Protein AF-A0AAV7D2N8-F1 (afdb_monomer_lite)

Structure (mmCIF, N/CA/C/O backbone):
data_AF-A0AAV7D2N8-F1
#
_entry.id   AF-A0AAV7D2N8-F1
#
loop_
_atom_site.group_PDB
_atom_site.id
_atom_site.type_symbol
_atom_site.label_atom_id
_atom_site.label_alt_id
_atom_site.label_comp_id
_atom_site.label_asym_id
_atom_site.label_entity_id
_atom_site.label_seq_id
_atom_site.pdbx_PDB_ins_code
_atom_site.Cartn_x
_atom_site.Cartn_y
_atom_site.Cartn_z
_atom_site.occupancy
_atom_site.B_iso_or_equiv
_atom_site.auth_seq_id
_atom_site.auth_comp_id
_atom_site.auth_asym_id
_atom_site.auth_atom_id
_atom_site.pdbx_PDB_model_num
ATOM 1 N N . MET A 1 1 ? -43.187 -43.805 -6.104 1.00 35.81 1 MET A N 1
ATOM 2 C CA . MET A 1 1 ? -43.813 -44.356 -7.320 1.00 35.81 1 MET A CA 1
ATOM 3 C C . MET A 1 1 ? -42.795 -44.185 -8.433 1.00 35.81 1 MET A C 1
ATOM 5 O O . MET A 1 1 ? -42.631 -43.079 -8.916 1.00 35.81 1 MET A O 1
ATOM 9 N N . GLU A 1 2 ? -41.798 -45.062 -8.495 1.00 27.28 2 GLU A N 1
ATOM 10 C CA . GLU A 1 2 ? -41.835 -46.409 -9.102 1.00 27.28 2 GLU A CA 1
ATOM 11 C C . GLU A 1 2 ? -41.705 -46.379 -10.632 1.00 27.28 2 GLU A C 1
ATOM 13 O O . GLU A 1 2 ? -42.634 -45.967 -11.312 1.00 27.28 2 GLU A O 1
ATOM 18 N N . LEU A 1 3 ? -40.542 -46.887 -11.085 1.00 26.17 3 LEU A N 1
ATOM 19 C CA . LEU A 1 3 ? -40.331 -47.821 -12.210 1.00 26.17 3 LEU A CA 1
ATOM 20 C C . LEU A 1 3 ? -40.687 -47.270 -13.612 1.00 26.17 3 LEU A C 1
ATOM 22 O O . LEU A 1 3 ? -41.836 -46.997 -13.911 1.00 26.17 3 LEU A O 1
ATOM 26 N N . GLY A 1 4 ? -39.767 -47.046 -14.555 1.00 23.97 4 GLY A N 1
ATOM 27 C CA . GLY A 1 4 ? -38.675 -47.920 -14.979 1.00 23.97 4 GLY A CA 1
ATOM 28 C C . GLY A 1 4 ? -39.228 -49.056 -15.841 1.00 23.97 4 GLY A C 1
ATOM 29 O O . GLY A 1 4 ? -39.768 -49.985 -15.267 1.00 23.97 4 GLY A O 1
ATOM 30 N N . HIS A 1 5 ? -39.088 -48.992 -17.174 1.00 27.80 5 HIS A N 1
ATOM 31 C CA . HIS A 1 5 ? -38.875 -50.174 -18.025 1.00 27.80 5 HIS A CA 1
ATOM 32 C C . HIS A 1 5 ? -38.385 -49.803 -19.435 1.00 27.80 5 HIS A C 1
ATOM 34 O O . HIS A 1 5 ? -39.112 -49.274 -20.270 1.00 27.80 5 HIS A O 1
ATOM 40 N N . TYR A 1 6 ? -37.111 -50.129 -19.648 1.00 25.23 6 TYR A N 1
ATOM 41 C CA . TYR A 1 6 ? -36.483 -50.496 -20.915 1.00 25.23 6 TYR A CA 1
ATOM 42 C C . TYR A 1 6 ? -36.918 -51.920 -21.323 1.00 25.23 6 TYR A C 1
ATOM 44 O O . TYR A 1 6 ? -37.095 -52.773 -20.451 1.00 25.23 6 TYR A O 1
ATOM 52 N N . SER A 1 7 ? -37.043 -52.172 -22.628 1.00 25.66 7 SER A N 1
ATOM 53 C CA . SER A 1 7 ? -36.706 -53.410 -23.381 1.00 25.66 7 SER A CA 1
ATOM 54 C C . SER A 1 7 ? -37.302 -53.238 -24.792 1.00 25.66 7 SER A C 1
ATOM 56 O O . SER A 1 7 ? -38.492 -52.982 -24.920 1.00 25.66 7 SER A O 1
ATOM 58 N N . ASP A 1 8 ? -36.561 -53.108 -25.890 1.00 25.66 8 ASP A N 1
ATOM 59 C CA . ASP A 1 8 ? -35.429 -53.870 -26.436 1.00 25.66 8 ASP A CA 1
ATOM 60 C C . ASP A 1 8 ? -35.849 -55.245 -26.988 1.00 25.66 8 ASP A C 1
ATOM 62 O O . ASP A 1 8 ? -36.303 -56.121 -26.254 1.00 25.66 8 ASP A O 1
ATOM 66 N N . SER A 1 9 ? -35.757 -55.396 -28.313 1.00 25.97 9 SER A N 1
ATOM 67 C CA . SER A 1 9 ? -35.563 -56.674 -29.019 1.00 25.97 9 SER A CA 1
ATOM 68 C C . SER A 1 9 ? -35.244 -56.418 -30.496 1.00 25.97 9 SER A C 1
ATOM 70 O O . SER A 1 9 ? -36.099 -56.265 -31.366 1.00 25.97 9 SER A O 1
ATOM 72 N N . THR A 1 10 ? -33.940 -56.351 -30.724 1.00 26.27 10 THR A N 1
ATOM 73 C CA . THR A 1 10 ? -33.194 -56.752 -31.918 1.00 26.27 10 THR A CA 1
ATOM 74 C C . THR A 1 10 ? -33.626 -58.111 -32.484 1.00 26.27 10 THR A C 1
ATOM 76 O O . THR A 1 10 ? -33.901 -59.011 -31.701 1.00 26.27 10 THR A O 1
ATOM 79 N N . GLU A 1 11 ? -33.583 -58.284 -33.814 1.00 27.64 11 GLU A N 1
ATOM 80 C CA . GLU A 1 11 ? -32.805 -59.339 -34.511 1.00 27.64 11 GLU A CA 1
ATOM 81 C C . GLU A 1 11 ? -33.218 -59.522 -35.985 1.00 27.64 11 GLU A C 1
ATOM 83 O O . GLU A 1 11 ? -34.362 -59.855 -36.286 1.00 27.64 11 GLU A O 1
ATOM 88 N N . ASN A 1 12 ? -32.236 -59.343 -36.878 1.00 27.83 12 ASN A N 1
ATOM 89 C CA . ASN A 1 12 ? -31.840 -60.191 -38.024 1.00 27.83 12 ASN A CA 1
ATOM 90 C C . ASN A 1 12 ? -31.276 -59.297 -39.137 1.00 27.83 12 ASN A C 1
ATOM 92 O O . ASN A 1 12 ? -32.007 -58.527 -39.748 1.00 27.83 12 ASN A O 1
ATOM 96 N N . SER A 1 13 ? -29.957 -59.156 -39.254 1.00 27.33 13 SER A N 1
ATOM 97 C CA . SER A 1 13 ? -28.924 -60.122 -39.674 1.00 27.33 13 SER A CA 1
ATOM 98 C C . SER A 1 13 ? -28.551 -59.920 -41.143 1.00 27.33 13 SER A C 1
ATOM 100 O O . SER A 1 13 ? -29.390 -59.818 -42.034 1.00 27.33 13 SER A O 1
ATOM 102 N N . ASP A 1 14 ? -27.240 -59.776 -41.322 1.00 29.28 14 ASP A N 1
ATOM 103 C CA . ASP A 1 14 ? -26.499 -59.577 -42.556 1.00 29.28 14 ASP A CA 1
ATOM 104 C C . ASP A 1 14 ? -27.023 -60.391 -43.743 1.00 29.28 14 ASP A C 1
ATOM 106 O O . ASP A 1 14 ? -27.167 -61.611 -43.680 1.00 29.28 14 ASP A O 1
ATOM 110 N N . SER A 1 15 ? -27.113 -59.757 -44.907 1.00 27.69 15 SER A N 1
ATOM 111 C CA . SER A 1 15 ? -26.041 -59.908 -45.894 1.00 27.69 15 SER A CA 1
ATOM 112 C C . SER A 1 15 ? -26.391 -59.216 -47.208 1.00 27.69 15 SER A C 1
ATOM 114 O O . SER A 1 15 ? -27.550 -59.063 -47.576 1.00 27.69 15 SER A O 1
ATOM 116 N N . MET A 1 16 ? -25.322 -58.916 -47.941 1.00 29.27 16 MET A N 1
ATOM 117 C CA . MET A 1 16 ? -25.281 -58.769 -49.390 1.00 29.27 16 MET A CA 1
ATOM 118 C C . MET A 1 16 ? -25.580 -57.384 -49.988 1.00 29.27 16 MET A C 1
ATOM 120 O O . MET A 1 16 ? -26.711 -56.938 -50.111 1.00 29.27 16 MET A O 1
ATOM 124 N N . ILE A 1 17 ? -24.485 -56.845 -50.542 1.00 35.50 17 ILE A N 1
ATOM 125 C CA . ILE A 1 17 ? -24.404 -56.126 -51.822 1.00 35.50 17 ILE A CA 1
ATOM 126 C C . ILE A 1 17 ? -24.448 -54.595 -51.701 1.00 35.50 17 ILE A C 1
ATOM 128 O O . ILE A 1 17 ? -25.486 -53.949 -51.627 1.00 35.50 17 ILE A O 1
ATOM 132 N N . SER A 1 18 ? -23.230 -54.040 -51.678 1.00 38.94 18 SER A N 1
ATOM 133 C CA . SER A 1 18 ? -22.792 -52.904 -52.499 1.00 38.94 18 SER A CA 1
ATOM 134 C C . SER A 1 18 ? -23.873 -52.278 -53.387 1.00 38.94 18 SER A C 1
ATOM 136 O O . SER A 1 18 ? -24.283 -52.933 -54.335 1.00 38.94 18 SER A O 1
ATOM 138 N N . ASP A 1 19 ? -24.285 -51.039 -53.081 1.00 39.16 19 ASP A N 1
ATOM 139 C CA . ASP A 1 19 ? -24.642 -49.975 -54.054 1.00 39.16 19 ASP A CA 1
ATOM 140 C C . ASP A 1 19 ? -25.388 -48.788 -53.398 1.00 39.16 19 ASP A C 1
ATOM 142 O O . ASP A 1 19 ? -26.381 -48.297 -53.917 1.00 39.16 19 ASP A O 1
ATOM 146 N N . PHE A 1 20 ? -24.939 -48.270 -52.245 1.00 34.97 20 PHE A N 1
ATOM 147 C CA . PHE A 1 20 ? -25.556 -47.067 -51.645 1.00 34.97 20 PHE A CA 1
ATOM 148 C C . PHE A 1 20 ? -24.534 -46.121 -51.000 1.00 34.97 20 PHE A C 1
ATOM 150 O O . PHE A 1 20 ? -24.658 -45.708 -49.849 1.00 34.97 20 PHE A O 1
ATOM 157 N N . ARG A 1 21 ? -23.503 -45.749 -51.773 1.00 42.34 21 ARG A N 1
ATOM 158 C CA . ARG A 1 21 ? -22.574 -44.655 -51.431 1.00 42.34 21 ARG A CA 1
ATOM 159 C C . ARG A 1 21 ? -22.732 -43.389 -52.288 1.00 42.34 21 ARG A C 1
ATOM 161 O O . ARG A 1 21 ? -21.952 -42.469 -52.091 1.00 42.34 21 ARG A O 1
ATOM 168 N N . ASP A 1 22 ? -23.773 -43.288 -53.123 1.00 44.12 22 ASP A N 1
ATOM 169 C CA . ASP A 1 22 ? -23.976 -42.127 -54.018 1.00 44.12 22 ASP A CA 1
ATOM 170 C C . ASP A 1 22 ? -25.338 -41.400 -53.915 1.00 44.12 22 ASP A C 1
ATOM 172 O O . ASP A 1 22 ? -25.529 -40.380 -54.563 1.00 44.12 22 ASP A O 1
ATOM 176 N N . ALA A 1 23 ? -26.279 -41.807 -53.051 1.00 43.25 23 ALA A N 1
ATOM 177 C CA . ALA A 1 23 ? -27.667 -41.301 -53.123 1.00 43.25 23 ALA A CA 1
ATOM 178 C C . ALA A 1 23 ? -28.097 -40.247 -52.070 1.00 43.25 23 ALA A C 1
ATOM 180 O O . ALA A 1 23 ? -29.269 -39.882 -52.023 1.00 43.25 23 ALA A O 1
ATOM 181 N N . SER A 1 24 ? -27.190 -39.719 -51.233 1.00 40.75 24 SER A N 1
ATOM 182 C CA . SER A 1 24 ? -27.513 -38.647 -50.255 1.00 40.75 24 SER A CA 1
ATOM 183 C C . SER A 1 24 ? -26.848 -37.294 -50.562 1.00 40.75 24 SER A C 1
ATOM 185 O O . SER A 1 24 ? -26.981 -36.347 -49.783 1.00 40.75 24 SER A O 1
ATOM 187 N N . LYS A 1 25 ? -26.167 -37.177 -51.712 1.00 45.28 25 LYS A N 1
ATOM 188 C CA . LYS A 1 25 ? -25.771 -35.890 -52.313 1.00 45.28 25 LYS A CA 1
ATOM 189 C C . LYS A 1 25 ? -26.816 -35.337 -53.296 1.00 45.28 25 LYS A C 1
ATOM 191 O O . LYS A 1 25 ? -26.739 -34.161 -53.637 1.00 45.28 25 LYS A O 1
ATOM 196 N N . ASP A 1 26 ? -27.838 -36.116 -53.659 1.00 47.47 26 ASP A N 1
ATOM 197 C CA . ASP A 1 26 ? -28.828 -35.707 -54.667 1.00 47.47 26 ASP A CA 1
ATOM 198 C C . ASP A 1 26 ? -30.123 -35.098 -54.107 1.00 47.47 26 ASP A C 1
ATOM 200 O O . ASP A 1 26 ? -30.785 -34.333 -54.804 1.00 47.47 26 ASP A O 1
ATOM 204 N N . THR A 1 27 ? -30.474 -35.298 -52.832 1.00 46.41 27 THR A N 1
ATOM 205 C CA . THR A 1 27 ? -31.765 -34.798 -52.303 1.00 46.41 27 THR A CA 1
ATOM 206 C C . THR A 1 27 ? -31.743 -33.349 -51.789 1.00 46.41 27 THR A C 1
ATOM 208 O O . THR A 1 27 ? -32.803 -32.749 -51.647 1.00 46.41 27 THR A O 1
ATOM 211 N N . LYS A 1 28 ? -30.568 -32.739 -51.557 1.00 44.41 28 LYS A N 1
ATOM 212 C CA . LYS A 1 28 ? -30.442 -31.275 -51.323 1.00 44.41 28 LYS A CA 1
ATOM 213 C C . LYS A 1 28 ? -30.125 -30.485 -52.597 1.00 44.41 28 LYS A C 1
ATOM 215 O O . LYS A 1 28 ? -30.403 -29.290 -52.660 1.00 44.41 28 LYS A O 1
ATOM 220 N N . SER A 1 29 ? -29.603 -31.160 -53.618 1.00 47.97 29 SER A N 1
ATOM 221 C CA . SER A 1 29 ? -29.350 -30.598 -54.949 1.00 47.97 29 SER A CA 1
ATOM 222 C C . SER A 1 29 ? -30.654 -30.499 -55.755 1.00 47.97 29 SER A C 1
ATOM 224 O O . SER A 1 29 ? -30.912 -29.481 -56.396 1.00 47.97 29 SER A O 1
ATOM 226 N N . GLN A 1 30 ? -31.553 -31.481 -55.615 1.00 47.28 30 GLN A N 1
ATOM 227 C CA . GLN A 1 30 ? -32.842 -31.489 -56.314 1.00 47.28 30 GLN A CA 1
ATOM 228 C C . GLN A 1 30 ? -33.854 -30.441 -55.821 1.00 47.28 30 GLN A C 1
ATOM 230 O O . GLN A 1 30 ? -34.657 -29.992 -56.630 1.00 47.28 30 GLN A O 1
ATOM 235 N N . SER A 1 31 ? -33.813 -29.971 -54.566 1.00 49.34 31 SER A N 1
ATOM 236 C CA . SER A 1 31 ? -34.712 -28.883 -54.128 1.00 49.34 31 SER A CA 1
ATOM 237 C C . SER A 1 31 ? -34.298 -27.508 -54.674 1.00 49.34 31 SER A C 1
ATOM 239 O O . SER A 1 31 ? -35.162 -26.677 -54.945 1.00 49.34 31 SER A O 1
ATOM 241 N N . ILE A 1 32 ? -32.998 -27.281 -54.902 1.00 52.50 32 ILE A N 1
ATOM 242 C CA . ILE A 1 32 ? -32.455 -26.006 -55.408 1.00 52.50 32 ILE A CA 1
ATOM 243 C C . ILE A 1 32 ? -32.528 -25.936 -56.947 1.00 52.50 32 ILE A C 1
ATOM 245 O O . ILE A 1 32 ? -32.757 -24.863 -57.512 1.00 52.50 32 ILE A O 1
ATOM 249 N N . GLU A 1 33 ? -32.419 -27.068 -57.651 1.00 51.06 33 GLU A N 1
ATOM 250 C CA . GLU A 1 33 ? -32.552 -27.097 -59.115 1.00 51.06 33 GLU A CA 1
ATOM 251 C C . GLU A 1 33 ? -33.993 -26.886 -59.602 1.00 51.06 33 GLU A C 1
ATOM 253 O O . GLU A 1 33 ? -34.198 -26.163 -60.583 1.00 51.06 33 GLU A O 1
ATOM 258 N N . THR A 1 34 ? -35.014 -27.408 -58.906 1.00 51.56 34 THR A N 1
ATOM 259 C CA . THR A 1 34 ? -36.412 -27.111 -59.272 1.00 51.56 34 THR A CA 1
ATOM 260 C C . THR A 1 34 ? -36.774 -25.639 -59.076 1.00 51.56 34 THR A C 1
ATOM 262 O O . THR A 1 34 ? -37.455 -25.068 -59.927 1.00 51.56 34 THR A O 1
ATOM 265 N N . GLU A 1 35 ? -36.286 -24.980 -58.021 1.00 48.31 35 GLU A N 1
ATOM 266 C CA . GLU A 1 35 ? -36.607 -23.571 -57.745 1.00 48.31 35 GLU A CA 1
ATOM 267 C C . GLU A 1 35 ? -35.925 -22.613 -58.747 1.00 48.31 35 GLU A C 1
ATOM 269 O O . GLU A 1 35 ? -36.540 -21.654 -59.228 1.00 48.31 35 GLU A O 1
ATOM 274 N N . ASN A 1 36 ? -34.700 -22.936 -59.180 1.00 53.66 36 ASN A N 1
ATOM 275 C CA . ASN A 1 36 ? -33.997 -22.199 -60.235 1.00 53.66 36 ASN A CA 1
ATOM 276 C C . ASN A 1 36 ? -34.565 -22.453 -61.645 1.00 53.66 36 ASN A C 1
ATOM 278 O O . ASN A 1 36 ? -34.574 -21.539 -62.476 1.00 53.66 36 ASN A O 1
ATOM 282 N N . GLY A 1 37 ? -35.098 -23.648 -61.918 1.00 51.53 37 GLY A N 1
ATOM 283 C CA . GLY A 1 37 ? -35.750 -23.977 -63.189 1.00 51.53 37 GLY A CA 1
ATOM 284 C C . GLY A 1 37 ? -37.030 -23.170 -63.439 1.00 51.53 37 GLY A C 1
ATOM 285 O O . GLY A 1 37 ? -37.196 -22.586 -64.513 1.00 51.53 37 GLY A O 1
ATOM 286 N N . TYR A 1 38 ? -37.909 -23.052 -62.435 1.00 51.06 38 TYR A N 1
ATOM 287 C CA . TYR A 1 38 ? -39.129 -22.240 -62.554 1.00 51.06 38 TYR A CA 1
ATOM 288 C C . TYR A 1 38 ? -38.822 -20.754 -62.714 1.00 51.06 38 TYR A C 1
ATOM 290 O O . TYR A 1 38 ? -39.469 -20.079 -63.517 1.00 51.06 38 TYR A O 1
ATOM 298 N N . ARG A 1 39 ? -37.805 -20.249 -62.007 1.00 50.66 39 ARG A N 1
ATOM 299 C CA . ARG A 1 39 ? -37.397 -18.844 -62.093 1.00 50.66 39 ARG A CA 1
ATOM 300 C C . ARG A 1 39 ? -36.870 -18.499 -63.483 1.00 50.66 39 ARG A C 1
ATOM 302 O O . ARG A 1 39 ? -37.280 -17.480 -64.028 1.00 50.66 39 ARG A O 1
ATOM 309 N N . LYS A 1 40 ? -36.066 -19.387 -64.083 1.00 55.88 40 LYS A N 1
ATOM 310 C CA . LYS A 1 40 ? -35.497 -19.210 -65.428 1.00 55.88 40 LYS A CA 1
ATOM 311 C C . LYS A 1 40 ? -36.549 -19.332 -66.540 1.00 55.88 40 LYS A C 1
ATOM 313 O O . LYS A 1 40 ? -36.617 -18.478 -67.418 1.00 55.88 40 LYS A O 1
ATOM 318 N N . ILE A 1 41 ? -37.454 -20.315 -66.457 1.00 62.16 41 ILE A N 1
ATOM 319 C CA . ILE A 1 41 ? -38.568 -20.465 -67.417 1.00 62.16 41 ILE A CA 1
ATOM 320 C C . ILE A 1 41 ? -39.550 -19.286 -67.319 1.00 62.16 41 ILE A C 1
ATOM 322 O O . ILE A 1 41 ? -40.086 -18.834 -68.335 1.00 62.16 41 ILE A O 1
ATOM 326 N N . PHE A 1 42 ? -39.793 -18.772 -66.109 1.00 55.31 42 PHE A N 1
ATOM 327 C CA . PHE A 1 42 ? -40.629 -17.593 -65.893 1.00 55.31 42 PHE A CA 1
ATOM 328 C C . PHE A 1 42 ? -39.982 -16.328 -66.467 1.00 55.31 42 PHE A C 1
ATOM 330 O O . PHE A 1 42 ? -40.665 -15.577 -67.168 1.00 55.31 42 PHE A O 1
ATOM 337 N N . THR A 1 43 ? -38.679 -16.109 -66.245 1.00 54.38 43 THR A N 1
ATOM 338 C CA . THR A 1 43 ? -37.956 -14.964 -66.820 1.00 54.38 43 THR A CA 1
ATOM 339 C C . THR A 1 43 ? -37.863 -15.032 -68.337 1.00 54.38 43 THR A C 1
ATOM 341 O O . THR A 1 43 ? -38.100 -14.014 -68.983 1.00 54.38 43 THR A O 1
ATOM 344 N N . ASP A 1 44 ? -37.638 -16.210 -68.920 1.00 63.62 44 ASP A N 1
ATOM 345 C CA . ASP A 1 44 ? -37.515 -16.358 -70.374 1.00 63.62 44 ASP A CA 1
ATOM 346 C C . ASP A 1 44 ? -38.874 -16.162 -71.068 1.00 63.62 44 ASP A C 1
ATOM 348 O O . ASP A 1 44 ? -38.974 -15.432 -72.056 1.00 63.62 44 ASP A O 1
ATOM 352 N N . LYS A 1 45 ? -39.972 -16.693 -70.502 1.00 61.22 45 LYS A N 1
ATOM 353 C CA . LYS A 1 45 ? -41.335 -16.422 -71.006 1.00 61.22 45 LYS A CA 1
ATOM 354 C C . LYS A 1 45 ? -41.757 -14.963 -70.817 1.00 61.22 45 LYS A C 1
ATOM 356 O O . LYS A 1 45 ? -42.505 -14.440 -71.648 1.00 61.22 45 LYS A O 1
ATOM 361 N N . MET A 1 46 ? -41.314 -14.305 -69.744 1.00 53.22 46 MET A N 1
ATOM 362 C CA . MET A 1 46 ? -41.546 -12.873 -69.518 1.00 53.22 46 MET A CA 1
ATOM 363 C C . MET A 1 46 ? -40.747 -12.005 -70.491 1.00 53.22 46 MET A C 1
ATOM 365 O O . MET A 1 46 ? -41.308 -11.058 -71.039 1.00 53.22 46 MET A O 1
ATOM 369 N N . GLN A 1 47 ? -39.491 -12.352 -70.783 1.00 57.09 47 GLN A N 1
ATOM 370 C CA . GLN A 1 47 ? -38.684 -11.674 -71.798 1.00 57.09 47 GLN A CA 1
ATOM 371 C C . GLN A 1 47 ? -39.246 -11.885 -73.206 1.00 57.09 47 GLN A C 1
ATOM 373 O O . GLN A 1 47 ? -39.347 -10.921 -73.960 1.00 57.09 47 GLN A O 1
ATOM 378 N N . GLU A 1 48 ? -39.700 -13.090 -73.556 1.00 62.56 48 GLU A N 1
ATOM 379 C CA . GLU A 1 48 ? -40.286 -13.357 -74.874 1.00 62.56 48 GLU A CA 1
ATOM 380 C C . GLU A 1 48 ? -41.643 -12.649 -75.055 1.00 62.56 48 GLU A C 1
ATOM 382 O O . GLU A 1 48 ? -41.920 -12.076 -76.114 1.00 62.56 48 GLU A O 1
ATOM 387 N N . ARG A 1 49 ? -42.488 -12.611 -74.009 1.00 56.94 49 ARG A N 1
ATOM 388 C CA . ARG A 1 49 ? -43.714 -11.788 -73.998 1.00 56.94 49 ARG A CA 1
ATOM 389 C C . ARG A 1 49 ? -43.390 -10.299 -74.060 1.00 56.94 49 ARG A C 1
ATOM 391 O O . ARG A 1 49 ? -44.071 -9.579 -74.788 1.00 56.94 49 ARG A O 1
ATOM 398 N N . GLY A 1 50 ? -42.348 -9.860 -73.355 1.00 58.84 50 GLY A N 1
ATOM 399 C CA . GLY A 1 50 ? -41.832 -8.494 -73.379 1.00 58.84 50 GLY A CA 1
ATOM 400 C C . GLY A 1 50 ? -41.377 -8.073 -74.774 1.00 58.84 50 GLY A C 1
ATOM 401 O O . GLY A 1 50 ? -41.817 -7.035 -75.259 1.00 58.84 50 GLY A O 1
ATOM 402 N N . LEU A 1 51 ? -40.605 -8.915 -75.470 1.00 64.50 51 LEU A N 1
ATOM 403 C CA . LEU A 1 51 ? -40.155 -8.667 -76.843 1.00 64.50 51 LEU A CA 1
ATOM 404 C C . LEU A 1 51 ? -41.316 -8.673 -77.844 1.00 64.50 51 LEU A C 1
ATOM 406 O O . LEU A 1 51 ? -41.373 -7.808 -78.718 1.00 64.50 51 LEU A O 1
ATOM 410 N N . LYS A 1 52 ? -42.279 -9.595 -77.708 1.00 65.56 52 LYS A N 1
ATOM 411 C CA . LYS A 1 52 ? -43.479 -9.622 -78.565 1.00 65.56 52 LYS A CA 1
ATOM 412 C C . LYS A 1 52 ? -44.364 -8.393 -78.348 1.00 65.56 52 LYS A C 1
ATOM 414 O O . LYS A 1 52 ? -44.882 -7.846 -79.321 1.00 65.56 52 LYS A O 1
ATOM 419 N N . LEU A 1 53 ? -44.505 -7.922 -77.106 1.00 60.50 53 LEU A N 1
ATOM 420 C CA . LEU A 1 53 ? -45.185 -6.663 -76.788 1.00 60.50 53 LEU A CA 1
ATOM 421 C C . LEU A 1 53 ? -44.417 -5.465 -77.353 1.00 60.50 53 LEU A C 1
ATOM 423 O O . LEU A 1 53 ? -45.026 -4.658 -78.044 1.00 60.50 53 LEU A O 1
ATOM 427 N N . GLN A 1 54 ? -43.094 -5.387 -77.179 1.00 57.97 54 GLN A N 1
ATOM 428 C CA . GLN A 1 54 ? -42.264 -4.315 -77.746 1.00 57.97 54 GLN A CA 1
ATOM 429 C C . GLN A 1 54 ? -42.354 -4.255 -79.275 1.00 57.97 54 GLN A C 1
ATOM 431 O O . GLN A 1 54 ? -42.532 -3.178 -79.839 1.00 57.97 54 GLN A O 1
ATOM 436 N N . GLN A 1 55 ? -42.299 -5.401 -79.959 1.00 64.19 55 GLN A N 1
ATOM 437 C CA . GLN A 1 55 ? -42.431 -5.470 -81.416 1.00 64.19 55 GLN A CA 1
ATOM 438 C C . GLN A 1 55 ? -43.843 -5.098 -81.890 1.00 64.19 55 GLN A C 1
ATOM 440 O O . GLN A 1 55 ? -43.985 -4.454 -82.932 1.00 64.19 55 GLN A O 1
ATOM 445 N N . LYS A 1 56 ? -44.889 -5.449 -81.127 1.00 64.19 56 LYS A N 1
ATOM 446 C CA . LYS A 1 56 ? -46.274 -5.044 -81.415 1.00 64.19 56 LYS A CA 1
ATOM 447 C C . LYS A 1 56 ? -46.470 -3.538 -81.213 1.00 64.19 56 LYS A C 1
ATOM 449 O O . LYS A 1 56 ? -47.079 -2.892 -82.062 1.00 64.19 56 LYS A O 1
ATOM 454 N N . THR A 1 57 ? -45.895 -2.964 -80.157 1.00 58.69 57 THR A N 1
ATOM 455 C CA . THR A 1 57 ? -45.940 -1.522 -79.879 1.00 58.69 57 THR A CA 1
ATOM 456 C C . THR A 1 57 ? -45.146 -0.728 -80.917 1.00 58.69 57 THR A C 1
ATOM 458 O O . THR A 1 57 ? -45.652 0.263 -81.431 1.00 58.69 57 THR A O 1
ATOM 461 N N . LEU A 1 58 ? -43.960 -1.196 -81.326 1.00 61.19 58 LEU A N 1
ATOM 462 C CA . LEU A 1 58 ? -43.165 -0.559 -82.384 1.00 61.19 58 LEU A CA 1
ATOM 463 C C . LEU A 1 58 ? -43.848 -0.626 -83.756 1.00 61.19 58 LEU A C 1
ATOM 465 O O . LEU A 1 58 ? -43.807 0.353 -84.500 1.00 61.19 58 LEU A O 1
ATOM 469 N N . LYS A 1 59 ? -44.520 -1.739 -84.087 1.00 63.19 59 LYS A N 1
ATOM 470 C CA . LYS A 1 59 ? -45.342 -1.828 -85.306 1.00 63.19 59 LYS A CA 1
ATOM 471 C C . LYS A 1 59 ? -46.530 -0.865 -85.260 1.00 63.19 59 LYS A C 1
ATOM 473 O O . LYS A 1 59 ? -46.760 -0.170 -86.243 1.00 63.19 59 LYS A O 1
ATOM 478 N N . ASN A 1 60 ? -47.225 -0.756 -84.126 1.00 59.16 60 ASN A N 1
ATOM 479 C CA . ASN A 1 60 ? -48.329 0.196 -83.964 1.00 59.16 60 ASN A CA 1
ATOM 480 C C . ASN A 1 60 ? -47.862 1.660 -84.031 1.00 59.16 60 ASN A C 1
ATOM 482 O O . ASN A 1 60 ? -48.537 2.472 -84.655 1.00 59.16 60 ASN A O 1
ATOM 486 N N . ILE A 1 61 ? -46.694 1.992 -83.469 1.00 64.62 61 ILE A N 1
ATOM 487 C CA . ILE A 1 61 ? -46.104 3.337 -83.563 1.00 64.62 61 ILE A CA 1
ATOM 488 C C . ILE A 1 61 ? -45.714 3.661 -85.009 1.00 64.62 61 ILE A C 1
ATOM 490 O O . ILE A 1 61 ? -45.976 4.770 -85.464 1.00 64.62 61 ILE A O 1
ATOM 494 N N . LYS A 1 62 ? -45.147 2.709 -85.764 1.00 61.56 62 LYS A N 1
ATOM 495 C CA . LYS A 1 62 ? -44.844 2.914 -87.193 1.00 61.56 62 LYS A CA 1
ATOM 496 C C . LYS A 1 62 ? -46.107 3.161 -88.018 1.00 61.56 62 LYS A C 1
ATOM 498 O O . LYS A 1 62 ? -46.139 4.111 -88.790 1.00 61.56 62 LYS A O 1
ATOM 503 N N . ILE A 1 63 ? -47.159 2.374 -87.782 1.00 64.88 63 ILE A N 1
ATOM 504 C CA . ILE A 1 63 ? -48.457 2.534 -88.456 1.00 64.88 63 ILE A CA 1
ATOM 505 C C . ILE A 1 63 ? -49.099 3.886 -88.099 1.00 64.88 63 ILE A C 1
ATOM 507 O O . ILE A 1 63 ? -49.603 4.573 -88.982 1.00 64.88 63 ILE A O 1
ATOM 511 N N . GLN A 1 64 ? -49.028 4.323 -86.836 1.00 56.41 64 GLN A N 1
ATOM 512 C CA . GLN A 1 64 ? -49.533 5.638 -86.418 1.00 56.41 64 GLN A CA 1
ATOM 513 C C . GLN A 1 64 ? -48.704 6.803 -86.969 1.00 56.41 64 GLN A C 1
ATOM 515 O O . GLN A 1 64 ? -49.268 7.849 -87.278 1.00 56.41 64 GLN A O 1
ATOM 520 N N . LYS A 1 65 ? -47.384 6.638 -87.116 1.00 59.41 65 LYS A N 1
ATOM 521 C CA . LYS A 1 65 ? -46.501 7.667 -87.680 1.00 59.41 65 LYS A CA 1
ATOM 522 C C . LYS A 1 65 ? -46.727 7.833 -89.187 1.00 59.41 65 LYS A C 1
ATOM 524 O O . LYS A 1 65 ? -46.836 8.960 -89.650 1.00 59.41 65 LYS A O 1
ATOM 529 N N . GLU A 1 66 ? -46.927 6.734 -89.917 1.00 58.22 66 GLU A N 1
ATOM 530 C CA . GLU A 1 66 ? -47.297 6.751 -91.343 1.00 58.22 66 GLU A CA 1
ATOM 531 C C . GLU A 1 66 ? -48.725 7.284 -91.581 1.00 58.22 66 GLU A C 1
ATOM 533 O O . GLU A 1 66 ? -48.984 7.930 -92.597 1.00 58.22 66 GLU A O 1
ATOM 538 N N . GLN A 1 67 ? -49.656 7.073 -90.639 1.00 54.66 67 GLN A N 1
ATOM 539 C CA . GLN A 1 67 ? -50.988 7.697 -90.668 1.00 54.66 67 GLN A CA 1
ATOM 540 C C . GLN A 1 67 ? -50.941 9.198 -90.329 1.00 54.66 67 GLN A C 1
ATOM 542 O O . GLN A 1 67 ? -51.642 9.978 -90.969 1.00 54.66 67 GLN A O 1
ATOM 547 N N . LYS A 1 68 ? -50.089 9.626 -89.385 1.00 57.97 68 LYS A N 1
ATOM 548 C CA . LYS A 1 68 ? -49.884 11.046 -89.044 1.00 57.97 68 LYS A CA 1
ATOM 549 C C . LYS A 1 68 ? -49.198 11.828 -90.161 1.00 57.97 68 LYS A C 1
ATOM 551 O O . LYS A 1 68 ? -49.686 12.898 -90.495 1.00 57.97 68 LYS A O 1
ATOM 556 N N . GLU A 1 69 ? -48.156 11.287 -90.796 1.00 57.41 69 GLU A N 1
ATOM 557 C CA . GLU A 1 69 ? -47.484 11.948 -91.931 1.00 57.41 69 GLU A CA 1
ATOM 558 C C . GLU A 1 69 ? -48.403 12.111 -93.156 1.00 57.41 69 GLU A C 1
ATOM 560 O O . GLU A 1 69 ? -48.212 13.032 -93.952 1.00 57.41 69 GLU A O 1
ATOM 565 N N . LYS A 1 70 ? -49.424 11.252 -93.304 1.00 55.81 70 LYS A N 1
ATOM 566 C CA . LYS A 1 70 ? -50.487 11.431 -94.307 1.00 55.81 70 LYS A CA 1
ATOM 567 C C . LYS A 1 70 ? -51.458 12.564 -93.956 1.00 55.81 70 LYS A C 1
ATOM 569 O O . LYS A 1 70 ? -51.879 13.265 -94.864 1.00 55.81 70 LYS A O 1
ATOM 574 N N . ILE A 1 71 ? -51.766 12.775 -92.674 1.00 53.56 71 ILE A N 1
ATOM 575 C CA . ILE A 1 71 ? -52.690 13.827 -92.203 1.00 53.56 71 ILE A CA 1
ATOM 576 C C . ILE A 1 71 ? -51.992 15.203 -92.126 1.00 53.56 71 ILE A C 1
ATOM 578 O O . ILE A 1 71 ? -52.596 16.221 -92.448 1.00 53.56 71 ILE A O 1
ATOM 582 N N . GLU A 1 72 ? -50.703 15.252 -91.778 1.00 53.03 72 GLU A N 1
ATOM 583 C CA . GLU A 1 72 ? -49.915 16.495 -91.647 1.00 53.03 72 GLU A CA 1
ATOM 584 C C . GLU A 1 72 ? -49.572 17.146 -93.004 1.00 53.03 72 GLU A C 1
ATOM 586 O O . GLU A 1 72 ? -49.288 18.341 -93.070 1.00 53.03 72 GLU A O 1
ATOM 591 N N . LYS A 1 73 ? -49.644 16.383 -94.107 1.00 53.84 73 LYS A N 1
ATOM 592 C CA . LYS A 1 73 ? -49.487 16.899 -95.479 1.00 53.84 73 LYS A CA 1
ATOM 593 C C . LYS A 1 73 ? -50.746 17.559 -96.046 1.00 53.84 73 LYS A C 1
ATOM 595 O O . LYS A 1 73 ? -50.631 18.265 -97.044 1.00 53.84 73 LYS A O 1
ATOM 600 N N . GLU A 1 74 ? -51.916 17.354 -95.437 1.00 49.03 74 GLU A N 1
ATOM 601 C CA . GLU A 1 74 ? -53.192 17.844 -95.976 1.00 49.03 74 GLU A CA 1
ATOM 602 C C . GLU A 1 74 ? -53.690 19.151 -95.322 1.00 49.03 74 GLU A C 1
ATOM 604 O O . GLU A 1 74 ? -54.484 19.835 -95.953 1.00 49.03 74 GLU A O 1
ATOM 609 N N . THR A 1 75 ? -53.205 19.579 -94.140 1.00 48.00 75 THR A N 1
ATOM 610 C CA . THR A 1 75 ? -53.414 20.955 -93.593 1.00 48.00 75 THR A CA 1
ATOM 611 C C . THR A 1 75 ? -52.468 21.286 -92.407 1.00 48.00 75 THR A C 1
ATOM 613 O O . THR A 1 75 ? -52.513 20.578 -91.402 1.00 48.00 75 THR A O 1
ATOM 616 N N . PRO A 1 76 ? -51.640 22.358 -92.442 1.00 55.59 76 PRO A N 1
ATOM 617 C CA . PRO A 1 76 ? -50.730 22.711 -91.336 1.00 55.59 76 PRO A CA 1
ATOM 618 C C . PRO A 1 76 ? -51.433 23.354 -90.123 1.00 55.59 76 PRO A C 1
ATOM 620 O O . PRO A 1 76 ? -52.427 24.060 -90.278 1.00 55.59 76 PRO A O 1
ATOM 623 N N . ALA A 1 77 ? -50.879 23.157 -88.919 1.00 54.00 77 ALA A N 1
ATOM 624 C CA . ALA A 1 77 ? -51.334 23.800 -87.680 1.00 54.00 77 ALA A CA 1
ATOM 625 C C . ALA A 1 77 ? -50.907 25.282 -87.587 1.00 54.00 77 ALA A C 1
ATOM 627 O O . ALA A 1 77 ? -49.868 25.674 -88.121 1.00 54.00 77 ALA A O 1
ATOM 628 N N . ASP A 1 78 ? -51.712 26.090 -86.890 1.00 57.16 78 ASP A N 1
ATOM 629 C CA . ASP A 1 78 ? -51.553 27.546 -86.782 1.00 57.16 78 ASP A CA 1
ATOM 630 C C . ASP A 1 78 ? -50.271 27.952 -86.021 1.00 57.16 78 ASP A C 1
ATOM 632 O O . ASP A 1 78 ? -49.929 27.387 -84.978 1.00 57.16 78 ASP A O 1
ATOM 636 N N . VAL A 1 79 ? -49.558 28.953 -86.544 1.00 59.28 79 VAL A N 1
ATOM 637 C CA . VAL A 1 79 ? -48.249 29.417 -86.052 1.00 59.28 79 VAL A CA 1
ATOM 638 C C . VAL A 1 79 ? -48.373 30.101 -84.686 1.00 59.28 79 VAL A C 1
ATOM 640 O O . VAL A 1 79 ? -47.465 29.976 -83.863 1.00 59.28 79 VAL A O 1
ATOM 643 N N . LEU A 1 80 ? -49.508 30.751 -84.406 1.00 59.91 80 LEU A N 1
ATOM 644 C CA . LEU A 1 80 ? -49.749 31.495 -83.161 1.00 59.91 80 LEU A CA 1
ATOM 645 C C . LEU A 1 80 ? -49.729 30.615 -81.901 1.00 59.91 80 LEU A C 1
ATOM 647 O O . LEU A 1 80 ? -49.378 31.086 -80.821 1.00 59.91 80 LEU A O 1
ATOM 651 N N . ALA A 1 81 ? -50.049 29.322 -82.005 1.00 60.69 81 ALA A N 1
ATOM 652 C CA . ALA A 1 81 ? -50.012 28.423 -80.848 1.00 60.69 81 ALA A CA 1
ATOM 653 C C . ALA A 1 81 ? -48.581 28.206 -80.308 1.00 60.69 81 ALA A C 1
ATOM 655 O O . ALA A 1 81 ? -48.407 27.906 -79.126 1.00 60.69 81 ALA A O 1
ATOM 656 N N . ARG A 1 82 ? -47.546 28.406 -81.142 1.00 63.41 82 ARG A N 1
ATOM 657 C CA . ARG A 1 82 ? -46.135 28.232 -80.754 1.00 63.41 82 ARG A CA 1
ATOM 658 C C . ARG A 1 82 ? -45.604 29.328 -79.833 1.00 63.41 82 ARG A C 1
ATOM 660 O O . ARG A 1 82 ? -44.608 29.081 -79.161 1.00 63.41 82 ARG A O 1
ATOM 667 N N . GLU A 1 83 ? -46.252 30.489 -79.746 1.00 63.31 83 GLU A N 1
ATOM 668 C CA . GLU A 1 83 ? -45.819 31.568 -78.840 1.00 63.31 83 GLU A CA 1
ATOM 669 C C . GLU A 1 83 ? -45.934 31.182 -77.355 1.00 63.31 83 GLU A C 1
ATOM 671 O O . GLU A 1 83 ? -45.205 31.704 -76.513 1.00 63.31 83 GLU A O 1
ATOM 676 N N . TRP A 1 84 ? -46.790 30.210 -77.022 1.00 62.97 84 TRP A N 1
ATOM 677 C CA . TRP A 1 84 ? -46.912 29.683 -75.660 1.00 62.97 84 TRP A CA 1
ATOM 678 C C . TRP A 1 84 ? -45.779 28.722 -75.265 1.00 62.97 84 TRP A C 1
ATOM 680 O O . TRP A 1 84 ? -45.594 28.450 -74.072 1.00 62.97 84 TRP A O 1
ATOM 690 N N . PHE A 1 85 ? -44.996 28.224 -76.229 1.00 62.03 85 PHE A N 1
ATOM 691 C CA . PHE A 1 85 ? -43.866 27.334 -75.970 1.00 62.03 85 PHE A CA 1
ATOM 692 C C . PHE A 1 85 ? -42.663 28.137 -75.445 1.00 62.03 85 PHE A C 1
ATOM 694 O O . PHE A 1 85 ? -42.106 28.985 -76.138 1.00 62.03 85 PHE A O 1
ATOM 701 N N . SER A 1 86 ? -42.236 27.865 -74.209 1.00 59.19 86 SER A N 1
ATOM 702 C CA . SER A 1 86 ? -41.077 28.506 -73.572 1.00 59.19 86 SER A CA 1
ATOM 703 C C . SER A 1 86 ? -40.176 27.457 -72.924 1.00 59.19 86 SER A C 1
ATOM 705 O O . SER A 1 86 ? -40.662 26.467 -72.384 1.00 59.19 86 SER A O 1
ATOM 707 N N . GLN A 1 87 ? -38.859 27.677 -72.966 1.00 56.16 87 GLN A N 1
ATOM 708 C CA . GLN A 1 87 ? -37.852 26.769 -72.398 1.00 56.16 87 GLN A CA 1
ATOM 709 C C . GLN A 1 87 ? -37.596 26.987 -70.893 1.00 56.16 87 GLN A C 1
ATOM 711 O O . GLN A 1 87 ? -36.740 26.313 -70.315 1.00 56.16 87 GLN A O 1
ATOM 716 N N . ASP A 1 88 ? -38.303 27.921 -70.247 1.00 56.72 88 ASP A N 1
ATOM 717 C CA . ASP A 1 88 ? -38.087 28.235 -68.834 1.00 56.72 88 ASP A CA 1
ATOM 718 C C . ASP A 1 88 ? -38.644 27.136 -67.907 1.00 56.72 88 ASP A C 1
ATOM 720 O O . ASP A 1 88 ? -39.854 26.912 -67.806 1.00 56.72 88 ASP A O 1
ATOM 724 N N . LYS A 1 89 ? -37.731 26.434 -67.224 1.00 57.00 89 LYS A N 1
ATOM 725 C CA . LYS A 1 89 ? -37.969 25.161 -66.519 1.00 57.00 89 LYS A CA 1
ATOM 726 C C . LYS A 1 89 ? -38.853 25.286 -65.277 1.00 57.00 89 LYS A C 1
ATOM 728 O O . LYS A 1 89 ? -39.441 24.294 -64.860 1.00 57.00 89 LYS A O 1
ATOM 733 N N . SER A 1 90 ? -38.948 26.475 -64.685 1.00 54.38 90 SER A N 1
ATOM 734 C CA . SER A 1 90 ? -39.649 26.694 -63.409 1.00 54.38 90 SER A CA 1
ATOM 735 C C . SER A 1 90 ? -41.175 26.809 -63.539 1.00 54.38 90 SER A C 1
ATOM 737 O O . SER A 1 90 ? -41.882 26.665 -62.547 1.00 54.38 90 SER A O 1
ATOM 739 N N . SER A 1 91 ? -41.698 27.036 -64.751 1.00 58.66 91 SER A N 1
ATOM 740 C CA . SER A 1 91 ? -43.128 27.311 -64.991 1.00 58.66 91 SER A CA 1
ATOM 741 C C . SER A 1 91 ? -43.859 26.240 -65.817 1.00 58.66 91 SER A C 1
ATOM 743 O O . SER A 1 91 ? -45.047 26.391 -66.115 1.00 58.66 91 SER A O 1
ATOM 745 N N . VAL A 1 92 ? -43.165 25.151 -66.179 1.00 64.12 92 VAL A N 1
ATOM 746 C CA . VAL A 1 92 ? -43.650 24.119 -67.118 1.00 64.12 92 VAL A CA 1
ATOM 747 C C . VAL A 1 92 ? -44.906 23.411 -66.604 1.00 64.12 92 VAL A C 1
ATOM 749 O O . VAL A 1 92 ? -45.850 23.212 -67.368 1.00 64.12 92 VAL A O 1
ATOM 752 N N . GLU A 1 93 ? -44.968 23.077 -65.315 1.00 59.69 93 GLU A N 1
ATOM 753 C CA . GLU A 1 93 ? -46.108 22.357 -64.724 1.00 59.69 93 GLU A CA 1
ATOM 754 C C . GLU A 1 93 ? -47.379 23.224 -64.695 1.00 59.69 93 GLU A C 1
ATOM 756 O O . GLU A 1 93 ? -48.429 22.800 -65.181 1.00 59.69 93 GLU A O 1
ATOM 761 N N . THR A 1 94 ? -47.276 24.478 -64.239 1.00 62.22 94 THR A N 1
ATOM 762 C CA . THR A 1 94 ? -48.402 25.429 -64.183 1.00 62.22 94 THR A CA 1
ATOM 763 C C . THR A 1 94 ? -48.934 25.783 -65.575 1.00 62.22 94 THR A C 1
ATOM 765 O O . THR A 1 94 ? -50.145 25.856 -65.777 1.00 62.22 94 THR A O 1
ATOM 768 N N . ARG A 1 95 ? -48.049 25.968 -66.566 1.00 66.31 95 ARG A N 1
ATOM 769 C CA . ARG A 1 95 ? -48.455 26.255 -67.954 1.00 66.31 95 ARG A CA 1
ATOM 770 C C . ARG A 1 95 ? -49.104 25.054 -68.628 1.00 66.31 95 ARG A C 1
ATOM 772 O O . ARG A 1 95 ? -50.089 25.231 -69.336 1.00 66.31 95 ARG A O 1
ATOM 779 N N . THR A 1 96 ? -48.598 23.848 -68.367 1.00 66.06 96 THR A N 1
ATOM 780 C CA . THR A 1 96 ? -49.227 22.617 -68.861 1.00 66.06 96 THR A CA 1
ATOM 781 C C . THR A 1 96 ? -50.664 22.528 -68.355 1.00 66.06 96 THR A C 1
ATOM 783 O O . THR A 1 96 ? -51.560 22.291 -69.152 1.00 66.06 96 THR A O 1
ATOM 786 N N . TYR A 1 97 ? -50.915 22.813 -67.073 1.00 65.44 97 TYR A N 1
ATOM 787 C CA . TYR A 1 97 ? -52.272 22.805 -66.517 1.00 65.44 97 TYR A CA 1
ATOM 788 C C . TYR A 1 97 ? -53.210 23.833 -67.178 1.00 65.44 97 TYR A C 1
ATOM 790 O O . TYR A 1 97 ? -54.320 23.486 -67.579 1.00 65.44 97 TYR A O 1
ATOM 798 N N . LEU A 1 98 ? -52.766 25.086 -67.338 1.00 65.00 98 LEU A N 1
ATOM 799 C CA . LEU A 1 98 ? -53.585 26.148 -67.944 1.00 65.00 98 LEU A CA 1
ATOM 800 C C . LEU A 1 98 ? -53.953 25.851 -69.408 1.00 65.00 98 LEU A C 1
ATOM 802 O O . LEU A 1 98 ? -55.087 26.108 -69.823 1.00 65.00 98 LEU A O 1
ATOM 806 N N . LEU A 1 99 ? -53.008 25.297 -70.173 1.00 66.94 99 LEU A N 1
ATOM 807 C CA . LEU A 1 99 ? -53.204 24.942 -71.580 1.00 66.94 99 LEU A CA 1
ATOM 808 C C . LEU A 1 99 ? -54.045 23.671 -71.768 1.00 66.94 99 LEU A C 1
ATOM 810 O O . LEU A 1 99 ? -54.812 23.606 -72.723 1.00 66.94 99 LEU A O 1
ATOM 814 N N . ASP A 1 100 ? -53.918 22.688 -70.872 1.00 65.31 100 ASP A N 1
ATOM 815 C CA . ASP A 1 100 ? -54.619 21.396 -70.963 1.00 65.31 100 ASP A CA 1
ATOM 816 C C . ASP A 1 100 ? -56.083 21.503 -70.486 1.00 65.31 100 ASP A C 1
ATOM 818 O O . ASP A 1 100 ? -56.939 20.791 -70.997 1.00 65.31 100 ASP A O 1
ATOM 822 N N . GLN A 1 101 ? -56.395 22.397 -69.531 1.00 64.38 101 GLN A N 1
ATOM 823 C CA . GLN A 1 101 ? -57.704 22.401 -68.848 1.00 64.38 101 GLN A CA 1
ATOM 824 C C . GLN A 1 101 ? -58.574 23.653 -69.059 1.00 64.38 101 GLN A C 1
ATOM 826 O O . GLN A 1 101 ? -59.797 23.545 -69.038 1.00 64.38 101 GLN A O 1
ATOM 831 N N . LEU A 1 102 ? -57.995 24.848 -69.238 1.00 65.94 102 LEU A N 1
ATOM 832 C CA . LEU A 1 102 ? -58.759 26.111 -69.200 1.00 65.94 102 LEU A CA 1
ATOM 833 C C . LEU A 1 102 ? -58.856 26.811 -70.559 1.00 65.94 102 LEU A C 1
ATOM 835 O O . LEU A 1 102 ? -59.939 27.226 -70.975 1.00 65.94 102 LEU A O 1
ATOM 839 N N . MET A 1 103 ? -57.730 26.951 -71.259 1.00 70.38 103 MET A N 1
ATOM 840 C CA . MET A 1 103 ? -57.650 27.770 -72.476 1.00 70.38 103 MET A CA 1
ATOM 841 C C . MET A 1 103 ? -58.524 27.287 -73.648 1.00 70.38 103 MET A C 1
ATOM 843 O O . MET A 1 103 ? -59.161 28.140 -74.271 1.00 70.38 103 MET A O 1
ATOM 847 N N . PRO A 1 104 ? -58.626 25.977 -73.957 1.00 69.06 104 PRO A N 1
ATOM 848 C CA . PRO A 1 104 ? -59.436 25.504 -75.082 1.00 69.06 104 PRO A CA 1
ATOM 849 C C . PRO A 1 104 ? -60.912 25.921 -74.992 1.00 69.06 104 PRO A C 1
ATOM 851 O O . PRO A 1 104 ? -61.486 26.375 -75.981 1.00 69.06 104 PRO A O 1
ATOM 854 N N . SER A 1 105 ? -61.508 25.836 -73.799 1.00 67.75 105 SER A N 1
ATOM 855 C CA . SER A 1 105 ? -62.925 26.150 -73.574 1.00 67.75 105 SER A CA 1
ATOM 856 C C . SER A 1 105 ? -63.200 27.655 -73.615 1.00 67.75 105 SER A C 1
ATOM 858 O O . SER A 1 105 ? -64.172 28.095 -74.227 1.00 67.75 105 SER A O 1
ATOM 860 N N . VAL A 1 106 ? -62.326 28.462 -73.001 1.00 69.88 106 VAL A N 1
ATOM 861 C CA . VAL A 1 106 ? -62.497 29.923 -72.936 1.00 69.88 106 VAL A CA 1
ATOM 862 C C . VAL A 1 106 ? -62.322 30.564 -74.311 1.00 69.88 106 VAL A C 1
ATOM 864 O O . VAL A 1 106 ? -63.144 31.389 -74.704 1.00 69.88 106 VAL A O 1
ATOM 867 N N . VAL A 1 107 ? -61.293 30.164 -75.064 1.00 72.56 107 VAL A N 1
ATOM 868 C CA . VAL A 1 107 ? -61.027 30.723 -76.400 1.00 72.56 107 VAL A CA 1
ATOM 869 C C . VAL A 1 107 ? -62.174 30.403 -77.357 1.00 72.56 107 VAL A C 1
ATOM 871 O O . VAL A 1 107 ? -62.649 31.298 -78.052 1.00 72.56 107 VAL A O 1
ATOM 874 N N . HIS A 1 108 ? -62.686 29.170 -77.331 1.00 70.50 108 HIS A N 1
ATOM 875 C CA . HIS A 1 108 ? -63.835 28.787 -78.151 1.00 70.50 108 HIS A CA 1
ATOM 876 C C . HIS A 1 108 ? -65.114 29.559 -77.782 1.00 70.50 108 HIS A C 1
ATOM 878 O O . HIS A 1 108 ? -65.886 29.953 -78.661 1.00 70.50 108 HIS A O 1
ATOM 884 N N . GLY A 1 109 ? -65.325 29.823 -76.488 1.00 71.75 109 GLY A N 1
ATOM 885 C CA . GLY A 1 109 ? -66.442 30.645 -76.029 1.00 71.75 109 GLY A CA 1
ATOM 886 C C . GLY A 1 109 ? -66.370 32.084 -76.522 1.00 71.75 109 GLY A C 1
ATOM 887 O O . GLY A 1 109 ? -67.379 32.628 -76.969 1.00 71.75 109 GLY A O 1
ATOM 888 N N . VAL A 1 110 ? -65.182 32.688 -76.496 1.00 75.50 110 VAL A N 1
ATOM 889 C CA . VAL A 1 110 ? -64.978 34.051 -77.004 1.00 75.50 110 VAL A CA 1
ATOM 890 C C . VAL A 1 110 ? -65.144 34.100 -78.523 1.00 75.50 110 VAL A C 1
ATOM 892 O O . VAL A 1 110 ? -65.787 35.014 -79.029 1.00 75.50 110 VAL A O 1
ATOM 895 N N . GLU A 1 111 ? -64.640 33.109 -79.258 1.00 74.31 111 GLU A N 1
ATOM 896 C CA . GLU A 1 111 ? -64.830 33.025 -80.710 1.00 74.31 111 GLU A CA 1
ATOM 897 C C . GLU A 1 111 ? -66.322 32.925 -81.077 1.00 74.31 111 GLU A C 1
ATOM 899 O O . GLU A 1 111 ? -66.816 33.685 -81.909 1.00 74.31 111 GLU A O 1
ATOM 904 N N . SER A 1 112 ? -67.075 32.066 -80.384 1.00 72.19 112 SER A N 1
ATOM 905 C CA . SER A 1 112 ? -68.522 31.920 -80.594 1.00 72.19 112 SER A CA 1
ATOM 906 C C . SER A 1 112 ? -69.310 33.172 -80.199 1.00 72.19 112 SER A C 1
ATOM 908 O O . SER A 1 112 ? -70.304 33.505 -80.842 1.00 72.19 112 SER A O 1
ATOM 910 N N . LEU A 1 113 ? -68.872 33.885 -79.156 1.00 77.44 113 LEU A N 1
ATOM 911 C CA . LEU A 1 113 ? -69.421 35.189 -78.781 1.00 77.44 113 LEU A CA 1
ATOM 912 C C . LEU A 1 113 ? -69.228 36.210 -79.910 1.00 77.44 113 LEU A C 1
ATOM 914 O O . LEU A 1 113 ? -70.174 36.916 -80.256 1.00 77.44 113 LEU A O 1
ATOM 918 N N . LEU A 1 114 ? -68.025 36.280 -80.485 1.00 76.12 114 LEU A N 1
ATOM 919 C CA . LEU A 1 114 ? -67.707 37.200 -81.578 1.00 76.12 114 LEU A CA 1
ATOM 920 C C . LEU A 1 114 ? -68.527 36.885 -82.836 1.00 76.12 114 LEU A C 1
ATOM 922 O O . LEU A 1 114 ? -69.096 37.802 -83.426 1.00 76.12 114 LEU A O 1
ATOM 926 N N . MET A 1 115 ? -68.675 35.606 -83.197 1.00 76.81 115 MET A N 1
ATOM 927 C CA . MET A 1 115 ? -69.522 35.209 -84.330 1.00 76.81 115 MET A CA 1
ATOM 928 C C . MET A 1 115 ? -71.003 35.548 -84.103 1.00 76.81 115 MET A C 1
ATOM 930 O O . MET A 1 115 ? -71.685 35.990 -85.027 1.00 76.81 115 MET A O 1
ATOM 934 N N . GLU A 1 116 ? -71.525 35.366 -82.887 1.00 72.12 116 GLU A N 1
ATOM 935 C CA . GLU A 1 116 ? -72.928 35.679 -82.586 1.00 72.12 116 GLU A CA 1
ATOM 936 C C . GLU A 1 116 ? -73.180 37.199 -82.547 1.00 72.12 116 GLU A C 1
ATOM 938 O O . GLU A 1 116 ? -74.234 37.655 -83.002 1.00 72.12 116 GLU A O 1
ATOM 943 N N . LEU A 1 117 ? -72.201 37.990 -82.081 1.00 74.38 117 LEU A N 1
ATOM 944 C CA . LEU A 1 117 ? -72.207 39.458 -82.168 1.00 74.38 117 LEU A CA 1
ATOM 945 C C . LEU A 1 117 ? -72.282 39.934 -83.626 1.00 74.38 117 LEU A C 1
ATOM 947 O O . LEU A 1 117 ? -73.082 40.819 -83.942 1.00 74.38 117 LEU A O 1
ATOM 951 N N . GLU A 1 118 ? -71.490 39.321 -84.508 1.00 73.38 118 GLU A N 1
ATOM 952 C CA . GLU A 1 118 ? -71.459 39.628 -85.941 1.00 73.38 118 GLU A CA 1
ATOM 953 C C . GLU A 1 118 ? -72.768 39.211 -86.634 1.00 73.38 118 GLU A C 1
ATOM 955 O O . GLU A 1 118 ? -73.375 39.992 -87.369 1.00 73.38 118 GLU A O 1
ATOM 960 N N . LYS A 1 119 ? -73.291 38.019 -86.320 1.00 74.31 119 LYS A N 1
ATOM 961 C CA . LYS A 1 119 ? -74.537 37.491 -86.896 1.00 74.31 119 LYS A CA 1
ATOM 962 C C . LYS A 1 119 ? -75.778 38.291 -86.499 1.00 74.31 119 LYS A C 1
ATOM 964 O O . LYS A 1 119 ? -76.662 38.502 -87.328 1.00 74.31 119 LYS A O 1
ATOM 969 N N . LYS A 1 120 ? -75.864 38.732 -85.240 1.00 68.00 120 LYS A N 1
ATOM 970 C CA . LYS A 1 120 ? -76.960 39.586 -84.751 1.00 68.00 120 LYS A CA 1
ATOM 971 C C . LYS A 1 120 ? -76.778 41.062 -85.111 1.00 68.00 120 LYS A C 1
ATOM 973 O O . LYS A 1 120 ? -77.660 41.852 -84.787 1.00 68.00 120 LYS A O 1
ATOM 978 N N . LYS A 1 121 ? -75.667 41.418 -85.773 1.00 70.81 121 LYS A N 1
ATOM 979 C CA . LYS A 1 121 ? -75.301 42.792 -86.148 1.00 70.81 121 LYS A CA 1
ATOM 980 C C . LYS A 1 121 ? -75.356 43.768 -84.971 1.00 70.81 121 LYS A C 1
ATOM 982 O O . LYS A 1 121 ? -75.684 44.937 -85.140 1.00 70.81 121 LYS A O 1
ATOM 987 N N . VAL A 1 122 ? -75.019 43.289 -83.772 1.00 68.31 122 VAL A N 1
ATOM 988 C CA . VAL A 1 122 ? -75.118 44.072 -82.526 1.00 68.31 122 VAL A CA 1
ATOM 989 C C . VAL A 1 122 ? -74.229 45.319 -82.582 1.00 68.31 122 VAL A C 1
ATOM 991 O O . VAL A 1 122 ? -74.552 46.330 -81.979 1.00 68.31 122 VAL A O 1
ATOM 994 N N . LEU A 1 123 ? -73.133 45.270 -83.347 1.00 65.81 123 LEU A N 1
ATOM 995 C CA . LEU A 1 123 ? -72.220 46.400 -83.555 1.00 65.81 123 LEU A CA 1
ATOM 996 C C . LEU A 1 123 ? -72.733 47.441 -84.579 1.00 65.81 123 LEU A C 1
ATOM 998 O O . LEU A 1 123 ? -72.120 48.497 -84.704 1.00 65.81 123 LEU A O 1
ATOM 1002 N N . GLU A 1 124 ? -73.817 47.157 -85.319 1.00 62.72 124 GLU A N 1
ATOM 1003 C CA . GLU A 1 124 ? -74.411 48.055 -86.331 1.00 62.72 124 GLU A CA 1
ATOM 1004 C C . GLU A 1 124 ? -75.753 48.688 -85.881 1.00 62.72 124 GLU A C 1
ATOM 1006 O O . GLU A 1 124 ? -76.148 49.706 -86.449 1.00 62.72 124 GLU A O 1
ATOM 1011 N N . ASP A 1 125 ? -76.450 48.128 -84.876 1.00 60.50 125 ASP A N 1
ATOM 1012 C CA . ASP A 1 125 ? -77.739 48.623 -84.347 1.00 60.50 125 ASP A CA 1
ATOM 1013 C C . ASP A 1 125 ? -77.794 48.555 -82.803 1.00 60.50 125 ASP A C 1
ATOM 1015 O O . ASP A 1 125 ? -78.054 47.504 -82.210 1.00 60.50 125 ASP A O 1
ATOM 1019 N N . ASP A 1 126 ? -77.602 49.707 -82.148 1.00 58.91 126 ASP A N 1
ATOM 1020 C CA . ASP A 1 126 ? -77.589 49.865 -80.680 1.00 58.91 126 ASP A CA 1
ATOM 1021 C C . ASP A 1 126 ? -78.940 49.560 -79.994 1.00 58.91 126 ASP A C 1
ATOM 1023 O O . ASP A 1 126 ? -79.033 49.551 -78.762 1.00 58.91 126 ASP A O 1
ATOM 1027 N N . SER A 1 127 ? -80.017 49.308 -80.748 1.00 60.28 127 SER A N 1
ATOM 1028 C CA . SER A 1 127 ? -81.319 48.947 -80.169 1.00 60.28 127 SER A CA 1
ATOM 1029 C C . SER A 1 127 ? -81.431 47.463 -79.771 1.00 60.28 127 SER A C 1
ATOM 1031 O O . SER A 1 127 ? -82.355 47.084 -79.039 1.00 60.28 127 SER A O 1
ATOM 1033 N N . VAL A 1 128 ? -80.473 46.617 -80.179 1.00 64.69 128 VAL A N 1
ATOM 1034 C CA . VAL A 1 128 ? -80.438 45.177 -79.874 1.00 64.69 128 VAL A CA 1
ATOM 1035 C C . VAL A 1 128 ? -79.795 44.922 -78.502 1.00 64.69 128 VAL A C 1
ATOM 1037 O O . VAL A 1 128 ? -78.580 44.972 -78.338 1.00 64.69 128 VAL A O 1
ATOM 1040 N N . LYS A 1 129 ? -80.603 44.575 -77.488 1.00 64.75 129 LYS A N 1
ATOM 1041 C CA . LYS A 1 129 ? -80.101 44.175 -76.157 1.00 64.75 129 LYS A CA 1
ATOM 1042 C C . LYS A 1 129 ? -79.362 42.829 -76.218 1.00 64.75 129 LYS A C 1
ATOM 1044 O O . LYS A 1 129 ? -80.000 41.777 -76.180 1.00 64.75 129 LYS A O 1
ATOM 1049 N N . PHE A 1 130 ? -78.032 42.855 -76.257 1.00 75.88 130 PHE A N 1
ATOM 1050 C CA . PHE A 1 130 ? -77.177 41.672 -76.131 1.00 75.88 130 PHE A CA 1
ATOM 1051 C C . PHE A 1 130 ? -76.076 41.922 -75.095 1.00 75.88 130 PHE A C 1
ATOM 1053 O O . PHE A 1 130 ? -75.289 42.853 -75.236 1.00 75.88 130 PHE A O 1
ATOM 1060 N N . ASP A 1 131 ? -76.034 41.097 -74.048 1.00 77.06 131 ASP A N 1
ATOM 1061 C CA . ASP A 1 131 ? -75.008 41.163 -73.007 1.00 77.06 131 ASP A CA 1
ATOM 1062 C C . ASP A 1 131 ? -73.931 40.094 -73.279 1.00 77.06 131 ASP A C 1
ATOM 1064 O O . ASP A 1 131 ? -74.195 38.896 -73.108 1.00 77.06 131 ASP A O 1
ATOM 1068 N N . PRO A 1 132 ? -72.726 40.499 -73.715 1.00 73.56 132 PRO A N 1
ATOM 1069 C CA . PRO A 1 132 ? -71.683 39.568 -74.122 1.00 73.56 132 PRO A CA 1
ATOM 1070 C C . PRO A 1 132 ? -71.117 38.744 -72.960 1.00 73.56 132 PRO A C 1
ATOM 1072 O O . PRO A 1 132 ? -70.667 37.619 -73.174 1.00 73.56 132 PRO A O 1
ATOM 1075 N N . VAL A 1 133 ? -71.165 39.258 -71.726 1.00 78.94 133 VAL A N 1
ATOM 1076 C CA . VAL A 1 133 ? -70.652 38.540 -70.551 1.00 78.94 133 VAL A CA 1
ATOM 1077 C C . VAL A 1 133 ? -71.625 37.440 -70.147 1.00 78.94 133 VAL A C 1
ATOM 1079 O O . VAL A 1 133 ? -71.201 36.310 -69.905 1.00 78.94 133 VAL A O 1
ATOM 1082 N N . ASN A 1 134 ? -72.928 37.737 -70.149 1.00 79.19 134 ASN A N 1
ATOM 1083 C CA . ASN A 1 134 ? -73.950 36.723 -69.896 1.00 79.19 134 ASN A CA 1
ATOM 1084 C C . ASN A 1 134 ? -73.954 35.645 -70.986 1.00 79.19 134 ASN A C 1
ATOM 1086 O O . ASN A 1 134 ? -74.011 34.462 -70.660 1.00 79.19 134 ASN A O 1
ATOM 1090 N N . TYR A 1 135 ? -73.809 36.020 -72.262 1.00 80.19 135 TYR A N 1
ATOM 1091 C CA . TYR A 1 135 ? -73.709 35.033 -73.339 1.00 80.19 135 TYR A CA 1
ATOM 1092 C C . TYR A 1 135 ? -72.488 34.127 -73.176 1.00 80.19 135 TYR A C 1
ATOM 1094 O O . TYR A 1 135 ? -72.618 32.910 -73.274 1.00 80.19 135 TYR A O 1
ATOM 1102 N N . LEU A 1 136 ? -71.311 34.696 -72.893 1.00 76.75 136 LEU A N 1
ATOM 1103 C CA . LEU A 1 136 ? -70.098 33.908 -72.691 1.00 76.75 136 LEU A CA 1
ATOM 1104 C C . LEU A 1 136 ? -70.223 32.988 -71.468 1.00 76.75 136 LEU A C 1
ATOM 1106 O O . LEU A 1 136 ? -69.845 31.822 -71.541 1.00 76.75 136 LEU A O 1
ATOM 1110 N N . GLY A 1 137 ? -70.798 33.483 -70.370 1.00 73.94 137 GLY A N 1
ATOM 1111 C CA . GLY A 1 137 ? -71.070 32.686 -69.174 1.00 73.94 137 GLY A CA 1
ATOM 1112 C C . GLY A 1 137 ? -72.022 31.521 -69.452 1.00 73.94 137 GLY A C 1
ATOM 1113 O O . GLY A 1 137 ? -71.705 30.377 -69.127 1.00 73.94 137 GLY A O 1
ATOM 1114 N N . GLU A 1 138 ? -73.152 31.777 -70.117 1.00 75.75 138 GLU A N 1
ATOM 1115 C CA . GLU A 1 138 ? -74.089 30.727 -70.533 1.00 75.75 138 GLU A CA 1
ATOM 1116 C C . GLU A 1 138 ? -73.449 29.733 -71.507 1.00 75.75 138 GLU A C 1
ATOM 1118 O O . GLU A 1 138 ? -73.672 28.527 -71.388 1.00 75.75 138 GLU A O 1
ATOM 1123 N N . PHE A 1 139 ? -72.647 30.220 -72.457 1.00 75.31 139 PHE A N 1
ATOM 1124 C CA . PHE A 1 139 ? -71.947 29.382 -73.425 1.00 75.31 139 PHE A CA 1
ATOM 1125 C C . PHE A 1 139 ? -70.984 28.432 -72.718 1.00 75.31 139 PHE A C 1
ATOM 1127 O O . PHE A 1 139 ? -71.054 27.225 -72.934 1.00 75.31 139 PHE A O 1
ATOM 1134 N N . LEU A 1 140 ? -70.142 28.951 -71.822 1.00 71.94 140 LEU A N 1
ATOM 1135 C CA . LEU A 1 140 ? -69.175 28.149 -71.073 1.00 71.94 140 LEU A CA 1
ATOM 1136 C C . LEU A 1 140 ? -69.856 27.150 -70.130 1.00 71.94 140 LEU A C 1
ATOM 1138 O O . LEU A 1 140 ? -69.365 26.034 -69.978 1.00 71.94 140 LEU A O 1
ATOM 1142 N N . MET A 1 141 ? -71.010 27.493 -69.544 1.00 69.75 141 MET A N 1
ATOM 1143 C CA . MET A 1 141 ? -71.780 26.533 -68.745 1.00 69.75 141 MET A CA 1
ATOM 1144 C C . MET A 1 141 ? -72.406 25.421 -69.597 1.00 69.75 141 MET A C 1
ATOM 1146 O O . MET A 1 141 ? -72.433 24.270 -69.164 1.00 69.75 141 MET A O 1
ATOM 1150 N N . ARG A 1 142 ? -72.900 25.735 -70.802 1.00 66.19 142 ARG A N 1
ATOM 1151 C CA . ARG A 1 142 ? -73.472 24.735 -71.724 1.00 66.19 142 ARG A CA 1
ATOM 1152 C C . ARG A 1 142 ? -72.400 23.860 -72.383 1.00 66.19 142 ARG A C 1
ATOM 1154 O O . ARG A 1 142 ? -72.671 22.700 -72.668 1.00 66.19 142 ARG A O 1
ATOM 1161 N N . GLN A 1 143 ? -71.201 24.400 -72.590 1.00 63.06 143 GLN A N 1
ATOM 1162 C CA . GLN A 1 143 ? -70.038 23.735 -73.193 1.00 63.06 143 GLN A CA 1
ATOM 1163 C C . GLN A 1 143 ? -69.051 23.216 -72.133 1.00 63.06 143 GLN A C 1
ATOM 1165 O O . GLN A 1 143 ? -67.844 23.172 -72.360 1.00 63.06 143 GLN A O 1
ATOM 1170 N N . ASN A 1 144 ? -69.552 22.829 -70.955 1.00 59.66 144 ASN A N 1
ATOM 1171 C CA . ASN A 1 144 ? -68.719 22.253 -69.905 1.00 59.66 144 ASN A CA 1
ATOM 1172 C C . ASN A 1 144 ? -68.085 20.924 -70.393 1.00 59.66 144 ASN A C 1
ATOM 1174 O O . ASN A 1 144 ? -68.829 19.981 -70.697 1.00 59.66 144 ASN A O 1
ATOM 1178 N N . PRO A 1 145 ? -66.739 20.822 -70.455 1.00 58.16 145 PRO A N 1
ATOM 1179 C CA . PRO A 1 145 ? -66.034 19.690 -71.062 1.00 58.16 145 PRO A CA 1
ATOM 1180 C C . PRO A 1 145 ? -66.242 18.337 -70.360 1.00 58.16 145 PRO A C 1
ATOM 1182 O O . PRO A 1 145 ? -65.946 17.308 -70.962 1.00 58.16 145 PRO A O 1
ATOM 1185 N N . GLU A 1 146 ? -66.790 18.293 -69.138 1.00 54.91 146 GLU A N 1
ATOM 1186 C CA . GLU A 1 146 ? -67.162 17.020 -68.494 1.00 54.91 146 GLU A CA 1
ATOM 1187 C C . GLU A 1 146 ? -68.486 16.418 -69.011 1.00 54.91 146 GLU A C 1
ATOM 1189 O O . GLU A 1 146 ? -68.712 15.221 -68.830 1.00 54.91 146 GLU A O 1
ATOM 1194 N N . PHE A 1 147 ? -69.361 17.194 -69.674 1.00 54.66 147 PHE A N 1
ATOM 1195 C CA . PHE A 1 147 ? -70.733 16.754 -69.997 1.00 54.66 147 PHE A CA 1
ATOM 1196 C C . PHE A 1 147 ? -71.197 16.966 -71.451 1.00 54.66 147 PHE A C 1
ATOM 1198 O O . PHE A 1 147 ? -72.301 16.536 -71.791 1.00 54.66 147 PHE A O 1
ATOM 1205 N N . PHE A 1 148 ? -70.385 17.546 -72.344 1.00 46.56 148 PHE A N 1
ATOM 1206 C CA . PHE A 1 148 ? -70.717 17.668 -73.774 1.00 46.56 148 PHE A CA 1
ATOM 1207 C C . PHE A 1 148 ? -69.567 17.171 -74.672 1.00 46.56 148 PHE A C 1
ATOM 1209 O O . PHE A 1 148 ? -68.409 17.503 -74.445 1.00 46.56 148 PHE A O 1
ATOM 1216 N N . SER A 1 149 ? -69.875 16.342 -75.681 1.00 50.84 149 SER A N 1
ATOM 1217 C CA . SER A 1 149 ? -68.897 15.597 -76.506 1.00 50.84 149 SER A CA 1
ATOM 1218 C C . SER A 1 149 ? -69.148 15.721 -78.022 1.00 50.84 149 SER A C 1
ATOM 1220 O O . SER A 1 149 ? -69.262 14.736 -78.747 1.00 50.84 149 SER A O 1
ATOM 1222 N N . GLY A 1 150 ? -69.210 16.954 -78.524 1.00 45.84 150 GLY A N 1
ATOM 1223 C CA . GLY A 1 150 ? -69.194 17.296 -79.958 1.00 45.84 150 GLY A CA 1
ATOM 1224 C C . GLY A 1 150 ? -68.999 18.809 -80.099 1.00 45.84 150 GLY A C 1
ATOM 1225 O O . GLY A 1 150 ? -69.541 19.547 -79.290 1.00 45.84 150 GLY A O 1
ATOM 1226 N N . THR A 1 151 ? -68.230 19.382 -81.027 1.00 48.75 151 THR A N 1
ATOM 1227 C CA . THR A 1 151 ? -67.832 18.979 -82.388 1.00 48.75 151 THR A CA 1
ATOM 1228 C C . THR A 1 151 ? -66.578 19.797 -82.779 1.00 48.75 151 THR A C 1
ATOM 1230 O O . THR A 1 151 ? -66.343 20.839 -82.183 1.00 48.75 151 THR A O 1
ATOM 1233 N N . GLU A 1 152 ? -65.790 19.308 -83.748 1.00 52.25 152 GLU A N 1
ATOM 1234 C CA . GLU A 1 152 ? -64.650 19.950 -84.455 1.00 52.25 152 GLU A CA 1
ATOM 1235 C C . GLU A 1 152 ? -63.724 20.914 -83.675 1.00 52.25 152 GLU A C 1
ATOM 1237 O O . GLU A 1 152 ? -63.980 22.104 -83.520 1.00 52.25 152 GLU A O 1
ATOM 1242 N N . LYS A 1 153 ? -62.547 20.406 -83.276 1.00 55.38 153 LYS A N 1
ATOM 1243 C CA . LYS A 1 153 ? -61.465 21.210 -82.681 1.00 55.38 153 LYS A CA 1
ATOM 1244 C C . LYS A 1 153 ? -60.902 22.212 -83.697 1.00 55.38 153 LYS A C 1
ATOM 1246 O O . LYS A 1 153 ? -60.415 21.811 -84.760 1.00 55.38 153 LYS A O 1
ATOM 1251 N N . THR A 1 154 ? -60.884 23.497 -83.345 1.00 58.88 154 THR A N 1
ATOM 1252 C CA . THR A 1 154 ? -60.311 24.561 -84.182 1.00 58.88 154 THR A CA 1
ATOM 1253 C C . THR A 1 154 ? -58.803 24.356 -84.390 1.00 58.88 154 THR A C 1
ATOM 1255 O O . THR A 1 154 ? -58.118 23.691 -83.600 1.00 58.88 154 THR A O 1
ATOM 1258 N N . ALA A 1 155 ? -58.256 24.902 -85.481 1.00 58.44 155 ALA A N 1
ATOM 1259 C CA . ALA A 1 155 ? -56.838 24.754 -85.832 1.00 58.44 155 ALA A CA 1
ATOM 1260 C C . ALA A 1 155 ? -55.888 25.231 -84.711 1.00 58.44 155 ALA A C 1
ATOM 1262 O O . ALA A 1 155 ? -54.855 24.602 -84.481 1.00 58.44 155 ALA A O 1
ATOM 1263 N N . TYR A 1 156 ? -56.282 26.262 -83.956 1.00 61.75 156 TYR A N 1
ATOM 1264 C CA . TYR A 1 156 ? -55.530 26.775 -82.811 1.00 61.75 156 TYR A CA 1
ATOM 1265 C C . TYR A 1 156 ? -55.516 25.800 -81.620 1.00 61.75 156 TYR A C 1
ATOM 1267 O O . TYR A 1 156 ? -54.449 25.510 -81.077 1.00 61.75 156 TYR A O 1
ATOM 1275 N N . THR A 1 157 ? -56.663 25.203 -81.258 1.00 62.19 157 THR A N 1
ATOM 1276 C CA . THR A 1 157 ? -56.709 24.178 -80.193 1.00 62.19 157 THR A CA 1
ATOM 1277 C C . THR A 1 157 ? -55.851 22.951 -80.505 1.00 62.19 157 THR A C 1
ATOM 1279 O O . THR A 1 157 ? -55.199 22.421 -79.609 1.00 62.19 157 THR A O 1
ATOM 1282 N N . ARG A 1 158 ? -55.756 22.539 -81.778 1.00 65.25 158 ARG A N 1
ATOM 1283 C CA . ARG A 1 158 ? -54.846 21.454 -82.190 1.00 65.25 158 ARG A CA 1
ATOM 1284 C C . ARG A 1 158 ? -53.368 21.844 -82.062 1.00 65.25 158 ARG A C 1
ATOM 1286 O O . ARG A 1 158 ? -52.560 21.013 -81.655 1.00 65.25 158 ARG A O 1
ATOM 1293 N N . GLY A 1 159 ? -53.022 23.101 -82.353 1.00 67.44 159 GLY A N 1
ATOM 1294 C CA . GLY A 1 159 ? -51.672 23.631 -82.134 1.00 67.44 159 GLY A CA 1
ATOM 1295 C C . GLY A 1 159 ? -51.269 23.647 -80.653 1.00 67.44 159 GLY A C 1
ATOM 1296 O O . GLY A 1 159 ? -50.145 23.279 -80.315 1.00 67.44 159 GLY A O 1
ATOM 1297 N N . LEU A 1 160 ? -52.198 23.993 -79.755 1.00 65.94 160 LEU A N 1
ATOM 1298 C CA . LEU A 1 160 ? -51.968 23.964 -78.305 1.00 65.94 160 LEU A CA 1
ATOM 1299 C C . LEU A 1 160 ? -51.771 22.542 -77.755 1.00 65.94 160 LEU A C 1
ATOM 1301 O O . LEU A 1 160 ? -50.882 22.325 -76.932 1.00 65.94 160 LEU A O 1
ATOM 1305 N N . GLU A 1 161 ? -52.528 21.556 -78.242 1.00 66.19 161 GLU A N 1
ATOM 1306 C CA . GLU A 1 161 ? -52.341 20.146 -77.857 1.00 66.19 161 GLU A CA 1
ATOM 1307 C C . GLU A 1 161 ? -50.948 19.619 -78.238 1.00 66.19 161 GLU A C 1
ATOM 1309 O O . GLU A 1 161 ? -50.341 18.847 -77.492 1.00 66.19 161 GLU A O 1
ATOM 1314 N N . GLN A 1 162 ? -50.410 20.070 -79.374 1.00 68.81 162 GLN A N 1
ATOM 1315 C CA . GLN A 1 162 ? -49.061 19.716 -79.813 1.00 68.81 162 GLN A CA 1
ATOM 1316 C C . GLN A 1 162 ? -47.988 20.325 -78.892 1.00 68.81 162 GLN A C 1
ATOM 1318 O O . GLN A 1 162 ? -47.085 19.614 -78.454 1.00 68.81 162 GLN A O 1
ATOM 1323 N N . VAL A 1 163 ? -48.146 21.594 -78.500 1.00 68.75 163 VAL A N 1
ATOM 1324 C CA . VAL A 1 163 ? -47.278 22.275 -77.518 1.00 68.75 163 VAL A CA 1
ATOM 1325 C C . VAL A 1 163 ? -47.295 21.569 -76.154 1.00 68.75 163 VAL A C 1
ATOM 1327 O O . VAL A 1 163 ? -46.244 21.384 -75.538 1.00 68.75 163 VAL A O 1
ATOM 1330 N N . VAL A 1 164 ? -48.465 21.112 -75.693 1.00 67.94 164 VAL A N 1
ATOM 1331 C CA . VAL A 1 164 ? -48.605 20.333 -74.449 1.00 67.94 164 VAL A CA 1
ATOM 1332 C C . VAL A 1 164 ? -47.898 18.975 -74.547 1.00 67.94 164 VAL A C 1
ATOM 1334 O O . VAL A 1 164 ? -47.240 18.556 -73.591 1.00 67.94 164 VAL A O 1
ATOM 1337 N N . ALA A 1 165 ? -47.997 18.284 -75.685 1.00 67.38 165 ALA A N 1
ATOM 1338 C CA . ALA A 1 165 ? -47.307 17.012 -75.902 1.00 67.38 165 ALA A CA 1
ATOM 1339 C C . ALA A 1 165 ? -45.775 17.174 -75.887 1.00 67.38 165 ALA A C 1
ATOM 1341 O O . ALA A 1 165 ? -45.075 16.368 -75.267 1.00 67.38 165 ALA A O 1
ATOM 1342 N N . ASP A 1 166 ? -45.262 18.244 -76.496 1.00 69.00 166 ASP A N 1
ATOM 1343 C CA . ASP A 1 166 ? -43.828 18.539 -76.532 1.00 69.00 166 ASP A CA 1
ATOM 1344 C C . ASP A 1 166 ? -43.280 18.914 -75.143 1.00 69.00 166 ASP A C 1
ATOM 1346 O O . ASP A 1 166 ? -42.205 18.451 -74.750 1.00 69.00 166 ASP A O 1
ATOM 1350 N N . LEU A 1 167 ? -44.039 19.671 -74.339 1.00 67.19 167 LEU A N 1
ATOM 1351 C CA . LEU A 1 167 ? -43.682 19.954 -72.942 1.00 67.19 167 LEU A CA 1
ATOM 1352 C C . LEU A 1 167 ? -43.702 18.688 -72.066 1.00 67.19 167 LEU A C 1
ATOM 1354 O O . LEU A 1 167 ? -42.793 18.494 -71.256 1.00 67.19 167 LEU A O 1
ATOM 1358 N N . LYS A 1 168 ? -44.680 17.786 -72.255 1.00 62.81 168 LYS A N 1
ATOM 1359 C CA . LYS A 1 168 ? -44.754 16.503 -71.526 1.00 62.81 168 LYS A CA 1
ATOM 1360 C C . LYS A 1 168 ? -43.562 15.587 -71.854 1.00 62.81 168 LYS A C 1
ATOM 1362 O O . LYS A 1 168 ? -43.026 14.966 -70.937 1.00 62.81 168 LYS A O 1
ATOM 1367 N N . ASN A 1 169 ? -43.079 15.550 -73.100 1.00 64.12 169 ASN A N 1
ATOM 1368 C CA . ASN A 1 169 ? -41.901 14.752 -73.484 1.00 64.12 169 ASN A CA 1
ATOM 1369 C C . ASN A 1 169 ? -40.599 15.212 -72.790 1.00 64.12 169 ASN A C 1
ATOM 1371 O O . ASN A 1 169 ? -39.831 14.369 -72.326 1.00 64.12 169 ASN A O 1
ATOM 1375 N N . ASN A 1 170 ? -40.385 16.521 -72.609 1.00 61.69 170 ASN A N 1
ATOM 1376 C CA . ASN A 1 170 ? -39.212 17.048 -71.887 1.00 61.69 170 ASN A CA 1
ATOM 1377 C C . ASN A 1 170 ? -39.174 16.651 -70.393 1.00 61.69 170 ASN A C 1
ATOM 1379 O O . ASN A 1 170 ? -38.098 16.492 -69.813 1.00 61.69 170 ASN A O 1
ATOM 1383 N N . VAL A 1 171 ? -40.334 16.458 -69.754 1.00 55.88 171 VAL A N 1
ATOM 1384 C CA . VAL A 1 171 ? -40.420 16.000 -68.351 1.00 55.88 171 VAL A CA 1
ATOM 1385 C C . VAL A 1 171 ? -40.045 14.514 -68.216 1.00 55.88 171 VAL A C 1
ATOM 1387 O O . VAL A 1 171 ? -39.475 14.109 -67.198 1.00 55.88 171 VAL A O 1
ATOM 1390 N N . PHE A 1 172 ? -40.312 13.696 -69.241 1.00 51.47 172 PHE A N 1
ATOM 1391 C CA . PHE A 1 172 ? -39.935 12.278 -69.256 1.00 51.47 172 PHE A CA 1
ATOM 1392 C C . PHE A 1 172 ? -38.416 12.069 -69.374 1.00 51.47 172 PHE A C 1
ATOM 1394 O O . PHE A 1 172 ? -37.874 11.236 -68.641 1.00 51.47 172 PHE A O 1
ATOM 1401 N N . ASP A 1 173 ? -37.715 12.865 -70.188 1.00 56.69 173 ASP A N 1
ATOM 1402 C CA . ASP A 1 173 ? -36.248 12.789 -70.316 1.00 56.69 173 ASP A CA 1
ATOM 1403 C C . ASP A 1 173 ? -35.517 13.155 -69.008 1.00 56.69 173 ASP A C 1
ATOM 1405 O O . ASP A 1 173 ? -34.532 12.510 -68.634 1.00 56.69 173 ASP A O 1
ATOM 1409 N N . LEU A 1 174 ? -36.032 14.121 -68.236 1.00 54.06 174 LEU A N 1
ATOM 1410 C CA . LEU A 1 174 ? -35.457 14.503 -66.936 1.00 54.06 174 LEU A CA 1
ATOM 1411 C C . LEU A 1 174 ? -35.584 13.399 -65.868 1.00 54.06 174 LEU A C 1
ATOM 1413 O O . LEU A 1 174 ? -34.661 13.200 -65.073 1.00 54.06 174 LEU A O 1
ATOM 1417 N N . LYS A 1 175 ? -36.695 12.647 -65.848 1.00 48.25 175 LYS A N 1
ATOM 1418 C CA . LYS A 1 175 ? -36.898 11.540 -64.892 1.00 48.25 175 LYS A CA 1
ATOM 1419 C C . LYS A 1 175 ? -36.063 10.303 -65.230 1.00 48.25 175 LYS A C 1
ATOM 1421 O O . LYS A 1 175 ? -35.550 9.659 -64.315 1.00 48.25 175 LYS A O 1
ATOM 1426 N N . TYR A 1 176 ? -35.888 9.984 -66.512 1.00 50.50 176 TYR A N 1
ATOM 1427 C CA . TYR A 1 176 ? -35.084 8.832 -66.934 1.00 50.50 176 TYR A CA 1
ATOM 1428 C C . TYR A 1 176 ? -33.582 9.030 -66.684 1.00 50.50 176 TYR A C 1
ATOM 1430 O O . TYR A 1 176 ? -32.907 8.083 -66.278 1.00 50.50 176 TYR A O 1
ATOM 1438 N N . ASN A 1 177 ? -33.070 10.258 -66.825 1.00 56.75 177 ASN A N 1
ATOM 1439 C CA . ASN A 1 177 ? -31.654 10.556 -66.589 1.00 56.75 177 ASN A CA 1
ATOM 1440 C C . ASN A 1 177 ? -31.280 10.486 -65.089 1.00 56.75 177 ASN A C 1
ATOM 1442 O O . ASN A 1 177 ? -30.247 9.930 -64.722 1.00 56.75 177 ASN A O 1
ATOM 1446 N N . ARG A 1 178 ? -32.177 10.931 -64.193 1.00 54.19 178 ARG A N 1
ATOM 1447 C CA . ARG A 1 178 ? -32.003 10.813 -62.729 1.00 54.19 178 ARG A CA 1
ATOM 1448 C C . ARG A 1 178 ? -32.063 9.357 -62.244 1.00 54.19 178 ARG A C 1
ATOM 1450 O O . ARG A 1 178 ? -31.299 8.970 -61.366 1.00 54.19 178 ARG A O 1
ATOM 1457 N N . LEU A 1 179 ? -32.958 8.542 -62.812 1.00 53.41 179 LEU A N 1
ATOM 1458 C CA . LEU A 1 179 ? -33.099 7.125 -62.451 1.00 53.41 179 LEU A CA 1
ATOM 1459 C C . LEU A 1 179 ? -31.903 6.281 -62.929 1.00 53.41 179 LEU A C 1
ATOM 1461 O O . LEU A 1 179 ? -31.545 5.305 -62.275 1.00 53.41 179 LEU A O 1
ATOM 1465 N N . GLY A 1 180 ? -31.291 6.652 -64.060 1.00 62.47 180 GLY A N 1
ATOM 1466 C CA . GLY A 1 180 ? -30.049 6.052 -64.553 1.00 62.47 180 GLY A CA 1
ATOM 1467 C C . GLY A 1 180 ? -28.864 6.328 -63.626 1.00 62.47 180 GLY A C 1
ATOM 1468 O O . GLY A 1 180 ? -28.182 5.389 -63.232 1.00 62.47 180 GLY A O 1
ATOM 1469 N N . GLN A 1 181 ? -28.689 7.584 -63.198 1.00 58.31 181 GLN A N 1
ATOM 1470 C CA . GLN A 1 181 ? -27.641 7.979 -62.244 1.00 58.31 181 GLN A CA 1
ATOM 1471 C C . GLN A 1 181 ? -27.791 7.271 -60.888 1.00 58.31 181 GLN A C 1
ATOM 1473 O O . GLN A 1 181 ? -26.834 6.691 -60.393 1.00 58.31 181 GLN A O 1
ATOM 1478 N N . LEU A 1 182 ? -29.010 7.211 -60.338 1.00 59.72 182 LEU A N 1
ATOM 1479 C CA . LEU A 1 182 ? -29.290 6.507 -59.076 1.00 59.72 182 LEU A CA 1
ATOM 1480 C C . LEU A 1 182 ? -29.053 4.992 -59.154 1.00 59.72 182 LEU A C 1
ATOM 1482 O O . LEU A 1 182 ? -28.644 4.382 -58.170 1.00 59.72 182 LEU A O 1
ATOM 1486 N N . LYS A 1 183 ? -29.322 4.363 -60.305 1.00 62.19 183 LYS A N 1
ATOM 1487 C CA . LYS A 1 183 ? -29.024 2.938 -60.514 1.00 62.19 183 LYS A CA 1
ATOM 1488 C C . LYS A 1 183 ? -27.527 2.675 -60.620 1.00 62.19 183 LYS A C 1
ATOM 1490 O O . LYS A 1 183 ? -27.080 1.647 -60.120 1.00 62.19 183 LYS A O 1
ATOM 1495 N N . GLU A 1 184 ? -26.779 3.579 -61.245 1.00 67.38 184 GLU A N 1
ATOM 1496 C CA . GLU A 1 184 ? -25.325 3.469 -61.347 1.00 67.38 184 GLU A CA 1
ATOM 1497 C C . GLU A 1 184 ? -24.662 3.680 -59.978 1.00 67.38 184 GLU A C 1
ATOM 1499 O O . GLU A 1 184 ? -23.886 2.830 -59.559 1.00 67.38 184 GLU A O 1
ATOM 1504 N N . GLU A 1 185 ? -25.076 4.696 -59.210 1.00 69.00 185 GLU A N 1
ATOM 1505 C CA . GLU A 1 185 ? -24.615 4.912 -57.827 1.00 69.00 185 GLU A CA 1
ATOM 1506 C C . GLU A 1 185 ? -24.967 3.735 -56.903 1.00 69.00 185 GLU A C 1
ATOM 1508 O O . GLU A 1 185 ? -24.161 3.329 -56.069 1.00 69.00 185 GLU A O 1
ATOM 1513 N N . LEU A 1 186 ? -26.162 3.145 -57.034 1.00 69.44 186 LEU A N 1
ATOM 1514 C CA . LEU A 1 186 ? -26.525 1.938 -56.280 1.00 69.44 186 LEU A CA 1
ATOM 1515 C C . LEU A 1 186 ? -25.660 0.737 -56.670 1.00 69.44 186 LEU A C 1
ATOM 1517 O O . LEU A 1 186 ? -25.295 -0.042 -55.792 1.00 69.44 186 LEU A O 1
ATOM 1521 N N . ARG A 1 187 ? -25.315 0.593 -57.954 1.00 72.25 187 ARG A N 1
ATOM 1522 C CA . ARG A 1 187 ? -24.441 -0.476 -58.448 1.00 72.25 187 ARG A CA 1
ATOM 1523 C C . ARG A 1 187 ? -23.001 -0.286 -57.975 1.00 72.25 187 ARG A C 1
ATOM 1525 O O . ARG A 1 187 ? -22.382 -1.249 -57.540 1.00 72.25 187 ARG A O 1
ATOM 1532 N N . GLU A 1 188 ? -22.484 0.938 -57.994 1.00 73.00 188 GLU A N 1
ATOM 1533 C CA . GLU A 1 188 ? -21.170 1.275 -57.437 1.00 73.00 188 GLU A CA 1
ATOM 1534 C C . GLU A 1 188 ? -21.133 1.068 -55.916 1.00 73.00 188 GLU A C 1
ATOM 1536 O O . GLU A 1 188 ? -20.183 0.486 -55.397 1.00 73.00 188 GLU A O 1
ATOM 1541 N N . ASN A 1 189 ? -22.197 1.434 -55.197 1.00 75.31 189 ASN A N 1
ATOM 1542 C CA . ASN A 1 189 ? -22.327 1.175 -53.760 1.00 75.31 189 ASN A CA 1
ATOM 1543 C C . ASN A 1 189 ? -22.459 -0.322 -53.429 1.00 75.31 189 ASN A C 1
ATOM 1545 O O . ASN A 1 189 ? -21.964 -0.770 -52.399 1.00 75.31 189 ASN A O 1
ATOM 1549 N N . GLN A 1 190 ? -23.114 -1.113 -54.281 1.00 74.31 190 GLN A N 1
ATOM 1550 C CA . GLN A 1 190 ? -23.167 -2.571 -54.131 1.00 74.31 190 GLN A CA 1
ATOM 1551 C C . GLN A 1 190 ? -21.803 -3.204 -54.409 1.00 74.31 190 GLN A C 1
ATOM 1553 O O . GLN A 1 190 ? -21.316 -3.957 -53.576 1.00 74.31 190 GLN A O 1
ATOM 1558 N N . ASN A 1 191 ? -21.136 -2.822 -55.499 1.00 78.69 191 ASN A N 1
ATOM 1559 C CA . ASN A 1 191 ? -19.800 -3.318 -55.830 1.00 78.69 191 ASN A CA 1
ATOM 1560 C C . ASN A 1 191 ? -18.762 -2.942 -54.764 1.00 78.69 191 ASN A C 1
ATOM 1562 O O . ASN A 1 191 ? -17.909 -3.754 -54.424 1.00 78.69 191 ASN A O 1
ATOM 1566 N N . THR A 1 192 ? -18.823 -1.726 -54.214 1.00 70.50 192 THR A N 1
ATOM 1567 C CA . THR A 1 192 ? -17.932 -1.318 -53.115 1.00 70.50 192 THR A CA 1
ATOM 1568 C C . THR A 1 192 ? -18.237 -2.087 -51.834 1.00 70.50 192 THR A C 1
ATOM 1570 O O . THR A 1 192 ? -17.298 -2.495 -51.159 1.00 70.50 192 THR A O 1
ATOM 1573 N N . ARG A 1 193 ? -19.509 -2.371 -51.517 1.00 73.88 193 ARG A N 1
ATOM 1574 C CA . ARG A 1 193 ? -19.872 -3.253 -50.393 1.00 73.88 193 ARG A CA 1
ATOM 1575 C C . ARG A 1 193 ? -19.362 -4.674 -50.586 1.00 73.88 193 ARG A C 1
ATOM 1577 O O . ARG A 1 193 ? -18.725 -5.187 -49.680 1.00 73.88 193 ARG A O 1
ATOM 1584 N N . GLU A 1 194 ? -19.553 -5.269 -51.759 1.00 78.88 194 GLU A N 1
ATOM 1585 C CA . GLU A 1 194 ? -19.049 -6.612 -52.075 1.00 78.88 194 GLU A CA 1
ATOM 1586 C C . GLU A 1 194 ? -17.513 -6.672 -52.028 1.00 78.88 194 GLU A C 1
ATOM 1588 O O . GLU A 1 194 ? -16.940 -7.635 -51.523 1.00 78.88 194 GLU A O 1
ATOM 1593 N N . GLN A 1 195 ? -16.824 -5.624 -52.492 1.00 77.50 195 GLN A N 1
ATOM 1594 C CA . GLN A 1 195 ? -15.369 -5.512 -52.362 1.00 77.50 195 GLN A CA 1
ATOM 1595 C C . GLN A 1 195 ? -14.931 -5.384 -50.901 1.00 77.50 195 GLN A C 1
ATOM 1597 O O . GLN A 1 195 ? -13.976 -6.042 -50.495 1.00 77.50 195 GLN A O 1
ATOM 1602 N N . VAL A 1 196 ? -15.623 -4.571 -50.099 1.00 78.12 196 VAL A N 1
ATOM 1603 C CA . VAL A 1 196 ? -15.337 -4.414 -48.667 1.00 78.12 196 VAL A CA 1
ATOM 1604 C C . VAL A 1 196 ? -15.605 -5.716 -47.912 1.00 78.12 196 VAL A C 1
ATOM 1606 O O . VAL A 1 196 ? -14.755 -6.129 -47.132 1.00 78.12 196 VAL A O 1
ATOM 1609 N N . GLU A 1 197 ? -16.719 -6.399 -48.172 1.00 79.00 197 GLU A N 1
ATOM 1610 C CA . GLU A 1 197 ? -17.045 -7.709 -47.591 1.00 79.00 197 GLU A CA 1
ATOM 1611 C C . GLU A 1 197 ? -16.020 -8.775 -48.008 1.00 79.00 197 GLU A C 1
ATOM 1613 O O . GLU A 1 197 ? -15.543 -9.540 -47.170 1.00 79.00 197 GLU A O 1
ATOM 1618 N N . GLY A 1 198 ? -15.592 -8.772 -49.275 1.00 84.50 198 GLY A N 1
ATOM 1619 C CA . GLY A 1 198 ? -14.523 -9.640 -49.769 1.00 84.50 198 GLY A CA 1
ATOM 1620 C C . GLY A 1 198 ? -13.180 -9.385 -49.076 1.00 84.50 198 GLY A C 1
ATOM 1621 O O . GLY A 1 198 ? -12.507 -10.333 -48.667 1.00 84.50 198 GLY A O 1
ATOM 1622 N N . ILE A 1 199 ? -12.800 -8.117 -48.880 1.00 81.75 199 ILE A N 1
ATOM 1623 C CA . ILE A 1 199 ? -11.587 -7.737 -48.138 1.00 81.75 199 ILE A CA 1
ATOM 1624 C C . ILE A 1 199 ? -11.714 -8.132 -46.661 1.00 81.75 199 ILE A C 1
ATOM 1626 O O . ILE A 1 199 ? -10.769 -8.684 -46.102 1.00 81.75 199 ILE A O 1
ATOM 1630 N N . GLN A 1 200 ? -12.867 -7.907 -46.027 1.00 80.75 200 GLN A N 1
ATOM 1631 C CA . GLN A 1 200 ? -13.116 -8.289 -44.634 1.00 80.75 200 GLN A CA 1
ATOM 1632 C C . GLN A 1 200 ? -13.029 -9.806 -44.432 1.00 80.75 200 GLN A C 1
ATOM 1634 O O . GLN A 1 200 ? -12.404 -10.244 -43.467 1.00 80.75 200 GLN A O 1
ATOM 1639 N N . SER A 1 201 ? -13.569 -10.603 -45.359 1.00 82.44 201 SER A N 1
ATOM 1640 C CA . SER A 1 201 ? -13.433 -12.065 -45.334 1.00 82.44 201 SER A CA 1
ATOM 1641 C C . SER A 1 201 ? -11.971 -12.493 -45.475 1.00 82.44 201 SER A C 1
ATOM 1643 O O . SER A 1 201 ? -11.489 -13.300 -44.689 1.00 82.44 201 SER A O 1
ATOM 1645 N N . GLN A 1 202 ? -11.218 -11.901 -46.408 1.00 85.44 202 GLN A N 1
ATOM 1646 C CA . GLN A 1 202 ? -9.793 -12.215 -46.566 1.00 85.44 202 GLN A CA 1
ATOM 1647 C C . GLN A 1 202 ? -8.954 -11.810 -45.345 1.00 85.44 202 GLN A C 1
ATOM 1649 O O . GLN A 1 202 ? -8.006 -12.509 -44.988 1.00 85.44 202 GLN A O 1
ATOM 1654 N N . VAL A 1 203 ? -9.268 -10.678 -44.707 1.00 85.31 203 VAL A N 1
ATOM 1655 C CA . VAL A 1 203 ? -8.605 -10.240 -43.469 1.00 85.31 203 VAL A CA 1
ATOM 1656 C C . VAL A 1 203 ? -8.950 -11.186 -42.321 1.00 85.31 203 VAL A C 1
ATOM 1658 O O . VAL A 1 203 ? -8.047 -11.567 -41.582 1.00 85.31 203 VAL A O 1
ATOM 1661 N N . MET A 1 204 ? -10.211 -11.612 -42.199 1.00 87.19 204 MET A N 1
ATOM 1662 C CA . MET A 1 204 ? -10.638 -12.628 -41.233 1.00 87.19 204 MET A CA 1
ATOM 1663 C C . MET A 1 204 ? -9.833 -13.919 -41.398 1.00 87.19 204 MET A C 1
ATOM 1665 O O . MET A 1 204 ? -9.233 -14.378 -40.428 1.00 87.19 204 MET A O 1
ATOM 1669 N N . ASP A 1 205 ? -9.754 -14.458 -42.616 1.00 87.44 205 ASP A N 1
ATOM 1670 C CA . ASP A 1 205 ? -9.040 -15.708 -42.894 1.00 87.44 205 ASP A CA 1
ATOM 1671 C C . ASP A 1 205 ? -7.541 -15.584 -42.594 1.00 87.44 205 ASP A C 1
ATOM 1673 O O . ASP A 1 205 ? -6.960 -16.445 -41.933 1.00 87.44 205 ASP A O 1
ATOM 1677 N N . LYS A 1 206 ? -6.912 -14.473 -43.002 1.00 88.62 206 LYS A N 1
ATOM 1678 C CA . LYS A 1 206 ? -5.500 -14.196 -42.691 1.00 88.62 206 LYS A CA 1
ATOM 1679 C C . LYS A 1 206 ? -5.249 -14.060 -41.190 1.00 88.62 206 LYS A C 1
ATOM 1681 O O . LYS A 1 206 ? -4.237 -14.559 -40.708 1.00 88.62 206 LYS A O 1
ATOM 1686 N N . ARG A 1 207 ? -6.149 -13.407 -40.446 1.00 90.62 207 ARG A N 1
ATOM 1687 C CA . ARG A 1 207 ? -6.041 -13.271 -38.984 1.00 90.62 207 ARG A CA 1
ATOM 1688 C C . ARG A 1 207 ? -6.210 -14.616 -38.289 1.00 90.62 207 ARG A C 1
ATOM 1690 O O . ARG A 1 207 ? -5.403 -14.933 -37.425 1.00 90.62 207 ARG A O 1
ATOM 1697 N N . LYS A 1 208 ? -7.192 -15.428 -38.693 1.00 90.56 208 LYS A N 1
ATOM 1698 C CA . LYS A 1 208 ? -7.362 -16.794 -38.174 1.00 90.56 208 LYS A CA 1
ATOM 1699 C C . LYS A 1 208 ? -6.130 -17.662 -38.457 1.00 90.56 208 LYS A C 1
ATOM 1701 O O . LYS A 1 208 ? -5.635 -18.306 -37.542 1.00 90.56 208 LYS A O 1
ATOM 1706 N N . ALA A 1 209 ? -5.571 -17.597 -39.667 1.00 89.25 209 ALA A N 1
ATOM 1707 C CA . ALA A 1 209 ? -4.335 -18.305 -40.009 1.00 89.25 209 ALA A CA 1
ATOM 1708 C C . ALA A 1 209 ? -3.125 -17.832 -39.177 1.00 89.25 209 ALA A C 1
ATOM 1710 O O . ALA A 1 209 ? -2.316 -18.649 -38.744 1.00 89.25 209 ALA A O 1
ATOM 1711 N N . ALA A 1 210 ? -3.009 -16.527 -38.912 1.00 89.31 210 ALA A N 1
ATOM 1712 C CA . ALA A 1 210 ? -1.958 -15.994 -38.047 1.00 89.31 210 ALA A CA 1
ATOM 1713 C C . ALA A 1 210 ? -2.116 -16.454 -36.586 1.00 89.31 210 ALA A C 1
ATOM 1715 O O . ALA A 1 210 ? -1.124 -16.791 -35.949 1.00 89.31 210 ALA A O 1
ATOM 1716 N N . LEU A 1 211 ? -3.349 -16.541 -36.071 1.00 91.50 211 LEU A N 1
ATOM 1717 C CA . LEU A 1 211 ? -3.627 -17.108 -34.745 1.00 91.50 211 LEU A CA 1
ATOM 1718 C C . LEU A 1 211 ? -3.283 -18.606 -34.674 1.00 91.50 211 LEU A C 1
ATOM 1720 O O . LEU A 1 211 ? -2.732 -19.050 -33.672 1.00 91.50 211 LEU A O 1
ATOM 1724 N N . SER A 1 212 ? -3.546 -19.371 -35.737 1.00 89.12 212 SER A N 1
ATOM 1725 C CA . SER A 1 212 ? -3.101 -20.769 -35.850 1.00 89.12 212 SER A CA 1
ATOM 1726 C C . SER A 1 212 ? -1.578 -20.901 -35.764 1.00 89.12 212 SER A C 1
ATOM 1728 O O . SER A 1 212 ? -1.072 -21.752 -35.040 1.00 89.12 212 SER A O 1
ATOM 1730 N N . LEU A 1 213 ? -0.827 -20.030 -36.448 1.00 88.88 213 LEU A N 1
ATOM 1731 C CA . LEU A 1 213 ? 0.636 -20.003 -36.322 1.00 88.88 213 LEU A CA 1
ATOM 1732 C C . LEU A 1 213 ? 1.071 -19.614 -34.904 1.00 88.88 213 LEU A C 1
ATOM 1734 O O . LEU A 1 213 ? 1.959 -20.253 -34.347 1.00 88.88 213 LEU A O 1
ATOM 1738 N N . GLN A 1 214 ? 0.396 -18.638 -34.291 1.00 89.31 214 GLN A N 1
ATOM 1739 C CA . GLN A 1 214 ? 0.669 -18.214 -32.918 1.00 89.31 214 GLN A CA 1
ATOM 1740 C C . GLN A 1 214 ? 0.514 -19.361 -31.909 1.00 89.31 214 GLN A C 1
ATOM 1742 O O . GLN A 1 214 ? 1.289 -19.438 -30.960 1.00 89.31 214 GLN A O 1
ATOM 1747 N N . PHE A 1 215 ? -0.455 -20.264 -32.104 1.00 88.38 215 PHE A N 1
ATOM 1748 C CA . PHE A 1 215 ? -0.660 -21.441 -31.249 1.00 88.38 215 PHE A CA 1
ATOM 1749 C C . PHE A 1 215 ? 0.581 -22.347 -31.196 1.00 88.38 215 PHE A C 1
ATOM 1751 O O . PHE A 1 215 ? 0.888 -22.905 -30.145 1.00 88.38 215 PHE A O 1
ATOM 1758 N N . GLN A 1 216 ? 1.329 -22.454 -32.298 1.00 85.88 216 GLN A N 1
ATOM 1759 C CA . GLN A 1 216 ? 2.507 -23.324 -32.397 1.00 85.88 216 GLN A CA 1
ATOM 1760 C C . GLN A 1 216 ? 3.709 -22.815 -31.588 1.00 85.88 216 GLN A C 1
ATOM 1762 O O . GLN A 1 216 ? 4.608 -23.595 -31.277 1.00 85.88 216 GLN A O 1
ATOM 1767 N N . GLU A 1 217 ? 3.737 -21.529 -31.227 1.00 85.12 217 GLU A N 1
ATOM 1768 C CA . GLU A 1 217 ? 4.806 -20.955 -30.400 1.00 85.12 217 GLU A CA 1
ATOM 1769 C C . GLU A 1 217 ? 4.659 -21.317 -28.913 1.00 85.12 217 GLU A C 1
ATOM 1771 O O . GLU A 1 217 ? 5.640 -21.317 -28.160 1.00 85.12 217 GLU A O 1
ATOM 1776 N N . TRP A 1 218 ? 3.444 -21.665 -28.478 1.00 87.00 218 TRP A N 1
ATOM 1777 C CA . TRP A 1 218 ? 3.167 -22.031 -27.094 1.00 87.00 218 TRP A CA 1
ATOM 1778 C C . TRP A 1 218 ? 3.720 -23.408 -26.739 1.00 87.00 218 TRP A C 1
ATOM 1780 O O . TRP A 1 218 ? 3.745 -24.343 -27.537 1.00 87.00 218 TRP A O 1
ATOM 1790 N N . THR A 1 219 ? 4.123 -23.554 -25.477 1.00 80.81 219 THR A N 1
ATOM 1791 C CA . THR A 1 219 ? 4.525 -24.859 -24.946 1.00 80.81 219 THR A CA 1
ATOM 1792 C C . THR A 1 219 ? 3.278 -25.716 -24.730 1.00 80.81 219 THR A C 1
ATOM 1794 O O . THR A 1 219 ? 2.490 -25.453 -23.821 1.00 80.81 219 THR A O 1
ATOM 1797 N N . LEU A 1 220 ? 3.098 -26.725 -25.585 1.00 83.75 220 LEU A N 1
ATOM 1798 C CA . LEU A 1 220 ? 1.969 -27.651 -25.535 1.00 83.75 220 LEU A CA 1
ATOM 1799 C C . LEU A 1 220 ? 2.190 -28.739 -24.479 1.00 83.75 220 LEU A C 1
ATOM 1801 O O . LEU A 1 220 ? 3.318 -29.169 -24.230 1.00 83.75 220 LEU A O 1
ATOM 1805 N N . ASP A 1 221 ? 1.105 -29.215 -23.874 1.00 77.44 221 ASP A N 1
ATOM 1806 C CA . ASP A 1 221 ? 1.171 -30.371 -22.983 1.00 77.44 221 ASP A CA 1
ATOM 1807 C C . ASP A 1 221 ? 1.368 -31.699 -23.746 1.00 77.44 221 ASP A C 1
ATOM 1809 O O . ASP A 1 221 ? 1.374 -31.749 -24.976 1.00 77.44 221 ASP A O 1
ATOM 1813 N N . VAL A 1 222 ? 1.481 -32.817 -23.016 1.00 73.69 222 VAL A N 1
ATOM 1814 C CA . VAL A 1 222 ? 1.622 -34.168 -23.604 1.00 73.69 222 VAL A CA 1
ATOM 1815 C C . VAL A 1 222 ? 0.470 -34.570 -24.536 1.00 73.69 222 VAL A C 1
ATOM 1817 O O . VAL A 1 222 ? 0.611 -35.513 -25.310 1.00 73.69 222 VAL A O 1
ATOM 1820 N N . SER A 1 223 ? -0.670 -33.878 -24.459 1.00 77.19 223 SER A N 1
ATOM 1821 C CA . SER A 1 223 ? -1.841 -34.083 -25.314 1.00 77.19 223 SER A CA 1
ATOM 1822 C C . SER A 1 223 ? -1.945 -33.074 -26.463 1.00 77.19 223 SER A C 1
ATOM 1824 O O . SER A 1 223 ? -2.923 -33.115 -27.212 1.00 77.19 223 SER A O 1
ATOM 1826 N N . GLY A 1 224 ? -0.953 -32.191 -26.621 1.00 80.44 224 GLY A N 1
ATOM 1827 C CA . GLY A 1 224 ? -0.915 -31.162 -27.656 1.00 80.44 224 GLY A CA 1
ATOM 1828 C C . GLY A 1 224 ? -1.838 -29.967 -27.391 1.00 80.44 224 GLY A C 1
ATOM 1829 O O . GLY A 1 224 ? -2.264 -29.324 -28.345 1.00 80.44 224 GLY A O 1
ATOM 1830 N N . ARG A 1 225 ? -2.202 -29.688 -26.132 1.00 84.62 225 ARG A N 1
ATOM 1831 C CA . ARG A 1 225 ? -3.192 -28.657 -25.767 1.00 84.62 225 ARG A CA 1
ATOM 1832 C C . ARG A 1 225 ? -2.600 -27.542 -24.903 1.00 84.62 225 ARG A C 1
ATOM 1834 O O . ARG A 1 225 ? -1.621 -27.759 -24.186 1.00 84.62 225 ARG A O 1
ATOM 1841 N N . ILE A 1 226 ? -3.258 -26.378 -24.913 1.00 85.38 226 ILE A N 1
ATOM 1842 C CA . ILE A 1 226 ? -2.910 -25.208 -24.084 1.00 85.38 226 ILE A CA 1
ATOM 1843 C C . ILE A 1 226 ? -3.994 -24.974 -23.020 1.00 85.38 226 ILE A C 1
ATOM 1845 O O . ILE A 1 226 ? -5.175 -24.925 -23.368 1.00 85.38 226 ILE A O 1
ATOM 1849 N N . PRO A 1 227 ? -3.644 -24.791 -21.734 1.00 85.69 227 PRO A N 1
ATOM 1850 C CA . PRO A 1 227 ? -4.596 -24.362 -20.707 1.00 85.69 227 PRO A CA 1
ATOM 1851 C C . PRO A 1 227 ? -5.307 -23.040 -21.051 1.00 85.69 227 PRO A C 1
ATOM 1853 O O . PRO A 1 227 ? -4.658 -22.031 -21.328 1.00 85.69 227 PRO A O 1
ATOM 1856 N N . LEU A 1 228 ? -6.641 -23.011 -20.962 1.00 83.69 228 LEU A N 1
ATOM 1857 C CA . LEU A 1 228 ? -7.460 -21.825 -21.259 1.00 83.69 228 LEU A CA 1
ATOM 1858 C C . LEU A 1 228 ? -7.077 -20.621 -20.383 1.00 83.69 228 LEU A C 1
ATOM 1860 O O . LEU A 1 228 ? -7.000 -19.501 -20.883 1.00 83.69 228 LEU A O 1
ATOM 1864 N N . ALA A 1 229 ? -6.775 -20.848 -19.102 1.00 80.38 229 ALA A N 1
ATOM 1865 C CA . ALA A 1 229 ? -6.396 -19.794 -18.158 1.00 80.38 229 ALA A CA 1
ATOM 1866 C C . ALA A 1 229 ? -5.153 -18.989 -18.601 1.00 80.38 229 ALA A C 1
ATOM 1868 O O . ALA A 1 229 ? -5.062 -17.790 -18.327 1.00 80.38 229 ALA A O 1
ATOM 1869 N N . LEU A 1 230 ? -4.218 -19.615 -19.330 1.00 82.69 230 LEU A N 1
ATOM 1870 C CA . LEU A 1 230 ? -3.039 -18.937 -19.887 1.00 82.69 230 LEU A CA 1
ATOM 1871 C C . LEU A 1 230 ? -3.425 -18.001 -21.031 1.00 82.69 230 LEU A C 1
ATOM 1873 O O . LEU A 1 230 ? -2.996 -16.849 -21.058 1.00 82.69 230 LEU A O 1
ATOM 1877 N N . VAL A 1 231 ? -4.285 -18.476 -21.934 1.00 86.38 231 VAL A N 1
ATOM 1878 C CA . VAL A 1 231 ? -4.802 -17.686 -23.060 1.00 86.38 231 VAL A CA 1
ATOM 1879 C C . VAL A 1 231 ? -5.607 -16.494 -22.543 1.00 86.38 231 VAL A C 1
ATOM 1881 O O . VAL A 1 231 ? -5.419 -15.371 -23.002 1.00 86.38 231 VAL A O 1
ATOM 1884 N N . GLN A 1 232 ? -6.453 -16.713 -21.534 1.00 84.88 232 GLN A N 1
ATOM 1885 C CA . GLN A 1 232 ? -7.208 -15.650 -20.871 1.00 84.88 232 GLN A CA 1
ATOM 1886 C C . GLN A 1 232 ? -6.297 -14.624 -20.188 1.00 84.88 232 GLN A C 1
ATOM 1888 O O . GLN A 1 232 ? -6.537 -13.425 -20.319 1.00 84.88 232 GLN A O 1
ATOM 1893 N N . SER A 1 233 ? -5.241 -15.075 -19.500 1.00 82.25 233 SER A N 1
ATOM 1894 C CA . SER A 1 233 ? -4.257 -14.185 -18.868 1.00 82.25 233 SER A CA 1
ATOM 1895 C C . SER A 1 233 ? -3.523 -13.326 -19.901 1.00 82.25 233 SER A C 1
ATOM 1897 O O . SER A 1 233 ? -3.351 -12.129 -19.682 1.00 82.25 233 SER A O 1
ATOM 1899 N N . ALA A 1 234 ? -3.137 -13.908 -21.043 1.00 85.69 234 ALA A N 1
ATOM 1900 C CA . ALA A 1 234 ? -2.453 -13.192 -22.119 1.00 85.69 234 ALA A CA 1
ATOM 1901 C C . ALA A 1 234 ? -3.375 -12.159 -22.791 1.00 85.69 234 ALA A C 1
ATOM 1903 O O . ALA A 1 234 ? -2.983 -11.011 -22.990 1.00 85.69 234 ALA A O 1
ATOM 1904 N N . LEU A 1 235 ? -4.636 -12.529 -23.052 1.00 85.44 235 LEU A N 1
ATOM 1905 C CA . LEU A 1 235 ? -5.655 -11.605 -23.561 1.00 85.44 235 LEU A CA 1
ATOM 1906 C C . LEU A 1 235 ? -5.878 -10.433 -22.603 1.00 85.44 235 LEU A C 1
ATOM 1908 O O . LEU A 1 235 ? -5.835 -9.277 -23.017 1.00 85.44 235 LEU A O 1
ATOM 1912 N N . LYS A 1 236 ? -6.101 -10.725 -21.318 1.00 79.50 236 LYS A N 1
ATOM 1913 C CA . LYS A 1 236 ? -6.338 -9.703 -20.295 1.00 79.50 236 LYS A CA 1
ATOM 1914 C C . LYS A 1 236 ? -5.150 -8.749 -20.178 1.00 79.50 236 LYS A C 1
ATOM 1916 O O . LYS A 1 236 ? -5.347 -7.540 -20.187 1.00 79.50 236 LYS A O 1
ATOM 1921 N N . SER A 1 237 ? -3.935 -9.294 -20.143 1.00 80.75 237 SER A N 1
ATOM 1922 C CA . SER A 1 237 ? -2.703 -8.509 -20.108 1.00 80.75 237 SER A CA 1
ATOM 1923 C C . SER A 1 237 ? -2.589 -7.545 -21.294 1.00 80.75 237 SER A C 1
ATOM 1925 O O . SER A 1 237 ? -2.339 -6.358 -21.091 1.00 80.75 237 SER A O 1
ATOM 1927 N N . TYR A 1 238 ? -2.848 -8.007 -22.521 1.00 83.75 238 TYR A N 1
ATOM 1928 C CA . TYR A 1 238 ? -2.790 -7.146 -23.705 1.00 83.75 238 TYR A CA 1
ATOM 1929 C C . TYR A 1 238 ? -3.740 -5.941 -23.606 1.00 83.75 238 TYR A C 1
ATOM 1931 O O . TYR A 1 238 ? -3.347 -4.801 -23.873 1.00 83.75 238 TYR A O 1
ATOM 1939 N N . PHE A 1 239 ? -4.984 -6.178 -23.178 1.00 78.50 239 PHE A N 1
ATOM 1940 C CA . PHE A 1 239 ? -5.979 -5.113 -23.032 1.00 78.50 239 PHE A CA 1
ATOM 1941 C C . PHE A 1 239 ? -5.699 -4.176 -21.846 1.00 78.50 239 PHE A C 1
ATOM 1943 O O . PHE A 1 239 ? -6.133 -3.028 -21.884 1.00 78.50 239 PHE A O 1
ATOM 1950 N N . GLU A 1 240 ? -4.958 -4.621 -20.827 1.00 70.12 240 GLU A N 1
ATOM 1951 C CA . GLU A 1 240 ? -4.490 -3.769 -19.723 1.00 70.12 240 GLU A CA 1
ATOM 1952 C C . GLU A 1 240 ? -3.304 -2.876 -20.124 1.00 70.12 240 GLU A C 1
ATOM 1954 O O . GLU A 1 240 ? -3.200 -1.747 -19.652 1.00 70.12 240 GLU A O 1
ATOM 1959 N N . VAL A 1 241 ? -2.402 -3.370 -20.979 1.00 64.06 241 VAL A N 1
ATOM 1960 C CA . VAL A 1 241 ? -1.173 -2.660 -21.386 1.00 64.06 241 VAL A CA 1
ATOM 1961 C C . VAL A 1 241 ? -1.434 -1.644 -22.509 1.00 64.06 241 VAL A C 1
ATOM 1963 O O . VAL A 1 241 ? -0.673 -0.690 -22.669 1.00 64.06 241 VAL A O 1
ATOM 1966 N N . THR A 1 242 ? -2.519 -1.799 -23.273 1.00 64.12 242 THR A N 1
ATOM 1967 C CA . THR A 1 242 ? -2.796 -0.963 -24.452 1.00 64.12 242 THR A CA 1
ATOM 1968 C C . THR A 1 242 ? -3.559 0.332 -24.086 1.00 64.12 242 THR A C 1
ATOM 1970 O O . THR A 1 242 ? -4.733 0.265 -23.708 1.00 64.12 242 THR A O 1
ATOM 1973 N N . PRO A 1 243 ? -2.974 1.540 -24.271 1.00 53.09 243 PRO A N 1
ATOM 1974 C CA . PRO A 1 243 ? -3.525 2.813 -23.773 1.00 53.09 243 PRO A CA 1
ATOM 1975 C C . PRO A 1 243 ? -4.931 3.180 -24.276 1.00 53.09 243 PRO A C 1
ATOM 1977 O O . PRO A 1 243 ? -5.677 3.864 -23.579 1.00 53.09 243 PRO A O 1
ATOM 1980 N N . GLN A 1 244 ? -5.320 2.726 -25.473 1.00 53.41 244 GLN A N 1
ATOM 1981 C CA . GLN A 1 244 ? -6.643 3.010 -26.056 1.00 53.41 244 GLN A CA 1
ATOM 1982 C C . GLN A 1 244 ? -7.803 2.325 -25.316 1.00 53.41 244 GLN A C 1
ATOM 1984 O O . GLN A 1 244 ? -8.941 2.769 -25.445 1.00 53.41 244 GLN A O 1
ATOM 1989 N N . TYR A 1 245 ? -7.521 1.288 -24.523 1.00 49.34 245 TYR A N 1
ATOM 1990 C CA . TYR A 1 245 ? -8.512 0.554 -23.730 1.00 49.34 245 TYR A CA 1
ATOM 1991 C C . TYR A 1 245 ? -8.400 0.830 -22.219 1.00 49.34 245 TYR A C 1
ATOM 1993 O O . TYR A 1 245 ? -9.268 0.404 -21.460 1.00 49.34 245 TYR A O 1
ATOM 2001 N N . ALA A 1 246 ? -7.368 1.569 -21.789 1.00 41.69 246 ALA A N 1
ATOM 2002 C CA . ALA A 1 246 ? -7.143 1.970 -20.397 1.00 41.69 246 ALA A CA 1
ATOM 2003 C C . ALA A 1 246 ? -7.980 3.196 -19.962 1.00 41.69 246 ALA A C 1
ATOM 2005 O O . ALA A 1 246 ? -8.102 3.480 -18.774 1.00 41.69 246 ALA A O 1
ATOM 2006 N N . SER A 1 247 ? -8.574 3.920 -20.917 1.00 39.59 247 SER A N 1
ATOM 2007 C CA . SER A 1 247 ? -9.577 4.963 -20.671 1.00 39.59 247 SER A CA 1
ATOM 2008 C C . SER A 1 247 ? -10.925 4.324 -20.303 1.00 39.59 247 SER A C 1
ATOM 2010 O O . SER A 1 247 ? -11.341 3.373 -20.958 1.00 39.59 247 SER A O 1
ATOM 2012 N N . ASP A 1 248 ? -11.628 4.869 -19.299 1.00 38.41 248 ASP A N 1
ATOM 2013 C CA . ASP A 1 248 ? -12.922 4.413 -18.733 1.00 38.41 248 ASP A CA 1
ATOM 2014 C C . ASP A 1 248 ? -14.066 4.114 -19.740 1.00 38.41 248 ASP A C 1
ATOM 2016 O O . ASP A 1 248 ? -15.145 3.658 -19.352 1.00 38.41 248 ASP A O 1
ATOM 2020 N N . SER A 1 249 ? -13.875 4.320 -21.043 1.00 38.72 249 SER A N 1
ATOM 2021 C CA . SER A 1 249 ? -14.786 3.837 -22.077 1.00 38.72 249 SER A CA 1
ATOM 2022 C C . SER A 1 249 ? -14.485 2.379 -22.443 1.00 38.72 249 SER A C 1
ATOM 2024 O O . SER A 1 249 ? -13.870 2.098 -23.475 1.00 38.72 249 SER A O 1
ATOM 2026 N N . LYS A 1 250 ? -14.973 1.427 -21.633 1.00 40.12 250 LYS A N 1
ATOM 2027 C CA . LYS A 1 250 ? -15.093 0.026 -22.077 1.00 40.12 250 LYS A CA 1
ATOM 2028 C C . LYS A 1 250 ? -15.810 0.007 -23.441 1.00 40.12 250 LYS A C 1
ATOM 2030 O O . LYS A 1 250 ? -16.897 0.587 -23.547 1.00 40.12 250 LYS A O 1
ATOM 2035 N N . PRO A 1 251 ? -15.269 -0.654 -24.481 1.00 38.72 251 PRO A N 1
ATOM 2036 C CA . PRO A 1 251 ? -16.011 -0.862 -25.714 1.00 38.72 251 PRO A CA 1
ATOM 2037 C C . PRO A 1 251 ? -17.311 -1.589 -25.377 1.00 38.72 251 PRO A C 1
ATOM 2039 O O . PRO A 1 251 ? -17.297 -2.610 -24.696 1.00 38.72 251 PRO A O 1
ATOM 2042 N N . VAL A 1 252 ? -18.436 -1.102 -25.897 1.00 41.12 252 VAL A N 1
ATOM 2043 C CA . VAL A 1 252 ? -19.793 -1.637 -25.665 1.00 41.12 252 VAL A CA 1
ATOM 2044 C C . VAL A 1 252 ? -19.941 -3.114 -26.109 1.00 41.12 252 VAL A C 1
ATOM 2046 O O . VAL A 1 252 ? -21.011 -3.698 -25.962 1.00 41.12 252 VAL A O 1
ATOM 2049 N N . HIS A 1 253 ? -18.902 -3.739 -26.681 1.00 42.03 253 HIS A N 1
ATOM 2050 C CA . HIS A 1 253 ? -18.933 -5.067 -27.308 1.00 42.03 253 HIS A CA 1
ATOM 2051 C C . HIS A 1 253 ? -17.858 -6.062 -26.819 1.00 42.03 253 HIS A C 1
ATOM 2053 O O . HIS A 1 253 ? -17.760 -7.148 -27.390 1.00 42.03 253 HIS A O 1
ATOM 2059 N N . SER A 1 254 ? -17.073 -5.780 -25.771 1.00 44.00 254 SER A N 1
ATOM 2060 C CA . SER A 1 254 ? -16.211 -6.819 -25.185 1.00 44.00 254 SER A CA 1
ATOM 2061 C C . SER A 1 254 ? -17.020 -7.702 -24.227 1.00 44.00 254 SER A C 1
ATOM 2063 O O . SER A 1 254 ? -17.479 -7.265 -23.174 1.00 44.00 254 SER A O 1
ATOM 2065 N N . LYS A 1 255 ? -17.217 -8.971 -24.607 1.00 51.44 255 LYS A N 1
ATOM 2066 C CA . LYS A 1 255 ? -17.686 -10.026 -23.697 1.00 51.44 255 LYS A CA 1
ATOM 2067 C C . LYS A 1 255 ? -16.758 -10.015 -22.476 1.00 51.44 255 LYS A C 1
ATOM 2069 O O . LYS A 1 255 ? -15.542 -10.022 -22.655 1.00 51.44 255 LYS A O 1
ATOM 2074 N N . GLU A 1 256 ? -17.306 -9.924 -21.268 1.00 54.75 256 GLU A N 1
ATOM 2075 C CA . GLU A 1 256 ? -16.499 -9.833 -20.049 1.00 54.75 256 GLU A CA 1
ATOM 2076 C C . GLU A 1 256 ? -15.581 -11.069 -19.960 1.00 54.75 256 GLU A C 1
ATOM 2078 O O . GLU A 1 256 ? -16.049 -12.207 -20.023 1.00 54.75 256 GLU A O 1
ATOM 2083 N N . LEU A 1 257 ? -14.260 -10.849 -19.936 1.00 63.09 257 LEU A N 1
ATOM 2084 C CA . LEU A 1 257 ? -13.257 -11.910 -19.807 1.00 63.09 257 LEU A CA 1
ATOM 2085 C C . LEU A 1 257 ? -13.299 -12.436 -18.365 1.00 63.09 257 LEU A C 1
ATOM 2087 O O . LEU A 1 257 ? -12.587 -11.946 -17.490 1.00 63.09 257 LEU A O 1
ATOM 2091 N N . GLU A 1 258 ? -14.163 -13.416 -18.108 1.00 59.47 258 GLU A N 1
ATOM 2092 C CA . GLU A 1 258 ? -14.185 -14.154 -16.844 1.00 59.47 258 GLU A CA 1
ATOM 2093 C C . GLU A 1 258 ? -13.021 -15.156 -16.814 1.00 59.47 258 GLU A C 1
ATOM 2095 O O . GLU A 1 258 ? -12.944 -16.080 -17.628 1.00 59.47 258 GLU A O 1
ATOM 2100 N N . THR A 1 259 ? -12.088 -14.962 -15.882 1.00 56.94 259 THR A N 1
ATOM 2101 C CA . THR A 1 259 ? -10.941 -15.854 -15.674 1.00 56.94 259 THR A CA 1
ATOM 2102 C C . THR A 1 259 ? -11.397 -17.152 -15.014 1.00 56.94 259 THR A C 1
ATOM 2104 O O . THR A 1 259 ? -11.977 -17.114 -13.927 1.00 56.94 259 THR A O 1
ATOM 2107 N N . THR A 1 260 ? -11.118 -18.298 -15.635 1.00 57.12 260 THR A N 1
ATOM 2108 C CA . THR A 1 260 ? -11.365 -19.614 -15.028 1.00 57.12 260 THR A CA 1
ATOM 2109 C C . THR A 1 260 ? -10.283 -19.968 -14.007 1.00 57.12 260 THR A C 1
ATOM 2111 O O . THR A 1 260 ? -9.096 -19.844 -14.298 1.00 57.12 260 THR A O 1
ATOM 2114 N N . ASP A 1 261 ? -10.692 -20.473 -12.839 1.00 54.59 261 ASP A N 1
ATOM 2115 C CA . ASP A 1 261 ? -9.801 -20.816 -11.716 1.00 54.59 261 ASP A CA 1
ATOM 2116 C C . ASP A 1 261 ? -8.982 -22.109 -11.929 1.00 54.59 261 ASP A C 1
ATOM 2118 O O . ASP A 1 261 ? -8.076 -22.411 -11.152 1.00 54.59 261 ASP A O 1
ATOM 2122 N N . THR A 1 262 ? -9.289 -22.891 -12.969 1.00 58.69 262 THR A N 1
ATOM 2123 C CA . THR A 1 262 ? -8.740 -24.239 -13.174 1.00 58.69 262 THR A CA 1
ATOM 2124 C C . THR A 1 262 ? -7.912 -24.346 -14.452 1.00 58.69 262 THR A C 1
ATOM 2126 O O . THR A 1 262 ? -8.404 -24.070 -15.544 1.00 58.69 262 THR A O 1
ATOM 2129 N N . MET A 1 263 ? -6.700 -24.895 -14.335 1.00 64.25 263 MET A N 1
ATOM 2130 C CA . MET A 1 263 ? -5.842 -25.288 -15.471 1.00 64.25 263 MET A CA 1
ATOM 2131 C C . MET A 1 263 ? -6.348 -26.539 -16.220 1.00 64.25 263 MET A C 1
ATOM 2133 O O . MET A 1 263 ? -5.687 -27.045 -17.126 1.00 64.25 263 MET A O 1
ATOM 2137 N N . GLU A 1 264 ? -7.498 -27.078 -15.809 1.00 69.00 264 GLU A N 1
ATOM 2138 C CA . GLU A 1 264 ? -8.087 -28.310 -16.336 1.00 69.00 264 GLU A CA 1
ATOM 2139 C C . GLU A 1 264 ? -8.709 -28.118 -17.718 1.00 69.00 264 GLU A C 1
ATOM 2141 O O . GLU A 1 264 ? -8.646 -29.021 -18.555 1.00 69.00 264 GLU A O 1
ATOM 2146 N N . GLN A 1 265 ? -9.281 -26.939 -17.974 1.00 76.69 265 GLN A N 1
ATOM 2147 C CA . GLN A 1 265 ? -9.827 -26.618 -19.282 1.00 76.69 265 GLN A CA 1
ATOM 2148 C C . GLN A 1 265 ? -8.682 -26.290 -20.236 1.00 76.69 265 GLN A C 1
ATOM 2150 O O . GLN A 1 265 ? -7.889 -25.378 -19.998 1.00 76.69 265 GLN A O 1
ATOM 2155 N N . LYS A 1 266 ? -8.596 -27.052 -21.324 1.00 84.38 266 LYS A N 1
ATOM 2156 C CA . LYS A 1 266 ? -7.518 -26.967 -22.308 1.00 84.38 266 LYS A CA 1
ATOM 2157 C C . LYS A 1 266 ? -8.103 -26.846 -23.704 1.00 84.38 266 LYS A C 1
ATOM 2159 O O . LYS A 1 266 ? -9.127 -27.463 -23.975 1.00 84.38 266 LYS A O 1
ATOM 2164 N N . LEU A 1 267 ? -7.429 -26.084 -24.553 1.00 84.94 267 LEU A N 1
ATOM 2165 C CA . LEU A 1 267 ? -7.845 -25.778 -25.914 1.00 84.94 267 LEU A CA 1
ATOM 2166 C C . LEU A 1 267 ? -6.950 -26.496 -26.922 1.00 84.94 267 LEU A C 1
ATOM 2168 O O . LEU A 1 267 ? -5.721 -26.506 -26.782 1.00 84.94 267 LEU A O 1
ATOM 2172 N N . TYR A 1 268 ? -7.582 -27.056 -27.946 1.00 88.12 268 TYR A N 1
ATOM 2173 C CA . TYR A 1 268 ? -6.942 -27.404 -29.211 1.00 88.12 268 TYR A CA 1
ATOM 2174 C C . TYR A 1 268 ? -6.747 -26.170 -30.102 1.00 88.12 268 TYR A C 1
ATOM 2176 O O . TYR A 1 268 ? -7.311 -25.111 -29.833 1.00 88.12 268 TYR A O 1
ATOM 2184 N N . GLU A 1 269 ? -5.977 -26.308 -31.185 1.00 87.31 269 GLU A N 1
ATOM 2185 C CA . GLU A 1 269 ? -5.694 -25.211 -32.124 1.00 87.31 269 GLU A CA 1
ATOM 2186 C C . GLU A 1 269 ? -6.978 -24.546 -32.655 1.00 87.31 269 GLU A C 1
ATOM 2188 O O . GLU A 1 269 ? -7.127 -23.328 -32.581 1.00 87.31 269 GLU A O 1
ATOM 2193 N N . GLU A 1 270 ? -7.946 -25.342 -33.119 1.00 86.75 270 GLU A N 1
ATOM 2194 C CA . GLU A 1 270 ? -9.220 -24.838 -33.656 1.00 86.75 270 GLU A CA 1
ATOM 2195 C C . GLU A 1 270 ? -10.035 -24.086 -32.589 1.00 86.75 270 GLU A C 1
ATOM 2197 O O . GLU A 1 270 ? -10.571 -23.005 -32.841 1.00 86.75 270 GLU A O 1
ATOM 2202 N N . GLU A 1 271 ? -10.078 -24.624 -31.367 1.00 87.62 271 GLU A N 1
ATOM 2203 C CA . GLU A 1 271 ? -10.782 -24.020 -30.233 1.00 87.62 271 GLU A CA 1
ATOM 2204 C C . GLU A 1 271 ? -10.105 -22.722 -29.771 1.00 87.62 271 GLU A C 1
ATOM 2206 O O . GLU A 1 271 ? -10.788 -21.770 -29.398 1.00 87.62 271 GLU A O 1
ATOM 2211 N N . PHE A 1 272 ? -8.771 -22.657 -29.825 1.00 89.88 272 PHE A N 1
ATOM 2212 C CA . PHE A 1 272 ? -7.996 -21.457 -29.516 1.00 89.88 272 PHE A CA 1
ATOM 2213 C C . PHE A 1 272 ? -8.327 -20.318 -30.484 1.00 89.88 272 PHE A C 1
ATOM 2215 O O . PHE A 1 272 ? -8.612 -19.203 -30.044 1.00 89.88 272 PHE A O 1
ATOM 2222 N N . VAL A 1 273 ? -8.338 -20.594 -31.792 1.00 89.38 273 VAL A N 1
ATOM 2223 C CA . VAL A 1 273 ? -8.644 -19.579 -32.810 1.00 89.38 273 VAL A CA 1
ATOM 2224 C C . VAL A 1 273 ? -10.078 -19.070 -32.655 1.00 89.38 273 VAL A C 1
ATOM 2226 O O . VAL A 1 273 ? -10.294 -17.857 -32.644 1.00 89.38 273 VAL A O 1
ATOM 2229 N N . GLU A 1 274 ? -11.051 -19.968 -32.478 1.00 88.19 274 GLU A N 1
ATOM 2230 C CA . GLU A 1 274 ? -12.457 -19.593 -32.274 1.00 88.19 274 GLU A CA 1
ATOM 2231 C C . GLU A 1 274 ? -12.682 -18.836 -30.955 1.00 88.19 274 GLU A C 1
ATOM 2233 O O . GLU A 1 274 ? -13.543 -17.956 -30.886 1.00 88.19 274 GLU A O 1
ATOM 2238 N N . TYR A 1 275 ? -11.884 -19.115 -29.919 1.00 87.50 275 TYR A N 1
ATOM 2239 C CA . TYR A 1 275 ? -11.951 -18.395 -28.650 1.00 87.50 275 TYR A CA 1
ATOM 2240 C C . TYR A 1 275 ? -11.338 -16.991 -28.725 1.00 87.50 275 TYR A C 1
ATOM 2242 O O . TYR A 1 275 ? -11.936 -16.034 -28.236 1.00 87.50 275 TYR A O 1
ATOM 2250 N N . VAL A 1 276 ? -10.152 -16.849 -29.324 1.00 88.38 276 VAL A N 1
ATOM 2251 C CA . VAL A 1 276 ? -9.386 -15.590 -29.353 1.00 88.38 276 VAL A CA 1
ATOM 2252 C C . VAL A 1 276 ? -9.942 -14.606 -30.383 1.00 88.38 276 VAL A C 1
ATOM 2254 O O . VAL A 1 276 ? -10.025 -13.407 -30.112 1.00 88.38 276 VAL A O 1
ATOM 2257 N N . TYR A 1 277 ? -10.358 -15.091 -31.557 1.00 88.50 277 TYR A N 1
ATOM 2258 C CA . TYR A 1 277 ? -10.749 -14.244 -32.687 1.00 88.50 277 TYR A CA 1
ATOM 2259 C C . TYR A 1 277 ? -11.825 -13.183 -32.359 1.00 88.50 277 TYR A C 1
ATOM 2261 O O . TYR A 1 277 ? -11.643 -12.030 -32.759 1.00 88.50 277 TYR A O 1
ATOM 2269 N N . PRO A 1 278 ? -12.905 -13.479 -31.603 1.00 86.94 278 PRO A N 1
ATOM 2270 C CA . PRO A 1 278 ? -13.908 -12.480 -31.228 1.00 86.94 278 PRO A CA 1
ATOM 2271 C C . PRO A 1 278 ? -13.345 -11.270 -30.468 1.00 86.94 278 PRO A C 1
ATOM 2273 O O . PRO A 1 278 ? -13.871 -10.168 -30.612 1.00 86.94 278 PRO A O 1
ATOM 2276 N N . PHE A 1 279 ? -12.269 -11.450 -29.695 1.00 83.38 279 PHE A N 1
ATOM 2277 C CA . PHE A 1 279 ? -11.637 -10.370 -28.933 1.00 83.38 279 PHE A CA 1
ATOM 2278 C C . PHE A 1 279 ? -10.757 -9.469 -29.802 1.00 83.38 279 PHE A C 1
ATOM 2280 O O . PHE A 1 279 ? -10.552 -8.311 -29.460 1.00 83.38 279 PHE A O 1
ATOM 2287 N N . VAL A 1 280 ? -10.273 -9.968 -30.939 1.00 86.00 280 VAL A N 1
ATOM 2288 C CA . VAL A 1 280 ? -9.312 -9.261 -31.803 1.00 86.00 280 VAL A CA 1
ATOM 2289 C C . VAL A 1 280 ? -9.881 -8.888 -33.173 1.00 86.00 280 VAL A C 1
ATOM 2291 O O . VAL A 1 280 ? -9.232 -8.197 -33.958 1.00 86.00 280 VAL A O 1
ATOM 2294 N N . SER A 1 281 ? -11.113 -9.306 -33.476 1.00 83.62 281 SER A N 1
ATOM 2295 C CA . SER A 1 281 ? -11.766 -9.067 -34.770 1.00 83.62 281 SER A CA 1
ATOM 2296 C C . SER A 1 281 ? -11.907 -7.577 -35.099 1.00 83.62 281 SER A C 1
ATOM 2298 O O . SER A 1 281 ? -11.796 -7.195 -36.261 1.00 83.62 281 SER A O 1
ATOM 2300 N N . HIS A 1 282 ? -12.081 -6.735 -34.079 1.00 81.81 282 HIS A N 1
ATOM 2301 C CA . HIS A 1 282 ? -12.279 -5.292 -34.202 1.00 81.81 282 HIS A CA 1
ATOM 2302 C C . HIS A 1 282 ? -10.978 -4.471 -34.185 1.00 81.81 282 HIS A C 1
ATOM 2304 O O . HIS A 1 282 ? -11.025 -3.268 -34.434 1.00 81.81 282 HIS A O 1
ATOM 2310 N N . LEU A 1 283 ? -9.825 -5.094 -33.909 1.00 84.56 283 LEU A N 1
ATOM 2311 C CA . LEU A 1 283 ? -8.536 -4.397 -33.880 1.00 84.56 283 LEU A CA 1
ATOM 2312 C C . LEU A 1 283 ? -8.127 -3.937 -35.286 1.00 84.56 283 LEU A C 1
ATOM 2314 O O . LEU A 1 283 ? -8.426 -4.605 -36.285 1.00 84.56 283 LEU A O 1
ATOM 2318 N N . SER A 1 284 ? -7.408 -2.814 -35.374 1.00 85.69 284 SER A N 1
ATOM 2319 C CA . SER A 1 284 ? -6.729 -2.407 -36.611 1.00 85.69 284 SER A CA 1
ATOM 2320 C C . SER A 1 284 ? -5.624 -3.412 -36.967 1.00 85.69 284 SER A C 1
ATOM 2322 O O . SER A 1 284 ? -5.243 -4.247 -36.149 1.00 85.69 284 SER A O 1
ATOM 2324 N N . THR A 1 285 ? -5.115 -3.383 -38.202 1.00 85.44 285 THR A N 1
ATOM 2325 C CA . THR A 1 285 ? -4.021 -4.287 -38.601 1.00 85.44 285 THR A CA 1
ATOM 2326 C C . THR A 1 285 ? -2.765 -4.069 -37.756 1.00 85.44 285 THR A C 1
ATOM 2328 O O . THR A 1 285 ? -2.157 -5.052 -37.350 1.00 85.44 285 THR A O 1
ATOM 2331 N N . ASP A 1 286 ? -2.426 -2.818 -37.435 1.00 85.38 286 ASP A N 1
ATOM 2332 C CA . ASP A 1 286 ? -1.250 -2.496 -36.616 1.00 85.38 286 ASP A CA 1
ATOM 2333 C C . ASP A 1 286 ? -1.411 -3.022 -35.183 1.00 85.38 286 ASP A C 1
ATOM 2335 O O . ASP A 1 286 ? -0.551 -3.751 -34.694 1.00 85.38 286 ASP A O 1
ATOM 2339 N N . LEU A 1 287 ? -2.572 -2.780 -34.558 1.00 86.44 287 LEU A N 1
ATOM 2340 C CA . LEU A 1 287 ? -2.884 -3.311 -33.227 1.00 86.44 287 LEU A CA 1
ATOM 2341 C C . LEU A 1 287 ? -2.923 -4.844 -33.217 1.00 86.44 287 LEU A C 1
ATOM 2343 O O . LEU A 1 287 ? -2.496 -5.471 -32.256 1.00 86.44 287 LEU A O 1
ATOM 2347 N N . PHE A 1 288 ? -3.399 -5.478 -34.292 1.00 88.25 288 PHE A N 1
ATOM 2348 C CA . PHE A 1 288 ? -3.388 -6.937 -34.402 1.00 88.25 288 PHE A CA 1
ATOM 2349 C C . PHE A 1 288 ? -1.961 -7.507 -34.483 1.00 88.25 288 PHE A C 1
ATOM 2351 O O . PHE A 1 288 ? -1.700 -8.568 -33.923 1.00 88.25 288 PHE A O 1
ATOM 2358 N N . LEU A 1 289 ? -1.027 -6.817 -35.146 1.00 87.81 289 LEU A N 1
ATOM 2359 C CA . LEU A 1 289 ? 0.382 -7.225 -35.166 1.00 87.81 289 LEU A CA 1
ATOM 2360 C C . LEU A 1 289 ? 1.039 -7.049 -33.791 1.00 87.81 289 LEU A C 1
ATOM 2362 O O . LEU A 1 289 ? 1.737 -7.955 -33.340 1.00 87.81 289 LEU A O 1
ATOM 2366 N N . GLU A 1 290 ? 0.761 -5.941 -33.097 1.00 86.94 290 GLU A N 1
ATOM 2367 C CA . GLU A 1 290 ? 1.191 -5.739 -31.705 1.00 86.94 290 GLU A CA 1
ATOM 2368 C C . GLU A 1 290 ? 0.608 -6.812 -30.770 1.00 86.94 290 GLU A C 1
ATOM 2370 O O . GLU A 1 290 ? 1.307 -7.327 -29.899 1.00 86.94 290 GLU A O 1
ATOM 2375 N N . PHE A 1 291 ? -0.652 -7.206 -30.982 1.00 89.94 291 PHE A N 1
ATOM 2376 C CA . PHE A 1 291 ? -1.289 -8.304 -30.257 1.00 89.94 291 PHE A CA 1
ATOM 2377 C C . PHE A 1 291 ? -0.561 -9.636 -30.469 1.00 89.94 291 PHE A C 1
ATOM 2379 O O . PHE A 1 291 ? -0.274 -10.333 -29.497 1.00 89.94 291 PHE A O 1
ATOM 2386 N N . LEU A 1 292 ? -0.235 -9.994 -31.715 1.00 89.69 292 LEU A N 1
ATOM 2387 C CA . LEU A 1 292 ? 0.517 -11.221 -31.998 1.00 89.69 292 LEU A CA 1
ATOM 2388 C C . LEU A 1 292 ? 1.899 -11.192 -31.341 1.00 89.69 292 LEU A C 1
ATOM 2390 O O . LEU A 1 292 ? 2.292 -12.162 -30.701 1.00 89.69 292 LEU A O 1
ATOM 2394 N N . GLN A 1 293 ? 2.597 -10.056 -31.412 1.00 88.44 293 GLN A N 1
ATOM 2395 C CA . GLN A 1 293 ? 3.876 -9.879 -30.727 1.00 88.44 293 GLN A CA 1
ATOM 2396 C C . GLN A 1 293 ? 3.742 -10.071 -29.207 1.00 88.44 293 GLN A C 1
ATOM 2398 O O . GLN A 1 293 ? 4.569 -10.753 -28.601 1.00 88.44 293 GLN A O 1
ATOM 2403 N N . HIS A 1 294 ? 2.691 -9.527 -28.589 1.00 88.00 294 HIS A N 1
ATOM 2404 C CA . HIS A 1 294 ? 2.419 -9.724 -27.164 1.00 88.00 294 HIS A CA 1
ATOM 2405 C C . HIS A 1 294 ? 2.139 -11.195 -26.822 1.00 88.00 294 HIS A C 1
ATOM 2407 O O . HIS A 1 294 ? 2.637 -11.712 -25.821 1.00 88.00 294 HIS A O 1
ATOM 2413 N N . MET A 1 295 ? 1.367 -11.892 -27.660 1.00 89.38 295 MET A N 1
ATOM 2414 C CA . MET A 1 295 ? 1.083 -13.319 -27.483 1.00 89.38 295 MET A CA 1
ATOM 2415 C C . MET A 1 295 ? 2.350 -14.174 -27.592 1.00 89.38 295 MET A C 1
ATOM 2417 O O . MET A 1 295 ? 2.510 -15.101 -26.798 1.00 89.38 295 MET A O 1
ATOM 2421 N N . ALA A 1 296 ? 3.261 -13.839 -28.508 1.00 87.44 296 ALA A N 1
ATOM 2422 C CA . ALA A 1 296 ? 4.553 -14.508 -28.650 1.00 87.44 296 ALA A CA 1
ATOM 2423 C C . ALA A 1 296 ? 5.419 -14.325 -27.396 1.00 87.44 296 ALA A C 1
ATOM 2425 O O . ALA A 1 296 ? 5.940 -15.292 -26.840 1.00 87.44 296 ALA A O 1
ATOM 2426 N N . GLN A 1 297 ? 5.483 -13.099 -26.867 1.00 87.12 297 GLN A N 1
ATOM 2427 C CA . GLN A 1 297 ? 6.184 -12.810 -25.612 1.00 87.12 297 GLN A CA 1
ATOM 2428 C C . GLN A 1 297 ? 5.588 -13.583 -24.427 1.00 87.12 297 GLN A C 1
ATOM 2430 O O . GLN A 1 297 ? 6.332 -14.118 -23.608 1.00 87.12 297 GLN A O 1
ATOM 2435 N N . CYS A 1 298 ? 4.259 -13.689 -24.344 1.00 87.50 298 CYS A N 1
ATOM 2436 C CA . CYS A 1 298 ? 3.591 -14.496 -23.320 1.00 87.50 298 CYS A CA 1
ATOM 2437 C C . CYS A 1 298 ? 3.931 -15.991 -23.458 1.00 87.50 298 CYS A C 1
ATOM 2439 O O . CYS A 1 298 ? 4.175 -16.664 -22.455 1.00 87.50 298 CYS A O 1
ATOM 2441 N N . ALA A 1 299 ? 3.980 -16.513 -24.686 1.00 86.38 299 ALA A N 1
ATOM 2442 C CA . ALA A 1 299 ? 4.353 -17.900 -24.950 1.00 86.38 299 ALA A CA 1
ATOM 2443 C C . ALA A 1 299 ? 5.796 -18.202 -24.507 1.00 86.38 299 ALA A C 1
ATOM 2445 O O . ALA A 1 299 ? 6.039 -19.217 -23.844 1.00 86.38 299 ALA A O 1
ATOM 2446 N N . ASP A 1 300 ? 6.737 -17.302 -24.808 1.00 84.81 300 ASP A N 1
ATOM 2447 C CA . ASP A 1 300 ? 8.130 -17.414 -24.372 1.00 84.81 300 ASP A CA 1
ATOM 2448 C C . ASP A 1 300 ? 8.252 -17.322 -22.845 1.00 84.81 300 ASP A C 1
ATOM 2450 O O . ASP A 1 300 ? 8.847 -18.206 -22.229 1.00 84.81 300 ASP A O 1
ATOM 2454 N N . MET A 1 301 ? 7.608 -16.341 -22.202 1.00 83.50 301 MET A N 1
ATOM 2455 C CA . MET A 1 301 ? 7.568 -16.241 -20.736 1.00 83.50 301 MET A CA 1
ATOM 2456 C C . MET A 1 301 ? 7.029 -17.505 -20.072 1.00 83.50 301 MET A C 1
ATOM 2458 O O . MET A 1 301 ? 7.533 -17.933 -19.034 1.00 83.50 301 MET A O 1
ATOM 2462 N N . PHE A 1 302 ? 5.982 -18.104 -20.640 1.00 83.88 302 PHE A N 1
ATOM 2463 C CA . PHE A 1 302 ? 5.420 -19.334 -20.104 1.00 83.88 302 PHE A CA 1
ATOM 2464 C C . PHE A 1 302 ? 6.425 -20.489 -20.194 1.00 83.88 302 PHE A C 1
ATOM 2466 O O . PHE A 1 302 ? 6.580 -21.249 -19.236 1.00 83.88 302 PHE A O 1
ATOM 2473 N N . ARG A 1 303 ? 7.164 -20.587 -21.307 1.00 82.81 303 ARG A N 1
ATOM 2474 C CA . ARG A 1 303 ? 8.240 -21.573 -21.482 1.00 82.81 303 ARG A CA 1
ATOM 2475 C C . ARG A 1 303 ? 9.347 -21.393 -20.439 1.00 82.81 303 ARG A C 1
ATOM 2477 O O . ARG A 1 303 ? 9.780 -22.378 -19.840 1.00 82.81 303 ARG A O 1
ATOM 2484 N N . GLU A 1 304 ? 9.774 -20.153 -20.202 1.00 79.75 304 GLU A N 1
ATOM 2485 C CA . GLU A 1 304 ? 10.735 -19.810 -19.147 1.00 79.75 304 GLU A CA 1
ATOM 2486 C C . GLU A 1 304 ? 10.186 -20.196 -17.766 1.00 79.75 304 GLU A C 1
ATOM 2488 O O . GLU A 1 304 ? 10.842 -20.908 -17.008 1.00 79.75 304 GLU A O 1
ATOM 2493 N N . THR A 1 305 ? 8.938 -19.825 -17.470 1.00 81.50 305 THR A N 1
ATOM 2494 C CA . THR A 1 305 ? 8.275 -20.107 -16.188 1.00 81.50 305 THR A CA 1
ATOM 2495 C C . THR A 1 305 ? 8.236 -21.602 -15.885 1.00 81.50 305 THR A C 1
ATOM 2497 O O . THR A 1 305 ? 8.582 -21.995 -14.776 1.00 81.50 305 THR A O 1
ATOM 2500 N N . ILE A 1 306 ? 7.899 -22.455 -16.863 1.00 80.69 306 ILE A N 1
ATOM 2501 C CA . ILE A 1 306 ? 7.932 -23.918 -16.684 1.00 80.69 306 ILE A CA 1
ATOM 2502 C C . ILE A 1 306 ? 9.341 -24.388 -16.309 1.00 80.69 306 ILE A C 1
ATOM 2504 O O . ILE A 1 306 ? 9.501 -25.212 -15.407 1.00 80.69 306 ILE A O 1
ATOM 2508 N N . ARG A 1 307 ? 10.375 -23.879 -16.991 1.00 81.50 307 ARG A N 1
ATOM 2509 C CA . ARG A 1 307 ? 11.763 -24.266 -16.712 1.00 81.50 307 ARG A CA 1
ATOM 2510 C C . ARG A 1 307 ? 12.172 -23.881 -15.292 1.00 81.50 307 ARG A C 1
ATOM 2512 O O . ARG A 1 307 ? 12.711 -24.716 -14.568 1.00 81.50 307 ARG A O 1
ATOM 2519 N N . HIS A 1 308 ? 11.883 -22.645 -14.902 1.00 81.50 308 HIS A N 1
ATOM 2520 C CA . HIS A 1 308 ? 12.171 -22.124 -13.571 1.00 81.50 308 HIS A CA 1
ATOM 2521 C C . HIS A 1 308 ? 11.374 -22.853 -12.483 1.00 81.50 308 HIS A C 1
ATOM 2523 O O . HIS A 1 308 ? 11.924 -23.174 -11.432 1.00 81.50 308 HIS A O 1
ATOM 2529 N N . ASP A 1 309 ? 10.114 -23.210 -12.732 1.00 82.81 309 ASP A N 1
ATOM 2530 C CA . ASP A 1 309 ? 9.303 -23.973 -11.781 1.00 82.81 309 ASP A CA 1
ATOM 2531 C C . ASP A 1 309 ? 9.872 -25.382 -11.534 1.00 82.81 309 ASP A C 1
ATOM 2533 O O . ASP A 1 309 ? 9.864 -25.843 -10.391 1.00 82.81 309 ASP A O 1
ATOM 2537 N N . ILE A 1 310 ? 10.457 -26.039 -12.547 1.00 84.00 310 ILE A N 1
ATOM 2538 C CA . ILE A 1 310 ? 11.185 -27.308 -12.356 1.00 84.00 310 ILE A CA 1
ATOM 2539 C C . ILE A 1 310 ? 12.380 -27.106 -11.411 1.00 84.00 310 ILE A C 1
ATOM 2541 O O . ILE A 1 310 ? 12.589 -27.914 -10.503 1.00 84.00 310 ILE A O 1
ATOM 2545 N N . TRP A 1 311 ? 13.156 -26.029 -11.577 1.00 84.88 311 TRP A N 1
ATOM 2546 C CA . TRP A 1 311 ? 14.271 -25.724 -10.667 1.00 84.88 311 TRP A CA 1
ATOM 2547 C C . TRP A 1 311 ? 13.775 -25.445 -9.254 1.00 84.88 311 TRP A C 1
ATOM 2549 O O . TRP A 1 311 ? 14.299 -26.003 -8.293 1.00 84.88 311 TRP A O 1
ATOM 2559 N N . ARG A 1 312 ? 12.722 -24.634 -9.122 1.00 82.44 312 ARG A N 1
ATOM 2560 C CA . ARG A 1 312 ? 12.111 -24.292 -7.836 1.00 82.44 312 ARG A CA 1
ATOM 2561 C C . ARG A 1 312 ? 11.611 -25.530 -7.099 1.00 82.44 312 ARG A C 1
ATOM 2563 O O . ARG A 1 312 ? 11.812 -25.623 -5.889 1.00 82.44 312 ARG A O 1
ATOM 2570 N N . GLN A 1 313 ? 11.023 -26.499 -7.804 1.00 82.56 313 GLN A N 1
ATOM 2571 C CA . GLN A 1 313 ? 10.650 -27.795 -7.227 1.00 82.56 313 GLN A CA 1
ATOM 2572 C C . GLN A 1 313 ? 11.878 -28.562 -6.728 1.00 82.56 313 GLN A C 1
ATOM 2574 O O . GLN A 1 313 ? 11.902 -28.966 -5.570 1.00 82.56 313 GLN A O 1
ATOM 2579 N N . LYS A 1 314 ? 12.938 -28.674 -7.539 1.00 84.38 314 LYS A N 1
ATOM 2580 C CA . LYS A 1 314 ? 14.189 -29.341 -7.136 1.00 84.38 314 LYS A CA 1
ATOM 2581 C C . LYS A 1 314 ? 14.846 -28.677 -5.923 1.00 84.38 314 LYS A C 1
ATOM 2583 O O . LYS A 1 314 ? 15.282 -29.376 -5.014 1.00 84.38 314 LYS A O 1
ATOM 2588 N N . PHE A 1 315 ? 14.885 -27.346 -5.869 1.00 87.06 315 PHE A N 1
ATOM 2589 C CA . PHE A 1 315 ? 15.400 -26.610 -4.712 1.00 87.06 315 PHE A CA 1
ATOM 2590 C C . PHE A 1 315 ? 14.497 -26.743 -3.486 1.00 87.06 315 PHE A C 1
ATOM 2592 O O . PHE A 1 315 ? 14.997 -26.810 -2.366 1.00 87.06 315 PHE A O 1
ATOM 2599 N N . SER A 1 316 ? 13.181 -26.836 -3.674 1.00 83.69 316 SER A N 1
ATOM 2600 C CA . SER A 1 316 ? 12.256 -27.111 -2.572 1.00 83.69 316 SER A CA 1
ATOM 2601 C C . SER A 1 316 ? 12.483 -28.508 -2.001 1.00 83.69 316 SER A C 1
ATOM 2603 O O . SER A 1 316 ? 12.582 -28.672 -0.788 1.00 83.69 316 SER A O 1
ATOM 2605 N N . ASP A 1 317 ? 12.643 -29.504 -2.870 1.00 82.38 317 ASP A N 1
ATOM 2606 C CA . ASP A 1 317 ? 12.969 -30.872 -2.476 1.00 82.38 317 ASP A CA 1
ATOM 2607 C C . ASP A 1 317 ? 14.338 -30.947 -1.791 1.00 82.38 317 ASP A C 1
ATOM 2609 O O . ASP A 1 317 ? 14.482 -31.650 -0.795 1.00 82.38 317 ASP A O 1
ATOM 2613 N N . LEU A 1 318 ? 15.330 -30.189 -2.275 1.00 83.56 318 LEU A N 1
ATOM 2614 C CA . LEU A 1 318 ? 16.639 -30.032 -1.637 1.00 83.56 318 LEU A CA 1
ATOM 2615 C C . LEU A 1 318 ? 16.508 -29.462 -0.225 1.00 83.56 318 LEU A C 1
ATOM 2617 O O . LEU A 1 318 ? 17.014 -30.069 0.716 1.00 83.56 318 LEU A O 1
ATOM 2621 N N . PHE A 1 319 ? 15.795 -28.345 -0.070 1.00 80.25 319 PHE A N 1
ATOM 2622 C CA . PHE A 1 319 ? 15.555 -27.726 1.231 1.00 80.25 319 PHE A CA 1
ATOM 2623 C C . PHE A 1 319 ? 14.909 -28.723 2.196 1.00 80.25 319 PHE A C 1
ATOM 2625 O O . PHE A 1 319 ? 15.392 -28.921 3.304 1.00 80.25 319 PHE A O 1
ATOM 2632 N N . LEU A 1 320 ? 13.867 -29.428 1.748 1.00 75.88 320 LEU A N 1
ATOM 2633 C CA . LEU A 1 320 ? 13.169 -30.440 2.545 1.00 75.88 320 LEU A CA 1
ATOM 2634 C C . LEU A 1 320 ? 13.998 -31.710 2.797 1.00 75.88 320 LEU A C 1
ATOM 2636 O O . LEU A 1 320 ? 13.710 -32.456 3.738 1.00 75.88 320 LEU A O 1
ATOM 2640 N N . ALA A 1 321 ? 14.974 -32.016 1.941 1.00 73.31 321 ALA A N 1
ATOM 2641 C CA . ALA A 1 321 ? 15.881 -33.143 2.117 1.00 73.31 321 ALA A CA 1
ATOM 2642 C C . ALA A 1 321 ? 16.944 -32.844 3.179 1.00 73.31 321 ALA A C 1
ATOM 2644 O O . ALA A 1 321 ? 17.245 -33.753 3.961 1.00 73.31 321 ALA A O 1
ATOM 2645 N N . CYS A 1 322 ? 17.451 -31.607 3.196 1.00 72.81 322 CYS A N 1
ATOM 2646 C CA . CYS A 1 322 ? 18.432 -31.081 4.144 1.00 72.81 322 CYS A CA 1
ATOM 2647 C C . CYS A 1 322 ? 17.809 -30.677 5.491 1.00 72.81 322 CYS A C 1
ATOM 2649 O O . CYS A 1 322 ? 18.472 -30.806 6.512 1.00 72.81 322 CYS A O 1
ATOM 2651 N N . ASP A 1 323 ? 16.538 -30.262 5.523 1.00 67.94 323 ASP A N 1
ATOM 2652 C CA . ASP A 1 323 ? 15.797 -30.012 6.763 1.00 67.94 323 ASP A CA 1
ATOM 2653 C C . ASP A 1 323 ? 15.556 -31.341 7.502 1.00 67.94 323 ASP A C 1
ATOM 2655 O O . ASP A 1 323 ? 14.745 -32.194 7.111 1.00 67.94 323 ASP A O 1
ATOM 2659 N N . SER A 1 324 ? 16.323 -31.557 8.570 1.00 53.50 324 SER A N 1
ATOM 2660 C CA . SER A 1 324 ? 16.340 -32.804 9.328 1.00 53.50 324 SER A CA 1
ATOM 2661 C C . SER A 1 324 ? 15.127 -32.964 10.260 1.00 53.50 324 SER A C 1
ATOM 2663 O O . SER A 1 324 ? 14.990 -34.009 10.907 1.00 53.50 324 SER A O 1
ATOM 2665 N N . GLY A 1 325 ? 14.174 -32.020 10.287 1.00 51.97 325 GLY A N 1
ATOM 2666 C CA . GLY A 1 325 ? 12.879 -32.108 10.989 1.00 51.97 325 GLY A CA 1
ATOM 2667 C C . GLY A 1 325 ? 11.912 -33.191 10.468 1.00 51.97 325 GLY A C 1
ATOM 2668 O O . GLY A 1 325 ? 10.688 -33.064 10.576 1.00 51.97 325 GLY A O 1
ATOM 2669 N N . LYS A 1 326 ? 12.431 -34.269 9.871 1.00 52.44 326 LYS A N 1
ATOM 2670 C CA . LYS A 1 326 ? 11.677 -35.391 9.309 1.00 52.44 326 LYS A CA 1
ATOM 2671 C C . LYS A 1 326 ? 10.965 -36.160 10.427 1.00 52.44 326 LYS A C 1
ATOM 2673 O O . LYS A 1 326 ? 11.564 -36.974 11.118 1.00 52.44 326 LYS A O 1
ATOM 2678 N N . VAL A 1 327 ? 9.670 -35.882 10.586 1.00 44.28 327 VAL A N 1
ATOM 2679 C CA . VAL A 1 327 ? 8.532 -36.822 10.429 1.00 44.28 327 VAL A CA 1
ATOM 2680 C C . VAL A 1 327 ? 7.301 -36.352 11.234 1.00 44.28 327 VAL A C 1
ATOM 2682 O O . VAL A 1 327 ? 6.195 -36.520 10.738 1.00 44.28 327 VAL A O 1
ATOM 2685 N N . ASP A 1 328 ? 7.445 -35.649 12.365 1.00 43.16 328 ASP A N 1
ATOM 2686 C CA . ASP A 1 328 ? 6.288 -35.285 13.226 1.00 43.16 328 ASP A CA 1
ATOM 2687 C C . ASP A 1 328 ? 5.811 -33.821 13.113 1.00 43.16 328 ASP A C 1
ATOM 2689 O O . ASP A 1 328 ? 4.656 -33.495 13.392 1.00 43.16 328 ASP A O 1
ATOM 2693 N N . LEU A 1 329 ? 6.675 -32.907 12.658 1.00 43.84 329 LEU A N 1
ATOM 2694 C CA . LEU A 1 329 ? 6.350 -31.478 12.596 1.00 43.84 329 LEU A CA 1
ATOM 2695 C C . LEU A 1 329 ? 5.671 -31.051 11.294 1.00 43.84 329 LEU A C 1
ATOM 2697 O O . LEU A 1 329 ? 5.061 -29.993 11.279 1.00 43.84 329 LEU A O 1
ATOM 2701 N N . ARG A 1 330 ? 5.700 -31.846 10.214 1.00 43.75 330 ARG A N 1
ATOM 2702 C CA . ARG A 1 330 ? 4.994 -31.487 8.964 1.00 43.75 330 ARG A CA 1
ATOM 2703 C C . ARG A 1 330 ? 3.496 -31.339 9.197 1.00 43.75 330 ARG A C 1
ATOM 2705 O O . ARG A 1 330 ? 2.900 -30.383 8.717 1.00 43.75 330 ARG A O 1
ATOM 2712 N N . THR A 1 331 ? 2.913 -32.242 9.979 1.00 40.97 331 THR A N 1
ATOM 2713 C CA . THR A 1 331 ? 1.493 -32.216 10.326 1.00 40.97 331 THR A CA 1
ATOM 2714 C C . THR A 1 331 ? 1.191 -31.046 11.250 1.00 40.97 331 THR A C 1
ATOM 2716 O O . THR A 1 331 ? 0.244 -30.328 10.990 1.00 40.97 331 THR A O 1
ATOM 2719 N N . ILE A 1 332 ? 2.031 -30.784 12.260 1.00 39.47 332 ILE A N 1
ATOM 2720 C CA . ILE A 1 332 ? 1.837 -29.694 13.232 1.00 39.47 332 ILE A CA 1
ATOM 2721 C C . ILE A 1 332 ? 2.069 -28.314 12.599 1.00 39.47 332 ILE A C 1
ATOM 2723 O O . ILE A 1 332 ? 1.285 -27.407 12.833 1.00 39.47 332 ILE A O 1
ATOM 2727 N N . ILE A 1 333 ? 3.097 -28.144 11.768 1.00 41.09 333 ILE A N 1
ATOM 2728 C CA . ILE A 1 333 ? 3.379 -26.911 11.019 1.00 41.09 333 ILE A CA 1
ATOM 2729 C C . ILE A 1 333 ? 2.299 -26.688 9.956 1.00 41.09 333 ILE A C 1
ATOM 2731 O O . ILE A 1 333 ? 1.830 -25.566 9.810 1.00 41.09 333 ILE A O 1
ATOM 2735 N N . SER A 1 334 ? 1.836 -27.738 9.268 1.00 40.16 334 SER A N 1
ATOM 2736 C CA . SER A 1 334 ? 0.665 -27.663 8.383 1.00 40.16 334 SER A CA 1
ATOM 2737 C C . SER A 1 334 ? -0.602 -27.281 9.153 1.00 40.16 334 SER A C 1
ATOM 2739 O O . SER A 1 334 ? -1.359 -26.439 8.682 1.00 40.16 334 SER A O 1
ATOM 2741 N N . ASP A 1 335 ? -0.829 -27.836 10.347 1.00 36.75 335 ASP A N 1
ATOM 2742 C CA . ASP A 1 335 ? -2.004 -27.529 11.172 1.00 36.75 335 ASP A CA 1
ATOM 2743 C C . ASP A 1 335 ? -1.931 -26.102 11.742 1.00 36.75 335 ASP A C 1
ATOM 2745 O O . ASP A 1 335 ? -2.920 -25.376 11.706 1.00 36.75 335 ASP A O 1
ATOM 2749 N N . ILE A 1 336 ? -0.756 -25.647 12.190 1.00 38.56 336 ILE A N 1
ATOM 2750 C CA . ILE A 1 336 ? -0.512 -24.274 12.660 1.00 38.56 336 ILE A CA 1
ATOM 2751 C C . ILE A 1 336 ? -0.650 -23.277 11.504 1.00 38.56 336 ILE A C 1
ATOM 2753 O O . ILE A 1 336 ? -1.336 -22.272 11.665 1.00 38.56 336 ILE A O 1
ATOM 2757 N N . ASN A 1 337 ? -0.095 -23.570 10.326 1.00 38.41 337 ASN A N 1
ATOM 2758 C CA . ASN A 1 337 ? -0.229 -22.727 9.132 1.00 38.41 337 ASN A CA 1
ATOM 2759 C C . ASN A 1 337 ? -1.655 -22.735 8.557 1.00 38.41 337 ASN A C 1
ATOM 2761 O O . ASN A 1 337 ? -2.070 -21.746 7.964 1.00 38.41 337 ASN A O 1
ATOM 2765 N N . SER A 1 338 ? -2.424 -23.813 8.753 1.00 36.00 338 SER A N 1
ATOM 2766 C CA . SER A 1 338 ? -3.846 -23.874 8.379 1.00 36.00 338 SER A CA 1
ATOM 2767 C C . SER A 1 338 ? -4.764 -23.121 9.353 1.00 36.00 338 SER A C 1
ATOM 2769 O O . SER A 1 338 ? -5.851 -22.690 8.969 1.00 36.00 338 SER A O 1
ATOM 2771 N N . ARG A 1 339 ? -4.331 -22.950 10.613 1.00 36.41 339 ARG A N 1
ATOM 2772 C CA . ARG A 1 339 ? -5.045 -22.206 11.666 1.00 36.41 339 ARG A CA 1
ATOM 2773 C C . ARG A 1 339 ? -4.606 -20.744 11.771 1.00 36.41 339 ARG A C 1
ATOM 2775 O O . ARG A 1 339 ? -5.370 -19.925 12.280 1.00 36.41 339 ARG A O 1
ATOM 2782 N N . ALA A 1 340 ? -3.405 -20.409 11.303 1.00 30.39 340 ALA A N 1
ATOM 2783 C CA . ALA A 1 340 ? -2.954 -19.036 11.128 1.00 30.39 340 ALA A CA 1
ATOM 2784 C C . ALA A 1 340 ? -3.751 -18.364 9.992 1.00 30.39 340 ALA A C 1
ATOM 2786 O O . ALA A 1 340 ? -4.136 -19.033 9.029 1.00 30.39 340 ALA A O 1
ATOM 2787 N N . PRO A 1 341 ? -4.040 -17.055 10.080 1.00 33.56 341 PRO A N 1
ATOM 2788 C CA . PRO A 1 341 ? -4.727 -16.358 9.003 1.00 33.56 341 PRO A CA 1
ATOM 2789 C C . PRO A 1 341 ? -3.870 -16.417 7.730 1.00 33.56 341 PRO A C 1
ATOM 2791 O O . PRO A 1 341 ? -2.808 -15.818 7.690 1.00 33.56 341 PRO A O 1
ATOM 2794 N N . SER A 1 342 ? -4.328 -17.193 6.739 1.00 42.72 342 SER A N 1
ATOM 2795 C CA . SER A 1 342 ? -4.084 -17.079 5.290 1.00 42.72 342 SER A CA 1
ATOM 2796 C C . SER A 1 342 ? -2.680 -16.623 4.845 1.00 42.72 342 SER A C 1
ATOM 2798 O O . SER A 1 342 ? -2.386 -15.441 4.951 1.00 42.72 342 SER A O 1
ATOM 2800 N N . ARG A 1 343 ? -1.862 -17.536 4.275 1.00 51.44 343 ARG A N 1
ATOM 2801 C CA . ARG A 1 343 ? -0.581 -17.291 3.551 1.00 51.44 343 ARG A CA 1
ATOM 2802 C C . ARG A 1 343 ? 0.040 -15.909 3.823 1.00 51.44 343 ARG A C 1
ATOM 2804 O O . ARG A 1 343 ? 0.055 -15.045 2.949 1.00 51.44 343 ARG A O 1
ATOM 2811 N N . ILE A 1 344 ? 0.498 -15.696 5.054 1.00 56.62 344 ILE A N 1
ATOM 2812 C CA . ILE A 1 344 ? 1.213 -14.473 5.418 1.00 56.62 344 ILE A CA 1
ATOM 2813 C C . ILE A 1 344 ? 2.562 -14.524 4.686 1.00 56.62 344 ILE A C 1
ATOM 2815 O O . ILE A 1 344 ? 3.217 -15.569 4.749 1.00 56.62 344 ILE A O 1
ATOM 2819 N N . PRO A 1 345 ? 2.978 -13.450 3.992 1.00 57.44 345 PRO A N 1
ATOM 2820 C CA . PRO A 1 345 ? 4.276 -13.404 3.332 1.00 57.44 345 PRO A CA 1
ATOM 2821 C C . PRO A 1 345 ? 5.390 -13.665 4.337 1.00 57.44 345 PRO A C 1
ATOM 2823 O O . PRO A 1 345 ? 5.305 -13.243 5.499 1.00 57.44 345 PRO A O 1
ATOM 2826 N N . SER A 1 346 ? 6.431 -14.369 3.904 1.00 62.59 346 SER A N 1
ATOM 2827 C CA . SER A 1 346 ? 7.485 -14.748 4.826 1.00 62.59 346 SER A CA 1
ATOM 2828 C C . SER A 1 346 ? 8.303 -13.529 5.246 1.00 62.59 346 SER A C 1
ATOM 2830 O O . SER A 1 346 ? 8.612 -12.648 4.443 1.00 62.59 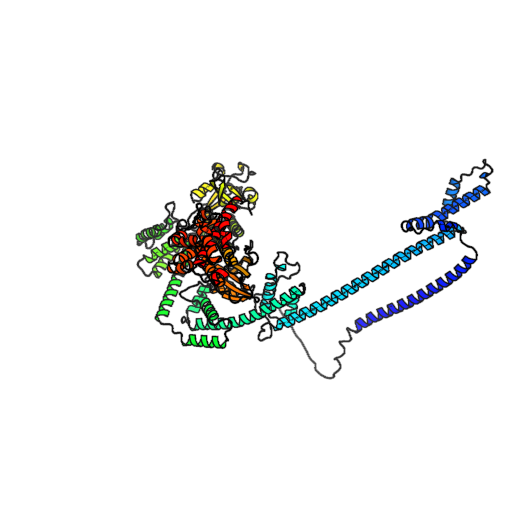346 SER A O 1
ATOM 2832 N N . ALA A 1 347 ? 8.656 -13.467 6.527 1.00 70.62 347 ALA A N 1
ATOM 2833 C CA . ALA A 1 347 ? 9.526 -12.419 7.033 1.00 70.62 347 ALA A CA 1
ATOM 2834 C C . ALA A 1 347 ? 10.943 -12.598 6.473 1.00 70.62 347 ALA A C 1
ATOM 2836 O O . ALA A 1 347 ? 11.512 -13.694 6.508 1.00 70.62 347 ALA A O 1
ATOM 2837 N N . PHE A 1 348 ? 11.525 -11.511 5.977 1.00 71.50 348 PHE A N 1
ATOM 2838 C CA . PHE A 1 348 ? 12.943 -11.445 5.672 1.00 71.50 348 PHE A CA 1
ATOM 2839 C C . PHE A 1 348 ? 13.769 -11.595 6.951 1.00 71.50 348 PHE A C 1
ATOM 2841 O O . PHE A 1 348 ? 13.515 -10.903 7.936 1.00 71.50 348 PHE A O 1
ATOM 2848 N N . ASN A 1 349 ? 14.741 -12.506 6.938 1.00 65.75 349 ASN A N 1
ATOM 2849 C CA . ASN A 1 349 ? 15.615 -12.758 8.075 1.00 65.75 349 ASN A CA 1
ATOM 2850 C C . ASN A 1 349 ? 17.062 -12.915 7.599 1.00 65.75 349 ASN A C 1
ATOM 2852 O O . ASN A 1 349 ? 17.393 -13.870 6.907 1.00 65.75 349 ASN A O 1
ATOM 2856 N N . ASP A 1 350 ? 17.933 -12.011 8.046 1.00 63.12 350 ASP A N 1
ATOM 2857 C CA . ASP A 1 350 ? 19.362 -12.015 7.703 1.00 63.12 350 ASP A CA 1
ATOM 2858 C C . ASP A 1 350 ? 20.133 -13.217 8.275 1.00 63.12 350 ASP A C 1
ATOM 2860 O O . ASP A 1 350 ? 21.235 -13.523 7.830 1.00 63.12 350 ASP A O 1
ATOM 2864 N N . SER A 1 351 ? 19.581 -13.889 9.291 1.00 62.53 351 SER A N 1
ATOM 2865 C CA . SER A 1 351 ? 20.265 -14.957 10.034 1.00 62.53 351 SER A CA 1
ATOM 2866 C C . SER A 1 351 ? 19.838 -16.376 9.657 1.00 62.53 351 SER A C 1
ATOM 2868 O O . SER A 1 351 ? 20.524 -17.326 10.029 1.00 62.53 351 SER A O 1
ATOM 2870 N N . ALA A 1 352 ? 18.712 -16.546 8.957 1.00 67.75 352 ALA A N 1
ATOM 2871 C CA . ALA A 1 352 ? 18.205 -17.858 8.557 1.00 67.75 352 ALA A CA 1
ATOM 2872 C C . ALA A 1 352 ? 17.259 -17.743 7.357 1.00 67.75 352 ALA A C 1
ATOM 2874 O O . ALA A 1 352 ? 16.382 -16.882 7.349 1.00 67.75 352 ALA A O 1
ATOM 2875 N N . LEU A 1 353 ? 17.394 -18.661 6.398 1.00 72.31 353 LEU A N 1
ATOM 2876 C CA . LEU A 1 353 ? 16.557 -18.717 5.201 1.00 72.31 353 LEU A CA 1
ATOM 2877 C C . LEU A 1 353 ? 15.328 -19.596 5.446 1.00 72.31 353 LEU A C 1
ATOM 2879 O O . LEU A 1 353 ? 15.445 -20.737 5.894 1.00 72.31 353 LEU A O 1
ATOM 2883 N N . ASN A 1 354 ? 14.146 -19.087 5.115 1.00 73.81 354 ASN A N 1
ATOM 2884 C CA . ASN A 1 354 ? 12.957 -19.929 4.952 1.00 73.81 354 ASN A CA 1
ATOM 2885 C C . ASN A 1 354 ? 12.916 -20.560 3.548 1.00 73.81 354 ASN A C 1
ATOM 2887 O O . ASN A 1 354 ? 13.697 -20.195 2.673 1.00 73.81 354 ASN A O 1
ATOM 2891 N N . LEU A 1 355 ? 11.994 -21.503 3.320 1.00 76.75 355 LEU A N 1
ATOM 2892 C CA . LEU A 1 355 ? 11.881 -22.216 2.043 1.00 76.75 355 LEU A CA 1
ATOM 2893 C C . LEU A 1 355 ? 11.776 -21.266 0.823 1.00 76.75 355 LEU A C 1
ATOM 2895 O O . LEU A 1 355 ? 12.577 -21.427 -0.097 1.00 76.75 355 LEU A O 1
ATOM 2899 N N . PRO A 1 356 ? 10.866 -20.265 0.790 1.00 79.88 356 PRO A N 1
ATOM 2900 C CA . PRO A 1 356 ? 10.818 -19.298 -0.310 1.00 79.88 356 PRO A CA 1
ATOM 2901 C C . PRO A 1 356 ? 12.139 -18.554 -0.559 1.00 79.88 356 PRO A C 1
ATOM 2903 O O . PRO A 1 356 ? 12.538 -18.418 -1.713 1.00 79.88 356 PRO A O 1
ATOM 2906 N N . GLN A 1 357 ? 12.827 -18.108 0.498 1.00 83.06 357 GLN A N 1
ATOM 2907 C CA . GLN A 1 357 ? 14.122 -17.414 0.399 1.00 83.06 357 GLN A CA 1
ATOM 2908 C C . GLN A 1 357 ? 15.233 -18.331 -0.098 1.00 83.06 357 GLN A C 1
ATOM 2910 O O . GLN A 1 357 ? 16.002 -17.955 -0.972 1.00 83.06 357 GLN A O 1
ATOM 2915 N N . PHE A 1 358 ? 15.298 -19.565 0.402 1.00 84.88 358 PHE A N 1
ATOM 2916 C CA . PHE A 1 358 ? 16.277 -20.539 -0.069 1.00 84.88 358 PHE A CA 1
ATOM 2917 C C . PHE A 1 358 ? 16.105 -20.822 -1.563 1.00 84.88 358 PHE A C 1
ATOM 2919 O O . PHE A 1 358 ? 17.073 -20.791 -2.319 1.00 84.88 358 PHE A O 1
ATOM 2926 N N . VAL A 1 359 ? 14.868 -21.061 -2.003 1.00 84.38 359 VAL A N 1
ATOM 2927 C CA . VAL A 1 359 ? 14.566 -21.318 -3.415 1.00 84.38 359 VAL A CA 1
ATOM 2928 C C . VAL A 1 359 ? 14.956 -20.120 -4.283 1.00 84.38 359 VAL A C 1
ATOM 2930 O O . VAL A 1 359 ? 15.597 -20.307 -5.316 1.00 84.38 359 VAL A O 1
ATOM 2933 N N . GLN A 1 360 ? 14.616 -18.902 -3.853 1.00 85.38 360 GLN A N 1
ATOM 2934 C CA . GLN A 1 360 ? 14.943 -17.676 -4.580 1.00 85.38 360 GLN A CA 1
ATOM 2935 C C . GLN A 1 360 ? 16.458 -17.421 -4.641 1.00 85.38 360 GLN A C 1
ATOM 2937 O O . GLN A 1 360 ? 16.983 -17.073 -5.703 1.00 85.38 360 GLN A O 1
ATOM 2942 N N . LEU A 1 361 ? 17.178 -17.651 -3.541 1.00 87.38 361 LEU A N 1
ATOM 2943 C CA . LEU A 1 361 ? 18.634 -17.555 -3.483 1.00 87.38 361 LEU A CA 1
ATOM 2944 C C . LEU A 1 361 ? 19.293 -18.536 -4.457 1.00 87.38 361 LEU A C 1
ATOM 2946 O O . LEU A 1 361 ? 20.173 -18.143 -5.220 1.00 87.38 361 LEU A O 1
ATOM 2950 N N . MET A 1 362 ? 18.855 -19.797 -4.454 1.00 88.31 362 MET A N 1
ATOM 2951 C CA . MET A 1 362 ? 19.408 -20.833 -5.328 1.00 88.31 362 MET A CA 1
ATOM 2952 C C . MET A 1 362 ? 19.140 -20.542 -6.806 1.00 88.31 362 MET A C 1
ATOM 2954 O O . MET A 1 362 ? 20.036 -20.693 -7.633 1.00 88.31 362 MET A O 1
ATOM 2958 N N . GLU A 1 363 ? 17.939 -20.070 -7.141 1.00 84.62 363 GLU A N 1
ATOM 2959 C CA . GLU A 1 363 ? 17.592 -19.643 -8.499 1.00 84.62 363 GLU A CA 1
ATOM 2960 C C . GLU A 1 363 ? 18.463 -18.470 -8.966 1.00 84.62 363 GLU A C 1
ATOM 2962 O O . GLU A 1 363 ? 18.994 -18.492 -10.077 1.00 84.62 363 GLU A O 1
ATOM 2967 N N . THR A 1 364 ? 18.685 -17.489 -8.089 1.00 85.81 364 THR A N 1
ATOM 2968 C CA . THR A 1 364 ? 19.547 -16.333 -8.371 1.00 85.81 364 THR A CA 1
ATOM 2969 C C . THR A 1 364 ? 21.013 -16.747 -8.528 1.00 85.81 364 THR A C 1
ATOM 2971 O O . THR A 1 364 ? 21.702 -16.252 -9.417 1.00 85.81 364 THR A O 1
ATOM 2974 N N . PHE A 1 365 ? 21.494 -17.671 -7.691 1.00 87.81 365 PHE A N 1
ATOM 2975 C CA . PHE A 1 365 ? 22.870 -18.172 -7.721 1.00 87.81 365 PHE A CA 1
ATOM 2976 C C . PHE A 1 365 ? 23.180 -18.953 -9.002 1.00 87.81 365 PHE A C 1
ATOM 2978 O O . PHE A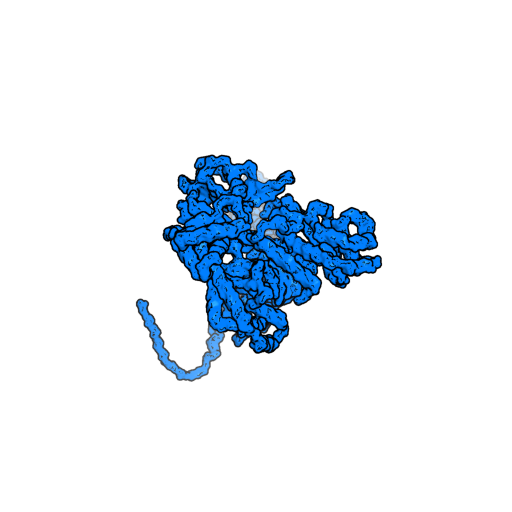 1 365 ? 24.245 -18.787 -9.592 1.00 87.81 365 PHE A O 1
ATOM 2985 N N . VAL A 1 366 ? 22.248 -19.805 -9.429 1.00 87.12 366 VAL A N 1
ATOM 2986 C CA . VAL A 1 366 ? 22.377 -20.610 -10.647 1.00 87.12 366 VAL A CA 1
ATOM 2987 C C . VAL A 1 366 ? 22.265 -19.743 -11.907 1.00 87.12 366 VAL A C 1
ATOM 2989 O O . VAL A 1 366 ? 22.985 -19.977 -12.880 1.00 87.12 366 VAL A O 1
ATOM 2992 N N . GLY A 1 367 ? 21.409 -18.719 -11.873 1.00 80.50 367 GLY A N 1
ATOM 2993 C CA . GLY A 1 367 ? 21.197 -17.781 -12.972 1.00 80.50 367 GLY A CA 1
ATOM 2994 C C . GLY A 1 367 ? 20.244 -18.300 -14.055 1.00 80.50 367 GLY A C 1
ATOM 2995 O O . GLY A 1 367 ? 20.038 -19.499 -14.226 1.00 80.50 367 GLY A O 1
ATOM 2996 N N . GLU A 1 368 ? 19.669 -17.372 -14.825 1.00 74.44 368 GLU A N 1
ATOM 2997 C CA . GLU A 1 368 ? 18.569 -17.626 -15.779 1.00 74.44 368 GLU A CA 1
ATOM 2998 C C . GLU A 1 368 ? 18.926 -18.598 -16.924 1.00 74.44 368 GLU A C 1
ATOM 3000 O O . GLU A 1 368 ? 18.056 -19.265 -17.475 1.00 74.44 368 GLU A O 1
ATOM 3005 N N . ALA A 1 369 ? 20.210 -18.720 -17.278 1.00 79.00 369 ALA A N 1
ATOM 3006 C CA . ALA A 1 369 ? 20.664 -19.493 -18.440 1.00 79.00 369 ALA A CA 1
ATOM 3007 C C . ALA A 1 369 ? 21.224 -20.890 -18.107 1.00 79.00 369 ALA A C 1
ATOM 3009 O O . ALA A 1 369 ? 21.774 -21.557 -18.989 1.00 79.00 369 ALA A O 1
ATOM 3010 N N . ALA A 1 370 ? 21.149 -21.340 -16.853 1.00 85.06 370 ALA A N 1
ATOM 3011 C CA . ALA A 1 370 ? 21.756 -22.608 -16.466 1.00 85.06 370 ALA A CA 1
ATOM 3012 C C . ALA A 1 370 ? 21.037 -23.826 -17.081 1.00 85.06 370 ALA A C 1
ATOM 3014 O O . ALA A 1 370 ? 19.810 -23.865 -17.155 1.00 85.06 370 ALA A O 1
ATOM 3015 N N . PRO A 1 371 ? 21.759 -24.877 -17.503 1.00 88.12 371 PRO A N 1
ATOM 3016 C CA . PRO A 1 371 ? 21.124 -26.115 -17.936 1.00 88.12 371 PRO A CA 1
ATOM 3017 C C . PRO A 1 371 ? 20.592 -26.906 -16.731 1.00 88.12 371 PRO A C 1
ATOM 3019 O O . PRO A 1 371 ? 21.236 -26.965 -15.684 1.00 88.12 371 PRO A O 1
ATOM 3022 N N . LEU A 1 372 ? 19.463 -27.609 -16.904 1.00 86.94 372 LEU A N 1
ATOM 3023 C CA . LEU A 1 372 ? 18.857 -28.439 -15.847 1.00 86.94 372 LEU A CA 1
ATOM 3024 C C . LEU A 1 372 ? 19.848 -29.455 -15.247 1.00 86.94 372 LEU A C 1
ATOM 3026 O O . LEU A 1 372 ? 19.842 -29.669 -14.041 1.00 86.94 372 LEU A O 1
ATOM 3030 N N . ALA A 1 373 ? 20.741 -30.021 -16.064 1.00 89.25 373 ALA A N 1
ATOM 3031 C CA . ALA A 1 373 ? 21.763 -30.961 -15.602 1.00 89.25 373 ALA A CA 1
ATOM 3032 C C . ALA A 1 373 ? 22.700 -30.358 -14.536 1.00 89.25 373 ALA A C 1
ATOM 3034 O O . ALA A 1 373 ? 23.033 -31.033 -13.567 1.00 89.25 373 ALA A O 1
ATOM 3035 N N . ALA A 1 374 ? 23.077 -29.080 -14.672 1.00 88.50 374 ALA A N 1
ATOM 3036 C CA . ALA A 1 374 ? 23.914 -28.397 -13.684 1.00 88.50 374 ALA A CA 1
ATOM 3037 C C . ALA A 1 374 ? 23.156 -28.159 -12.367 1.00 88.50 374 ALA A C 1
ATOM 3039 O O . ALA A 1 374 ? 23.730 -28.284 -11.288 1.00 88.50 374 ALA A O 1
ATOM 3040 N N . VAL A 1 375 ? 21.852 -27.868 -12.447 1.00 88.56 375 VAL A N 1
ATOM 3041 C CA . VAL A 1 375 ? 20.977 -27.739 -11.269 1.00 88.56 375 VAL A CA 1
ATOM 3042 C C . VAL A 1 375 ? 20.867 -29.066 -10.523 1.00 88.56 375 VAL A C 1
ATOM 3044 O O . VAL A 1 375 ? 20.935 -29.094 -9.294 1.00 88.56 375 VAL A O 1
ATOM 3047 N N . GLU A 1 376 ? 20.723 -30.174 -11.250 1.00 89.00 376 GLU A N 1
ATOM 3048 C CA . GLU A 1 376 ? 20.659 -31.514 -10.664 1.00 89.00 376 GLU A CA 1
ATOM 3049 C C . GLU A 1 376 ? 21.985 -31.928 -10.019 1.00 89.00 376 GLU A C 1
ATOM 3051 O O . GLU A 1 376 ? 21.977 -32.453 -8.905 1.00 89.00 376 GLU A O 1
ATOM 3056 N N . GLU A 1 377 ? 23.116 -31.633 -10.662 1.00 89.56 377 GLU A N 1
ATOM 3057 C CA . GLU A 1 377 ? 24.447 -31.882 -10.104 1.00 89.56 377 GLU A CA 1
ATOM 3058 C C . GLU A 1 377 ? 24.685 -31.068 -8.824 1.00 89.56 377 GLU A C 1
ATOM 3060 O O . GLU A 1 377 ? 25.083 -31.634 -7.805 1.00 89.56 377 GLU A O 1
ATOM 3065 N N . LEU A 1 378 ? 24.354 -29.770 -8.830 1.00 90.31 378 LEU A N 1
ATOM 3066 C CA . LEU A 1 378 ? 24.454 -28.904 -7.651 1.00 90.31 378 LEU A CA 1
ATOM 3067 C C . LEU A 1 378 ? 23.561 -29.397 -6.507 1.00 90.31 378 LEU A C 1
ATOM 3069 O O . LEU A 1 378 ? 24.000 -29.481 -5.361 1.00 90.31 378 LEU A O 1
ATOM 3073 N N . THR A 1 379 ? 22.317 -29.761 -6.819 1.00 89.25 379 THR A N 1
ATOM 3074 C CA . THR A 1 379 ? 21.363 -30.289 -5.836 1.00 89.25 379 THR A CA 1
ATOM 3075 C C . THR A 1 379 ? 21.884 -31.589 -5.224 1.00 89.25 379 THR A C 1
ATOM 3077 O O . THR A 1 379 ? 21.890 -31.733 -4.002 1.00 89.25 379 THR A O 1
ATOM 3080 N N . SER A 1 380 ? 22.398 -32.509 -6.047 1.00 87.94 380 SER A N 1
ATOM 3081 C CA . SER A 1 380 ? 22.995 -33.760 -5.571 1.00 87.94 380 SER A CA 1
ATOM 3082 C C . SER A 1 380 ? 24.257 -33.529 -4.738 1.00 87.94 380 SER A C 1
ATOM 3084 O O . SER A 1 380 ? 24.488 -34.266 -3.780 1.00 87.94 380 SER A O 1
ATOM 3086 N N . PHE A 1 381 ? 25.080 -32.543 -5.098 1.00 89.69 381 PHE A N 1
ATOM 3087 C CA . PHE A 1 381 ? 26.283 -32.185 -4.354 1.00 89.69 381 PHE A CA 1
ATOM 3088 C C . PHE A 1 381 ? 25.931 -31.661 -2.958 1.00 89.69 381 PHE A C 1
ATOM 3090 O O . PHE A 1 381 ? 26.436 -32.183 -1.967 1.00 89.69 381 PHE A O 1
ATOM 3097 N N . ILE A 1 382 ? 25.006 -30.699 -2.864 1.00 87.94 382 ILE A N 1
ATOM 3098 C CA . ILE A 1 382 ? 24.584 -30.128 -1.577 1.00 87.94 382 ILE A CA 1
ATOM 3099 C C . ILE A 1 382 ? 23.949 -31.206 -0.693 1.00 87.94 382 ILE A C 1
ATOM 3101 O O . ILE A 1 382 ? 24.307 -31.307 0.474 1.00 87.94 382 ILE A O 1
ATOM 3105 N N . GLN A 1 383 ? 23.075 -32.064 -1.234 1.00 84.38 383 GLN A N 1
ATOM 3106 C CA . GLN A 1 383 ? 22.479 -33.165 -0.458 1.00 84.38 383 GLN A CA 1
ATOM 3107 C C . GLN A 1 383 ? 23.519 -34.121 0.130 1.00 84.38 383 GLN A C 1
ATOM 3109 O O . GLN A 1 383 ? 23.282 -34.701 1.187 1.00 84.38 383 GLN A O 1
ATOM 3114 N N . LYS A 1 384 ? 24.642 -34.323 -0.567 1.00 83.69 384 LYS A N 1
ATOM 3115 C CA . LYS A 1 384 ? 25.693 -35.250 -0.148 1.00 83.69 384 LYS A CA 1
ATOM 3116 C C . LYS A 1 384 ? 26.632 -34.643 0.895 1.00 83.69 384 LYS A C 1
ATOM 3118 O O . LYS A 1 384 ? 27.044 -35.351 1.807 1.00 83.69 384 LYS A O 1
ATOM 3123 N N . GLU A 1 385 ? 26.988 -33.372 0.733 1.00 85.31 385 GLU A N 1
ATOM 3124 C CA . GLU A 1 385 ? 28.001 -32.702 1.560 1.00 85.31 385 GLU A CA 1
ATOM 3125 C C . GLU A 1 385 ? 27.400 -31.917 2.740 1.00 85.31 385 GLU A C 1
ATOM 3127 O O . GLU A 1 385 ? 28.126 -31.534 3.655 1.00 85.31 385 GLU A O 1
ATOM 3132 N N . TYR A 1 386 ? 26.085 -31.670 2.752 1.00 81.31 386 TYR A N 1
ATOM 3133 C CA . TYR A 1 386 ? 25.419 -30.993 3.863 1.00 81.31 386 TYR A CA 1
ATOM 3134 C C . TYR A 1 386 ? 25.386 -31.878 5.118 1.00 81.31 386 TYR A C 1
ATOM 3136 O O . TYR A 1 386 ? 24.789 -32.955 5.121 1.00 81.31 386 TYR A O 1
ATOM 3144 N N . VAL A 1 387 ? 25.994 -31.391 6.204 1.00 75.81 387 VAL A N 1
ATOM 3145 C CA . VAL A 1 387 ? 25.991 -32.031 7.524 1.00 75.81 387 VAL A CA 1
ATOM 3146 C C . VAL A 1 387 ? 25.521 -31.010 8.553 1.00 75.81 387 VAL A C 1
ATOM 3148 O O . VAL A 1 387 ? 26.222 -30.039 8.826 1.00 75.81 387 VAL A O 1
ATOM 3151 N N . GLU A 1 388 ? 24.340 -31.234 9.122 1.00 71.81 388 GLU A N 1
ATOM 3152 C CA . GLU A 1 388 ? 23.852 -30.477 10.277 1.00 71.81 388 GLU A CA 1
ATOM 3153 C C . GLU A 1 388 ? 24.432 -31.081 11.562 1.00 71.81 388 GLU A C 1
ATOM 3155 O O . GLU A 1 388 ? 24.418 -32.305 11.736 1.00 71.81 388 GLU A O 1
ATOM 3160 N N . THR A 1 389 ? 24.955 -30.244 12.460 1.00 77.12 389 THR A N 1
ATOM 3161 C CA . THR A 1 389 ? 25.436 -30.722 13.765 1.00 77.12 389 THR A CA 1
ATOM 3162 C C . THR A 1 389 ? 24.269 -30.974 14.725 1.00 77.12 389 THR A C 1
ATOM 3164 O O . THR A 1 389 ? 23.227 -30.317 14.661 1.00 77.12 389 THR A O 1
ATOM 3167 N N . GLU A 1 390 ? 24.426 -31.924 15.651 1.00 71.44 390 GLU A N 1
ATOM 3168 C CA . GLU A 1 390 ? 23.372 -32.249 16.624 1.00 71.44 390 GLU A CA 1
ATOM 3169 C C . GLU A 1 390 ? 23.082 -31.053 17.553 1.00 71.44 390 GLU A C 1
ATOM 3171 O O . GLU A 1 390 ? 21.938 -30.812 17.942 1.00 71.44 390 GLU A O 1
ATOM 3176 N N . GLU A 1 391 ? 24.101 -30.249 17.864 1.00 74.38 391 GLU A N 1
ATOM 3177 C CA . GLU A 1 391 ? 23.975 -29.033 18.664 1.00 74.38 391 GLU A CA 1
ATOM 3178 C C . GLU A 1 391 ? 23.127 -27.953 17.971 1.00 74.38 391 GLU A C 1
ATOM 3180 O O . GLU A 1 391 ? 22.255 -27.357 18.613 1.00 74.38 391 GLU A O 1
ATOM 3185 N N . GLU A 1 392 ? 23.344 -27.714 16.673 1.00 70.06 392 GLU A N 1
ATOM 3186 C CA . GLU A 1 392 ? 22.551 -26.767 15.871 1.00 70.06 392 GLU A CA 1
ATOM 3187 C C . GLU A 1 392 ? 21.085 -27.204 15.800 1.00 70.06 392 GLU A C 1
ATOM 3189 O O . GLU A 1 392 ? 20.179 -26.401 16.055 1.00 70.06 392 GLU A O 1
ATOM 3194 N N . ARG A 1 393 ? 20.856 -28.501 15.569 1.00 69.00 393 ARG A N 1
ATOM 3195 C CA . ARG A 1 393 ? 19.525 -29.112 15.525 1.00 69.00 393 ARG A CA 1
ATOM 3196 C C . ARG A 1 393 ? 18.774 -28.945 16.850 1.00 69.00 393 ARG A C 1
ATOM 3198 O O . ARG A 1 393 ? 17.622 -28.501 16.867 1.00 69.00 393 ARG A O 1
ATOM 3205 N N . ILE A 1 394 ? 19.408 -29.267 17.982 1.00 70.62 394 ILE A N 1
ATOM 3206 C CA . ILE A 1 394 ? 18.798 -29.129 19.316 1.00 70.62 394 ILE A CA 1
ATOM 3207 C C . ILE A 1 394 ? 18.487 -27.658 19.625 1.00 70.62 394 ILE A C 1
ATOM 3209 O O . ILE A 1 394 ? 17.400 -27.348 20.127 1.00 70.62 394 ILE A O 1
ATOM 3213 N N . ALA A 1 395 ? 19.406 -26.740 19.313 1.00 73.06 395 ALA A N 1
ATOM 3214 C CA . ALA A 1 395 ? 19.216 -25.312 19.550 1.00 73.06 395 ALA A CA 1
ATOM 3215 C C . ALA A 1 395 ? 18.049 -24.739 18.726 1.00 73.06 395 ALA A C 1
ATOM 3217 O O . ALA A 1 395 ? 17.224 -23.988 19.265 1.00 73.06 395 ALA A O 1
ATOM 3218 N N . LEU A 1 396 ? 17.937 -25.130 17.452 1.00 69.62 396 LEU A N 1
ATOM 3219 C CA . LEU A 1 396 ? 16.841 -24.731 16.572 1.00 69.62 396 LEU A CA 1
ATOM 3220 C C . LEU A 1 396 ? 15.494 -25.257 17.086 1.00 69.62 396 LEU A C 1
ATOM 3222 O O . LEU A 1 396 ? 14.551 -24.477 17.242 1.00 69.62 396 LEU A O 1
ATOM 3226 N N . LEU A 1 397 ? 15.410 -26.546 17.432 1.00 64.88 397 LEU A N 1
ATOM 3227 C CA . LEU A 1 397 ? 14.188 -27.163 17.966 1.00 64.88 397 LEU A CA 1
ATOM 3228 C C . LEU A 1 397 ? 13.736 -26.510 19.279 1.00 64.88 397 LEU A C 1
ATOM 3230 O O . LEU A 1 397 ? 12.547 -26.228 19.461 1.00 64.88 397 LEU A O 1
ATOM 3234 N N . ALA A 1 398 ? 14.673 -26.216 20.183 1.00 71.81 398 ALA A N 1
ATOM 3235 C CA . ALA A 1 398 ? 14.376 -25.527 21.435 1.00 71.81 398 ALA A CA 1
ATOM 3236 C C . ALA A 1 398 ? 13.862 -24.097 21.198 1.00 71.81 398 ALA A C 1
ATOM 3238 O O . ALA A 1 398 ? 12.964 -23.640 21.910 1.00 71.81 398 ALA A O 1
ATOM 3239 N N . LYS A 1 399 ? 14.405 -23.389 20.199 1.00 73.81 399 LYS A N 1
ATOM 3240 C CA . LYS A 1 399 ? 13.943 -22.052 19.804 1.00 73.81 399 LYS A CA 1
ATOM 3241 C C . LYS A 1 399 ? 12.527 -22.089 19.231 1.00 73.81 399 LYS A C 1
ATOM 3243 O O . LYS A 1 399 ? 11.656 -21.415 19.771 1.00 73.81 399 LYS A O 1
ATOM 3248 N N . VAL A 1 400 ? 12.276 -22.935 18.230 1.00 66.44 400 VAL A N 1
ATOM 3249 C CA . VAL A 1 400 ? 10.959 -23.064 17.580 1.00 66.44 400 VAL A CA 1
ATOM 3250 C C . VAL A 1 400 ? 9.875 -23.444 18.588 1.00 66.44 400 VAL A C 1
ATOM 3252 O O . VAL A 1 400 ? 8.806 -22.835 18.605 1.00 66.44 400 VAL A O 1
ATOM 3255 N N . ARG A 1 401 ? 10.151 -24.409 19.477 1.00 67.69 401 ARG A N 1
ATOM 3256 C CA . ARG A 1 401 ? 9.196 -24.821 20.516 1.00 67.69 401 ARG A CA 1
ATOM 3257 C C . ARG A 1 401 ? 8.851 -23.672 21.465 1.00 67.69 401 ARG A C 1
ATOM 3259 O O . ARG A 1 401 ? 7.679 -23.485 21.786 1.00 67.69 401 ARG A O 1
ATOM 3266 N N . ARG A 1 402 ? 9.852 -22.899 21.897 1.00 73.56 402 ARG A N 1
ATOM 3267 C CA . ARG A 1 402 ? 9.659 -21.751 22.796 1.00 73.56 402 ARG A CA 1
ATOM 3268 C C . ARG A 1 402 ? 8.843 -20.645 22.128 1.00 73.56 402 ARG A C 1
ATOM 3270 O O . ARG A 1 402 ? 7.911 -20.129 22.740 1.00 73.56 402 ARG A O 1
ATOM 3277 N N . ASP A 1 403 ? 9.152 -20.324 20.876 1.00 70.94 403 ASP A N 1
ATOM 3278 C CA . ASP A 1 403 ? 8.446 -19.287 20.118 1.00 70.94 403 ASP A CA 1
ATOM 3279 C C . ASP A 1 403 ? 6.980 -19.684 19.866 1.00 70.94 403 ASP A C 1
ATOM 3281 O O . ASP A 1 403 ? 6.070 -18.877 20.078 1.00 70.94 403 ASP A O 1
ATOM 3285 N N . ALA A 1 404 ? 6.729 -20.952 19.514 1.00 68.06 404 ALA A N 1
ATOM 3286 C CA . ALA A 1 404 ? 5.380 -21.492 19.339 1.00 68.06 404 ALA A CA 1
ATOM 3287 C C . ALA A 1 404 ? 4.562 -21.475 20.644 1.00 68.06 404 ALA A C 1
ATOM 3289 O O . ALA A 1 404 ? 3.381 -21.113 20.634 1.00 68.06 404 ALA A O 1
ATOM 3290 N N . LEU A 1 405 ? 5.184 -21.823 21.776 1.00 73.94 405 LEU A N 1
ATOM 3291 C CA . LEU A 1 405 ? 4.545 -21.771 23.091 1.00 73.94 405 LEU A CA 1
ATOM 3292 C C . LEU A 1 405 ? 4.153 -20.336 23.466 1.00 73.94 405 LEU A C 1
ATOM 3294 O O . LEU A 1 405 ? 2.998 -20.089 23.812 1.00 73.94 405 LEU A O 1
ATOM 3298 N N . LEU A 1 406 ? 5.080 -19.382 23.340 1.00 76.50 406 LEU A N 1
ATOM 3299 C CA . LEU A 1 406 ? 4.820 -17.970 23.636 1.00 76.50 406 LEU A CA 1
ATOM 3300 C C . LEU A 1 406 ? 3.714 -17.393 22.742 1.00 76.50 406 LEU A C 1
ATOM 3302 O O . LEU A 1 406 ? 2.874 -16.626 23.216 1.00 76.50 406 LEU A O 1
ATOM 3306 N N . ALA A 1 407 ? 3.678 -17.766 21.459 1.00 73.00 407 ALA A N 1
ATOM 3307 C CA . ALA A 1 407 ? 2.608 -17.364 20.549 1.00 73.00 407 ALA A CA 1
ATOM 3308 C C . ALA A 1 407 ? 1.241 -17.905 21.004 1.00 73.00 407 ALA A C 1
ATOM 3310 O O . ALA A 1 407 ? 0.271 -17.147 21.080 1.00 73.00 407 ALA A O 1
ATOM 3311 N N . ARG A 1 408 ? 1.168 -19.187 21.390 1.00 75.38 408 ARG A N 1
ATOM 3312 C CA . ARG A 1 408 ? -0.055 -19.804 21.930 1.00 75.38 408 ARG A CA 1
ATOM 3313 C C . ARG A 1 408 ? -0.516 -19.126 23.222 1.00 75.38 408 ARG A C 1
ATOM 3315 O O . ARG A 1 408 ? -1.700 -18.824 23.354 1.00 75.38 408 ARG A O 1
ATOM 3322 N N . GLN A 1 409 ? 0.404 -18.850 24.144 1.00 80.31 409 GLN A N 1
ATOM 3323 C CA . GLN A 1 409 ? 0.099 -18.172 25.405 1.00 80.31 409 GLN A CA 1
ATOM 3324 C C . GLN A 1 409 ? -0.466 -16.759 25.180 1.00 80.31 409 GLN A C 1
ATOM 3326 O O . GLN A 1 409 ? -1.432 -16.355 25.829 1.00 80.31 409 GLN A O 1
ATOM 3331 N N . LYS A 1 410 ? 0.086 -16.002 24.225 1.00 80.38 410 LYS A N 1
ATOM 3332 C CA . LYS A 1 410 ? -0.451 -14.680 23.862 1.00 80.38 410 LYS A CA 1
ATOM 3333 C C . LYS A 1 410 ? -1.873 -14.769 23.302 1.00 80.38 410 LYS A C 1
ATOM 3335 O O . LYS A 1 410 ? -2.717 -13.976 23.707 1.00 80.38 410 LYS A O 1
ATOM 3340 N N . LEU A 1 411 ? -2.154 -15.743 22.429 1.00 76.44 411 LEU A N 1
ATOM 3341 C CA . LEU A 1 411 ? -3.492 -15.941 21.849 1.00 76.44 411 LEU A CA 1
ATOM 3342 C C . LEU A 1 411 ? -4.549 -16.257 22.913 1.00 76.44 411 LEU A C 1
ATOM 3344 O O . LEU A 1 411 ? -5.649 -15.709 22.880 1.00 76.44 411 LEU A O 1
ATOM 3348 N N . VAL A 1 412 ? -4.218 -17.118 23.876 1.00 81.88 412 VAL A N 1
ATOM 3349 C CA . VAL A 1 412 ? -5.133 -17.472 24.970 1.00 81.88 412 VAL A CA 1
ATOM 3350 C C . VAL A 1 412 ? -5.395 -16.270 25.885 1.00 81.88 412 VAL A C 1
ATOM 3352 O O . VAL A 1 412 ? -6.547 -16.012 26.227 1.00 81.88 412 VAL A O 1
ATOM 3355 N N . LEU A 1 413 ? -4.368 -15.479 26.219 1.00 84.06 413 LEU A N 1
ATOM 3356 C CA . LEU A 1 413 ? -4.550 -14.252 27.006 1.00 84.06 413 LEU A CA 1
ATOM 3357 C C . LEU A 1 413 ? -5.347 -13.178 26.251 1.00 84.06 413 LEU A C 1
ATOM 3359 O O . LEU A 1 413 ? -6.133 -12.459 26.863 1.00 84.06 413 LEU A O 1
ATOM 3363 N N . GLN A 1 414 ? -5.198 -13.088 24.929 1.00 83.69 414 GLN A N 1
ATOM 3364 C CA . GLN A 1 414 ? -6.026 -12.214 24.098 1.00 83.69 414 GLN A CA 1
ATOM 3365 C C . GLN A 1 414 ? -7.499 -12.651 24.116 1.00 83.69 414 GLN A C 1
ATOM 3367 O O . GLN A 1 414 ? -8.382 -11.822 24.321 1.00 83.69 414 GLN A O 1
ATOM 3372 N N . ALA A 1 415 ? -7.778 -13.952 23.988 1.00 83.81 415 ALA A N 1
ATOM 3373 C CA . ALA A 1 415 ? -9.139 -14.479 24.099 1.00 83.81 415 ALA A CA 1
ATOM 3374 C C . ALA A 1 415 ? -9.741 -14.248 25.499 1.00 83.81 415 ALA A C 1
ATOM 3376 O O . ALA A 1 415 ? -10.933 -13.965 25.635 1.00 83.81 415 ALA A O 1
ATOM 3377 N N . LEU A 1 416 ? -8.915 -14.334 26.546 1.00 85.56 416 LEU A N 1
ATOM 3378 C CA . LEU A 1 416 ? -9.315 -14.013 27.913 1.00 85.56 416 LEU A CA 1
ATOM 3379 C C . LEU A 1 416 ? -9.673 -12.527 28.062 1.00 85.56 416 LEU A C 1
ATOM 3381 O O . LEU A 1 416 ? -10.717 -12.217 28.634 1.00 85.56 416 LEU A O 1
ATOM 3385 N N . PHE A 1 417 ? -8.870 -11.621 27.498 1.00 88.50 417 PHE A N 1
ATOM 3386 C CA . PHE A 1 417 ? -9.191 -10.194 27.459 1.00 88.50 417 PHE A CA 1
ATOM 3387 C C . PHE A 1 417 ? -10.545 -9.948 26.781 1.00 88.50 417 PHE A C 1
ATOM 3389 O O . PHE A 1 417 ? -11.402 -9.274 27.344 1.00 88.50 417 PHE A O 1
ATOM 3396 N N . GLU A 1 418 ? -10.784 -10.549 25.611 1.00 83.94 418 GLU A N 1
ATOM 3397 C CA . GLU A 1 418 ? -12.054 -10.413 24.880 1.00 83.94 418 GLU A CA 1
ATOM 3398 C C . GLU A 1 418 ? -13.264 -10.955 25.657 1.00 83.94 418 GLU A C 1
ATOM 3400 O O . GLU A 1 418 ? -14.395 -10.494 25.465 1.00 83.94 418 GLU A O 1
ATOM 3405 N N . LYS A 1 419 ? -13.051 -11.948 26.531 1.00 84.06 419 LYS A N 1
ATOM 3406 C CA . LYS A 1 419 ? -14.085 -12.453 27.442 1.00 84.06 419 LYS A CA 1
ATOM 3407 C C . LYS A 1 419 ? -14.426 -11.426 28.525 1.00 84.06 419 LYS A C 1
ATOM 3409 O O . LYS A 1 419 ? -15.595 -11.304 28.900 1.00 84.06 419 LYS A O 1
ATOM 3414 N N . TRP A 1 420 ? -13.421 -10.723 29.039 1.00 87.56 420 TRP A N 1
ATOM 3415 C CA . TRP A 1 420 ? -13.589 -9.701 30.067 1.00 87.56 420 TRP A CA 1
ATOM 3416 C C . TRP A 1 420 ? -14.211 -8.420 29.491 1.00 87.56 420 TRP A C 1
ATOM 3418 O O . TRP A 1 420 ? -15.205 -7.936 30.041 1.00 87.56 420 TRP A O 1
ATOM 3428 N N . ASP A 1 421 ? -13.724 -7.952 28.338 1.00 88.12 421 ASP A N 1
ATOM 3429 C CA . ASP A 1 421 ? -14.234 -6.791 27.596 1.00 88.12 421 ASP A CA 1
ATOM 3430 C C . ASP A 1 421 ? -15.467 -7.152 26.747 1.00 88.12 421 ASP A C 1
ATOM 3432 O O . ASP A 1 421 ? -15.490 -7.069 25.517 1.00 88.12 421 ASP A O 1
ATOM 3436 N N . ASN A 1 422 ? -16.532 -7.597 27.417 1.00 85.81 422 ASN A N 1
ATOM 3437 C CA . ASN A 1 422 ? -17.727 -8.091 26.736 1.00 85.81 422 ASN A CA 1
ATOM 3438 C C . ASN A 1 422 ? -18.432 -7.014 25.895 1.00 85.81 422 ASN A C 1
ATOM 3440 O O . ASN A 1 422 ? -19.023 -7.331 24.867 1.00 85.81 422 ASN A O 1
ATOM 3444 N N . ASP A 1 423 ? -18.397 -5.754 26.327 1.00 87.00 423 ASP A N 1
ATOM 3445 C CA . ASP A 1 423 ? -19.030 -4.651 25.600 1.00 87.00 423 ASP A CA 1
ATOM 3446 C C . ASP A 1 423 ? -18.111 -4.019 24.540 1.00 87.00 423 ASP A C 1
ATOM 3448 O O . ASP A 1 423 ? -18.576 -3.166 23.784 1.00 87.00 423 ASP A O 1
ATOM 3452 N N . GLY A 1 424 ? -16.868 -4.502 24.415 1.00 85.50 424 GLY A N 1
ATOM 3453 C CA . GLY A 1 424 ? -15.954 -4.190 23.318 1.00 85.50 424 GLY A CA 1
ATOM 3454 C C . GLY A 1 424 ? -15.321 -2.808 23.406 1.00 85.50 424 GLY A C 1
ATOM 3455 O O . GLY A 1 424 ? -15.083 -2.196 22.373 1.00 85.50 424 GLY A O 1
ATOM 3456 N N . SER A 1 425 ? -15.084 -2.293 24.610 1.00 85.19 425 SER A N 1
ATOM 3457 C CA . SER A 1 425 ? -14.480 -0.979 24.837 1.00 85.19 425 SER A CA 1
ATOM 3458 C C . SER A 1 425 ? -13.036 -0.868 24.347 1.00 85.19 425 SER A C 1
ATOM 3460 O O . SER A 1 425 ? -12.574 0.241 24.091 1.00 85.19 425 SER A O 1
ATOM 3462 N N . GLY A 1 426 ? -12.323 -1.989 24.216 1.00 83.56 426 GLY A N 1
ATOM 3463 C CA . GLY A 1 426 ? -10.891 -2.054 23.929 1.00 83.56 426 GLY A CA 1
ATOM 3464 C C . GLY A 1 426 ? -9.995 -1.946 25.168 1.00 83.56 426 GLY A C 1
ATOM 3465 O O . GLY A 1 426 ? -8.773 -1.994 25.023 1.00 83.56 426 GLY A O 1
ATOM 3466 N N . PHE A 1 427 ? -10.571 -1.824 26.369 1.00 86.19 427 PHE A N 1
ATOM 3467 C CA . PHE A 1 427 ? -9.838 -1.633 27.621 1.00 86.19 427 PHE A CA 1
ATOM 3468 C C . PHE A 1 427 ? -10.454 -2.407 28.795 1.00 86.19 427 PHE A C 1
ATOM 3470 O O . PHE A 1 427 ? -11.661 -2.627 28.843 1.00 86.19 427 PHE A O 1
ATOM 3477 N N . LEU A 1 428 ? -9.633 -2.754 29.788 1.00 86.62 428 LEU A N 1
ATOM 3478 C CA . LEU A 1 428 ? -10.080 -3.251 31.095 1.00 86.62 428 LEU A CA 1
ATOM 3479 C C . LEU A 1 428 ? -9.694 -2.267 32.194 1.00 86.62 428 LEU A C 1
ATOM 3481 O O . LEU A 1 428 ? -8.638 -1.646 32.116 1.00 86.62 428 LEU A O 1
ATOM 3485 N N . ASP A 1 429 ? -10.521 -2.123 33.224 1.00 84.62 429 ASP A N 1
ATOM 3486 C CA . ASP A 1 429 ? -10.146 -1.318 34.384 1.00 84.62 429 ASP A CA 1
ATOM 3487 C C . ASP A 1 429 ? -9.085 -2.065 35.209 1.00 84.62 429 ASP A C 1
ATOM 3489 O O . ASP A 1 429 ? -9.291 -3.214 35.612 1.00 84.62 429 ASP A O 1
ATOM 3493 N N . LEU A 1 430 ? -7.929 -1.433 35.434 1.00 84.06 430 LEU A N 1
ATOM 3494 C CA . LEU A 1 430 ? -6.846 -2.022 36.218 1.00 84.06 430 LEU A CA 1
ATOM 3495 C C . LEU A 1 430 ? -7.308 -2.356 37.639 1.00 84.06 430 LEU A C 1
ATOM 3497 O O . LEU A 1 430 ? -6.909 -3.393 38.159 1.00 84.06 430 LEU A O 1
ATOM 3501 N N . GLU A 1 431 ? -8.147 -1.522 38.257 1.00 83.56 431 GLU A N 1
ATOM 3502 C CA . GLU A 1 431 ? -8.616 -1.749 39.627 1.00 83.56 431 GLU A CA 1
ATOM 3503 C C . GLU A 1 431 ? -9.514 -2.990 39.706 1.00 83.56 431 GLU A C 1
ATOM 3505 O O . GLU A 1 431 ? -9.425 -3.768 40.659 1.00 83.56 431 GLU A O 1
ATOM 3510 N N . GLU A 1 432 ? -10.331 -3.234 38.676 1.00 85.88 432 GLU A N 1
ATOM 3511 C CA . GLU A 1 432 ? -11.144 -4.450 38.575 1.00 85.88 432 GLU A CA 1
ATOM 3512 C C . GLU A 1 432 ? -10.268 -5.697 38.386 1.00 85.88 432 GLU A C 1
ATOM 3514 O O . GLU A 1 432 ? -10.475 -6.710 39.060 1.00 85.88 432 GLU A O 1
ATOM 3519 N N . VAL A 1 433 ? -9.259 -5.622 37.510 1.00 87.38 433 VAL A N 1
ATOM 3520 C CA . VAL A 1 433 ? -8.317 -6.727 37.260 1.00 87.38 433 VAL A CA 1
ATOM 3521 C C . VAL A 1 433 ? -7.500 -7.046 38.515 1.00 87.38 433 VAL A C 1
ATOM 3523 O O . VAL A 1 433 ? -7.422 -8.207 38.924 1.00 87.38 433 VAL A O 1
ATOM 3526 N N . GLU A 1 434 ? -6.937 -6.033 39.173 1.00 84.94 434 GLU A N 1
ATOM 3527 C CA . GLU A 1 434 ? -6.188 -6.187 40.423 1.00 84.94 434 GLU A CA 1
ATOM 3528 C C . GLU A 1 434 ? -7.079 -6.717 41.554 1.00 84.94 434 GLU A C 1
ATOM 3530 O O . GLU A 1 434 ? -6.644 -7.578 42.318 1.00 84.94 434 GLU A O 1
ATOM 3535 N N . GLY A 1 435 ? -8.339 -6.278 41.639 1.00 84.94 435 GLY A N 1
ATOM 3536 C CA . GLY A 1 435 ? -9.298 -6.767 42.632 1.00 84.94 435 GLY A CA 1
ATOM 3537 C C . GLY A 1 435 ? -9.620 -8.262 42.499 1.00 84.94 435 GLY A C 1
ATOM 3538 O O . GLY A 1 435 ? -9.892 -8.930 43.502 1.00 84.94 435 GLY A O 1
ATOM 3539 N N . VAL A 1 436 ? -9.566 -8.808 41.280 1.00 86.88 436 VAL A N 1
ATOM 3540 C CA . VAL A 1 436 ? -9.710 -10.250 41.022 1.00 86.88 436 VAL A CA 1
ATOM 3541 C C . VAL A 1 436 ? -8.401 -10.994 41.287 1.00 86.88 436 VAL A C 1
ATOM 3543 O O . VAL A 1 436 ? -8.419 -12.046 41.931 1.00 86.88 436 VAL A O 1
ATOM 3546 N N . LEU A 1 437 ? -7.268 -10.454 40.833 1.00 85.69 437 LEU A N 1
ATOM 3547 C CA . LEU A 1 437 ? -5.948 -11.057 41.041 1.00 85.69 437 LEU A CA 1
ATOM 3548 C C . LEU A 1 437 ? -5.553 -11.107 42.520 1.00 85.69 437 LEU A C 1
ATOM 3550 O O . LEU A 1 437 ? -4.954 -12.086 42.949 1.00 85.69 437 LEU A O 1
ATOM 3554 N N . ALA A 1 438 ? -5.955 -10.125 43.329 1.00 83.81 438 ALA A N 1
ATOM 3555 C CA . ALA A 1 438 ? -5.710 -10.109 44.772 1.00 83.81 438 ALA A CA 1
ATOM 3556 C C . ALA A 1 438 ? -6.359 -11.291 45.520 1.00 83.81 438 ALA A C 1
ATOM 3558 O O . ALA A 1 438 ? -5.981 -11.583 46.650 1.00 83.81 438 ALA A O 1
ATOM 3559 N N . LYS A 1 439 ? -7.333 -11.974 44.905 1.00 84.75 439 LYS A N 1
ATOM 3560 C CA . LYS A 1 439 ? -7.996 -13.166 45.457 1.00 84.75 439 LYS A CA 1
ATOM 3561 C C . LYS A 1 439 ? -7.417 -14.482 44.916 1.00 84.75 439 LYS A C 1
ATOM 3563 O O . LYS A 1 439 ? -7.810 -15.549 45.388 1.00 84.75 439 LYS A O 1
ATOM 3568 N N . TYR A 1 440 ? -6.501 -14.427 43.945 1.00 84.75 440 TYR A N 1
ATOM 3569 C CA . TYR A 1 440 ? -5.839 -15.610 43.389 1.00 84.75 440 TYR A CA 1
ATOM 3570 C C . TYR A 1 440 ? -5.027 -16.329 44.475 1.00 84.75 440 TYR A C 1
ATOM 3572 O O . TYR A 1 440 ? -4.379 -15.673 45.293 1.00 84.75 440 TYR A O 1
ATOM 3580 N N . LYS A 1 441 ? -5.091 -17.670 44.507 1.00 81.50 441 LYS A N 1
ATOM 3581 C CA . LYS A 1 441 ? -4.475 -18.510 45.557 1.00 81.50 441 LYS A CA 1
ATOM 3582 C C . LYS A 1 441 ? -4.775 -17.987 46.978 1.00 81.50 441 LYS A C 1
ATOM 3584 O O . LYS A 1 441 ? -3.881 -17.854 47.807 1.00 81.50 441 LYS A O 1
ATOM 3589 N N . GLU A 1 442 ? -6.035 -17.619 47.230 1.00 75.56 442 GLU A N 1
ATOM 3590 C CA . GLU A 1 442 ? -6.525 -17.111 48.527 1.00 75.56 442 GLU A CA 1
ATOM 3591 C C . GLU A 1 442 ? -5.814 -15.834 49.025 1.00 75.56 442 GLU A C 1
ATOM 3593 O O . GLU A 1 442 ? -5.837 -15.517 50.212 1.00 75.56 442 GLU A O 1
ATOM 3598 N N . GLY A 1 443 ? -5.191 -15.075 48.117 1.00 70.00 443 GLY A N 1
ATOM 3599 C CA . GLY A 1 443 ? -4.484 -13.836 48.440 1.00 70.00 443 GLY A CA 1
ATOM 3600 C C . GLY A 1 443 ? -3.054 -14.024 48.950 1.00 70.00 443 GLY A C 1
ATOM 3601 O O . GLY A 1 443 ? -2.413 -13.031 49.298 1.00 70.00 443 GLY A O 1
ATOM 3602 N N . MET A 1 444 ? -2.515 -15.252 48.935 1.00 63.28 444 MET A N 1
ATOM 3603 C CA . MET A 1 444 ? -1.110 -15.522 49.286 1.00 63.28 444 MET A CA 1
ATOM 3604 C C . MET A 1 444 ? -0.117 -14.776 48.380 1.00 63.28 444 MET A C 1
ATOM 3606 O O . MET A 1 444 ? 0.991 -14.465 48.803 1.00 63.28 444 MET A O 1
ATOM 3610 N N . GLU A 1 445 ? -0.543 -14.418 47.167 1.00 69.88 445 GLU A N 1
ATOM 3611 C CA . GLU A 1 445 ? 0.279 -13.763 46.144 1.00 69.88 445 GLU A CA 1
ATOM 3612 C C . GLU A 1 445 ? -0.037 -12.260 45.977 1.00 69.88 445 GLU A C 1
ATOM 3614 O O . GLU A 1 445 ? 0.328 -11.636 44.978 1.00 69.88 445 GLU A O 1
ATOM 3619 N N . SER A 1 446 ? -0.711 -11.627 46.950 1.00 68.06 446 SER A N 1
ATOM 3620 C CA . SER A 1 446 ? -1.101 -10.206 46.866 1.00 68.06 446 SER A CA 1
ATOM 3621 C C . SER A 1 446 ? 0.094 -9.242 46.749 1.00 68.06 446 SER A C 1
ATOM 3623 O O . SER A 1 446 ? -0.060 -8.140 46.220 1.00 68.06 446 SER A O 1
ATOM 3625 N N . GLU A 1 447 ? 1.282 -9.643 47.213 1.00 68.00 447 GLU A N 1
ATOM 3626 C CA . GLU A 1 447 ? 2.532 -8.874 47.095 1.00 68.00 447 GLU A CA 1
ATOM 3627 C C . GLU A 1 447 ? 3.123 -8.912 45.667 1.00 68.00 447 GLU A C 1
ATOM 3629 O O . GLU A 1 447 ? 3.932 -8.067 45.281 1.00 68.00 447 GLU A O 1
ATOM 3634 N N . LEU A 1 448 ? 2.722 -9.883 44.839 1.00 72.12 448 LEU A N 1
ATOM 3635 C CA . LEU A 1 448 ? 3.080 -9.920 43.417 1.00 72.12 448 LEU A CA 1
ATOM 3636 C C . LEU A 1 448 ? 2.232 -8.949 42.599 1.00 72.12 448 LEU A C 1
ATOM 3638 O O . LEU A 1 448 ? 2.748 -8.314 41.685 1.00 72.12 448 LEU A O 1
ATOM 3642 N N . VAL A 1 449 ? 0.959 -8.766 42.961 1.00 71.31 449 VAL A N 1
ATOM 3643 C CA . VAL A 1 449 ? 0.063 -7.794 42.312 1.00 71.31 449 VAL A CA 1
ATOM 3644 C C . VAL A 1 449 ? 0.588 -6.365 42.504 1.00 71.31 449 VAL A C 1
ATOM 3646 O O . VAL A 1 449 ? 0.628 -5.587 41.549 1.00 71.31 449 VAL A O 1
ATOM 3649 N N . THR A 1 450 ? 1.084 -6.035 43.704 1.00 68.88 450 THR A N 1
ATOM 3650 C CA . THR A 1 450 ? 1.703 -4.730 43.996 1.00 68.88 450 THR A CA 1
ATOM 3651 C C . THR A 1 450 ? 3.050 -4.540 43.293 1.00 68.88 450 THR A C 1
ATOM 3653 O O . THR A 1 450 ? 3.289 -3.463 42.750 1.00 68.88 450 THR A O 1
ATOM 3656 N N . ARG A 1 451 ? 3.903 -5.571 43.206 1.00 68.88 451 ARG A N 1
ATOM 3657 C CA . ARG A 1 451 ? 5.166 -5.514 42.437 1.00 68.88 451 ARG A CA 1
ATOM 3658 C C . ARG A 1 451 ? 4.948 -5.446 40.923 1.00 68.88 451 ARG A C 1
ATOM 3660 O O . ARG A 1 451 ? 5.636 -4.704 40.226 1.00 68.88 451 ARG A O 1
ATOM 3667 N N . GLY A 1 452 ? 3.954 -6.159 40.397 1.00 65.69 452 GLY A N 1
ATOM 3668 C CA . GLY A 1 452 ? 3.541 -6.063 38.996 1.00 65.69 452 GLY A CA 1
ATOM 3669 C C . GLY A 1 452 ? 3.005 -4.673 38.636 1.00 65.69 452 GLY A C 1
ATOM 3670 O O . GLY A 1 452 ? 3.177 -4.209 37.512 1.00 65.69 452 GLY A O 1
ATOM 3671 N N . ARG A 1 453 ? 2.400 -3.958 39.592 1.00 68.38 453 ARG A N 1
ATOM 3672 C CA . ARG A 1 453 ? 1.998 -2.556 39.402 1.00 68.38 453 ARG A CA 1
ATOM 3673 C C . ARG A 1 453 ? 3.209 -1.638 39.207 1.00 68.38 453 ARG A C 1
ATOM 3675 O O . ARG A 1 453 ? 3.154 -0.703 38.410 1.00 68.38 453 ARG A O 1
ATOM 3682 N N . GLU A 1 454 ? 4.305 -1.893 39.916 1.00 65.75 454 GLU A N 1
ATOM 3683 C CA . GLU A 1 454 ? 5.542 -1.115 39.788 1.00 65.75 454 GLU A CA 1
ATOM 3684 C C . GLU A 1 454 ? 6.228 -1.327 38.431 1.00 65.75 454 GLU A C 1
ATOM 3686 O O . GLU A 1 454 ? 6.788 -0.373 37.890 1.00 65.75 454 GLU A O 1
ATOM 3691 N N . SER A 1 455 ? 6.110 -2.516 37.822 1.00 63.19 455 SER A N 1
ATOM 3692 C CA . SER A 1 455 ? 6.662 -2.776 36.482 1.00 63.19 455 SER A CA 1
ATOM 3693 C C . SER A 1 455 ? 5.902 -2.047 35.359 1.00 63.19 455 SER A C 1
ATOM 3695 O O . SER A 1 455 ? 6.524 -1.599 34.391 1.00 63.19 455 SER A O 1
ATOM 3697 N N . LEU A 1 456 ? 4.589 -1.830 35.519 1.00 64.25 456 LEU A N 1
ATOM 3698 C CA . LEU A 1 456 ? 3.758 -1.001 34.627 1.00 64.25 456 LEU A CA 1
ATOM 3699 C C . LEU A 1 456 ? 4.079 0.505 34.724 1.00 64.25 456 LEU A C 1
ATOM 3701 O O . LEU A 1 456 ? 4.001 1.218 33.725 1.00 64.25 456 LEU A O 1
ATOM 3705 N N . ASN A 1 457 ? 4.491 1.000 35.901 1.00 54.97 457 ASN A N 1
ATOM 3706 C CA . ASN A 1 457 ? 4.714 2.433 36.178 1.00 54.97 457 ASN A CA 1
ATOM 3707 C C . ASN A 1 457 ? 5.911 3.070 35.436 1.00 54.97 457 ASN A C 1
ATOM 3709 O O . ASN A 1 457 ? 6.135 4.273 35.570 1.00 54.97 457 ASN A O 1
ATOM 3713 N N . SER A 1 458 ? 6.677 2.303 34.654 1.00 51.47 458 SER A N 1
ATOM 3714 C CA . SER A 1 458 ? 7.728 2.834 33.770 1.00 51.47 458 SER A CA 1
ATOM 3715 C C . SER A 1 458 ? 7.173 3.546 32.525 1.00 51.47 458 SER A C 1
ATOM 3717 O O . SER A 1 458 ? 7.904 4.282 31.863 1.00 51.47 458 SER A O 1
ATOM 3719 N N . SER A 1 459 ? 5.878 3.373 32.228 1.00 47.66 459 SER A N 1
ATOM 3720 C CA . SER A 1 459 ? 5.186 3.981 31.086 1.00 47.66 459 SER A CA 1
ATOM 3721 C C . SER A 1 459 ? 4.229 5.080 31.569 1.00 47.66 459 SER A C 1
ATOM 3723 O O . SER A 1 459 ? 3.402 4.868 32.454 1.00 47.66 459 SER A O 1
ATOM 3725 N N . GLN A 1 460 ? 4.392 6.294 31.046 1.00 45.25 460 GLN A N 1
ATOM 3726 C CA . GLN A 1 460 ? 3.692 7.505 31.483 1.00 45.25 460 GLN A CA 1
ATOM 3727 C C . GLN A 1 460 ? 2.159 7.402 31.393 1.00 45.25 460 GLN A C 1
ATOM 3729 O O . GLN A 1 460 ? 1.613 7.147 30.327 1.00 45.25 460 GLN A O 1
ATOM 3734 N N . SER A 1 461 ? 1.464 7.746 32.482 1.00 42.16 461 SER A N 1
ATOM 3735 C CA . SER A 1 461 ? 0.328 8.690 32.474 1.00 42.16 461 SER A CA 1
ATOM 3736 C C . SER A 1 461 ? -0.195 8.926 33.900 1.00 42.16 461 SER A C 1
ATOM 3738 O O . SER A 1 461 ? -0.810 8.075 34.540 1.00 42.16 461 SER A O 1
ATOM 3740 N N . GLN A 1 462 ? 0.057 10.129 34.422 1.00 41.50 462 GLN A N 1
ATOM 3741 C CA . GLN A 1 462 ? -0.736 10.700 35.506 1.00 41.50 462 GLN A CA 1
ATOM 3742 C C . GLN A 1 462 ? -1.952 11.385 34.882 1.00 41.50 462 GLN A C 1
ATOM 3744 O O . GLN A 1 462 ? -1.800 12.491 34.373 1.00 41.50 462 GLN A O 1
ATOM 3749 N N . ARG A 1 463 ? -3.120 10.728 34.886 1.00 39.78 463 ARG A N 1
ATOM 3750 C CA . ARG A 1 463 ? -4.478 11.316 34.788 1.00 39.78 463 ARG A CA 1
ATOM 3751 C C . ARG A 1 463 ? -5.511 10.175 34.726 1.00 39.78 463 ARG A C 1
ATOM 3753 O O . ARG A 1 463 ? -5.558 9.494 33.722 1.00 39.78 463 ARG A O 1
ATOM 3760 N N . GLY A 1 464 ? -6.302 10.002 35.796 1.00 42.97 464 GLY A N 1
ATOM 3761 C CA . GLY A 1 464 ? -7.626 9.336 35.852 1.00 42.97 464 GLY A CA 1
ATOM 3762 C C . GLY A 1 464 ? -7.788 7.888 35.341 1.00 42.97 464 GLY A C 1
ATOM 3763 O O . GLY A 1 464 ? -7.579 7.635 34.168 1.00 42.97 464 GLY A O 1
ATOM 3764 N N . SER A 1 465 ? -8.254 6.976 36.215 1.00 51.94 465 SER A N 1
ATOM 3765 C CA . SER A 1 465 ? -8.641 5.561 35.963 1.00 51.94 465 SER A CA 1
ATOM 3766 C C . SER A 1 465 ? -7.716 4.792 35.003 1.00 51.94 465 SER A C 1
ATOM 3768 O O . SER A 1 465 ? -7.854 4.884 33.783 1.00 51.94 465 SER A O 1
ATOM 3770 N N . ARG A 1 466 ? -6.768 4.016 35.545 1.00 70.31 466 ARG A N 1
ATOM 3771 C CA . ARG A 1 466 ? -5.815 3.230 34.744 1.00 70.31 466 ARG A CA 1
ATOM 3772 C C . ARG A 1 466 ? -6.549 2.148 33.953 1.00 70.31 466 ARG A C 1
ATOM 3774 O O . ARG A 1 466 ? -6.951 1.134 34.506 1.00 70.31 466 ARG A O 1
ATOM 3781 N N . LYS A 1 467 ? -6.704 2.371 32.654 1.00 78.75 467 LYS A N 1
ATOM 3782 C CA . LYS A 1 467 ? -7.247 1.402 31.703 1.00 78.75 467 LYS A CA 1
ATOM 3783 C C . LYS A 1 467 ? -6.108 0.578 31.103 1.00 78.75 467 LYS A C 1
ATOM 3785 O O . LYS A 1 467 ? -5.104 1.148 30.695 1.00 78.75 467 LYS A O 1
ATOM 3790 N N . LEU A 1 468 ? -6.269 -0.740 31.043 1.00 82.12 468 LEU A N 1
ATOM 3791 C CA . LEU A 1 468 ? -5.344 -1.682 30.416 1.00 82.12 468 LEU A CA 1
ATOM 3792 C C . LEU A 1 468 ? -5.810 -2.012 29.000 1.00 82.12 468 LEU A C 1
ATOM 3794 O O . LEU A 1 468 ? -6.906 -2.544 28.816 1.00 82.12 468 LEU A O 1
ATOM 3798 N N . SER A 1 469 ? -4.971 -1.750 28.004 1.00 83.31 469 SER A N 1
ATOM 3799 C CA . SER A 1 469 ? -5.137 -2.297 26.653 1.00 83.31 469 SER A CA 1
ATOM 3800 C C . SER A 1 469 ? -4.826 -3.801 26.610 1.00 83.31 469 SER A C 1
ATOM 3802 O O . SER A 1 469 ? -4.242 -4.362 27.539 1.00 83.31 469 SER A O 1
ATOM 3804 N N . VAL A 1 470 ? -5.159 -4.472 25.500 1.00 83.38 470 VAL A N 1
ATOM 3805 C CA . VAL A 1 470 ? -4.844 -5.901 25.283 1.00 83.38 470 VAL A CA 1
ATOM 3806 C C . VAL A 1 470 ? -3.349 -6.187 25.466 1.00 83.38 470 VAL A C 1
ATOM 3808 O O . VAL A 1 470 ? -2.966 -7.164 26.110 1.00 83.38 470 VAL A O 1
ATOM 3811 N N . THR A 1 471 ? -2.482 -5.340 24.906 1.00 84.56 471 THR A N 1
ATOM 3812 C CA . THR A 1 471 ? -1.025 -5.524 24.962 1.00 84.56 471 THR A CA 1
ATOM 3813 C C . THR A 1 471 ? -0.481 -5.314 26.369 1.00 84.56 471 THR A C 1
ATOM 3815 O O . THR A 1 471 ? 0.393 -6.071 26.796 1.00 84.56 471 THR A O 1
ATOM 3818 N N . GLU A 1 472 ? -0.998 -4.332 27.105 1.00 84.62 472 GLU A N 1
ATOM 3819 C CA . GLU A 1 472 ? -0.637 -4.092 28.505 1.00 84.62 472 GLU A CA 1
ATOM 3820 C C . GLU A 1 472 ? -1.136 -5.212 29.414 1.00 84.62 472 GLU A C 1
ATOM 3822 O O . GLU A 1 472 ? -0.365 -5.694 30.237 1.00 84.62 472 GLU A O 1
ATOM 3827 N N . PHE A 1 473 ? -2.366 -5.694 29.215 1.00 87.94 473 PHE A N 1
ATOM 3828 C CA . PHE A 1 473 ? -2.912 -6.840 29.939 1.00 87.94 473 PHE A CA 1
ATOM 3829 C C . PHE A 1 473 ? -2.050 -8.093 29.736 1.00 87.94 473 PHE A C 1
ATOM 3831 O O . PHE A 1 473 ? -1.624 -8.710 30.709 1.00 87.94 473 PHE A O 1
ATOM 3838 N N . ILE A 1 4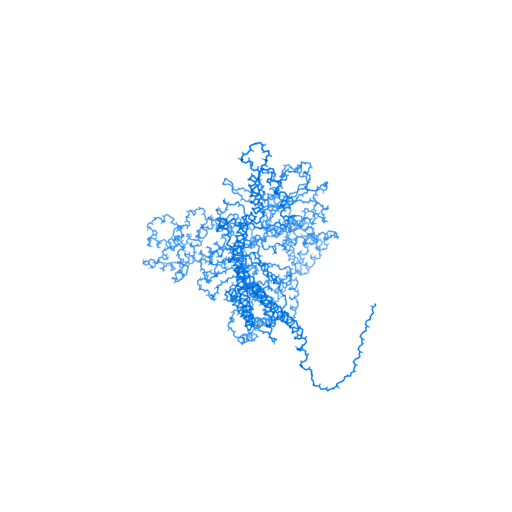74 ? -1.707 -8.437 28.488 1.00 85.62 474 ILE A N 1
ATOM 3839 C CA . ILE A 1 474 ? -0.841 -9.591 28.192 1.00 85.62 474 ILE A CA 1
ATOM 3840 C C . ILE A 1 474 ? 0.533 -9.430 28.854 1.00 85.62 474 ILE A C 1
ATOM 3842 O O . ILE A 1 474 ? 1.028 -10.368 29.480 1.00 85.62 474 ILE A O 1
ATOM 3846 N N . LYS A 1 475 ? 1.161 -8.252 28.730 1.00 86.38 475 LYS A N 1
ATOM 3847 C CA . LYS A 1 475 ? 2.463 -7.972 29.360 1.00 86.38 475 LYS A CA 1
ATOM 3848 C C . LYS A 1 475 ? 2.385 -8.081 30.881 1.00 86.38 475 LYS A C 1
ATOM 3850 O O . LYS A 1 475 ? 3.283 -8.663 31.483 1.00 86.38 475 LYS A O 1
ATOM 3855 N N . TYR A 1 476 ? 1.322 -7.552 31.478 1.00 86.12 476 TYR A N 1
ATOM 3856 C CA . TYR A 1 476 ? 1.093 -7.575 32.915 1.00 86.12 476 TYR A CA 1
ATOM 3857 C C . TYR A 1 476 ? 0.935 -9.007 33.430 1.00 86.12 476 TYR A C 1
ATOM 3859 O O . TYR A 1 476 ? 1.705 -9.425 34.291 1.00 86.12 476 TYR A O 1
ATOM 3867 N N . ILE A 1 477 ? 0.036 -9.798 32.836 1.00 88.19 477 ILE A N 1
ATOM 3868 C CA . ILE A 1 477 ? -0.194 -11.190 33.244 1.00 88.19 477 ILE A CA 1
ATOM 3869 C C . ILE A 1 477 ? 1.063 -12.051 33.046 1.00 88.19 477 ILE A C 1
ATOM 3871 O O . ILE A 1 477 ? 1.467 -12.757 33.965 1.00 88.19 477 ILE A O 1
ATOM 3875 N N . LEU A 1 478 ? 1.753 -11.953 31.903 1.00 87.31 478 LEU A N 1
ATOM 3876 C CA . LEU A 1 478 ? 3.002 -12.699 31.688 1.00 87.31 478 LEU A CA 1
ATOM 3877 C C . LEU A 1 478 ? 4.121 -12.266 32.648 1.00 87.31 478 LEU A C 1
ATOM 3879 O O . LEU A 1 478 ? 4.927 -13.096 33.065 1.00 87.31 478 LEU A O 1
ATOM 3883 N N . SER A 1 479 ? 4.188 -10.980 33.009 1.00 85.00 479 SER A N 1
ATOM 3884 C CA . SER A 1 479 ? 5.135 -10.494 34.017 1.00 85.00 479 SER A CA 1
ATOM 3885 C C . SER A 1 479 ? 4.836 -11.068 35.399 1.00 85.00 479 SER A C 1
ATOM 3887 O O . SER A 1 479 ? 5.780 -11.347 36.131 1.00 85.00 479 SER A O 1
ATOM 3889 N N . LEU A 1 480 ? 3.561 -11.229 35.760 1.00 84.62 480 LEU A N 1
ATOM 3890 C CA . LEU A 1 480 ? 3.161 -11.846 37.025 1.00 84.62 480 LEU A CA 1
ATOM 3891 C C . LEU A 1 480 ? 3.511 -13.336 37.047 1.00 84.62 480 LEU A C 1
ATOM 3893 O O . LEU A 1 480 ? 4.106 -13.801 38.014 1.00 84.62 480 LEU A O 1
ATOM 3897 N N . ILE A 1 481 ? 3.227 -14.063 35.960 1.00 85.75 481 ILE A N 1
ATOM 3898 C CA . ILE A 1 481 ? 3.503 -15.505 35.858 1.00 85.75 481 ILE A CA 1
ATOM 3899 C C . ILE A 1 481 ? 4.996 -15.805 36.032 1.00 85.75 481 ILE A C 1
ATOM 3901 O O . ILE A 1 481 ? 5.354 -16.716 36.768 1.00 85.75 481 ILE A O 1
ATOM 3905 N N . ARG A 1 482 ? 5.877 -14.987 35.445 1.00 84.56 482 ARG A N 1
ATOM 3906 C CA . ARG A 1 482 ? 7.340 -15.122 35.602 1.00 84.56 482 ARG A CA 1
ATOM 3907 C C . ARG A 1 482 ? 7.848 -14.920 37.029 1.00 84.56 482 ARG A C 1
ATOM 3909 O O . ARG A 1 482 ? 8.989 -15.261 37.317 1.00 84.56 482 ARG A O 1
ATOM 3916 N N . GLN A 1 483 ? 7.053 -14.296 37.894 1.00 82.75 483 GLN A N 1
ATOM 3917 C CA . GLN A 1 483 ? 7.422 -14.036 39.285 1.00 82.75 483 GLN A CA 1
ATOM 3918 C C . GLN A 1 483 ? 6.843 -15.078 40.252 1.00 82.75 483 GLN A C 1
ATOM 3920 O O . GLN A 1 483 ? 7.196 -15.050 41.431 1.00 82.75 483 GLN A O 1
ATOM 3925 N N . LEU A 1 484 ? 5.975 -15.982 39.780 1.00 83.38 484 LEU A N 1
ATOM 3926 C CA . LEU A 1 484 ? 5.379 -17.024 40.612 1.00 83.38 484 LEU A CA 1
ATOM 3927 C C . LEU A 1 484 ? 6.378 -18.158 40.895 1.00 83.38 484 LEU A C 1
ATOM 3929 O O . LEU A 1 484 ? 7.168 -18.529 40.023 1.00 83.38 484 LEU A O 1
ATOM 3933 N N . PRO A 1 485 ? 6.343 -18.744 42.104 1.00 75.88 485 PRO A N 1
ATOM 3934 C CA . PRO A 1 485 ? 7.166 -19.895 42.437 1.00 75.88 485 PRO A CA 1
ATOM 3935 C C . PRO A 1 485 ? 6.581 -21.165 41.797 1.00 75.88 485 PRO A C 1
ATOM 3937 O O . PRO A 1 485 ? 5.636 -21.745 42.321 1.00 75.88 485 PRO A O 1
ATOM 3940 N N . GLY A 1 486 ? 7.144 -21.615 40.672 1.00 80.94 486 GLY A N 1
ATOM 3941 C CA . GLY A 1 486 ? 6.730 -22.857 40.009 1.00 80.94 486 GLY A CA 1
ATOM 3942 C C . GLY A 1 486 ? 7.196 -22.960 38.552 1.00 80.94 486 GLY A C 1
ATOM 3943 O O . GLY A 1 486 ? 7.826 -22.031 38.041 1.00 80.94 486 GLY A O 1
ATOM 3944 N N . PRO A 1 487 ? 6.922 -24.085 37.865 1.00 84.81 487 PRO A N 1
ATOM 3945 C CA . PRO A 1 487 ? 7.110 -24.190 36.421 1.00 84.81 487 PRO A CA 1
ATOM 3946 C C . PRO A 1 487 ? 6.203 -23.186 35.692 1.00 84.81 487 PRO A C 1
ATOM 3948 O O . PRO A 1 487 ? 4.993 -23.177 35.912 1.00 84.81 487 PRO A O 1
ATOM 3951 N N . GLU A 1 488 ? 6.765 -22.364 34.797 1.00 81.62 488 GLU A N 1
ATOM 3952 C CA . GLU A 1 488 ? 6.012 -21.296 34.108 1.00 81.62 488 GLU A CA 1
ATOM 3953 C C . GLU A 1 488 ? 4.776 -21.813 33.347 1.00 81.62 488 GLU A C 1
ATOM 3955 O O . GLU A 1 488 ? 3.766 -21.117 33.288 1.00 81.62 488 GLU A O 1
ATOM 3960 N N . GLU A 1 489 ? 4.837 -23.018 32.765 1.00 81.81 489 GLU A N 1
ATOM 3961 C CA . GLU A 1 489 ? 3.713 -23.612 32.024 1.00 81.81 489 GLU A CA 1
ATOM 3962 C C . GLU A 1 489 ? 2.522 -23.944 32.938 1.00 81.81 489 GLU A C 1
ATOM 3964 O O . GLU A 1 489 ? 1.389 -23.599 32.606 1.00 81.81 489 GLU A O 1
ATOM 3969 N N . GLU A 1 490 ? 2.769 -24.544 34.105 1.00 85.69 490 GLU A N 1
ATOM 3970 C CA . GLU A 1 490 ? 1.715 -24.901 35.065 1.00 85.69 490 GLU A CA 1
ATOM 3971 C C . GLU A 1 490 ? 1.094 -23.649 35.697 1.00 85.69 490 GLU A C 1
ATOM 3973 O O . GLU A 1 490 ? -0.128 -23.523 35.784 1.00 85.69 490 GLU A O 1
ATOM 3978 N N . GLU A 1 491 ? 1.923 -22.678 36.092 1.00 86.31 491 GLU A N 1
ATOM 3979 C CA . GLU A 1 491 ? 1.439 -21.414 36.657 1.00 86.31 491 GLU A CA 1
ATOM 3980 C C . GLU A 1 491 ? 0.651 -20.584 35.633 1.00 86.31 491 GLU A C 1
ATOM 3982 O O . GLU A 1 491 ? -0.325 -19.920 35.992 1.00 86.31 491 GLU A O 1
ATOM 3987 N N . TYR A 1 492 ? 1.020 -20.664 34.350 1.00 87.25 492 TYR A N 1
ATOM 3988 C CA . TYR A 1 492 ? 0.248 -20.067 33.267 1.00 87.25 492 TYR A CA 1
ATOM 3989 C C . TYR A 1 492 ? -1.151 -20.690 33.150 1.00 87.25 492 TYR A C 1
ATOM 3991 O O . TYR A 1 492 ? -2.140 -19.954 33.117 1.00 87.25 492 TYR A O 1
ATOM 3999 N N . GLU A 1 493 ? -1.256 -22.023 33.101 1.00 86.12 493 GLU A N 1
ATOM 4000 C CA . GLU A 1 493 ? -2.548 -22.713 32.974 1.00 86.12 493 GLU A CA 1
ATOM 4001 C C . GLU A 1 493 ? -3.459 -22.438 34.177 1.00 86.12 493 GLU A C 1
ATOM 4003 O O . GLU A 1 493 ? -4.609 -22.030 33.989 1.00 86.12 493 GLU A O 1
ATOM 4008 N N . ASN A 1 494 ? -2.918 -22.533 35.396 1.00 88.06 494 ASN A N 1
ATOM 4009 C CA . ASN A 1 494 ? -3.645 -22.256 36.637 1.00 88.06 494 ASN A CA 1
ATOM 4010 C C . ASN A 1 494 ? -4.203 -20.823 36.675 1.00 88.06 494 ASN A C 1
ATOM 4012 O O . ASN A 1 494 ? -5.360 -20.596 37.046 1.00 88.06 494 ASN A O 1
ATOM 4016 N N . MET A 1 495 ? -3.398 -19.838 36.264 1.00 87.50 495 MET A N 1
ATOM 4017 C CA . MET A 1 495 ? -3.825 -18.440 36.244 1.00 87.50 495 MET A CA 1
ATOM 4018 C C . MET A 1 495 ? -4.900 -18.181 35.185 1.00 87.50 495 MET A C 1
ATOM 4020 O O . MET A 1 495 ? -5.879 -17.482 35.457 1.00 87.50 495 MET A O 1
ATOM 4024 N N . VAL A 1 496 ? -4.748 -18.747 33.985 1.00 86.81 496 VAL A N 1
ATOM 4025 C CA . VAL A 1 496 ? -5.749 -18.617 32.918 1.00 86.81 496 VAL A CA 1
ATOM 4026 C C . VAL A 1 496 ? -7.070 -19.265 33.326 1.00 86.81 496 VAL A C 1
ATOM 4028 O O . VAL A 1 496 ? -8.125 -18.668 33.103 1.00 86.81 496 VAL A O 1
ATOM 4031 N N . GLU A 1 497 ? -7.043 -20.447 33.941 1.00 86.94 497 GLU A N 1
ATOM 4032 C CA . GLU A 1 497 ? -8.246 -21.128 34.428 1.00 86.94 497 GLU A CA 1
ATOM 4033 C C . GLU A 1 497 ? -8.973 -20.294 35.494 1.00 86.94 497 GLU A C 1
ATOM 4035 O O . GLU A 1 497 ? -10.185 -20.060 35.393 1.00 86.94 497 GLU A O 1
ATOM 4040 N N . TYR A 1 498 ? -8.230 -19.750 36.461 1.00 88.75 498 TYR A N 1
ATOM 4041 C CA . TYR A 1 498 ? -8.778 -18.865 37.487 1.00 88.75 498 TYR A CA 1
ATOM 4042 C C . TYR A 1 498 ? -9.425 -17.604 36.894 1.00 88.75 498 TYR A C 1
ATOM 4044 O O . TYR A 1 498 ? -10.590 -17.312 37.161 1.00 88.75 498 TYR A O 1
ATOM 4052 N N . LEU A 1 499 ? -8.713 -16.876 36.027 1.00 86.81 499 LEU A N 1
ATOM 4053 C CA . LEU A 1 499 ? -9.246 -15.659 35.400 1.00 86.81 499 LEU A CA 1
ATOM 4054 C C . LEU A 1 499 ? -10.414 -15.950 34.446 1.00 86.81 499 LEU A C 1
ATOM 4056 O O . LEU A 1 499 ? -11.254 -15.087 34.172 1.00 86.81 499 LEU A O 1
ATOM 4060 N N . THR A 1 500 ? -10.480 -17.168 33.911 1.00 85.31 500 THR A N 1
ATOM 4061 C CA . THR A 1 500 ? -11.597 -17.611 33.079 1.00 85.31 500 THR A CA 1
ATOM 4062 C C . THR A 1 500 ? -12.841 -17.869 33.925 1.00 85.31 500 THR A C 1
ATOM 4064 O O . THR A 1 500 ? -13.943 -17.551 33.473 1.00 85.31 500 THR A O 1
ATOM 4067 N N . THR A 1 501 ? -12.700 -18.434 35.123 1.00 85.19 501 THR A N 1
ATOM 4068 C CA . THR A 1 501 ? -13.825 -18.747 36.020 1.00 85.19 501 THR A CA 1
ATOM 4069 C C . THR A 1 501 ? -14.296 -17.540 36.832 1.00 85.19 501 THR A C 1
ATOM 4071 O O . THR A 1 501 ? -15.474 -17.464 37.164 1.00 85.19 501 THR A O 1
ATOM 4074 N N . SER A 1 502 ? -13.435 -16.546 37.062 1.00 84.75 502 SER A N 1
ATOM 4075 C CA . SER A 1 502 ? -13.760 -15.348 37.848 1.00 84.75 502 SER A CA 1
ATOM 4076 C C . SER A 1 502 ? -14.782 -14.400 37.203 1.00 84.75 502 SER A C 1
ATOM 4078 O O . SER A 1 502 ? -15.296 -13.511 37.881 1.00 84.75 502 SER A O 1
ATOM 4080 N N . VAL A 1 503 ? -15.078 -14.552 35.905 1.00 80.06 503 VAL A N 1
ATOM 4081 C CA . VAL A 1 503 ? -16.025 -13.699 35.166 1.00 80.06 503 VAL A CA 1
ATOM 4082 C C . VAL A 1 503 ? -17.207 -14.520 34.653 1.00 80.06 503 VAL A C 1
ATOM 4084 O O . VAL A 1 503 ? -17.144 -15.162 33.596 1.00 80.06 503 VAL A O 1
ATOM 4087 N N . GLU A 1 504 ? -18.319 -14.453 35.384 1.00 75.50 504 GLU A N 1
ATOM 4088 C CA . GLU A 1 504 ? -19.611 -14.999 34.968 1.00 75.50 504 GLU A CA 1
ATOM 4089 C C . GLU A 1 504 ? -20.430 -13.952 34.199 1.00 75.50 504 GLU A C 1
ATOM 4091 O O . GLU A 1 504 ? -20.506 -12.785 34.575 1.00 75.50 504 GLU A O 1
ATOM 4096 N N . ARG A 1 505 ? -21.047 -14.366 33.086 1.00 79.81 505 ARG A N 1
ATOM 4097 C CA . ARG A 1 505 ? -21.872 -13.506 32.220 1.00 79.81 505 ARG A CA 1
ATOM 4098 C C . ARG A 1 505 ? -23.145 -14.235 31.819 1.00 79.81 505 ARG A C 1
ATOM 4100 O O . ARG A 1 505 ? -23.111 -15.441 31.539 1.00 79.81 505 ARG A O 1
ATOM 4107 N N . THR A 1 506 ? -24.244 -13.499 31.708 1.00 85.12 506 THR A N 1
ATOM 4108 C CA . THR A 1 506 ? -25.520 -14.031 31.214 1.00 85.12 506 THR A CA 1
ATOM 4109 C C . THR A 1 506 ? -25.431 -14.412 29.729 1.00 85.12 506 THR A C 1
ATOM 4111 O O . THR A 1 506 ? -24.578 -13.918 28.987 1.00 85.12 506 THR A O 1
ATOM 4114 N N . GLN A 1 507 ? -26.322 -15.289 29.248 1.00 82.94 507 GLN A N 1
ATOM 4115 C CA . GLN A 1 507 ? -26.361 -15.649 27.820 1.00 82.94 507 GLN A CA 1
ATOM 4116 C C . GLN A 1 507 ? -26.632 -14.430 26.921 1.00 82.94 507 GLN A C 1
ATOM 4118 O O . GLN A 1 507 ? -26.031 -14.311 25.854 1.00 82.94 507 GLN A O 1
ATOM 4123 N N . ALA A 1 508 ? -27.480 -13.501 27.373 1.00 85.25 508 ALA A N 1
ATOM 4124 C CA . ALA A 1 508 ? -27.790 -12.273 26.646 1.00 85.25 508 ALA A CA 1
ATOM 4125 C C . ALA A 1 508 ? -26.557 -11.366 26.484 1.00 85.25 508 ALA A C 1
ATOM 4127 O O . ALA A 1 508 ? -26.298 -10.871 25.388 1.00 85.25 508 ALA A O 1
ATOM 4128 N N . GLU A 1 509 ? -25.753 -11.197 27.539 1.00 84.75 509 GLU A N 1
ATOM 4129 C CA . GLU A 1 509 ? -24.506 -10.424 27.475 1.00 84.75 509 GLU A CA 1
ATOM 4130 C C . GLU A 1 509 ? -23.485 -11.069 26.541 1.00 84.75 509 GLU A C 1
ATOM 4132 O O . GLU A 1 509 ? -22.874 -10.363 25.741 1.00 84.75 509 GLU A O 1
ATOM 4137 N N . LYS A 1 510 ? -23.352 -12.402 26.578 1.00 83.94 510 LYS A N 1
ATOM 4138 C CA . LYS A 1 510 ? -22.450 -13.143 25.683 1.00 83.94 510 LYS A CA 1
ATOM 4139 C C . LYS A 1 510 ? -22.821 -12.950 24.209 1.00 83.94 510 LYS A C 1
ATOM 4141 O O . LYS A 1 510 ? -21.937 -12.723 23.383 1.00 83.94 510 LYS A O 1
ATOM 4146 N N . LEU A 1 511 ? -24.115 -13.014 23.875 1.00 85.75 511 LEU A N 1
ATOM 4147 C CA . LEU A 1 511 ? -24.614 -12.788 22.511 1.00 85.75 511 LEU A CA 1
ATOM 4148 C C . LEU A 1 511 ? -24.417 -11.335 22.056 1.00 85.75 511 LEU A C 1
ATOM 4150 O O . LEU A 1 511 ? -23.996 -11.098 20.918 1.00 85.75 511 LEU A O 1
ATOM 4154 N N . ARG A 1 512 ? -24.663 -10.369 22.952 1.00 89.69 512 ARG A N 1
ATOM 4155 C CA . ARG A 1 512 ? -24.386 -8.946 22.710 1.00 89.69 512 ARG A CA 1
ATOM 4156 C C . ARG A 1 512 ? -22.905 -8.724 22.407 1.00 89.69 512 ARG A C 1
ATOM 4158 O O . ARG A 1 512 ? -22.574 -8.139 21.379 1.00 89.69 512 ARG A O 1
ATOM 4165 N N . GLY A 1 513 ? -22.018 -9.256 23.246 1.00 87.00 513 GLY A N 1
ATOM 4166 C CA . GLY A 1 513 ? -20.575 -9.123 23.061 1.00 87.00 513 GLY A CA 1
ATOM 4167 C C . GLY A 1 513 ? -20.070 -9.783 21.781 1.00 87.00 513 GLY A C 1
ATOM 4168 O O . GLY A 1 513 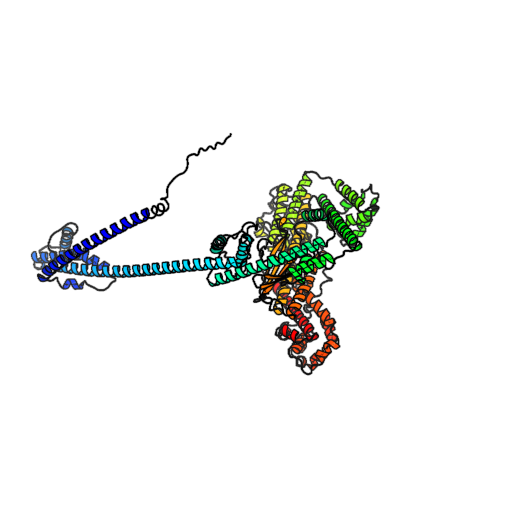? -19.269 -9.196 21.060 1.00 87.00 513 GLY A O 1
ATOM 4169 N N . ALA A 1 514 ? -20.596 -10.958 21.421 1.00 86.19 514 ALA A N 1
ATOM 4170 C CA . ALA A 1 514 ? -20.256 -11.614 20.157 1.00 86.19 514 ALA A CA 1
ATOM 4171 C C . ALA A 1 514 ? -20.646 -10.771 18.928 1.00 86.19 514 ALA A C 1
ATOM 4173 O O . ALA A 1 514 ? -19.860 -10.653 17.986 1.00 86.19 514 ALA A O 1
ATOM 4174 N N . SER A 1 515 ? -21.829 -10.150 18.953 1.00 90.75 515 SER A N 1
ATOM 4175 C CA . SER A 1 515 ? -22.304 -9.277 17.870 1.00 90.75 515 SER A CA 1
ATOM 4176 C C . SER A 1 515 ? -21.449 -8.014 17.750 1.00 90.75 515 SER A C 1
ATOM 4178 O O . SER A 1 515 ? -20.981 -7.685 16.659 1.00 90.75 515 SER A O 1
ATOM 4180 N N . ARG A 1 516 ? -21.161 -7.364 18.884 1.00 92.62 516 ARG A N 1
ATOM 4181 C CA . ARG A 1 516 ? -20.306 -6.172 18.964 1.00 92.62 516 ARG A CA 1
ATOM 4182 C C . ARG A 1 516 ? -18.885 -6.443 18.479 1.00 92.62 516 ARG A C 1
ATOM 4184 O O . ARG A 1 516 ? -18.400 -5.706 17.625 1.00 92.62 516 ARG A O 1
ATOM 4191 N N . ARG A 1 517 ? -18.253 -7.540 18.916 1.00 88.12 517 ARG A N 1
ATOM 4192 C CA . ARG A 1 517 ? -16.923 -7.955 18.429 1.00 88.12 517 ARG A CA 1
ATOM 4193 C C . ARG A 1 517 ? -16.896 -8.118 16.913 1.00 88.12 517 ARG A C 1
ATOM 4195 O O . ARG A 1 517 ? -15.986 -7.608 16.268 1.00 88.12 517 ARG A O 1
ATOM 4202 N N . LYS A 1 518 ? -17.921 -8.749 16.329 1.00 90.88 518 LYS A N 1
ATOM 4203 C CA . LYS A 1 518 ? -18.036 -8.890 14.870 1.00 90.88 518 LYS A CA 1
ATOM 4204 C C . LYS A 1 518 ? -18.102 -7.531 14.164 1.00 90.88 518 LYS A C 1
ATOM 4206 O O . LYS A 1 518 ? -17.506 -7.370 13.103 1.00 90.88 518 LYS A O 1
ATOM 4211 N N . TRP A 1 519 ? -18.813 -6.552 14.723 1.00 94.81 519 TRP A N 1
ATOM 4212 C CA . TRP A 1 519 ? -18.895 -5.209 14.138 1.00 94.81 519 TRP A CA 1
ATOM 4213 C C . TRP A 1 519 ? -17.587 -4.422 14.273 1.00 94.81 519 TRP A C 1
ATOM 4215 O O . TRP A 1 519 ? -17.191 -3.766 13.313 1.00 94.81 519 TRP A O 1
ATOM 4225 N N . LEU A 1 520 ? -16.880 -4.535 15.403 1.00 92.56 520 LEU A N 1
ATOM 4226 C CA . LEU A 1 520 ? -15.564 -3.909 15.591 1.00 92.56 520 LEU A CA 1
ATOM 4227 C C . LEU A 1 520 ? -14.507 -4.517 14.657 1.00 92.56 520 LEU A C 1
ATOM 4229 O O . LEU A 1 520 ? -13.773 -3.784 13.998 1.00 92.56 520 LEU A O 1
ATOM 4233 N N . GLN A 1 521 ? -14.482 -5.848 14.525 1.00 89.62 521 GLN A N 1
ATOM 4234 C CA . GLN A 1 521 ? -13.607 -6.546 13.575 1.00 89.62 521 GLN A CA 1
ATOM 4235 C C . GLN A 1 521 ? -13.906 -6.149 12.125 1.00 89.62 521 GLN A C 1
ATOM 4237 O O . GLN A 1 521 ? -12.986 -5.998 11.327 1.00 89.62 521 GLN A O 1
ATOM 4242 N N . ASN A 1 522 ? -15.178 -5.921 11.784 1.00 93.94 522 ASN A N 1
ATOM 4243 C CA . ASN A 1 522 ? -15.556 -5.442 10.457 1.00 93.94 522 ASN A CA 1
ATOM 4244 C C . ASN A 1 522 ? -14.979 -4.048 10.152 1.00 93.94 522 ASN A C 1
ATOM 4246 O O . ASN A 1 522 ? -14.586 -3.810 9.018 1.00 93.94 522 ASN A O 1
ATOM 4250 N N . ILE A 1 523 ? -14.888 -3.140 11.134 1.00 95.25 523 ILE A N 1
ATOM 4251 C CA . ILE A 1 523 ? -14.252 -1.823 10.934 1.00 95.25 523 ILE A CA 1
ATOM 4252 C C . ILE A 1 523 ? -12.770 -1.993 10.564 1.00 95.25 523 ILE A C 1
ATOM 4254 O O . ILE A 1 523 ? -12.318 -1.371 9.603 1.00 95.25 523 ILE A O 1
ATOM 4258 N N . GLN A 1 524 ? -12.041 -2.870 11.267 1.00 90.75 524 GLN A N 1
ATOM 4259 C CA . GLN A 1 524 ? -10.629 -3.154 10.968 1.00 90.75 524 GLN A CA 1
ATOM 4260 C C . GLN A 1 524 ? -10.451 -3.816 9.600 1.00 90.75 524 GLN A C 1
ATOM 4262 O O . GLN A 1 524 ? -9.704 -3.320 8.766 1.00 90.75 524 GLN A O 1
ATOM 4267 N N . SER A 1 525 ? -11.205 -4.884 9.327 1.00 90.69 525 SER A N 1
ATOM 4268 C CA . SER A 1 525 ? -11.122 -5.612 8.056 1.00 90.69 525 SER A CA 1
ATOM 4269 C C . SER A 1 525 ? -11.460 -4.723 6.853 1.00 90.69 525 SER A C 1
ATOM 4271 O O . SER A 1 525 ? -10.815 -4.809 5.807 1.00 90.69 525 SER A O 1
ATOM 4273 N N . VAL A 1 526 ? -12.437 -3.819 6.989 1.00 93.31 526 VAL A N 1
ATOM 4274 C CA . VAL A 1 526 ? -12.732 -2.836 5.939 1.00 93.31 526 VAL A CA 1
ATOM 4275 C C . VAL A 1 526 ? -11.553 -1.890 5.735 1.00 93.31 526 VAL A C 1
ATOM 4277 O O . VAL A 1 526 ? -11.213 -1.615 4.591 1.00 93.31 526 VAL A O 1
ATOM 4280 N N . ALA A 1 527 ? -10.898 -1.420 6.799 1.00 91.81 527 ALA A N 1
ATOM 4281 C CA . ALA A 1 527 ? -9.718 -0.567 6.677 1.00 91.81 527 ALA A CA 1
ATOM 4282 C C . ALA A 1 527 ? -8.555 -1.269 5.960 1.00 91.81 527 ALA A C 1
ATOM 4284 O O . ALA A 1 527 ? -7.919 -0.654 5.103 1.00 91.81 527 ALA A O 1
ATOM 4285 N N . GLU A 1 528 ? -8.333 -2.551 6.254 1.00 89.88 528 GLU A N 1
ATOM 4286 C CA . GLU A 1 528 ? -7.307 -3.395 5.626 1.00 89.88 528 GLU A CA 1
ATOM 4287 C C . GLU A 1 528 ? -7.560 -3.657 4.131 1.00 89.88 528 GLU A C 1
ATOM 4289 O O . GLU A 1 528 ? -6.609 -3.834 3.379 1.00 89.88 528 GLU A O 1
ATOM 4294 N N . THR A 1 529 ? -8.822 -3.648 3.688 1.00 90.00 529 THR A N 1
ATOM 4295 C CA . THR A 1 529 ? -9.238 -3.949 2.297 1.00 90.00 529 THR A CA 1
ATOM 4296 C C . THR A 1 529 ? -9.734 -2.728 1.504 1.00 90.00 529 THR A C 1
ATOM 4298 O O . THR A 1 529 ? -10.307 -2.859 0.416 1.00 90.00 529 THR A O 1
ATOM 4301 N N . SER A 1 530 ? -9.579 -1.524 2.065 1.00 87.19 530 SER A N 1
ATOM 4302 C CA . SER A 1 530 ? -10.194 -0.291 1.549 1.00 87.19 530 SER A CA 1
ATOM 4303 C C . SER A 1 530 ? -9.462 0.356 0.368 1.00 87.19 530 SER A C 1
ATOM 4305 O O . SER A 1 530 ? -9.972 1.329 -0.193 1.00 87.19 530 SER A O 1
ATOM 4307 N N . GLY A 1 531 ? -8.273 -0.117 -0.006 1.00 83.88 531 GLY A N 1
ATOM 4308 C CA . GLY A 1 531 ? -7.401 0.528 -0.987 1.00 83.88 531 GLY A CA 1
ATOM 4309 C C . GLY A 1 531 ? -6.877 1.884 -0.515 1.00 83.88 531 GLY A C 1
ATOM 4310 O O . GLY A 1 531 ? -6.765 2.805 -1.319 1.00 83.88 531 GLY A O 1
ATOM 4311 N N . GLY A 1 532 ? -6.652 2.069 0.791 1.00 85.31 532 GLY A N 1
ATOM 4312 C CA . GLY A 1 532 ? -6.220 3.355 1.353 1.00 85.31 532 GLY A CA 1
ATOM 4313 C C . GLY A 1 532 ? -7.302 4.451 1.344 1.00 85.31 532 GLY A C 1
ATOM 4314 O O . GLY A 1 532 ? -6.987 5.652 1.333 1.00 85.31 532 GLY A O 1
ATOM 4315 N N . ARG A 1 533 ? -8.589 4.072 1.342 1.00 88.88 533 ARG A N 1
ATOM 4316 C CA . ARG A 1 533 ? -9.735 4.999 1.332 1.00 88.88 533 ARG A CA 1
ATOM 4317 C C . ARG A 1 533 ? -10.438 5.065 2.685 1.00 88.88 533 ARG A C 1
ATOM 4319 O O . ARG A 1 533 ? -10.800 4.049 3.263 1.00 88.88 533 ARG A O 1
ATOM 4326 N N . PHE A 1 534 ? -10.759 6.281 3.129 1.00 91.06 534 PHE A N 1
ATOM 4327 C CA . PHE A 1 534 ? -11.506 6.485 4.375 1.00 91.06 534 PHE A CA 1
ATOM 4328 C C . PHE A 1 534 ? -13.019 6.253 4.247 1.00 91.06 534 PHE A C 1
ATOM 4330 O O . PHE A 1 534 ? -13.653 5.839 5.212 1.00 91.06 534 PHE A O 1
ATOM 4337 N N . GLU A 1 535 ? -13.616 6.482 3.073 1.00 91.81 535 GLU A N 1
ATOM 4338 C CA . GLU A 1 535 ? -15.075 6.393 2.890 1.00 91.81 535 GLU A CA 1
ATOM 4339 C C . GLU A 1 535 ? -15.666 5.012 3.273 1.00 91.81 535 GLU A C 1
ATOM 4341 O O . GLU A 1 535 ? -16.645 4.987 4.029 1.00 91.81 535 GLU A O 1
ATOM 4346 N N . PRO A 1 536 ? -15.087 3.858 2.864 1.00 93.88 536 PRO A N 1
ATOM 4347 C CA . PRO A 1 536 ? -15.556 2.552 3.333 1.00 93.88 536 PRO A CA 1
ATOM 4348 C C . PRO A 1 536 ? -15.475 2.398 4.858 1.00 93.88 536 PRO A C 1
ATOM 4350 O O . PRO A 1 536 ? -16.379 1.824 5.467 1.00 93.88 536 PRO A O 1
ATOM 4353 N N . VAL A 1 537 ? -14.434 2.953 5.486 1.00 95.69 537 VAL A N 1
ATOM 4354 C CA . VAL A 1 537 ? -14.221 2.892 6.940 1.00 95.69 537 VAL A CA 1
ATOM 4355 C C . VAL A 1 537 ? -15.278 3.714 7.678 1.00 95.69 537 VAL A C 1
ATOM 4357 O O . VAL A 1 537 ? -15.913 3.199 8.597 1.00 95.69 537 VAL A O 1
ATOM 4360 N N . TYR A 1 538 ? -15.552 4.950 7.240 1.00 95.69 538 TYR A N 1
ATOM 4361 C CA . TYR A 1 538 ? -16.630 5.776 7.803 1.00 95.69 538 TYR A CA 1
ATOM 4362 C C . TYR A 1 538 ? -17.985 5.068 7.718 1.00 95.69 538 TYR A C 1
ATOM 4364 O O . TYR A 1 538 ? -18.746 5.030 8.687 1.00 95.69 538 TYR A O 1
ATOM 4372 N N . ARG A 1 539 ? -18.265 4.434 6.574 1.00 95.19 539 ARG A N 1
ATOM 4373 C CA . ARG A 1 539 ? -19.488 3.653 6.374 1.00 95.19 539 ARG A CA 1
ATOM 4374 C C . ARG A 1 539 ? -19.573 2.473 7.346 1.00 95.19 539 ARG A C 1
ATOM 4376 O O . ARG A 1 539 ? -20.636 2.250 7.921 1.00 95.19 539 ARG A O 1
ATOM 4383 N N . ALA A 1 540 ? -18.478 1.741 7.554 1.00 96.69 540 ALA A N 1
ATOM 4384 C CA . ALA A 1 540 ? -18.427 0.621 8.494 1.00 96.69 540 ALA A CA 1
ATOM 4385 C C . ALA A 1 540 ? -18.668 1.067 9.948 1.00 96.69 540 ALA A C 1
ATOM 4387 O O . ALA A 1 540 ? -19.403 0.396 10.674 1.00 96.69 540 ALA A O 1
ATOM 4388 N N . VAL A 1 541 ? -18.118 2.219 10.347 1.00 97.25 541 VAL A N 1
ATOM 4389 C CA . VAL A 1 541 ? -18.340 2.831 11.669 1.00 97.25 541 VAL A CA 1
ATOM 4390 C C . VAL A 1 541 ? -19.814 3.165 11.877 1.00 97.25 541 VAL A C 1
ATOM 4392 O O . VAL A 1 541 ? -20.415 2.712 12.851 1.00 97.25 541 VAL A O 1
ATOM 4395 N N . PHE A 1 542 ? -20.435 3.891 10.942 1.00 95.88 542 PHE A N 1
ATOM 4396 C CA . PHE A 1 542 ? -21.852 4.247 11.056 1.00 95.88 542 PHE A CA 1
ATOM 4397 C C . PHE A 1 542 ? -22.749 3.005 11.062 1.00 95.88 542 PHE A C 1
ATOM 4399 O O . PHE A 1 542 ? -23.675 2.916 11.863 1.00 95.88 542 PHE A O 1
ATOM 4406 N N . GLN A 1 543 ? -22.440 1.995 10.243 1.00 95.69 543 GLN A N 1
ATOM 4407 C CA . GLN A 1 543 ? -23.162 0.722 10.261 1.00 95.69 543 GLN A CA 1
ATOM 4408 C C . GLN A 1 543 ? -23.048 -0.015 11.602 1.00 95.69 543 GLN A C 1
ATOM 4410 O O . GLN A 1 543 ? -24.035 -0.603 12.040 1.00 95.69 543 GLN A O 1
ATOM 4415 N N . ALA A 1 544 ? -21.882 -0.006 12.253 1.00 96.44 544 ALA A N 1
ATOM 4416 C CA . ALA A 1 544 ? -21.704 -0.629 13.565 1.00 96.44 544 ALA A CA 1
ATOM 4417 C C . ALA A 1 544 ? -22.562 0.059 14.639 1.00 96.44 544 ALA A C 1
ATOM 4419 O O . ALA A 1 544 ? -23.242 -0.618 15.410 1.00 96.44 544 ALA A O 1
ATOM 4420 N N . LEU A 1 545 ? -22.587 1.396 14.641 1.00 95.94 545 LEU A N 1
ATOM 4421 C CA . LEU A 1 545 ? -23.394 2.188 15.574 1.00 95.94 545 LEU A CA 1
ATOM 4422 C C . LEU A 1 545 ? -24.897 1.970 15.361 1.00 95.94 545 LEU A C 1
ATOM 4424 O O . LEU A 1 545 ? -25.625 1.743 16.326 1.00 95.94 545 LEU A O 1
ATOM 4428 N N . TYR A 1 546 ? -25.356 1.968 14.105 1.00 94.38 546 TYR A N 1
ATOM 4429 C CA . TYR A 1 546 ? -26.763 1.724 13.782 1.00 94.38 546 TYR A CA 1
ATOM 4430 C C . TYR A 1 546 ? -27.225 0.321 14.173 1.00 94.38 546 TYR A C 1
ATOM 4432 O O . TYR A 1 546 ? -28.296 0.176 14.762 1.00 94.38 546 TYR A O 1
ATOM 4440 N N . LYS A 1 547 ? -26.413 -0.706 13.895 1.00 94.75 547 LYS A N 1
ATOM 4441 C CA . LYS A 1 547 ? -26.739 -2.091 14.263 1.00 94.75 547 LYS A CA 1
ATOM 4442 C C . LYS A 1 547 ? -26.836 -2.275 15.778 1.00 94.75 547 LYS A C 1
ATOM 4444 O O . LYS A 1 547 ? -27.726 -2.987 16.237 1.00 94.75 547 LYS A O 1
ATOM 4449 N N . ASP A 1 548 ? -25.976 -1.617 16.557 1.00 94.75 548 ASP A N 1
ATOM 4450 C CA . ASP A 1 548 ? -26.066 -1.655 18.023 1.00 94.75 548 ASP A CA 1
ATOM 4451 C C . ASP A 1 548 ? -27.294 -0.900 18.544 1.00 94.75 548 ASP A C 1
ATOM 4453 O O . ASP A 1 548 ? -28.012 -1.415 19.402 1.00 94.75 548 ASP A O 1
ATOM 4457 N N . ALA A 1 549 ? -27.592 0.278 17.986 1.00 91.94 549 ALA A N 1
ATOM 4458 C CA . ALA A 1 549 ? -28.778 1.050 18.351 1.00 91.94 549 ALA A CA 1
ATOM 4459 C C . ALA A 1 549 ? -30.083 0.277 18.073 1.00 91.94 549 ALA A C 1
ATOM 4461 O O . ALA A 1 549 ? -31.006 0.309 18.893 1.00 91.94 549 ALA A O 1
ATOM 4462 N N . GLU A 1 550 ? -30.143 -0.463 16.962 1.00 92.12 550 GLU A N 1
ATOM 4463 C CA . GLU A 1 550 ? -31.267 -1.330 16.596 1.00 92.12 550 GLU A CA 1
ATOM 4464 C C . GLU A 1 550 ? -31.377 -2.560 17.511 1.00 92.12 550 GLU A C 1
ATOM 4466 O O . GLU A 1 550 ? -32.427 -2.786 18.115 1.00 92.12 550 GLU A O 1
ATOM 4471 N N . ALA A 1 551 ? -30.295 -3.333 17.655 1.00 91.38 551 ALA A N 1
ATOM 4472 C CA . ALA A 1 551 ? -30.316 -4.625 18.344 1.00 91.38 551 ALA A CA 1
ATOM 4473 C C . ALA A 1 551 ? -30.305 -4.518 19.878 1.00 91.38 551 ALA A C 1
ATOM 4475 O O . ALA A 1 551 ? -30.867 -5.370 20.570 1.00 91.38 551 ALA A O 1
ATOM 4476 N N . HIS A 1 552 ? -29.634 -3.502 20.424 1.00 90.06 552 HIS A N 1
ATOM 4477 C CA . HIS A 1 552 ? -29.343 -3.386 21.857 1.00 90.06 552 HIS A CA 1
ATOM 4478 C C . HIS A 1 552 ? -29.725 -2.023 22.446 1.00 90.06 552 HIS A C 1
ATOM 4480 O O . HIS A 1 552 ? -29.887 -1.909 23.659 1.00 90.06 552 HIS A O 1
ATOM 4486 N N . GLY A 1 553 ? -29.925 -1.007 21.605 1.00 84.31 553 GLY A N 1
ATOM 4487 C CA . GLY A 1 553 ? -30.276 0.350 22.013 1.00 84.31 553 GLY A CA 1
ATOM 4488 C C . GLY A 1 553 ? -31.774 0.652 22.084 1.00 84.31 553 GLY A C 1
ATOM 4489 O O . GLY A 1 553 ? -32.128 1.817 22.226 1.00 84.31 553 GLY A O 1
ATOM 4490 N N . ASN A 1 554 ? -32.671 -0.340 22.025 1.00 85.81 554 ASN A N 1
ATOM 4491 C CA . ASN A 1 554 ? -34.135 -0.163 21.919 1.00 85.81 554 ASN A CA 1
ATOM 4492 C C . ASN A 1 554 ? -34.602 0.528 20.621 1.00 85.81 554 ASN A C 1
ATOM 4494 O O . ASN A 1 554 ? -35.641 1.200 20.607 1.00 85.81 554 ASN A O 1
ATOM 4498 N N . ASN A 1 555 ? -33.852 0.344 19.531 1.00 87.12 555 ASN A N 1
ATOM 4499 C CA . ASN A 1 555 ? -34.131 0.919 18.218 1.00 87.12 555 ASN A CA 1
ATOM 4500 C C . ASN A 1 555 ? -34.169 2.458 18.226 1.00 87.12 555 ASN A C 1
ATOM 4502 O O . ASN A 1 555 ? -35.042 3.065 17.604 1.00 87.12 555 ASN A O 1
ATOM 4506 N N . LYS A 1 556 ? -33.238 3.071 18.976 1.00 88.81 556 LYS A N 1
ATOM 4507 C CA . LYS A 1 556 ? -33.057 4.528 19.022 1.00 88.81 556 LYS A CA 1
ATOM 4508 C C . LYS A 1 556 ? -32.610 5.055 17.658 1.00 88.81 556 LYS A C 1
ATOM 4510 O O . LYS A 1 556 ? -31.672 4.525 17.061 1.00 88.81 556 LYS A O 1
ATOM 4515 N N . LYS A 1 557 ? -33.222 6.143 17.192 1.00 90.06 557 LYS A N 1
ATOM 4516 C CA . LYS A 1 557 ? -32.752 6.892 16.019 1.00 90.06 557 LYS A CA 1
ATOM 4517 C C . LYS A 1 557 ? -31.581 7.793 16.405 1.00 90.06 557 LYS A C 1
ATOM 4519 O O . LYS A 1 557 ? -31.768 8.811 17.069 1.00 90.06 557 LYS A O 1
ATOM 4524 N N . ILE A 1 558 ? -30.385 7.399 15.974 1.00 92.06 558 ILE A N 1
ATOM 4525 C CA . ILE A 1 558 ? -29.145 8.143 16.205 1.00 92.06 558 ILE A CA 1
ATOM 4526 C C . ILE A 1 558 ? -28.733 8.951 14.968 1.00 92.06 558 ILE A C 1
ATOM 4528 O O . ILE A 1 558 ? -28.949 8.518 13.838 1.00 92.06 558 ILE A O 1
ATOM 4532 N N . SER A 1 559 ? -28.117 10.104 15.204 1.00 92.25 559 SER A N 1
ATOM 4533 C CA . SER A 1 559 ? -27.344 10.891 14.240 1.00 92.25 559 SER A CA 1
ATOM 4534 C C . SER A 1 559 ? -25.869 10.804 14.627 1.00 92.25 559 SER A C 1
ATOM 4536 O O . SER A 1 559 ? -25.536 10.703 15.809 1.00 92.25 559 SER A O 1
ATOM 4538 N N . THR A 1 560 ? -24.960 10.773 13.654 1.00 94.94 560 THR A N 1
ATOM 4539 C CA . THR A 1 560 ? -23.523 10.601 13.925 1.00 94.94 560 THR A CA 1
ATOM 4540 C C . THR A 1 560 ? -22.679 11.459 12.997 1.00 94.94 560 THR A C 1
ATOM 4542 O O . THR A 1 560 ? -22.985 11.601 11.815 1.00 94.94 560 THR A O 1
ATOM 4545 N N . ASN A 1 561 ? -21.594 12.020 13.525 1.00 95.31 561 ASN A N 1
ATOM 4546 C CA . ASN A 1 561 ? -20.606 12.762 12.752 1.00 95.31 561 ASN A CA 1
ATOM 4547 C C . ASN A 1 561 ? -19.177 12.508 13.252 1.00 95.31 561 ASN A C 1
ATOM 4549 O O . ASN A 1 561 ? -18.960 12.214 14.426 1.00 95.31 561 ASN A O 1
ATOM 4553 N N . ILE A 1 562 ? -18.215 12.620 12.338 1.00 96.69 562 ILE A N 1
ATOM 4554 C CA . ILE A 1 562 ? -16.777 12.552 12.597 1.00 96.69 562 ILE A CA 1
ATOM 4555 C C . ILE A 1 562 ? -16.186 13.908 12.232 1.00 96.69 562 ILE A C 1
ATOM 4557 O O . ILE A 1 562 ? -16.369 14.383 11.105 1.00 96.69 562 ILE A O 1
ATOM 4561 N N . ALA A 1 563 ? -15.467 14.513 13.172 1.00 95.00 563 ALA A N 1
ATOM 4562 C CA . ALA A 1 563 ? -14.716 15.737 12.955 1.00 95.00 563 ALA A CA 1
ATOM 4563 C C . ALA A 1 563 ? -13.221 15.501 13.176 1.00 95.00 563 ALA A C 1
ATOM 4565 O O . ALA A 1 563 ? -12.841 14.853 14.147 1.00 95.00 563 ALA A O 1
ATOM 4566 N N . LEU A 1 564 ? -12.375 16.028 12.294 1.00 93.81 564 LEU A N 1
ATOM 4567 C CA . LEU A 1 564 ? -10.919 15.963 12.425 1.00 93.81 564 LEU A CA 1
ATOM 4568 C C . LEU A 1 564 ? -10.373 17.318 12.867 1.00 93.81 564 LEU A C 1
ATOM 4570 O O . LEU A 1 564 ? -10.885 18.365 12.465 1.00 93.81 564 LEU A O 1
ATOM 4574 N N . LEU A 1 565 ? -9.356 17.283 13.723 1.00 90.19 565 LEU A N 1
ATOM 4575 C CA . LEU A 1 565 ? -8.666 18.466 14.215 1.00 90.19 565 LEU A CA 1
ATOM 4576 C C . LEU A 1 565 ? -7.665 18.942 13.156 1.00 90.19 565 LEU A C 1
ATOM 4578 O O . LEU A 1 565 ? -6.749 18.213 12.778 1.00 90.19 565 LEU A O 1
ATOM 4582 N N . GLU A 1 566 ? -7.835 20.174 12.695 1.00 85.88 566 GLU A N 1
ATOM 4583 C CA . GLU A 1 566 ? -6.985 20.826 11.702 1.00 85.88 566 GLU A CA 1
ATOM 4584 C C . GLU A 1 566 ? -6.413 22.131 12.264 1.00 85.88 566 GLU A C 1
ATOM 4586 O O . GLU A 1 566 ? -7.012 22.772 13.129 1.00 85.88 566 GLU A O 1
ATOM 4591 N N . GLN A 1 567 ? -5.256 22.544 11.747 1.00 78.19 567 GLN A N 1
ATOM 4592 C CA . GLN A 1 567 ? -4.678 23.859 12.016 1.00 78.19 567 GLN A CA 1
ATOM 4593 C C . GLN A 1 567 ? -4.777 24.710 10.754 1.00 78.19 567 GLN A C 1
ATOM 4595 O O . GLN A 1 567 ? -4.222 24.349 9.716 1.00 78.19 567 GLN A O 1
ATOM 4600 N N . ILE A 1 568 ? -5.474 25.839 10.852 1.00 75.12 568 ILE A N 1
ATOM 4601 C CA . ILE A 1 568 ? -5.622 26.804 9.760 1.00 75.12 568 ILE A CA 1
ATOM 4602 C C . ILE A 1 568 ? -4.816 28.055 10.107 1.00 75.12 568 ILE A C 1
ATOM 4604 O O . ILE A 1 568 ? -4.783 28.483 11.263 1.00 75.12 568 ILE A O 1
ATOM 4608 N N . LEU A 1 569 ? -4.142 28.623 9.107 1.00 71.38 569 LEU A N 1
ATOM 4609 C CA . LEU A 1 569 ? -3.441 29.894 9.235 1.00 71.38 569 LEU A CA 1
ATOM 4610 C C . LEU A 1 569 ? -4.416 31.039 8.929 1.00 71.38 569 LEU A C 1
ATOM 4612 O O . LEU A 1 569 ? -4.785 31.250 7.776 1.00 71.38 569 LEU A O 1
ATOM 4616 N N . GLU A 1 570 ? -4.807 31.796 9.952 1.00 68.62 570 GLU A N 1
ATOM 4617 C CA . GLU A 1 570 ? -5.608 33.014 9.806 1.00 68.62 570 GLU A CA 1
ATOM 4618 C C . GLU A 1 570 ? -4.845 34.204 10.399 1.00 68.62 570 GLU A C 1
ATOM 4620 O O . GLU A 1 570 ? -4.454 34.190 11.565 1.00 68.62 570 GLU A O 1
ATOM 4625 N N . SER A 1 571 ? -4.639 35.264 9.605 1.00 63.81 571 SER A N 1
ATOM 4626 C CA . SER A 1 571 ? -3.984 36.512 10.049 1.00 63.81 571 SER A CA 1
ATOM 4627 C C . SER A 1 571 ? -2.636 36.295 10.773 1.00 63.81 571 SER A C 1
ATOM 4629 O O . SER A 1 571 ? -2.424 36.831 11.862 1.00 63.81 571 SER A O 1
ATOM 4631 N N . ASP A 1 572 ? -1.745 35.475 10.197 1.00 62.34 572 ASP A N 1
ATOM 4632 C CA . ASP A 1 572 ? -0.436 35.076 10.761 1.00 62.34 572 ASP A CA 1
ATOM 4633 C C . ASP A 1 572 ? -0.488 34.321 12.108 1.00 62.34 572 ASP A C 1
ATOM 4635 O O . ASP A 1 572 ? 0.524 34.190 12.802 1.00 62.34 572 ASP A O 1
ATOM 4639 N N . ARG A 1 573 ? -1.650 33.777 12.498 1.00 67.56 573 ARG A N 1
ATOM 4640 C CA . ARG A 1 573 ? -1.792 32.910 13.678 1.00 67.56 573 ARG A CA 1
ATOM 4641 C C . ARG A 1 573 ? -2.401 31.565 13.306 1.00 67.56 573 ARG A C 1
ATOM 4643 O O . ARG A 1 573 ? -3.331 31.479 12.512 1.00 67.56 573 ARG A O 1
ATOM 4650 N N . TRP A 1 574 ? -1.877 30.509 13.919 1.00 68.19 574 TRP A N 1
ATOM 4651 C CA . TRP A 1 574 ? -2.431 29.164 13.800 1.00 68.19 574 TRP A CA 1
ATOM 4652 C C . TRP A 1 574 ? -3.635 29.017 14.725 1.00 68.19 574 TRP A C 1
ATOM 4654 O O . TRP A 1 574 ? -3.518 29.234 15.934 1.00 68.19 574 TRP A O 1
ATOM 4664 N N . ILE A 1 575 ? -4.779 28.646 14.156 1.00 79.75 575 ILE A N 1
ATOM 4665 C CA . ILE A 1 575 ? -6.020 28.392 14.888 1.00 79.75 575 ILE A CA 1
ATOM 4666 C C . ILE A 1 575 ? -6.395 26.922 14.716 1.00 79.75 575 ILE A C 1
ATOM 4668 O O . ILE A 1 575 ? -6.395 26.392 13.605 1.00 79.75 575 ILE A O 1
ATOM 4672 N N . GLU A 1 576 ? -6.709 26.265 15.831 1.00 83.50 576 GLU A N 1
ATOM 4673 C CA . GLU A 1 576 ? -7.226 24.899 15.840 1.00 83.50 576 GLU A CA 1
ATOM 4674 C C . GLU A 1 576 ? -8.722 24.888 15.550 1.00 83.50 576 GLU A C 1
ATOM 4676 O O . GLU A 1 576 ? -9.508 25.579 16.209 1.00 83.50 576 GLU A O 1
ATOM 4681 N N . VAL A 1 577 ? -9.118 24.058 14.593 1.00 90.62 577 VAL A N 1
ATOM 4682 C CA . VAL A 1 577 ? -10.507 23.914 14.179 1.00 90.62 577 VAL A CA 1
ATOM 4683 C C . VAL A 1 577 ? -10.889 22.446 14.044 1.00 90.62 577 VAL A C 1
ATOM 4685 O O . VAL A 1 577 ? -10.058 21.604 13.720 1.00 90.62 577 VAL A O 1
ATOM 4688 N N . LEU A 1 578 ? -12.163 22.130 14.265 1.00 92.25 578 LEU A N 1
ATOM 4689 C CA . LEU A 1 578 ? -12.718 20.802 14.015 1.00 92.25 578 LEU A CA 1
ATOM 4690 C C . LEU A 1 578 ? -13.508 20.822 12.704 1.00 92.25 578 LEU A C 1
ATOM 4692 O O . LEU A 1 578 ? -14.564 21.454 12.634 1.00 92.25 578 LEU A O 1
ATOM 4696 N N . ARG A 1 579 ? -13.020 20.129 11.672 1.00 93.19 579 ARG A N 1
ATOM 4697 C CA . ARG A 1 579 ? -13.716 19.991 10.385 1.00 93.19 579 ARG A CA 1
ATOM 4698 C C . ARG A 1 579 ? -14.526 18.706 10.345 1.00 93.19 579 ARG A C 1
ATOM 4700 O O . ARG A 1 579 ? -13.977 17.625 10.538 1.00 93.19 579 ARG A O 1
ATOM 4707 N N . TYR A 1 580 ? -15.815 18.804 10.036 1.00 94.25 580 TYR A N 1
ATOM 4708 C CA . TYR A 1 580 ? -16.690 17.640 9.891 1.00 94.25 580 TYR A CA 1
ATOM 4709 C C . TYR A 1 580 ? -16.465 16.944 8.543 1.00 94.25 580 TYR A C 1
ATOM 4711 O O . TYR A 1 580 ? -16.903 17.437 7.503 1.00 94.25 580 TYR A O 1
ATOM 4719 N N . VAL A 1 581 ? -15.805 15.784 8.567 1.00 93.81 581 VAL A N 1
ATOM 4720 C CA . VAL A 1 581 ? -15.395 15.032 7.363 1.00 93.81 581 VAL A CA 1
ATOM 4721 C C . VAL A 1 581 ? -16.370 13.928 6.966 1.00 93.81 581 VAL A C 1
ATOM 4723 O O . VAL A 1 581 ? -16.384 13.494 5.818 1.00 93.81 581 VAL A O 1
ATOM 4726 N N . ALA A 1 582 ? -17.186 13.454 7.907 1.00 94.69 582 ALA A N 1
ATOM 4727 C CA . ALA A 1 582 ? -18.198 12.440 7.647 1.00 94.69 582 ALA A CA 1
ATOM 4728 C C . ALA A 1 582 ? -19.390 12.632 8.581 1.00 94.69 582 ALA A C 1
ATOM 4730 O O . ALA A 1 582 ? -19.236 12.999 9.745 1.00 94.69 582 ALA A O 1
ATOM 4731 N N . CYS A 1 583 ? -20.590 12.356 8.085 1.00 94.56 583 CYS A N 1
ATOM 4732 C CA . CYS A 1 583 ? -21.803 12.351 8.891 1.00 94.56 583 CYS A CA 1
ATOM 4733 C C . CYS A 1 583 ? -22.862 11.433 8.281 1.00 94.56 583 CYS A C 1
ATOM 4735 O O . CYS A 1 583 ? -22.700 10.906 7.178 1.00 94.56 583 CYS A O 1
ATOM 4737 N N . THR A 1 584 ? -23.937 11.224 9.030 1.00 91.75 584 THR A N 1
ATOM 4738 C CA . THR A 1 584 ? -25.132 10.513 8.585 1.00 91.75 584 THR A CA 1
ATOM 4739 C C . THR A 1 584 ? -25.765 11.212 7.382 1.00 91.75 584 THR A C 1
ATOM 4741 O O . THR A 1 584 ? -25.808 12.440 7.313 1.00 91.75 584 THR A O 1
ATOM 4744 N N . SER A 1 585 ? -26.248 10.425 6.415 1.00 88.19 585 SER A N 1
ATOM 4745 C CA . SER A 1 585 ? -26.753 10.901 5.114 1.00 88.19 585 SER A CA 1
ATOM 4746 C C . SER A 1 585 ? -27.771 12.030 5.229 1.00 88.19 585 SER A C 1
ATOM 4748 O O . SER A 1 585 ? -27.790 12.960 4.431 1.00 88.19 585 SER A O 1
ATOM 4750 N N . GLU A 1 586 ? -28.608 11.957 6.249 1.00 86.06 586 GLU A N 1
ATOM 4751 C CA . GLU A 1 586 ? -29.704 12.870 6.478 1.00 86.06 586 GLU A CA 1
ATOM 4752 C C . GLU A 1 586 ? -29.273 14.183 7.148 1.00 86.06 586 GLU A C 1
ATOM 4754 O O . GLU A 1 586 ? -30.083 15.103 7.225 1.00 86.06 586 GLU A O 1
ATOM 4759 N N . ASP A 1 587 ? -28.047 14.266 7.674 1.00 86.12 587 ASP A N 1
ATOM 4760 C CA . ASP A 1 587 ? -27.461 15.483 8.256 1.00 86.12 587 ASP A CA 1
ATOM 4761 C C . ASP A 1 587 ? -26.386 16.104 7.339 1.00 86.12 587 ASP A C 1
ATOM 4763 O O . ASP A 1 587 ? -25.857 17.179 7.635 1.00 86.12 587 ASP A O 1
ATOM 4767 N N . ALA A 1 588 ? -26.093 15.462 6.200 1.00 88.62 588 ALA A N 1
ATOM 4768 C CA . ALA A 1 588 ? -25.023 15.844 5.281 1.00 88.62 588 ALA A CA 1
ATOM 4769 C C . ALA A 1 588 ? -25.134 17.284 4.769 1.00 88.62 588 ALA A C 1
ATOM 4771 O O . ALA A 1 588 ? -24.128 17.985 4.706 1.00 88.62 588 ALA A O 1
ATOM 4772 N N . THR A 1 589 ? -26.345 17.757 4.477 1.00 89.88 589 THR A N 1
ATOM 4773 C CA . THR A 1 589 ? -26.593 19.128 3.998 1.00 89.88 589 THR A CA 1
ATOM 4774 C C . THR A 1 589 ? -26.270 20.204 5.036 1.00 89.88 589 THR A C 1
ATOM 4776 O O . THR A 1 589 ? -25.957 21.334 4.663 1.00 89.88 589 THR A O 1
ATOM 4779 N N . TYR A 1 590 ? -26.329 19.875 6.329 1.00 88.81 590 TYR A N 1
ATOM 4780 C CA . TYR A 1 590 ? -26.146 20.838 7.417 1.00 88.81 590 TYR A CA 1
ATOM 4781 C C . TYR A 1 590 ? -24.748 20.771 8.043 1.00 88.81 590 TYR A C 1
ATOM 4783 O O . TYR A 1 590 ? -24.240 21.799 8.489 1.00 88.81 590 TYR A O 1
ATOM 4791 N N . VAL A 1 591 ? -24.140 19.579 8.100 1.00 90.38 591 VAL A N 1
ATOM 4792 C CA . VAL A 1 591 ? -22.931 19.311 8.901 1.00 90.38 591 VAL A CA 1
ATOM 4793 C C . VAL A 1 591 ? -21.678 19.099 8.049 1.00 90.38 591 VAL A C 1
ATOM 4795 O O . VAL A 1 591 ? -20.602 19.538 8.450 1.00 90.38 591 VAL A O 1
ATOM 4798 N N . LEU A 1 592 ? -21.779 18.440 6.890 1.00 92.00 592 LEU A N 1
ATOM 4799 C CA . LEU A 1 592 ? -20.601 18.030 6.119 1.00 92.00 592 LEU A CA 1
ATOM 4800 C C . LEU A 1 592 ? -19.778 19.248 5.663 1.00 92.00 592 LEU A C 1
ATOM 4802 O O . LEU A 1 592 ? -20.331 20.247 5.205 1.00 92.00 592 LEU A O 1
ATOM 4806 N N . ASN A 1 593 ? -18.452 19.165 5.797 1.00 90.94 593 ASN A N 1
ATOM 4807 C CA . ASN A 1 593 ? -17.480 20.220 5.483 1.00 90.94 593 ASN A CA 1
ATOM 4808 C C . ASN A 1 593 ? -17.624 21.526 6.285 1.00 90.94 593 ASN A C 1
ATOM 4810 O O . ASN A 1 593 ? -16.913 22.494 6.000 1.00 90.94 593 ASN A O 1
ATOM 4814 N N . LYS A 1 594 ? -18.493 21.577 7.303 1.00 91.31 594 LYS A N 1
ATOM 4815 C CA . LYS A 1 594 ? -18.508 22.688 8.261 1.00 91.31 594 LYS A CA 1
ATOM 4816 C C . LYS A 1 594 ? -17.292 22.617 9.181 1.00 91.31 594 LYS A C 1
ATOM 4818 O O . LYS A 1 594 ? -16.712 21.553 9.399 1.00 91.31 594 LYS A O 1
ATOM 4823 N N . THR A 1 595 ? -16.956 23.764 9.754 1.00 91.56 595 THR A N 1
ATOM 4824 C CA . THR A 1 595 ? -15.823 23.927 10.660 1.00 91.56 595 THR A CA 1
ATOM 4825 C C . THR A 1 595 ? -16.322 24.501 11.979 1.00 91.56 595 THR A C 1
ATOM 4827 O O . THR A 1 595 ? -17.055 25.489 11.981 1.00 91.56 595 THR A O 1
ATOM 4830 N N . LEU A 1 596 ? -15.950 23.873 13.092 1.00 91.62 596 LEU A N 1
ATOM 4831 C CA . LEU A 1 596 ? -16.206 24.356 14.444 1.00 91.62 596 LEU A CA 1
ATOM 4832 C C . LEU A 1 596 ? -14.918 24.967 15.005 1.00 91.62 596 LEU A C 1
ATOM 4834 O O . LEU A 1 596 ? -13.899 24.285 15.117 1.00 91.62 596 LEU A O 1
ATOM 4838 N N . THR A 1 597 ? -14.976 26.241 15.366 1.00 89.94 597 THR A N 1
ATOM 4839 C CA . THR A 1 597 ? -13.864 27.016 15.928 1.00 89.94 597 THR A CA 1
ATOM 4840 C C . THR A 1 597 ? -14.029 27.183 17.445 1.00 89.94 597 THR A C 1
ATOM 4842 O O . THR A 1 597 ? -15.128 27.017 17.985 1.00 89.94 597 THR A O 1
ATOM 4845 N N . ARG A 1 598 ? -12.937 27.471 18.170 1.00 86.25 598 ARG A N 1
ATOM 4846 C CA . ARG A 1 598 ? -12.941 27.545 19.650 1.00 86.25 598 ARG A CA 1
ATOM 4847 C C . ARG A 1 598 ? -13.804 28.680 20.228 1.00 86.25 598 ARG A C 1
ATOM 4849 O O . ARG A 1 598 ? -14.170 28.622 21.397 1.00 86.25 598 ARG A O 1
ATOM 4856 N N . ASP A 1 599 ? -14.120 29.703 19.442 1.00 84.06 599 ASP A N 1
ATOM 4857 C CA . ASP A 1 599 ? -15.010 30.818 19.797 1.00 84.06 599 ASP A CA 1
ATOM 4858 C C . ASP A 1 599 ? -16.505 30.458 19.708 1.00 84.06 599 ASP A C 1
ATOM 4860 O O . ASP A 1 599 ? -17.352 31.168 20.256 1.00 84.06 599 ASP A O 1
ATOM 4864 N N . MET A 1 600 ? -16.844 29.336 19.066 1.00 86.31 600 MET A N 1
ATOM 4865 C CA . MET A 1 600 ? -18.211 28.824 18.987 1.00 86.31 600 MET A CA 1
ATOM 4866 C C . MET A 1 600 ? -18.597 28.002 20.227 1.00 86.31 600 MET A C 1
ATOM 4868 O O . MET A 1 600 ? -17.763 27.542 21.006 1.00 86.31 600 MET A O 1
ATOM 4872 N N . LYS A 1 601 ? -19.903 27.751 20.394 1.00 78.75 601 LYS A N 1
ATOM 4873 C CA . LYS A 1 601 ? -20.434 26.875 21.451 1.00 78.75 601 LYS A CA 1
ATOM 4874 C C . LYS A 1 601 ? -20.081 25.410 21.180 1.00 78.75 601 LYS A C 1
ATOM 4876 O O . LYS A 1 601 ? -20.831 24.713 20.508 1.00 78.75 601 LYS A O 1
ATOM 4881 N N . GLY A 1 602 ? -18.954 24.925 21.688 1.00 79.88 602 GLY A N 1
ATOM 4882 C CA . GLY A 1 602 ? -18.461 23.590 21.351 1.00 79.88 602 GLY A CA 1
ATOM 4883 C C . GLY A 1 602 ? -18.074 22.740 22.553 1.00 79.88 602 GLY A C 1
ATOM 4884 O O . GLY A 1 602 ? -16.895 22.693 22.894 1.00 79.88 602 GLY A O 1
ATOM 4885 N N . VAL A 1 603 ? -19.009 21.953 23.114 1.00 87.88 603 VAL A N 1
ATOM 4886 C CA . VAL A 1 603 ? -18.656 20.836 24.030 1.00 87.88 603 VAL A CA 1
ATOM 4887 C C . VAL A 1 603 ? -17.623 19.896 23.386 1.00 87.88 603 VAL A C 1
ATOM 4889 O O . VAL A 1 603 ? -16.827 19.281 24.088 1.00 87.88 603 VAL A O 1
ATOM 4892 N N . SER A 1 604 ? -17.562 19.838 22.051 1.00 90.25 604 SER A N 1
ATOM 4893 C CA . SER A 1 604 ? -16.556 19.070 21.317 1.00 90.25 604 SER A CA 1
ATOM 4894 C C . SER A 1 604 ? -15.120 19.423 21.697 1.00 90.25 604 SER A C 1
ATOM 4896 O O . SER A 1 604 ? -14.309 18.516 21.852 1.00 90.25 604 SER A O 1
ATOM 4898 N N . PHE A 1 605 ? -14.808 20.702 21.930 1.00 92.25 605 PHE A N 1
ATOM 4899 C CA . PHE A 1 605 ? -13.469 21.099 22.376 1.00 92.25 605 PHE A CA 1
ATOM 4900 C C . PHE A 1 605 ? -13.178 20.666 23.814 1.00 92.25 605 PHE A C 1
ATOM 4902 O O . PHE A 1 605 ? -12.035 20.354 24.121 1.00 92.25 605 PHE A O 1
ATOM 4909 N N . ALA A 1 606 ? -14.195 20.520 24.673 1.00 90.19 606 ALA A N 1
ATOM 4910 C CA . ALA A 1 606 ? -13.993 19.939 26.000 1.00 90.19 606 ALA A CA 1
ATOM 4911 C C . ALA A 1 606 ? -13.548 18.467 25.915 1.00 90.19 606 ALA A C 1
ATOM 4913 O O . ALA A 1 606 ? -12.719 18.035 26.714 1.00 90.19 606 ALA A O 1
ATOM 4914 N N . ALA A 1 607 ? -14.042 17.703 24.932 1.00 89.69 607 ALA A N 1
ATOM 4915 C CA . ALA A 1 607 ? -13.565 16.340 24.673 1.00 89.69 607 ALA A CA 1
ATOM 4916 C C . ALA A 1 607 ? -12.119 16.330 24.145 1.00 89.69 607 ALA A C 1
ATOM 4918 O O . ALA A 1 607 ? -11.324 15.497 24.571 1.00 89.69 607 ALA A O 1
ATOM 4919 N N . VAL A 1 608 ? -11.769 17.282 23.271 1.00 89.06 608 VAL A N 1
ATOM 4920 C CA . VAL A 1 608 ? -10.403 17.441 22.740 1.00 89.06 608 VAL A CA 1
ATOM 4921 C C . VAL A 1 608 ? -9.408 17.802 23.844 1.00 89.06 608 VAL A C 1
ATOM 4923 O O . VAL A 1 608 ? -8.381 17.146 23.977 1.00 89.06 608 VAL A O 1
ATOM 4926 N N . ASP A 1 609 ? -9.733 18.792 24.675 1.00 89.00 609 ASP A N 1
ATOM 4927 C CA . ASP A 1 609 ? -8.832 19.299 25.715 1.00 89.00 609 ASP A CA 1
ATOM 4928 C C . ASP A 1 609 ? -8.683 18.314 26.891 1.00 89.00 609 ASP A C 1
ATOM 4930 O O . ASP A 1 609 ? -7.621 18.227 27.513 1.00 89.00 609 ASP A O 1
ATOM 4934 N N . SER A 1 610 ? -9.748 17.570 27.220 1.00 87.50 610 SER A N 1
ATOM 4935 C CA . SER A 1 610 ? -9.719 16.587 28.311 1.00 87.50 610 SER A CA 1
ATOM 4936 C C . SER A 1 610 ? -9.174 15.221 27.897 1.00 87.50 610 SER A C 1
ATOM 4938 O O . SER A 1 610 ? -8.691 14.493 28.763 1.00 87.50 610 SER A O 1
ATOM 4940 N N . GLY A 1 611 ? -9.284 14.851 26.616 1.00 84.25 611 GLY A N 1
ATOM 4941 C CA . GLY A 1 611 ? -9.040 13.482 26.150 1.00 84.25 611 GLY A CA 1
ATOM 4942 C C . GLY A 1 611 ? -10.059 12.466 26.681 1.00 84.25 611 GLY A C 1
ATOM 4943 O O . GLY A 1 611 ? -9.850 11.263 26.560 1.00 84.25 611 GLY A O 1
ATOM 4944 N N . LEU A 1 612 ? -11.169 12.924 27.276 1.00 87.06 612 LEU A N 1
ATOM 4945 C CA . LEU A 1 612 ? -12.184 12.069 27.886 1.00 87.06 612 LEU A CA 1
ATOM 4946 C C . LEU A 1 612 ? -13.544 12.206 27.182 1.00 87.06 612 LEU A C 1
ATOM 4948 O O . LEU A 1 612 ? -13.934 13.316 26.800 1.00 87.06 612 LEU A O 1
ATOM 4952 N N . PRO A 1 613 ? -14.307 11.101 27.063 1.00 90.06 613 PRO A N 1
ATOM 4953 C CA . PRO A 1 613 ? -15.691 11.115 26.598 1.00 90.06 613 PRO A CA 1
ATOM 4954 C C . PRO A 1 613 ? -16.558 12.144 27.330 1.00 90.06 613 PRO A C 1
ATOM 4956 O O . PRO A 1 613 ? -16.607 12.159 28.559 1.00 90.06 613 PRO A O 1
ATOM 4959 N N . GLN A 1 614 ? -17.297 12.959 26.576 1.00 92.56 614 GLN A N 1
ATOM 4960 C CA . GLN A 1 614 ? -18.261 13.920 27.112 1.00 92.56 614 GLN A CA 1
ATOM 4961 C C . GLN A 1 614 ? -19.678 13.421 26.839 1.00 92.56 614 GLN A C 1
ATOM 4963 O O . GLN A 1 614 ? -20.100 13.333 25.686 1.00 92.56 614 GLN A O 1
ATOM 4968 N N . HIS A 1 615 ? -20.424 13.094 27.894 1.00 93.69 615 HIS A N 1
ATOM 4969 C CA . HIS A 1 615 ? -21.829 12.701 27.787 1.00 93.69 615 HIS A CA 1
ATOM 4970 C C . HIS A 1 615 ? -22.730 13.820 28.295 1.00 93.69 615 HIS A C 1
ATOM 4972 O O . HIS A 1 615 ? -22.656 14.221 29.454 1.00 93.69 615 HIS A O 1
ATOM 4978 N N . VAL A 1 616 ? -23.621 14.292 27.428 1.00 93.06 616 VAL A N 1
ATOM 4979 C CA . VAL A 1 616 ? -24.676 15.244 27.754 1.00 93.06 616 VAL A CA 1
ATOM 4980 C C . VAL A 1 616 ? -26.026 14.525 27.676 1.00 93.06 616 VAL A C 1
ATOM 4982 O O . VAL A 1 616 ? -26.555 14.312 26.581 1.00 93.06 616 VAL A O 1
ATOM 4985 N N . PRO A 1 617 ? -26.634 14.147 28.817 1.00 89.31 617 PRO A N 1
ATOM 4986 C CA . PRO A 1 617 ? -27.926 13.459 28.831 1.00 89.31 617 PRO A CA 1
ATOM 4987 C C . PRO A 1 617 ? -29.082 14.305 28.287 1.00 89.31 617 PRO A C 1
ATOM 4989 O O . PRO A 1 617 ? -30.038 13.756 27.752 1.00 89.31 617 PRO A O 1
ATOM 4992 N N . ARG A 1 618 ? -29.017 15.636 28.449 1.00 88.94 618 ARG A N 1
ATOM 4993 C CA . ARG A 1 618 ? -30.064 16.577 28.022 1.00 88.94 618 ARG A CA 1
ATOM 4994 C C . ARG A 1 618 ? -29.456 17.799 27.345 1.00 88.94 618 ARG A C 1
ATOM 4996 O O . ARG A 1 618 ? -29.066 18.759 28.006 1.00 88.94 618 ARG A O 1
ATOM 5003 N N . VAL A 1 619 ? -29.408 17.761 26.021 1.00 88.12 619 VAL A N 1
ATOM 5004 C CA . VAL A 1 619 ? -28.746 18.781 25.190 1.00 88.12 619 VAL A CA 1
ATOM 5005 C C . VAL A 1 619 ? -29.354 20.181 25.319 1.00 88.12 619 VAL A C 1
ATOM 5007 O O . VAL A 1 619 ? -28.613 21.159 25.385 1.00 88.12 619 VAL A O 1
ATOM 5010 N N . LEU A 1 620 ? -30.681 20.287 25.452 1.00 84.81 620 LEU A N 1
ATOM 5011 C CA . LEU A 1 620 ? -31.394 21.568 25.550 1.00 84.81 620 LEU A CA 1
ATOM 5012 C C . LEU A 1 620 ? -30.883 22.467 26.693 1.00 84.81 620 LEU A C 1
ATOM 5014 O O . LEU A 1 620 ? -30.837 23.684 26.546 1.00 84.81 620 LEU A O 1
ATOM 5018 N N . TYR A 1 621 ? -30.472 21.877 27.819 1.00 84.81 621 TYR A N 1
ATOM 5019 C CA . TYR A 1 621 ? -30.143 22.616 29.045 1.00 84.81 621 TYR A CA 1
ATOM 5020 C C . TYR A 1 621 ? -28.643 22.868 29.252 1.00 84.81 621 TYR A C 1
ATOM 5022 O O . TYR A 1 621 ? -28.269 23.520 30.221 1.00 84.81 621 TYR A O 1
ATOM 5030 N N . HIS A 1 622 ? -27.769 22.365 28.374 1.00 86.56 622 HIS A N 1
ATOM 5031 C CA . HIS A 1 622 ? -26.319 22.468 28.577 1.00 86.56 622 HIS A CA 1
ATOM 5032 C C . HIS A 1 622 ? -25.756 23.859 28.222 1.00 86.56 622 HIS A C 1
ATOM 5034 O O . HIS A 1 622 ? -24.717 24.264 28.737 1.00 86.56 622 HIS A O 1
ATOM 5040 N N . GLY A 1 623 ? -26.388 24.594 27.301 1.00 81.88 623 GLY A N 1
ATOM 5041 C CA . GLY A 1 623 ? -26.007 25.970 26.935 1.00 81.88 623 GLY A CA 1
ATOM 5042 C C . GLY A 1 623 ? -24.747 26.140 26.062 1.00 81.88 623 GLY A C 1
ATOM 5043 O O . GLY A 1 623 ? -24.614 27.185 25.423 1.00 81.88 623 GLY A O 1
ATOM 5044 N N . ASN A 1 624 ? -23.878 25.123 25.967 1.00 87.38 624 ASN A N 1
ATOM 5045 C CA . ASN A 1 624 ? -22.603 25.142 25.221 1.00 87.38 624 ASN A CA 1
ATOM 5046 C C . ASN A 1 624 ? -22.573 24.188 24.004 1.00 87.38 624 ASN A C 1
ATOM 5048 O O . ASN A 1 624 ? -21.525 23.660 23.641 1.00 87.38 624 ASN A O 1
ATOM 5052 N N . ILE A 1 625 ? -23.730 23.919 23.395 1.00 87.88 625 ILE A N 1
ATOM 5053 C CA . ILE A 1 625 ? -23.864 23.016 22.240 1.00 87.88 625 ILE A CA 1
ATOM 5054 C C . ILE A 1 625 ? -24.143 23.825 20.972 1.00 87.88 625 ILE A C 1
ATOM 5056 O O . ILE A 1 625 ? -25.030 24.681 20.970 1.00 87.88 625 ILE A O 1
ATOM 5060 N N . GLN A 1 626 ? -23.418 23.513 19.897 1.00 89.69 626 GLN A N 1
ATOM 5061 C CA . GLN A 1 626 ? -23.665 24.035 18.557 1.00 89.69 626 GLN A CA 1
ATOM 5062 C C . GLN A 1 626 ? -24.701 23.169 17.837 1.00 89.69 626 GLN A C 1
ATOM 5064 O O . GLN A 1 626 ? -24.520 21.960 17.694 1.00 89.69 626 GLN A O 1
ATOM 5069 N N . PHE A 1 627 ? -25.761 23.796 17.328 1.00 89.12 627 PHE A N 1
ATOM 5070 C CA . PHE A 1 627 ? -26.767 23.140 16.492 1.00 89.12 627 PHE A CA 1
ATOM 5071 C C . PHE A 1 627 ? -26.591 23.587 15.037 1.00 89.12 627 PHE A C 1
ATOM 5073 O O . PHE A 1 627 ? -26.751 24.765 14.732 1.00 89.12 627 PHE A O 1
ATOM 5080 N N . TRP A 1 628 ? -26.257 22.651 14.146 1.00 88.94 628 TRP A N 1
ATOM 5081 C CA . TRP A 1 628 ? -26.057 22.934 12.717 1.00 88.94 628 TRP A CA 1
ATOM 5082 C C . TRP A 1 628 ? -27.360 22.974 11.917 1.00 88.94 628 TRP A C 1
ATOM 5084 O O . TRP A 1 628 ? -27.493 23.771 10.993 1.00 88.94 628 TRP A O 1
ATOM 5094 N N . ASN A 1 629 ? -28.330 22.130 12.275 1.00 86.81 629 ASN A N 1
ATOM 5095 C CA . ASN A 1 629 ? -29.637 22.122 11.632 1.00 86.81 629 ASN A CA 1
ATOM 5096 C C . ASN A 1 629 ? -30.491 23.279 12.177 1.00 86.81 629 ASN A C 1
ATOM 5098 O O . ASN A 1 629 ? -31.007 23.213 13.295 1.00 86.81 629 ASN A O 1
ATOM 5102 N N . THR A 1 630 ? -30.631 24.331 11.372 1.00 80.50 630 THR A N 1
ATOM 5103 C CA . THR A 1 630 ? -31.408 25.534 11.698 1.00 80.50 630 THR A CA 1
ATOM 5104 C C . THR A 1 630 ? -32.917 25.361 11.526 1.00 80.50 630 THR A C 1
ATOM 5106 O O . THR A 1 630 ? -33.665 26.221 11.975 1.00 80.50 630 THR A O 1
ATOM 5109 N N . GLU A 1 631 ? -33.374 24.274 10.898 1.00 82.12 631 GLU A N 1
ATOM 5110 C CA . GLU A 1 631 ? -34.799 24.005 10.656 1.00 82.12 631 GLU A CA 1
ATOM 5111 C C . GLU A 1 631 ? -35.503 23.400 11.879 1.00 82.12 631 GLU A C 1
ATOM 5113 O O . GLU A 1 631 ? -36.723 23.488 11.983 1.00 82.12 631 GLU A O 1
ATOM 5118 N N . ARG A 1 632 ? -34.757 22.823 12.836 1.00 80.81 632 ARG A N 1
ATOM 5119 C CA . ARG A 1 632 ? -35.337 22.262 14.069 1.00 80.81 632 ARG A CA 1
ATOM 5120 C C . ARG A 1 632 ? -35.747 23.353 15.058 1.00 80.81 632 ARG A C 1
ATOM 5122 O O . ARG A 1 632 ? -34.909 24.159 15.497 1.00 80.81 632 ARG A O 1
ATOM 5129 N N . SER A 1 633 ? -37.007 23.298 15.483 1.00 79.88 633 SER A N 1
ATOM 5130 C CA . SER A 1 633 ? -37.565 24.139 16.548 1.00 79.88 633 SER A CA 1
ATOM 5131 C C . SER A 1 633 ? -36.930 23.833 17.915 1.00 79.88 633 SER A C 1
ATOM 5133 O O . SER A 1 633 ? -36.318 22.783 18.113 1.00 79.88 633 SER A O 1
ATOM 5135 N N . GLU A 1 634 ? -37.052 24.740 18.891 1.00 75.75 634 GLU A N 1
ATOM 5136 C CA . GLU A 1 634 ? -36.497 24.516 20.240 1.00 75.75 634 GLU A CA 1
ATOM 5137 C C . GLU A 1 634 ? -37.148 23.331 20.971 1.00 75.75 634 GLU A C 1
ATOM 5139 O O . GLU A 1 634 ? -36.486 22.643 21.749 1.00 75.75 634 GLU A O 1
ATOM 5144 N N . GLU A 1 635 ? -38.415 23.038 20.676 1.00 72.25 635 GLU A N 1
ATOM 5145 C CA . GLU A 1 635 ? -39.176 21.930 21.266 1.00 72.25 635 GLU A CA 1
ATOM 5146 C C . GLU A 1 635 ? -38.683 20.555 20.788 1.00 72.25 635 GLU A C 1
ATOM 5148 O O . GLU A 1 635 ? -38.772 19.573 21.532 1.00 72.25 635 GLU A O 1
ATOM 5153 N N . GLU A 1 636 ? -38.108 20.506 19.583 1.00 74.25 636 GLU A N 1
ATOM 5154 C CA . GLU A 1 636 ? -37.528 19.320 18.942 1.00 74.25 636 GLU A CA 1
ATOM 5155 C C . GLU A 1 636 ? -36.052 19.105 19.312 1.00 74.25 636 GLU A C 1
ATOM 5157 O O . GLU A 1 636 ? -35.473 18.064 19.006 1.00 74.25 636 GLU A O 1
ATOM 5162 N N . ARG A 1 637 ? -35.415 20.042 20.029 1.00 80.75 637 ARG A N 1
ATOM 5163 C CA . ARG A 1 637 ? -34.022 19.909 20.510 1.00 80.75 637 ARG A CA 1
ATOM 5164 C C . ARG A 1 637 ? -33.923 19.072 21.791 1.00 80.75 637 ARG A C 1
ATOM 5166 O O . ARG A 1 637 ? -33.138 19.372 22.692 1.00 80.75 637 ARG A O 1
ATOM 5173 N N . LYS A 1 638 ? -34.726 18.011 21.890 1.00 83.81 638 LYS A N 1
ATOM 5174 C CA . LYS A 1 638 ? -34.739 17.070 23.016 1.00 83.81 638 LYS A CA 1
ATOM 5175 C C . LYS A 1 638 ? -33.946 15.824 22.638 1.00 83.81 638 LYS A C 1
ATOM 5177 O O . LYS A 1 638 ? -34.297 15.120 21.704 1.00 83.81 638 LYS A O 1
ATOM 5182 N N . GLY A 1 639 ? -32.879 15.547 23.376 1.00 88.00 639 GLY A N 1
ATOM 5183 C CA . GLY A 1 639 ? -32.003 14.415 23.094 1.00 88.00 639 GLY A CA 1
ATOM 5184 C C . GLY A 1 639 ? -30.807 14.355 24.029 1.00 88.00 639 GLY A C 1
ATOM 5185 O O . GLY A 1 639 ? -30.597 15.245 24.864 1.00 88.00 639 GLY A O 1
ATOM 5186 N N . SER A 1 640 ? -30.013 13.310 23.840 1.00 92.12 640 SER A N 1
ATOM 5187 C CA . SER A 1 640 ? -28.700 13.136 24.443 1.00 92.12 640 SER A CA 1
ATOM 5188 C C . SER A 1 640 ? -27.623 13.240 23.363 1.00 92.12 640 SER A C 1
ATOM 5190 O O . SER A 1 640 ? -27.868 12.900 22.209 1.00 92.12 640 SER A O 1
ATOM 5192 N N . LEU A 1 641 ? -26.441 13.718 23.742 1.00 93.75 641 LEU A N 1
ATOM 5193 C CA . LEU A 1 641 ? -25.257 13.823 22.894 1.00 93.75 641 LEU A CA 1
ATOM 5194 C C . LEU A 1 641 ? -24.086 13.161 23.617 1.00 93.75 641 LEU A C 1
ATOM 5196 O O . LEU A 1 641 ? -23.857 13.426 24.796 1.00 93.75 641 LEU A O 1
ATOM 5200 N N . ILE A 1 642 ? -23.337 12.324 22.912 1.00 95.25 642 ILE A N 1
ATOM 5201 C CA . ILE A 1 642 ? -22.039 11.816 23.348 1.00 95.25 642 ILE A CA 1
ATOM 5202 C C . ILE A 1 642 ? -20.994 12.317 22.364 1.00 95.25 642 ILE A C 1
ATOM 5204 O O . ILE A 1 642 ? -21.195 12.234 21.155 1.00 95.25 642 ILE A O 1
ATOM 5208 N N . ILE A 1 643 ? -19.874 12.800 22.888 1.00 95.31 643 ILE A N 1
ATOM 5209 C CA . ILE A 1 643 ? -18.700 13.170 22.106 1.00 95.31 643 ILE A CA 1
ATOM 5210 C C . ILE A 1 643 ? -17.531 12.325 22.590 1.00 95.31 643 ILE A C 1
ATOM 5212 O O . ILE A 1 643 ? -17.173 12.360 23.769 1.00 95.31 643 ILE A O 1
ATOM 5216 N N . LEU A 1 644 ? -16.954 11.556 21.677 1.00 94.94 644 LEU A N 1
ATOM 5217 C CA . LEU A 1 644 ? -15.864 10.630 21.937 1.00 94.94 644 LEU A CA 1
ATOM 5218 C C . LEU A 1 644 ? -14.588 11.166 21.281 1.00 94.94 644 LEU A C 1
ATOM 5220 O O . LEU A 1 644 ? -14.607 11.446 20.079 1.00 94.94 644 LEU A O 1
ATOM 5224 N N . PRO A 1 645 ? -13.495 11.352 22.037 1.00 93.81 645 PRO A N 1
ATOM 5225 C CA . PRO A 1 645 ? -12.232 11.804 21.471 1.00 93.81 645 PRO A CA 1
ATOM 5226 C C . PRO A 1 645 ? -11.595 10.691 20.634 1.00 93.81 645 PRO A C 1
ATOM 5228 O O . PRO A 1 645 ? -11.499 9.546 21.072 1.00 93.81 645 PRO A O 1
ATOM 5231 N N . LEU A 1 646 ? -11.139 11.044 19.436 1.00 93.88 646 LEU A N 1
ATOM 5232 C CA . LEU A 1 646 ? -10.352 10.171 18.574 1.00 93.88 646 LEU A CA 1
ATOM 5233 C C . LEU A 1 646 ? -8.886 10.326 18.932 1.00 93.88 646 LEU A C 1
ATOM 5235 O O . LEU A 1 646 ? -8.316 11.399 18.734 1.00 93.88 646 LEU A O 1
ATOM 5239 N N . MET A 1 647 ? -8.300 9.270 19.485 1.00 85.44 647 MET A N 1
ATOM 5240 C CA . MET A 1 647 ? -6.937 9.293 20.006 1.00 85.44 647 MET A CA 1
ATOM 5241 C C . MET A 1 647 ? -6.008 8.417 19.181 1.00 85.44 647 MET A C 1
ATOM 5243 O O . MET A 1 647 ? -6.422 7.361 18.695 1.00 85.44 647 MET A O 1
ATOM 5247 N N . ASP A 1 648 ? -4.765 8.865 19.038 1.00 79.50 648 ASP A N 1
ATOM 5248 C CA . ASP A 1 648 ? -3.680 8.057 18.493 1.00 79.50 648 ASP A CA 1
ATOM 5249 C C . ASP A 1 648 ? -3.050 7.149 19.567 1.00 79.50 648 ASP A C 1
ATOM 5251 O O . ASP A 1 648 ? -3.440 7.152 20.739 1.00 79.50 648 ASP A O 1
ATOM 5255 N N . THR A 1 649 ? -2.049 6.355 19.179 1.00 69.81 649 THR A N 1
ATOM 5256 C CA . THR A 1 649 ? -1.307 5.473 20.098 1.00 69.81 649 THR A CA 1
ATOM 5257 C C . THR A 1 649 ? -0.568 6.234 21.204 1.00 69.81 649 THR A C 1
ATOM 5259 O O . THR A 1 649 ? -0.283 5.658 22.251 1.00 69.81 649 THR A O 1
ATOM 5262 N N . GLN A 1 650 ? -0.298 7.528 21.005 1.00 68.94 650 GLN A N 1
ATOM 5263 C CA . GLN A 1 650 ? 0.343 8.429 21.966 1.00 68.94 650 GLN A CA 1
ATOM 5264 C C . GLN A 1 650 ? -0.678 9.165 22.854 1.00 68.94 650 GLN A C 1
ATOM 5266 O O . GLN A 1 650 ? -0.297 10.076 23.588 1.00 68.94 650 GLN A O 1
ATOM 5271 N N . GLN A 1 651 ? -1.963 8.784 22.804 1.00 74.06 651 GLN A N 1
ATOM 5272 C CA . GLN A 1 651 ? -3.066 9.425 23.535 1.00 74.06 651 GLN A CA 1
ATOM 5273 C C . GLN A 1 651 ? -3.278 10.904 23.164 1.00 74.06 651 GLN A C 1
ATOM 5275 O O . GLN A 1 651 ? -3.826 11.683 23.946 1.00 74.06 651 GLN A O 1
ATOM 5280 N N . ARG A 1 652 ? -2.860 11.319 21.963 1.00 81.75 652 ARG A N 1
ATOM 5281 C CA . ARG A 1 652 ? -3.137 12.659 21.435 1.00 81.75 652 ARG A CA 1
ATOM 5282 C C . ARG A 1 652 ? -4.458 12.636 20.688 1.00 81.75 652 ARG A C 1
ATOM 5284 O O . ARG A 1 652 ? -4.703 11.747 19.872 1.00 81.75 652 ARG A O 1
ATOM 5291 N N . VAL A 1 653 ? -5.300 13.633 20.942 1.00 87.12 653 VAL A N 1
ATOM 5292 C CA . VAL A 1 653 ? -6.590 13.755 20.263 1.00 87.12 653 VAL A CA 1
ATOM 5293 C C . VAL A 1 653 ? -6.388 14.362 18.876 1.00 87.12 653 VAL A C 1
ATOM 5295 O O . VAL A 1 653 ? -5.874 15.471 18.756 1.00 87.12 653 VAL A O 1
ATOM 5298 N N . PHE A 1 654 ? -6.815 13.656 17.830 1.00 90.62 654 PHE A N 1
ATOM 5299 C CA . PHE A 1 654 ? -6.761 14.128 16.439 1.00 90.62 654 PHE A CA 1
ATOM 5300 C C . PHE A 1 654 ? -8.147 14.419 15.845 1.00 90.62 654 PHE A C 1
ATOM 5302 O O . PHE A 1 654 ? -8.261 14.839 14.695 1.00 90.62 654 PHE A O 1
ATOM 5309 N N . GLY A 1 655 ? -9.216 14.206 16.612 1.00 93.88 655 GLY A N 1
ATOM 5310 C CA . GLY A 1 655 ? -10.583 14.460 16.174 1.00 93.88 655 GLY A CA 1
ATOM 5311 C C . GLY A 1 655 ? -11.625 14.029 17.201 1.00 93.88 655 GLY A C 1
ATOM 5312 O O . GLY A 1 655 ? -11.297 13.667 18.331 1.00 93.88 655 GLY A O 1
ATOM 5313 N N . THR A 1 656 ? -12.895 14.046 16.809 1.00 95.75 656 THR A N 1
ATOM 5314 C CA . THR A 1 656 ? -14.020 13.594 17.629 1.00 95.75 656 THR A CA 1
ATOM 5315 C C . THR A 1 656 ? -15.032 12.784 16.817 1.00 95.75 656 THR A C 1
ATOM 5317 O O . THR A 1 656 ? -15.277 13.052 15.641 1.00 95.75 656 THR A O 1
ATOM 5320 N N . LEU A 1 657 ? -15.646 11.794 17.464 1.00 97.06 657 LEU A N 1
ATOM 5321 C CA . LEU A 1 657 ? -16.834 11.082 16.998 1.00 97.06 657 LEU A CA 1
ATOM 5322 C C . LEU A 1 657 ? -18.012 11.510 17.877 1.00 97.06 657 LEU A C 1
ATOM 5324 O O . LEU A 1 657 ? -18.008 11.258 19.082 1.00 97.06 657 LEU A O 1
ATOM 5328 N N . SER A 1 658 ? -19.015 12.157 17.289 1.00 95.44 658 SER A N 1
ATOM 5329 C CA . SER A 1 658 ? -20.198 12.616 18.024 1.00 95.44 658 SER A CA 1
ATOM 5330 C C . SER A 1 658 ? -21.432 11.820 17.624 1.00 95.44 658 SER A C 1
ATOM 5332 O O . SER A 1 658 ? -21.664 11.599 16.436 1.00 95.44 658 SER A O 1
ATOM 5334 N N . ILE A 1 659 ? -22.230 11.415 18.611 1.00 95.44 659 ILE A N 1
ATOM 5335 C CA . ILE A 1 659 ? -23.453 10.628 18.434 1.00 95.44 659 ILE A CA 1
ATOM 5336 C C . ILE A 1 659 ? -24.571 11.297 19.228 1.00 95.44 659 ILE A C 1
ATOM 5338 O O . ILE A 1 659 ? -24.426 11.528 20.429 1.00 95.44 659 ILE A O 1
ATOM 5342 N N . ASP A 1 660 ? -25.693 11.588 18.579 1.00 93.50 660 ASP A N 1
ATOM 5343 C CA . ASP A 1 660 ? -26.850 12.205 19.220 1.00 93.50 660 ASP A CA 1
ATOM 5344 C C . ASP A 1 660 ? -28.153 11.456 18.934 1.00 93.50 660 ASP A C 1
ATOM 5346 O O . ASP A 1 660 ? -28.268 10.717 17.960 1.00 93.50 660 ASP A O 1
ATOM 5350 N N . THR A 1 661 ? -29.137 11.642 19.809 1.00 92.56 661 THR A N 1
ATOM 5351 C CA . THR A 1 661 ? -30.492 11.078 19.694 1.00 92.56 661 THR A CA 1
ATOM 5352 C C . THR A 1 661 ? -31.538 12.154 19.419 1.00 92.56 661 THR A C 1
ATOM 5354 O O . THR A 1 661 ? -32.713 11.960 19.718 1.00 92.56 661 THR A O 1
ATOM 5357 N N . LEU A 1 662 ? -31.158 13.301 18.842 1.00 87.88 662 LEU A N 1
ATOM 5358 C CA . LEU A 1 662 ? -32.102 14.393 18.558 1.00 87.88 662 LEU A CA 1
ATOM 5359 C C . LEU A 1 662 ? -33.185 14.001 17.541 1.00 87.88 662 LEU A C 1
ATOM 5361 O O . LEU A 1 662 ? -34.180 14.704 17.398 1.00 87.88 662 LEU A O 1
ATOM 5365 N N . ARG A 1 663 ? -32.981 12.906 16.802 1.00 83.19 663 ARG A N 1
ATOM 5366 C CA . ARG A 1 663 ? -33.967 12.334 15.875 1.00 83.19 663 ARG A CA 1
ATOM 5367 C C . ARG A 1 663 ? -34.930 11.350 16.538 1.00 83.19 663 ARG A C 1
ATOM 5369 O O . ARG A 1 663 ? -35.841 10.878 15.864 1.00 83.19 663 ARG A O 1
ATOM 5376 N N . GLU A 1 664 ? -34.729 10.999 17.807 1.00 82.62 664 GLU A N 1
ATOM 5377 C CA . GLU A 1 664 ? -35.577 10.046 18.518 1.00 82.62 664 GLU A CA 1
ATOM 5378 C C . GLU A 1 664 ? -36.819 10.755 19.084 1.00 82.62 664 GLU A C 1
ATOM 5380 O O . GLU A 1 664 ? -36.691 11.555 20.012 1.00 82.62 664 GLU A O 1
ATOM 5385 N N . PRO A 1 665 ? -38.032 10.457 18.582 1.00 71.44 665 PRO A N 1
ATOM 5386 C CA . PRO A 1 665 ? -39.252 11.108 19.058 1.00 71.44 665 PRO A CA 1
ATOM 5387 C C . PRO A 1 665 ? -39.698 10.640 20.455 1.00 71.44 665 PRO A C 1
ATOM 5389 O O . PRO A 1 665 ? -40.600 11.240 21.037 1.00 71.44 665 PRO A O 1
ATOM 5392 N N . ARG A 1 666 ? -39.129 9.553 21.000 1.00 72.06 666 ARG A N 1
ATOM 5393 C CA . ARG A 1 666 ? -39.503 8.992 22.313 1.00 72.06 666 ARG A CA 1
ATOM 5394 C C . ARG A 1 666 ? -38.737 9.650 23.469 1.00 72.06 666 ARG A C 1
ATOM 5396 O O . ARG A 1 666 ? -37.546 9.919 23.369 1.00 72.06 666 ARG A O 1
ATOM 5403 N N . ASP A 1 667 ? -39.372 9.732 24.643 1.00 68.25 667 ASP A N 1
ATOM 5404 C CA . ASP A 1 667 ? -38.763 10.272 25.878 1.00 68.25 667 ASP A CA 1
ATOM 5405 C C . ASP A 1 667 ? -37.566 9.458 26.422 1.00 68.25 667 ASP A C 1
ATOM 5407 O O . ASP A 1 667 ? -36.787 9.954 27.237 1.00 68.25 667 ASP A O 1
ATOM 5411 N N . ARG A 1 668 ? -37.375 8.203 25.986 1.00 67.06 668 ARG A N 1
ATOM 5412 C CA . ARG A 1 668 ? -36.214 7.364 26.356 1.00 67.06 668 ARG A CA 1
ATOM 5413 C C . ARG A 1 668 ? -35.036 7.569 25.395 1.00 67.06 668 ARG A C 1
ATOM 5415 O O . ARG A 1 668 ? -34.550 6.618 24.786 1.00 67.06 668 ARG A O 1
ATOM 5422 N N . ASN A 1 669 ? -34.581 8.811 25.278 1.00 77.44 669 ASN A N 1
ATOM 5423 C CA . ASN A 1 669 ? -33.519 9.235 24.359 1.00 77.44 669 ASN A CA 1
ATOM 5424 C C . ASN A 1 669 ? -32.117 9.318 25.005 1.00 77.44 669 ASN A C 1
ATOM 5426 O O . ASN A 1 669 ? -31.155 9.694 24.339 1.00 77.44 669 ASN A O 1
ATOM 5430 N N . ILE A 1 670 ? -31.972 8.948 26.283 1.00 89.38 670 ILE A N 1
ATOM 5431 C CA . ILE A 1 670 ? -30.682 8.926 26.991 1.00 89.38 670 ILE A CA 1
ATOM 5432 C C . ILE A 1 670 ? -29.942 7.614 26.696 1.00 89.38 670 ILE A C 1
ATOM 5434 O O . ILE A 1 670 ? -30.544 6.538 26.701 1.00 89.38 670 ILE A O 1
ATOM 5438 N N . PHE A 1 671 ? -28.633 7.708 26.469 1.00 91.06 671 PHE A N 1
ATOM 5439 C CA . PHE A 1 671 ? -27.760 6.549 26.292 1.00 91.06 671 PHE A CA 1
ATOM 5440 C C . PHE A 1 671 ? -27.534 5.780 27.599 1.00 91.06 671 PHE A C 1
ATOM 5442 O O . PHE A 1 671 ? -27.301 6.367 28.656 1.00 91.06 671 PHE A O 1
ATOM 5449 N N . LEU A 1 672 ? -27.581 4.455 27.509 1.00 91.12 672 LEU A N 1
ATOM 5450 C CA . LEU A 1 672 ? -27.283 3.519 28.587 1.00 91.12 672 LEU A CA 1
ATOM 5451 C C . LEU A 1 672 ? -25.770 3.293 28.707 1.00 91.12 672 LEU A C 1
ATOM 5453 O O . LEU A 1 672 ? -25.029 3.414 27.732 1.00 91.12 672 LEU A O 1
ATOM 5457 N N . THR A 1 673 ? -25.308 2.870 29.885 1.00 90.38 673 THR A N 1
ATOM 5458 C CA . THR A 1 673 ? -23.880 2.628 30.152 1.00 90.38 673 THR A CA 1
ATOM 5459 C C . THR A 1 673 ? -23.247 1.661 29.146 1.00 90.38 673 THR A C 1
ATOM 5461 O O . THR A 1 673 ? -22.185 1.948 28.605 1.00 90.38 673 THR A O 1
ATOM 5464 N N . HIS A 1 674 ? -23.920 0.552 28.816 1.00 89.56 674 HIS A N 1
ATOM 5465 C CA . HIS A 1 674 ? -23.393 -0.418 27.848 1.00 89.56 674 HIS A CA 1
ATOM 5466 C C . HIS A 1 674 ? -23.374 0.107 26.400 1.00 89.56 674 HIS A C 1
ATOM 5468 O O . HIS A 1 674 ? -22.654 -0.451 25.573 1.00 89.56 674 HIS A O 1
ATOM 5474 N N . GLU A 1 675 ? -24.174 1.125 26.054 1.00 92.31 675 GLU A N 1
ATOM 5475 C CA . GLU A 1 675 ? -24.110 1.806 24.749 1.00 92.31 675 GLU A CA 1
ATOM 5476 C C . GLU A 1 675 ? -22.871 2.706 24.712 1.00 92.31 675 GLU A C 1
ATOM 5478 O O . GLU A 1 675 ? -22.064 2.598 23.795 1.00 92.31 675 GLU A O 1
ATOM 5483 N N . ILE A 1 676 ? -22.655 3.502 25.767 1.00 91.81 676 ILE A N 1
ATOM 5484 C CA . ILE A 1 676 ? -21.486 4.387 25.903 1.00 91.81 676 ILE A CA 1
ATOM 5485 C C . ILE A 1 676 ? -20.177 3.589 25.805 1.00 91.81 676 ILE A C 1
ATOM 5487 O O . ILE A 1 676 ? -19.274 3.983 25.068 1.00 91.81 676 ILE A O 1
ATOM 5491 N N . ILE A 1 677 ? -20.083 2.459 26.516 1.00 91.19 677 ILE A N 1
ATOM 5492 C CA . ILE A 1 677 ? -18.899 1.583 26.508 1.00 91.19 677 ILE A CA 1
ATOM 5493 C C . ILE A 1 677 ? -18.624 1.043 25.097 1.00 91.19 677 ILE A C 1
ATOM 5495 O O . ILE A 1 677 ? -17.488 1.090 24.627 1.00 91.19 677 ILE A O 1
ATOM 5499 N N . PHE A 1 678 ? -19.658 0.586 24.388 1.00 94.94 678 PHE A N 1
ATOM 5500 C CA . PHE A 1 678 ? -19.490 0.087 23.024 1.00 94.94 678 PHE A CA 1
ATOM 5501 C C . PHE A 1 678 ? -19.110 1.194 22.038 1.00 94.94 678 PHE A C 1
ATOM 5503 O O . PHE A 1 678 ? -18.260 0.981 21.178 1.00 94.94 678 PHE A O 1
ATOM 5510 N N . TYR A 1 679 ? -19.680 2.394 22.164 1.00 95.50 679 TYR A N 1
ATOM 5511 C CA . TYR A 1 679 ? -19.324 3.513 21.288 1.00 95.50 679 TYR A CA 1
ATOM 5512 C C . TYR A 1 679 ? -17.874 3.973 21.503 1.00 95.50 679 TYR A C 1
ATOM 5514 O O . TYR A 1 679 ? -17.201 4.329 20.533 1.00 95.50 679 TYR A O 1
ATOM 5522 N N . GLN A 1 680 ? -17.345 3.893 22.732 1.00 92.56 680 GLN A N 1
ATOM 5523 C CA . GLN A 1 680 ? -15.901 4.039 22.980 1.00 92.56 680 GLN A CA 1
ATOM 5524 C C . GLN A 1 680 ? -15.104 2.960 22.234 1.00 92.56 680 GLN A C 1
ATOM 5526 O O . GLN A 1 680 ? -14.130 3.277 21.558 1.00 92.56 680 GLN A O 1
ATOM 5531 N N . GLY A 1 681 ? -15.575 1.714 22.261 1.00 92.12 681 GLY A N 1
ATOM 5532 C CA . GLY A 1 681 ? -15.045 0.618 21.449 1.00 92.12 681 GLY A CA 1
ATOM 5533 C C . GLY A 1 681 ? -14.970 0.919 19.955 1.00 92.12 681 GLY A C 1
ATOM 5534 O O . GLY A 1 681 ? -13.930 0.740 19.323 1.00 92.12 681 GLY A O 1
ATOM 5535 N N . VAL A 1 682 ? -16.063 1.439 19.391 1.00 96.12 682 VAL A N 1
ATOM 5536 C CA . VAL A 1 682 ? -16.135 1.869 17.986 1.00 96.12 682 VAL A CA 1
ATOM 5537 C C . VAL A 1 682 ? -15.147 2.999 17.699 1.00 96.12 682 VAL A C 1
ATOM 5539 O O . VAL A 1 682 ? -14.514 2.994 16.648 1.00 96.12 682 VAL A O 1
ATOM 5542 N N . THR A 1 683 ? -14.978 3.932 18.637 1.00 93.94 683 THR A N 1
ATOM 5543 C CA . THR A 1 683 ? -14.010 5.037 18.543 1.00 93.94 683 THR A CA 1
ATOM 5544 C C . THR A 1 683 ? -12.581 4.505 18.479 1.00 93.94 683 THR A C 1
ATOM 5546 O O . THR A 1 683 ? -11.834 4.884 17.585 1.00 93.94 683 THR A O 1
ATOM 5549 N N . ASN A 1 684 ? -12.225 3.561 19.354 1.00 89.62 684 ASN A N 1
ATOM 5550 C CA . ASN A 1 684 ? -10.902 2.933 19.364 1.00 89.62 684 ASN A CA 1
ATOM 5551 C C . ASN A 1 684 ? -10.653 2.118 18.093 1.00 89.62 684 ASN A C 1
ATOM 5553 O O . ASN A 1 684 ? -9.602 2.247 17.466 1.00 89.62 684 ASN A O 1
ATOM 5557 N N . ALA A 1 685 ? -11.645 1.333 17.662 1.00 92.31 685 ALA A N 1
ATOM 5558 C CA . ALA A 1 685 ? -11.553 0.588 16.415 1.00 92.31 685 ALA A CA 1
ATOM 5559 C C . ALA A 1 685 ? -11.372 1.530 15.214 1.00 92.31 685 ALA A C 1
ATOM 5561 O O . ALA A 1 685 ? -10.521 1.288 14.358 1.00 92.31 685 ALA A O 1
ATOM 5562 N N . PHE A 1 686 ? -12.121 2.632 15.172 1.00 95.25 686 PHE A N 1
ATOM 5563 C CA . PHE A 1 686 ? -11.976 3.641 14.134 1.00 95.25 686 PHE A CA 1
ATOM 5564 C C . PHE A 1 686 ? -10.617 4.351 14.192 1.00 95.25 686 PHE A C 1
ATOM 5566 O O . PHE A 1 686 ? -10.015 4.521 13.141 1.00 95.25 686 PHE A O 1
ATOM 5573 N N . SER A 1 687 ? -10.087 4.694 15.369 1.00 92.12 687 SER A N 1
ATOM 5574 C CA . SER A 1 687 ? -8.736 5.260 15.508 1.00 92.12 687 SER A CA 1
ATOM 5575 C C . SER A 1 687 ? -7.668 4.344 14.905 1.00 92.12 687 SER A C 1
ATOM 5577 O O . SER A 1 687 ? -6.874 4.784 14.073 1.00 92.12 687 SER A O 1
ATOM 5579 N N . THR A 1 688 ? -7.672 3.053 15.252 1.00 89.56 688 THR A N 1
ATOM 5580 C CA . THR A 1 688 ? -6.728 2.075 14.683 1.00 89.56 688 THR A CA 1
ATOM 5581 C C . THR A 1 688 ? -6.889 1.954 13.164 1.00 89.56 688 THR A C 1
ATOM 5583 O O . THR A 1 688 ? -5.900 2.013 12.430 1.00 89.56 688 THR A O 1
ATOM 5586 N N . ALA A 1 689 ? -8.130 1.867 12.679 1.00 93.31 689 ALA A N 1
ATOM 5587 C CA . ALA A 1 689 ? -8.446 1.799 11.255 1.00 93.31 689 ALA A CA 1
ATOM 5588 C C . ALA A 1 689 ? -8.018 3.067 10.492 1.00 93.31 689 ALA A C 1
ATOM 5590 O O . ALA A 1 689 ? -7.468 2.989 9.393 1.00 93.31 689 ALA A O 1
ATOM 5591 N N . TYR A 1 690 ? -8.230 4.243 11.084 1.00 92.94 690 TYR A N 1
ATOM 5592 C CA . TYR A 1 690 ? -7.847 5.534 10.526 1.00 92.94 690 TYR A CA 1
ATOM 5593 C C . TYR A 1 690 ? -6.330 5.624 10.364 1.00 92.94 690 TYR A C 1
ATOM 5595 O O . TYR A 1 690 ? -5.841 5.948 9.282 1.00 92.94 690 TYR A O 1
ATOM 5603 N N . HIS A 1 691 ? -5.571 5.268 11.404 1.00 88.94 691 HIS A N 1
ATOM 5604 C CA . HIS A 1 691 ? -4.112 5.272 11.337 1.00 88.94 691 HIS A CA 1
ATOM 5605 C C . HIS A 1 691 ? -3.558 4.199 10.394 1.00 88.94 691 HIS A C 1
ATOM 5607 O O . HIS A 1 691 ? -2.542 4.439 9.747 1.00 88.94 691 HIS A O 1
ATOM 5613 N N . HIS A 1 692 ? -4.222 3.050 10.240 1.00 89.56 692 HIS A N 1
ATOM 5614 C CA . HIS A 1 692 ? -3.872 2.076 9.203 1.00 89.56 692 HIS A CA 1
ATOM 5615 C C . HIS A 1 692 ? -3.957 2.693 7.794 1.00 89.56 692 HIS A C 1
ATOM 5617 O O . HIS A 1 692 ? -2.968 2.698 7.058 1.00 89.56 692 HIS A O 1
ATOM 5623 N N . VAL A 1 693 ? -5.096 3.303 7.449 1.00 91.06 693 VAL A N 1
ATOM 5624 C CA . VAL A 1 693 ? -5.296 3.959 6.144 1.00 91.06 693 VAL A CA 1
ATOM 5625 C C . VAL A 1 693 ? -4.348 5.151 5.957 1.00 91.06 693 VAL A C 1
ATOM 5627 O O . VAL A 1 693 ? -3.762 5.323 4.885 1.00 91.06 693 VAL A O 1
ATOM 5630 N N . GLN A 1 694 ? -4.138 5.957 7.000 1.00 87.69 694 GLN A N 1
ATOM 5631 C CA . GLN A 1 694 ? -3.217 7.090 6.949 1.00 87.69 694 GLN A CA 1
ATOM 5632 C C . GLN A 1 694 ? -1.767 6.640 6.723 1.00 87.69 694 GLN A C 1
ATOM 5634 O O . GLN A 1 694 ? -1.051 7.279 5.955 1.00 87.69 694 GLN A O 1
ATOM 5639 N N . ARG A 1 695 ? -1.330 5.529 7.330 1.00 86.38 695 ARG A N 1
ATOM 5640 C CA . ARG A 1 695 ? 0.007 4.959 7.096 1.00 86.38 695 ARG A CA 1
ATOM 5641 C C . ARG A 1 695 ? 0.198 4.532 5.649 1.00 86.38 695 ARG A C 1
ATOM 5643 O O . ARG A 1 695 ? 1.214 4.889 5.062 1.00 86.38 695 ARG A O 1
ATOM 5650 N N . GLN A 1 696 ? -0.777 3.845 5.055 1.00 87.94 696 GLN A N 1
ATOM 5651 C CA . GLN A 1 696 ? -0.715 3.480 3.636 1.00 87.94 696 GLN A CA 1
ATOM 5652 C C . GLN A 1 696 ? -0.548 4.725 2.750 1.00 87.94 696 GLN A C 1
ATOM 5654 O O . GLN A 1 696 ? 0.331 4.756 1.892 1.00 87.94 696 GLN A O 1
ATOM 5659 N N . ARG A 1 697 ? -1.315 5.794 3.010 1.00 87.81 697 ARG A N 1
ATOM 5660 C CA . ARG A 1 697 ? -1.174 7.075 2.292 1.00 87.81 697 ARG A CA 1
ATOM 5661 C C . ARG A 1 697 ? 0.196 7.718 2.494 1.00 87.81 697 ARG A C 1
ATOM 5663 O O . ARG A 1 697 ? 0.791 8.185 1.527 1.00 87.81 697 ARG A O 1
ATOM 5670 N N . ASN A 1 698 ? 0.709 7.710 3.724 1.00 88.00 698 ASN A N 1
ATOM 5671 C CA . ASN A 1 698 ? 2.030 8.248 4.035 1.00 88.00 698 ASN A CA 1
ATOM 5672 C C . ASN A 1 698 ? 3.140 7.471 3.303 1.00 88.00 698 ASN A C 1
ATOM 5674 O O . ASN A 1 698 ? 4.052 8.091 2.762 1.00 88.00 698 ASN A O 1
ATOM 5678 N N . ILE A 1 699 ? 3.047 6.136 3.233 1.00 90.62 699 ILE A N 1
ATOM 5679 C CA . ILE A 1 699 ? 3.987 5.294 2.477 1.00 90.62 699 ILE A CA 1
ATOM 5680 C C . ILE A 1 699 ? 3.935 5.646 0.988 1.00 90.62 699 ILE A C 1
ATOM 5682 O O . ILE A 1 699 ? 4.980 5.873 0.393 1.00 90.62 699 ILE A O 1
ATOM 5686 N N . ILE A 1 700 ? 2.749 5.767 0.384 1.00 90.12 700 ILE A N 1
ATOM 5687 C CA . ILE A 1 700 ? 2.633 6.144 -1.035 1.00 90.12 700 ILE A CA 1
ATOM 5688 C C . ILE A 1 700 ? 3.215 7.537 -1.302 1.00 90.12 700 ILE A C 1
ATOM 5690 O O . ILE A 1 700 ? 3.947 7.719 -2.273 1.00 90.12 700 ILE A O 1
ATOM 5694 N N . GLN A 1 701 ? 2.962 8.510 -0.423 1.00 87.69 701 GLN A N 1
ATOM 5695 C CA . GLN A 1 701 ? 3.555 9.844 -0.541 1.00 87.69 701 GLN A CA 1
ATOM 5696 C C . GLN A 1 701 ? 5.089 9.796 -0.430 1.00 87.69 701 GLN A C 1
ATOM 5698 O O . GLN A 1 701 ? 5.786 10.468 -1.191 1.00 87.69 701 GLN A O 1
ATOM 5703 N N . LEU A 1 702 ? 5.620 8.981 0.484 1.00 90.44 702 LEU A N 1
ATOM 5704 C CA . LEU A 1 702 ? 7.055 8.770 0.647 1.00 90.44 702 LEU A CA 1
ATOM 5705 C C . LEU A 1 702 ? 7.681 8.124 -0.600 1.00 90.44 702 LEU A C 1
ATOM 5707 O O . LEU A 1 702 ? 8.701 8.613 -1.089 1.00 90.44 702 LEU A O 1
ATOM 5711 N N . VAL A 1 703 ? 7.056 7.069 -1.135 1.00 91.88 703 VAL A N 1
ATOM 5712 C CA . VAL A 1 703 ? 7.481 6.411 -2.378 1.00 91.88 703 VAL A CA 1
ATOM 5713 C C . VAL A 1 703 ? 7.470 7.426 -3.518 1.00 91.88 703 VAL A C 1
ATOM 5715 O O . VAL A 1 703 ? 8.475 7.563 -4.204 1.00 91.88 703 VAL A O 1
ATOM 5718 N N . SER A 1 704 ? 6.406 8.220 -3.674 1.00 88.94 704 SER A N 1
ATOM 5719 C CA . SER A 1 704 ? 6.339 9.266 -4.702 1.00 88.94 704 SER A CA 1
ATOM 5720 C C . SER A 1 704 ? 7.507 10.257 -4.616 1.00 88.94 704 SER A C 1
ATOM 5722 O O . SER A 1 704 ? 8.067 10.621 -5.650 1.00 88.94 704 SER A O 1
ATOM 5724 N N . SER A 1 705 ? 7.905 10.679 -3.409 1.00 87.19 705 SER A N 1
ATOM 5725 C CA . SER A 1 705 ? 9.082 11.541 -3.214 1.00 87.19 705 SER A CA 1
ATOM 5726 C C . SER A 1 705 ? 10.391 10.852 -3.617 1.00 87.19 705 SER A C 1
ATOM 5728 O O . SER A 1 705 ? 11.267 11.501 -4.190 1.00 87.19 705 SER A O 1
ATOM 5730 N N . ALA A 1 706 ? 10.534 9.553 -3.345 1.00 90.50 706 ALA A N 1
ATOM 5731 C CA . ALA A 1 706 ? 11.707 8.772 -3.736 1.00 90.50 706 ALA A CA 1
ATOM 5732 C C . ALA A 1 706 ? 11.779 8.546 -5.259 1.00 90.50 706 ALA A C 1
ATOM 5734 O O . ALA A 1 706 ? 12.855 8.645 -5.855 1.00 90.50 706 ALA A O 1
ATOM 5735 N N . LEU A 1 707 ? 10.632 8.311 -5.906 1.00 88.81 707 LEU A N 1
ATOM 5736 C CA . LEU A 1 707 ? 10.549 8.119 -7.355 1.00 88.81 707 LEU A CA 1
ATOM 5737 C C . LEU A 1 707 ? 10.862 9.408 -8.129 1.00 88.81 707 LEU A C 1
ATOM 5739 O O . LEU A 1 707 ? 11.595 9.376 -9.116 1.00 88.81 707 LEU A O 1
ATOM 5743 N N . ALA A 1 708 ? 10.403 10.560 -7.631 1.00 84.12 708 ALA A N 1
ATOM 5744 C CA . ALA A 1 708 ? 10.768 11.857 -8.201 1.00 84.12 708 ALA A CA 1
ATOM 5745 C C . ALA A 1 708 ? 12.295 12.095 -8.188 1.00 84.12 708 ALA A C 1
ATOM 5747 O O . ALA A 1 708 ? 12.836 12.736 -9.090 1.00 84.12 708 ALA A O 1
ATOM 5748 N N . TRP A 1 709 ? 13.004 11.555 -7.189 1.00 86.44 709 TRP A N 1
ATOM 5749 C CA . TRP A 1 709 ? 14.461 11.654 -7.091 1.00 86.44 709 TRP A CA 1
ATOM 5750 C C . TRP A 1 709 ? 15.187 10.722 -8.074 1.00 86.44 709 TRP A C 1
ATOM 5752 O O . TRP A 1 709 ? 16.089 11.179 -8.784 1.00 86.44 709 TRP A O 1
ATOM 5762 N N . ILE A 1 710 ? 14.797 9.439 -8.151 1.00 87.94 710 ILE A N 1
ATOM 5763 C CA . ILE A 1 710 ? 15.495 8.445 -8.993 1.00 87.94 710 ILE A CA 1
ATOM 5764 C C . ILE A 1 710 ? 15.336 8.728 -10.488 1.00 87.94 710 ILE A C 1
ATOM 5766 O O . ILE A 1 710 ? 16.276 8.511 -11.250 1.00 87.94 710 ILE A O 1
ATOM 5770 N N . TYR A 1 711 ? 14.193 9.282 -10.896 1.00 81.50 711 TYR A N 1
ATOM 5771 C CA . TYR A 1 711 ? 13.877 9.570 -12.293 1.00 81.50 711 TYR A CA 1
ATOM 5772 C C . TYR A 1 711 ? 14.934 10.456 -12.979 1.00 81.50 711 TYR A C 1
ATOM 5774 O O . TYR A 1 711 ? 15.387 10.175 -14.083 1.00 81.50 711 TYR A O 1
ATOM 5782 N N . SER A 1 712 ? 15.438 11.478 -12.279 1.00 78.50 712 SER A N 1
ATOM 5783 C CA . SER A 1 712 ? 16.493 12.360 -12.811 1.00 78.50 712 SER A CA 1
ATOM 5784 C C . SER A 1 712 ? 17.882 11.706 -12.923 1.00 78.50 712 SER A C 1
ATOM 5786 O O . SER A 1 712 ? 18.811 12.305 -13.470 1.00 78.50 712 SER A O 1
ATOM 5788 N N . ARG A 1 713 ? 18.051 10.495 -12.378 1.00 83.31 713 ARG A N 1
ATOM 5789 C CA . ARG A 1 713 ? 19.351 9.839 -12.166 1.00 83.31 713 ARG A CA 1
ATOM 5790 C C . ARG A 1 713 ? 19.478 8.496 -12.876 1.00 83.31 713 ARG A C 1
ATOM 5792 O O . ARG A 1 713 ? 20.602 8.123 -13.194 1.00 83.31 713 ARG A O 1
ATOM 5799 N N . ALA A 1 714 ? 18.367 7.809 -13.130 1.00 86.44 714 ALA A N 1
ATOM 5800 C CA . ALA A 1 714 ? 18.314 6.506 -13.789 1.00 86.44 714 ALA A CA 1
ATOM 5801 C C . ALA A 1 714 ? 17.342 6.530 -14.988 1.00 86.44 714 ALA A C 1
ATOM 5803 O O . ALA A 1 714 ? 16.247 5.974 -14.905 1.00 86.44 714 ALA A O 1
ATOM 5804 N N . PRO A 1 715 ? 17.721 7.175 -16.109 1.00 84.75 715 PRO A N 1
ATOM 5805 C CA . PRO A 1 715 ? 16.847 7.345 -17.272 1.00 84.75 715 PRO A CA 1
ATOM 5806 C C . PRO A 1 715 ? 16.494 6.034 -17.993 1.00 84.75 715 PRO A C 1
ATOM 5808 O O . PRO A 1 715 ? 15.578 6.035 -18.812 1.00 84.75 715 PRO A O 1
ATOM 5811 N N . ASN A 1 716 ? 17.207 4.930 -17.727 1.00 88.44 716 ASN A N 1
ATOM 5812 C CA . ASN A 1 716 ? 16.886 3.619 -18.302 1.00 88.44 716 ASN A CA 1
ATOM 5813 C C . ASN A 1 716 ? 15.707 2.921 -17.603 1.00 88.44 716 ASN A C 1
ATOM 5815 O O . ASN A 1 716 ? 15.242 1.892 -18.089 1.00 88.44 716 ASN A O 1
ATOM 5819 N N . ILE A 1 717 ? 15.213 3.451 -16.479 1.00 89.25 717 ILE A N 1
ATOM 5820 C CA . ILE A 1 717 ? 13.991 2.956 -15.841 1.00 89.25 717 ILE A CA 1
ATOM 5821 C C . ILE A 1 717 ? 12.804 3.611 -16.546 1.00 89.25 717 ILE A C 1
ATOM 5823 O O . ILE A 1 717 ? 12.564 4.792 -16.360 1.00 89.25 717 ILE A O 1
ATOM 5827 N N . ARG A 1 718 ? 12.059 2.859 -17.360 1.00 87.06 718 ARG A N 1
ATOM 5828 C CA . ARG A 1 718 ? 10.957 3.365 -18.192 1.00 87.06 718 ARG A CA 1
ATOM 5829 C C . ARG A 1 718 ? 9.691 3.668 -17.396 1.00 87.06 718 ARG A C 1
ATOM 5831 O O . ARG A 1 718 ? 8.993 4.629 -17.694 1.00 87.06 718 ARG A O 1
ATOM 5838 N N . SER A 1 719 ? 9.346 2.823 -16.436 1.00 89.31 719 SER A N 1
ATOM 5839 C CA . SER A 1 719 ? 8.174 3.048 -15.593 1.00 89.31 719 SER A CA 1
ATOM 5840 C C . SER A 1 719 ? 8.312 2.327 -14.264 1.00 89.31 719 SER A C 1
ATOM 5842 O O . SER A 1 719 ? 9.069 1.361 -14.145 1.00 89.31 719 SER A O 1
ATOM 5844 N N . ILE A 1 720 ? 7.598 2.817 -13.255 1.00 92.00 720 ILE A N 1
ATOM 5845 C CA . ILE A 1 720 ? 7.560 2.203 -11.931 1.00 92.00 720 ILE A CA 1
ATOM 5846 C C . ILE A 1 720 ? 6.107 2.099 -11.479 1.00 92.00 720 ILE A C 1
ATOM 5848 O O . ILE A 1 720 ? 5.404 3.107 -11.401 1.00 92.00 720 ILE A O 1
ATOM 5852 N N . ASN A 1 721 ? 5.665 0.886 -11.150 1.00 92.25 721 ASN A N 1
ATOM 5853 C CA . ASN A 1 721 ? 4.363 0.639 -10.533 1.00 92.25 721 ASN A CA 1
ATOM 5854 C C . ASN A 1 721 ? 4.538 0.342 -9.044 1.00 92.25 721 ASN A C 1
ATOM 5856 O O . ASN A 1 721 ? 5.417 -0.424 -8.650 1.00 92.25 721 ASN A O 1
ATOM 5860 N N . THR A 1 722 ? 3.687 0.927 -8.205 1.00 94.81 722 THR A N 1
ATOM 5861 C CA . THR A 1 722 ? 3.689 0.677 -6.757 1.00 94.81 722 THR A CA 1
ATOM 5862 C C . THR A 1 722 ? 2.455 -0.111 -6.360 1.00 94.81 722 THR A C 1
ATOM 5864 O O . THR A 1 722 ? 1.328 0.378 -6.474 1.00 94.81 722 THR A O 1
ATOM 5867 N N . TYR A 1 723 ? 2.677 -1.309 -5.829 1.00 94.31 723 TYR A N 1
ATOM 5868 C CA . TYR A 1 723 ? 1.630 -2.182 -5.326 1.00 94.31 723 TYR A CA 1
ATOM 5869 C C . TYR A 1 723 ? 1.669 -2.256 -3.800 1.00 94.31 723 TYR A C 1
ATOM 5871 O O . TYR A 1 723 ? 2.729 -2.489 -3.223 1.00 94.31 723 TYR A O 1
ATOM 5879 N N . LEU A 1 724 ? 0.519 -2.115 -3.139 1.00 93.06 724 LEU A N 1
ATOM 5880 C CA . LEU A 1 724 ? 0.371 -2.422 -1.710 1.00 93.06 724 LEU A CA 1
ATOM 5881 C C . LEU A 1 724 ? -0.444 -3.693 -1.517 1.00 93.06 724 LEU A C 1
ATOM 5883 O O . LEU A 1 724 ? -1.329 -4.002 -2.312 1.00 93.06 724 LEU A O 1
ATOM 5887 N N . MET A 1 725 ? -0.124 -4.438 -0.468 1.00 90.56 725 MET A N 1
ATOM 5888 C CA . MET A 1 725 ? -0.770 -5.700 -0.146 1.00 90.56 725 MET A CA 1
ATOM 5889 C C . MET A 1 725 ? -2.016 -5.489 0.717 1.00 90.56 725 MET A C 1
ATOM 5891 O O . MET A 1 725 ? -2.002 -4.701 1.660 1.00 90.56 725 MET A O 1
ATOM 5895 N N . GLU A 1 726 ? -3.071 -6.248 0.426 1.00 89.12 726 GLU A N 1
ATOM 5896 C CA . GLU A 1 726 ? -4.284 -6.335 1.242 1.00 89.12 726 GLU A CA 1
ATOM 5897 C C . GLU A 1 726 ? -4.657 -7.800 1.506 1.00 89.12 726 GLU A C 1
ATOM 5899 O O . GLU A 1 726 ? -4.431 -8.654 0.641 1.00 89.12 726 GLU A O 1
ATOM 5904 N N . PRO A 1 727 ? -5.267 -8.124 2.658 1.00 84.94 727 PRO A N 1
ATOM 5905 C CA . PRO A 1 727 ? -5.788 -9.462 2.898 1.00 84.94 727 PRO A CA 1
ATOM 5906 C C . PRO A 1 727 ? -6.916 -9.787 1.910 1.00 84.94 727 PRO A C 1
ATOM 5908 O O . PRO A 1 727 ? -7.791 -8.963 1.633 1.00 84.94 727 PRO A O 1
ATOM 5911 N N . SER A 1 728 ? -6.917 -11.010 1.378 1.00 80.19 728 SER A N 1
ATOM 5912 C CA . SER A 1 728 ? -8.004 -11.460 0.507 1.00 80.19 728 SER A CA 1
ATOM 5913 C C . SER A 1 728 ? -9.245 -11.810 1.329 1.00 80.19 728 SER A C 1
ATOM 5915 O O . SER A 1 728 ? -9.154 -12.398 2.406 1.00 80.19 728 SER A O 1
ATOM 5917 N N . VAL A 1 729 ? -10.430 -11.513 0.786 1.00 70.38 729 VAL A N 1
ATOM 5918 C CA . VAL A 1 729 ? -11.713 -11.967 1.358 1.00 70.38 729 VAL A CA 1
ATOM 5919 C C . VAL A 1 729 ? -11.785 -13.499 1.379 1.00 70.38 729 VAL A C 1
ATOM 5921 O O . VAL A 1 729 ? -12.362 -14.090 2.293 1.00 70.38 729 VAL A O 1
ATOM 5924 N N . ASP A 1 730 ? -11.172 -14.145 0.384 1.00 67.88 730 ASP A N 1
ATOM 5925 C CA . ASP A 1 730 ? -10.995 -15.590 0.360 1.00 67.88 730 ASP A CA 1
ATOM 5926 C C . ASP A 1 730 ? -9.712 -15.960 1.113 1.00 67.88 730 ASP A C 1
ATOM 5928 O O . ASP A 1 730 ? -8.600 -15.780 0.610 1.00 67.88 730 ASP A O 1
ATOM 5932 N N . LYS A 1 731 ? -9.873 -16.512 2.322 1.00 60.97 731 LYS A N 1
ATOM 5933 C CA . LYS A 1 731 ? -8.760 -16.931 3.187 1.00 60.97 731 LYS A CA 1
ATOM 5934 C C . LYS A 1 731 ? -7.830 -17.949 2.519 1.00 60.97 731 LYS A C 1
ATOM 5936 O O . LYS A 1 731 ? -6.672 -18.049 2.919 1.00 60.97 731 LYS A O 1
ATOM 5941 N N . VAL A 1 732 ? -8.296 -18.690 1.510 1.00 58.66 732 VAL A N 1
ATOM 5942 C CA . VAL A 1 732 ? -7.464 -19.646 0.760 1.00 58.66 732 VAL A CA 1
ATOM 5943 C C . VAL A 1 732 ? -6.456 -18.917 -0.138 1.00 58.66 732 VAL A C 1
ATOM 5945 O O . VAL A 1 732 ? -5.338 -19.394 -0.330 1.00 58.66 732 VAL A O 1
ATOM 5948 N N . GLN A 1 733 ? -6.819 -17.733 -0.643 1.00 58.22 733 GLN A N 1
ATOM 5949 C CA . GLN A 1 733 ? -5.992 -16.943 -1.561 1.00 58.22 733 GLN A CA 1
ATOM 5950 C C . GLN A 1 733 ? -4.882 -16.146 -0.857 1.00 58.22 733 GLN A C 1
ATOM 5952 O O . GLN A 1 733 ? -3.959 -15.696 -1.530 1.00 58.22 733 GLN A O 1
ATOM 5957 N N . GLY A 1 734 ? -4.915 -15.997 0.474 1.00 75.75 734 GLY A N 1
ATOM 5958 C CA . GLY A 1 734 ? -3.888 -15.244 1.204 1.00 75.75 734 GLY A CA 1
ATOM 5959 C C . GLY A 1 734 ? -4.118 -13.740 1.130 1.00 75.75 734 GLY A C 1
ATOM 5960 O O . GLY A 1 734 ? -4.829 -13.164 1.953 1.00 75.75 734 GLY A O 1
ATOM 5961 N N . TYR A 1 735 ? -3.534 -13.121 0.110 1.00 85.81 735 TYR A N 1
ATOM 5962 C CA . TYR A 1 735 ? -3.505 -11.677 -0.085 1.00 85.81 735 TYR A CA 1
ATOM 5963 C C . TYR A 1 735 ? -3.679 -11.298 -1.561 1.00 85.81 735 TYR A C 1
ATOM 5965 O O . TYR A 1 735 ? -3.568 -12.128 -2.468 1.00 85.81 735 TYR A O 1
ATOM 5973 N N . VAL A 1 736 ? -3.970 -10.023 -1.798 1.00 89.62 736 VAL A N 1
ATOM 5974 C CA . VAL A 1 736 ? -4.072 -9.403 -3.122 1.00 89.62 736 VAL A CA 1
ATOM 5975 C C . VAL A 1 736 ? -3.209 -8.147 -3.167 1.00 89.62 736 VAL A C 1
ATOM 5977 O O . VAL A 1 736 ? -2.913 -7.558 -2.129 1.00 89.62 736 VAL A O 1
ATOM 5980 N N . PHE A 1 737 ? -2.823 -7.716 -4.364 1.00 91.25 737 PHE A N 1
ATOM 5981 C CA . PHE A 1 737 ? -2.166 -6.429 -4.558 1.00 91.25 737 PHE A CA 1
ATOM 5982 C C . PHE A 1 737 ? -3.162 -5.367 -5.017 1.00 91.25 737 PHE A C 1
ATOM 5984 O O . PHE A 1 737 ? -4.075 -5.637 -5.794 1.00 91.25 737 PHE A O 1
ATOM 5991 N N . ARG A 1 738 ? -2.959 -4.132 -4.572 1.00 90.19 738 ARG A N 1
ATOM 5992 C CA . ARG A 1 738 ? -3.606 -2.929 -5.093 1.00 90.19 738 ARG A CA 1
ATOM 5993 C C . ARG A 1 738 ? -2.582 -2.117 -5.853 1.00 90.19 738 ARG A C 1
ATOM 5995 O O . ARG A 1 738 ? -1.571 -1.746 -5.266 1.00 90.19 738 ARG A O 1
ATOM 6002 N N . ASN A 1 739 ? -2.838 -1.834 -7.127 1.00 91.12 739 ASN A N 1
ATOM 6003 C CA . ASN A 1 739 ? -2.015 -0.887 -7.873 1.00 91.12 739 ASN A CA 1
ATOM 6004 C C . ASN A 1 739 ? -2.341 0.527 -7.385 1.00 91.12 739 ASN A C 1
ATOM 6006 O O . ASN A 1 739 ? -3.418 1.042 -7.678 1.00 91.12 739 ASN A O 1
ATOM 6010 N N . MET A 1 740 ? -1.449 1.113 -6.590 1.00 90.75 740 MET A N 1
ATOM 6011 C CA . MET A 1 740 ? -1.684 2.387 -5.908 1.00 90.75 740 MET A CA 1
ATOM 6012 C C . MET A 1 740 ? -1.206 3.581 -6.724 1.00 90.75 740 MET A C 1
ATOM 6014 O O . MET A 1 740 ? -1.765 4.670 -6.603 1.00 90.75 740 MET A O 1
ATOM 6018 N N . MET A 1 741 ? -0.144 3.393 -7.506 1.00 90.50 741 MET A N 1
ATOM 6019 C CA . MET A 1 741 ? 0.547 4.491 -8.164 1.00 90.50 741 MET A CA 1
ATOM 6020 C C . MET A 1 741 ? 1.331 3.998 -9.375 1.00 90.50 741 MET A C 1
ATOM 6022 O O . MET A 1 741 ? 1.997 2.962 -9.300 1.00 90.50 741 MET A O 1
ATOM 6026 N N . HIS A 1 742 ? 1.299 4.788 -10.444 1.00 89.75 742 HIS A N 1
ATOM 6027 C CA . HIS A 1 742 ? 2.130 4.618 -11.631 1.00 89.75 742 HIS A CA 1
ATOM 6028 C C . HIS A 1 742 ? 3.000 5.859 -11.843 1.00 89.75 742 HIS A C 1
ATOM 6030 O O . HIS A 1 742 ? 2.531 6.987 -11.697 1.00 89.75 742 HIS A O 1
ATOM 6036 N N . THR A 1 743 ? 4.261 5.657 -12.206 1.00 85.25 743 THR A N 1
ATOM 6037 C CA . THR A 1 743 ? 5.188 6.739 -12.546 1.00 85.25 743 THR A CA 1
ATOM 6038 C C . THR A 1 743 ? 5.814 6.443 -13.903 1.00 85.25 743 THR A C 1
ATOM 6040 O O . THR A 1 743 ? 6.532 5.451 -14.043 1.00 85.25 743 THR A O 1
ATOM 6043 N N . ASP A 1 744 ? 5.559 7.310 -14.886 1.00 79.88 744 ASP A N 1
ATOM 6044 C CA . ASP A 1 744 ? 6.141 7.214 -16.230 1.00 79.88 744 ASP A CA 1
ATOM 6045 C C . ASP A 1 744 ? 7.426 8.049 -16.348 1.00 79.88 744 ASP A C 1
ATOM 6047 O O . ASP A 1 744 ? 7.505 9.192 -15.882 1.00 79.88 744 ASP A O 1
ATOM 6051 N N . ASN A 1 745 ? 8.423 7.489 -17.035 1.00 72.38 745 ASN A N 1
ATOM 6052 C CA . ASN A 1 745 ? 9.715 8.110 -17.302 1.00 72.38 745 ASN A CA 1
ATOM 6053 C C . ASN A 1 745 ? 9.671 9.163 -18.428 1.00 72.38 745 ASN A C 1
ATOM 6055 O O . ASN A 1 745 ? 10.713 9.634 -18.862 1.00 72.38 745 ASN A O 1
ATOM 6059 N N . ASN A 1 746 ? 8.508 9.531 -18.965 1.00 67.56 746 ASN A N 1
ATOM 6060 C CA . ASN A 1 746 ? 8.419 10.687 -19.868 1.00 67.56 746 ASN A CA 1
ATOM 6061 C C . ASN A 1 746 ? 7.995 11.955 -19.123 1.00 67.56 746 ASN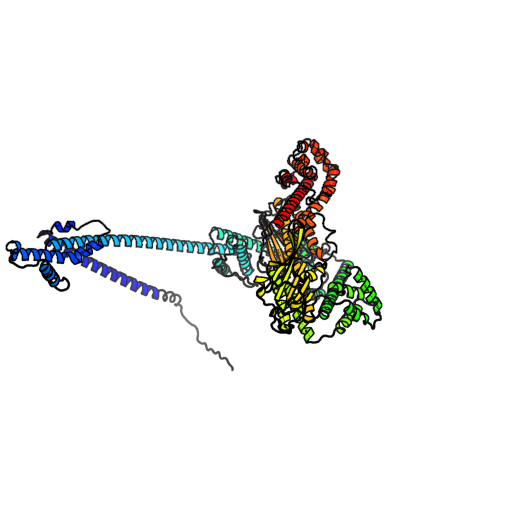 A C 1
ATOM 6063 O O . ASN A 1 746 ? 8.446 13.057 -19.440 1.00 67.56 746 ASN A O 1
ATOM 6067 N N . THR A 1 747 ? 7.127 11.807 -18.121 1.00 65.06 747 THR A N 1
ATOM 6068 C CA . THR A 1 747 ? 6.569 12.927 -17.356 1.00 65.06 747 THR A CA 1
ATOM 6069 C C . THR A 1 747 ? 7.313 13.148 -16.043 1.00 65.06 747 THR A C 1
ATOM 6071 O O . THR A 1 747 ? 7.382 14.284 -15.573 1.00 65.06 747 THR A O 1
ATOM 6074 N N . GLY A 1 748 ? 7.878 12.092 -15.440 1.00 65.88 748 GLY A N 1
ATOM 6075 C CA . GLY A 1 748 ? 8.460 12.143 -14.095 1.00 65.88 748 GLY A CA 1
ATOM 6076 C C . GLY A 1 748 ? 7.437 12.452 -12.997 1.00 65.88 748 GLY A C 1
ATOM 6077 O O . GLY A 1 748 ? 7.820 12.753 -11.866 1.00 65.88 748 GLY A O 1
ATOM 6078 N N . VAL A 1 749 ? 6.143 12.425 -13.333 1.00 75.31 749 VAL A N 1
ATOM 6079 C CA . VAL A 1 749 ? 5.031 12.694 -12.423 1.00 75.31 749 VAL A CA 1
ATOM 6080 C C . VAL A 1 749 ? 4.401 11.364 -12.045 1.00 75.31 749 VAL A C 1
ATOM 6082 O O . VAL A 1 749 ? 4.037 10.569 -12.908 1.00 75.31 749 VAL A O 1
ATOM 6085 N N . SER A 1 750 ? 4.270 11.133 -10.745 1.00 83.94 750 SER A N 1
ATOM 6086 C CA . SER A 1 750 ? 3.564 9.972 -10.220 1.00 83.94 750 SER A CA 1
ATOM 6087 C C . SER A 1 750 ? 2.059 10.228 -10.196 1.00 83.94 750 SER A C 1
ATOM 6089 O O . SER A 1 750 ? 1.595 11.169 -9.549 1.00 83.94 750 SER A O 1
ATOM 6091 N N . GLU A 1 751 ? 1.295 9.370 -10.858 1.00 84.81 751 GLU A N 1
ATOM 6092 C CA . GLU A 1 751 ? -0.162 9.351 -10.800 1.00 84.81 751 GLU A CA 1
ATOM 6093 C C . GLU A 1 751 ? -0.609 8.408 -9.681 1.00 84.81 751 GLU A C 1
ATOM 6095 O O . GLU A 1 751 ? -0.403 7.196 -9.749 1.00 84.81 751 GLU A O 1
ATOM 6100 N N . ILE A 1 752 ? -1.204 8.966 -8.624 1.00 85.81 752 ILE A N 1
ATOM 6101 C CA . ILE A 1 752 ? -1.767 8.195 -7.509 1.00 85.81 752 ILE A CA 1
ATOM 6102 C C . ILE A 1 752 ? -3.240 7.922 -7.811 1.00 85.81 752 ILE A C 1
ATOM 6104 O O . ILE A 1 752 ? -4.033 8.854 -7.961 1.00 85.81 752 ILE A O 1
ATOM 6108 N N . TYR A 1 753 ? -3.624 6.648 -7.865 1.00 85.00 753 TYR A N 1
ATOM 6109 C CA . TYR A 1 753 ? -4.990 6.261 -8.201 1.00 85.00 753 TYR A CA 1
ATOM 6110 C C . TYR A 1 753 ? -5.951 6.510 -7.033 1.00 85.00 753 TYR A C 1
ATOM 6112 O O . TYR A 1 753 ? -5.739 6.052 -5.911 1.00 85.00 753 TYR A O 1
ATOM 6120 N N . THR A 1 754 ? -7.066 7.190 -7.305 1.00 75.94 754 THR A N 1
ATOM 6121 C CA . THR A 1 754 ? -8.142 7.417 -6.320 1.00 75.94 754 THR A CA 1
ATOM 6122 C C . THR A 1 754 ? -8.949 6.147 -6.032 1.00 75.94 754 THR A C 1
ATOM 6124 O O . THR A 1 754 ? -9.491 5.985 -4.936 1.00 75.94 754 THR A O 1
ATOM 6127 N N . SER A 1 755 ? -9.012 5.231 -7.002 1.00 79.50 755 SER A N 1
ATOM 6128 C CA . SER A 1 755 ? -9.637 3.914 -6.881 1.00 79.50 755 SER A CA 1
ATOM 6129 C C . SER A 1 755 ? -8.691 2.832 -7.417 1.00 79.50 755 SER A C 1
ATOM 6131 O O . SER A 1 755 ? -8.776 2.477 -8.593 1.00 79.50 755 SER A O 1
ATOM 6133 N N . PRO A 1 756 ? -7.780 2.308 -6.579 1.00 84.69 756 PRO A N 1
ATOM 6134 C CA . PRO A 1 756 ? -6.730 1.400 -7.023 1.00 84.69 756 PRO A CA 1
ATOM 6135 C C . PRO A 1 756 ? -7.282 0.038 -7.467 1.00 84.69 756 PRO A C 1
ATOM 6137 O O . PRO A 1 756 ? -8.058 -0.614 -6.752 1.00 84.69 756 PRO A O 1
ATOM 6140 N N . ALA A 1 757 ? -6.847 -0.410 -8.646 1.00 84.38 757 ALA A N 1
ATOM 6141 C CA . ALA A 1 757 ? -7.220 -1.703 -9.210 1.00 84.38 757 ALA A CA 1
ATOM 6142 C C . ALA A 1 757 ? -6.641 -2.860 -8.379 1.00 84.38 757 ALA A C 1
ATOM 6144 O O . ALA A 1 757 ? -5.508 -2.791 -7.898 1.00 84.38 757 ALA A O 1
ATOM 6145 N N . THR A 1 758 ? -7.422 -3.929 -8.205 1.00 87.25 758 THR A N 1
ATOM 6146 C CA . THR A 1 758 ? -6.975 -5.148 -7.518 1.00 87.25 758 THR A CA 1
ATOM 6147 C C . THR A 1 758 ? -6.330 -6.109 -8.503 1.00 87.25 758 THR A C 1
ATOM 6149 O O . THR A 1 758 ? -6.946 -6.478 -9.498 1.00 87.25 758 THR A O 1
ATOM 6152 N N . LEU A 1 759 ? -5.135 -6.574 -8.166 1.00 87.19 759 LEU A N 1
ATOM 6153 C CA . LEU A 1 759 ? -4.436 -7.664 -8.822 1.00 87.19 759 LEU A CA 1
ATOM 6154 C C . LEU A 1 759 ? -4.460 -8.886 -7.899 1.00 87.19 759 LEU A C 1
ATOM 6156 O O . LEU A 1 759 ? -3.861 -8.876 -6.820 1.00 87.19 759 LEU A O 1
ATOM 6160 N N . ARG A 1 760 ? -5.145 -9.954 -8.312 1.00 83.94 760 ARG A N 1
ATOM 6161 C CA . ARG A 1 760 ? -5.074 -11.251 -7.626 1.00 83.94 760 ARG A CA 1
ATOM 6162 C C . ARG A 1 760 ? -4.033 -12.130 -8.301 1.00 83.94 760 ARG A C 1
ATOM 6164 O O . ARG A 1 760 ? -3.846 -12.059 -9.511 1.00 83.94 760 ARG A O 1
ATOM 6171 N N . ARG A 1 761 ? -3.429 -13.037 -7.534 1.00 81.75 761 ARG A N 1
ATOM 6172 C CA . ARG A 1 761 ? -2.408 -13.968 -8.042 1.00 81.75 761 ARG A CA 1
ATOM 6173 C C . ARG A 1 761 ? -2.886 -14.811 -9.227 1.00 81.75 761 ARG A C 1
ATOM 6175 O O . ARG A 1 761 ? -2.134 -15.066 -10.155 1.00 81.75 761 ARG A O 1
ATOM 6182 N N . ARG A 1 762 ? -4.159 -15.206 -9.205 1.00 75.12 762 ARG A N 1
ATOM 6183 C CA . ARG A 1 762 ? -4.807 -15.995 -10.263 1.00 75.12 762 ARG A CA 1
ATOM 6184 C C . ARG A 1 762 ? -5.174 -15.194 -11.513 1.00 75.12 762 ARG A C 1
ATOM 6186 O O . ARG A 1 762 ? -5.408 -15.788 -12.555 1.00 75.12 762 ARG A O 1
ATOM 6193 N N . ASP A 1 763 ? -5.265 -13.869 -11.402 1.00 72.62 763 ASP A N 1
ATOM 6194 C CA . ASP A 1 763 ? -5.801 -13.026 -12.471 1.00 72.62 763 ASP A CA 1
ATOM 6195 C C . ASP A 1 763 ? -4.793 -12.830 -13.610 1.00 72.62 763 ASP A C 1
ATOM 6197 O O . ASP A 1 763 ? -5.200 -12.520 -14.728 1.00 72.62 763 ASP A O 1
ATOM 6201 N N . ASN A 1 764 ? -3.493 -12.952 -13.316 1.00 71.62 764 ASN A N 1
ATOM 6202 C CA . ASN A 1 764 ? -2.425 -12.778 -14.290 1.00 71.62 764 ASN A CA 1
ATOM 6203 C C . ASN A 1 764 ? -1.191 -13.613 -13.909 1.00 71.62 764 ASN A C 1
ATOM 6205 O O . ASN A 1 764 ? -0.370 -13.209 -13.082 1.00 71.62 764 ASN A O 1
ATOM 6209 N N . LEU A 1 765 ? -1.049 -14.765 -14.565 1.00 74.12 765 LEU A N 1
ATOM 6210 C CA . LEU A 1 765 ? 0.058 -15.703 -14.346 1.00 74.12 765 LEU A CA 1
ATOM 6211 C C . LEU A 1 765 ? 1.427 -15.108 -14.711 1.00 74.12 765 LEU A C 1
ATOM 6213 O O . LEU A 1 765 ? 2.434 -15.454 -14.101 1.00 74.12 765 LEU A O 1
ATOM 6217 N N . PHE A 1 766 ? 1.466 -14.165 -15.652 1.00 76.31 766 PHE A N 1
ATOM 6218 C CA . PHE A 1 766 ? 2.691 -13.498 -16.097 1.00 76.31 766 PHE A CA 1
ATOM 6219 C C . PHE A 1 766 ? 3.183 -12.430 -15.105 1.00 76.31 766 PHE A C 1
ATOM 6221 O O . PHE A 1 766 ? 4.296 -11.931 -15.241 1.00 76.31 766 PHE A O 1
ATOM 6228 N N . ARG A 1 767 ? 2.389 -12.092 -14.076 1.00 83.62 767 ARG A N 1
ATOM 6229 C CA . ARG A 1 767 ? 2.779 -11.197 -12.969 1.00 83.62 767 ARG A CA 1
ATOM 6230 C C . ARG A 1 767 ? 3.039 -11.933 -11.651 1.00 83.62 767 ARG A C 1
ATOM 6232 O O . ARG A 1 767 ? 3.178 -11.292 -10.609 1.00 83.62 767 ARG A O 1
ATOM 6239 N N . ASP A 1 768 ? 3.141 -13.265 -11.669 1.00 84.81 768 ASP A N 1
ATOM 6240 C CA . ASP A 1 768 ? 3.397 -14.060 -10.457 1.00 84.81 768 ASP A CA 1
ATOM 6241 C C . ASP A 1 768 ? 4.731 -13.698 -9.780 1.00 84.81 768 ASP A C 1
ATOM 6243 O O . ASP A 1 768 ? 4.864 -13.842 -8.567 1.00 84.81 768 ASP A O 1
ATOM 6247 N N . TYR A 1 769 ? 5.694 -13.134 -10.520 1.00 87.62 769 TYR A N 1
ATOM 6248 C CA . TYR A 1 769 ? 6.952 -12.632 -9.961 1.00 87.62 769 TYR A CA 1
ATOM 6249 C C . TYR A 1 769 ? 6.750 -11.572 -8.861 1.00 87.62 769 TYR A C 1
ATOM 6251 O O . TYR A 1 769 ? 7.526 -11.537 -7.908 1.00 87.62 769 TYR A O 1
ATOM 6259 N N . LEU A 1 770 ? 5.679 -10.766 -8.922 1.00 91.75 770 LEU A N 1
ATOM 6260 C CA . LEU A 1 770 ? 5.327 -9.807 -7.865 1.00 91.75 770 LEU A CA 1
ATOM 6261 C C . LEU A 1 770 ? 4.938 -10.526 -6.567 1.00 91.75 770 LEU A C 1
ATOM 6263 O O . LEU A 1 770 ? 5.348 -10.130 -5.477 1.00 91.75 770 LEU A O 1
ATOM 6267 N N . PHE A 1 771 ? 4.175 -11.614 -6.681 1.00 88.50 771 PHE A N 1
ATOM 6268 C CA . PHE A 1 771 ? 3.774 -12.440 -5.541 1.00 88.50 771 PHE A CA 1
ATOM 6269 C C . PHE A 1 771 ? 4.958 -13.241 -5.004 1.00 88.50 771 PHE A C 1
ATOM 6271 O O . PHE A 1 771 ? 5.163 -13.283 -3.798 1.00 88.50 771 PHE A O 1
ATOM 6278 N N . LYS A 1 772 ? 5.798 -13.799 -5.885 1.00 85.69 772 LYS A N 1
ATOM 6279 C CA . LYS A 1 772 ? 7.057 -14.454 -5.502 1.00 85.69 772 LYS A CA 1
ATOM 6280 C C . LYS A 1 772 ? 7.958 -13.493 -4.710 1.00 85.69 772 LYS A C 1
ATOM 6282 O O . LYS A 1 772 ? 8.503 -13.903 -3.691 1.00 85.69 772 LYS A O 1
ATOM 6287 N N . CYS A 1 773 ? 8.056 -12.228 -5.132 1.00 90.44 773 CYS A N 1
ATOM 6288 C CA . CYS A 1 773 ? 8.847 -11.182 -4.473 1.00 90.44 773 CYS A CA 1
ATOM 6289 C C . CYS A 1 773 ? 8.325 -10.880 -3.065 1.00 90.44 773 CYS A C 1
ATOM 6291 O O . CYS A 1 773 ? 9.100 -10.811 -2.112 1.00 90.44 773 CYS A O 1
ATOM 6293 N N . ALA A 1 774 ? 7.008 -10.760 -2.904 1.00 89.69 774 ALA A N 1
ATOM 6294 C CA . ALA A 1 774 ? 6.415 -10.585 -1.585 1.00 89.69 774 ALA A CA 1
ATOM 6295 C C . ALA A 1 774 ? 6.539 -11.835 -0.699 1.00 89.69 774 ALA A C 1
ATOM 6297 O O . ALA A 1 774 ? 6.862 -11.701 0.479 1.00 89.69 774 ALA A O 1
ATOM 6298 N N . ASP A 1 775 ? 6.325 -13.033 -1.251 1.00 85.19 775 ASP A N 1
ATOM 6299 C CA . ASP A 1 775 ? 6.378 -14.307 -0.523 1.00 85.19 775 ASP A CA 1
ATOM 6300 C C . ASP A 1 775 ? 7.773 -14.580 0.066 1.00 85.19 775 ASP A C 1
ATOM 6302 O O . ASP A 1 775 ? 7.871 -15.023 1.213 1.00 85.19 775 ASP A O 1
ATOM 6306 N N . SER A 1 776 ? 8.843 -14.313 -0.696 1.00 83.50 776 SER A N 1
ATOM 6307 C CA . SER A 1 776 ? 10.231 -14.407 -0.215 1.00 83.50 776 SER A CA 1
ATOM 6308 C C . SER A 1 776 ? 10.672 -13.172 0.574 1.00 83.50 776 SER A C 1
ATOM 6310 O O . SER A 1 776 ? 11.600 -13.251 1.386 1.00 83.50 776 SER A O 1
ATOM 6312 N N . SER A 1 777 ? 10.000 -12.037 0.356 1.00 88.06 777 SER A N 1
ATOM 6313 C CA . SER A 1 777 ? 10.446 -10.709 0.771 1.00 88.06 777 SER A CA 1
ATOM 6314 C C . SER A 1 777 ? 11.840 -10.383 0.214 1.00 88.06 777 SER A C 1
ATOM 6316 O O . SER A 1 777 ? 12.599 -9.647 0.836 1.00 88.06 777 SER A O 1
ATOM 6318 N N . GLU A 1 778 ? 12.198 -10.894 -0.970 1.00 87.56 778 GLU A N 1
ATOM 6319 C CA . GLU A 1 778 ? 13.468 -10.632 -1.669 1.00 87.56 778 GLU A CA 1
ATOM 6320 C C . GLU A 1 778 ? 13.260 -9.908 -3.004 1.00 87.56 778 GLU A C 1
ATOM 6322 O O . GLU A 1 778 ? 12.168 -9.906 -3.569 1.00 87.56 778 GLU A O 1
ATOM 6327 N N . VAL A 1 779 ? 14.323 -9.277 -3.512 1.00 90.31 779 VAL A N 1
ATOM 6328 C CA . VAL A 1 779 ? 14.301 -8.632 -4.831 1.00 90.31 779 VAL A CA 1
ATOM 6329 C C . VAL A 1 779 ? 14.287 -9.710 -5.909 1.00 90.31 779 VAL A C 1
ATOM 6331 O O . VAL A 1 779 ? 15.129 -10.605 -5.895 1.00 90.31 779 VAL A O 1
ATOM 6334 N N . ILE A 1 780 ? 13.352 -9.610 -6.851 1.00 89.44 780 ILE A N 1
ATOM 6335 C CA . ILE A 1 780 ? 13.254 -10.524 -7.991 1.00 89.44 780 ILE A CA 1
ATOM 6336 C C . ILE A 1 780 ? 13.475 -9.739 -9.269 1.00 89.44 780 ILE A C 1
ATOM 6338 O O . ILE A 1 780 ? 12.807 -8.736 -9.505 1.00 89.44 780 ILE A O 1
ATOM 6342 N N . THR A 1 781 ? 14.366 -10.237 -10.116 1.00 88.81 781 THR A N 1
ATOM 6343 C CA . THR A 1 781 ? 14.558 -9.708 -11.463 1.00 88.81 781 THR A CA 1
ATOM 6344 C C . THR A 1 781 ? 14.082 -10.741 -12.474 1.00 88.81 781 THR A C 1
ATOM 6346 O O . THR A 1 781 ? 14.424 -11.915 -12.353 1.00 88.81 781 THR A O 1
ATOM 6349 N N . THR A 1 782 ? 13.259 -10.332 -13.436 1.00 86.81 782 THR A N 1
ATOM 6350 C CA . THR A 1 782 ? 12.690 -11.237 -14.442 1.00 86.81 782 THR A CA 1
ATOM 6351 C C . THR A 1 782 ? 12.359 -10.496 -15.734 1.00 86.81 782 THR A C 1
ATOM 6353 O O . THR A 1 782 ? 12.249 -9.271 -15.732 1.00 86.81 782 THR A O 1
ATOM 6356 N N . ASP A 1 783 ? 12.181 -11.231 -16.829 1.00 84.81 783 ASP A N 1
ATOM 6357 C CA . ASP A 1 783 ? 11.678 -10.686 -18.088 1.00 84.81 783 ASP A CA 1
ATOM 6358 C C . ASP A 1 783 ? 10.159 -10.924 -18.152 1.00 84.81 783 ASP A C 1
ATOM 6360 O O . ASP A 1 783 ? 9.697 -12.068 -18.160 1.00 84.81 783 ASP A O 1
ATOM 6364 N N . ALA A 1 784 ? 9.375 -9.845 -18.194 1.00 82.25 784 ALA A N 1
ATOM 6365 C CA . ALA A 1 784 ? 7.928 -9.885 -18.364 1.00 82.25 784 ALA A CA 1
ATOM 6366 C C . ALA A 1 784 ? 7.511 -9.069 -19.594 1.00 82.25 784 ALA A C 1
ATOM 6368 O O . ALA A 1 784 ? 7.922 -7.930 -19.780 1.00 82.25 784 ALA A O 1
ATOM 6369 N N . TYR A 1 785 ? 6.710 -9.678 -20.469 1.00 79.50 785 TYR A N 1
ATOM 6370 C CA . TYR A 1 785 ? 6.226 -9.102 -21.729 1.00 79.50 785 TYR A CA 1
ATOM 6371 C C . TYR A 1 785 ? 7.350 -8.558 -22.631 1.00 79.50 785 TYR A C 1
ATOM 6373 O O . TYR A 1 785 ? 7.206 -7.536 -23.294 1.00 79.50 785 TYR A O 1
ATOM 6381 N N . GLY A 1 786 ? 8.500 -9.242 -22.646 1.00 76.38 786 GLY A N 1
ATOM 6382 C CA . GLY A 1 786 ? 9.677 -8.842 -23.429 1.00 76.38 786 GLY A CA 1
ATOM 6383 C C . GLY A 1 786 ? 10.447 -7.634 -22.876 1.00 76.38 786 GLY A C 1
ATOM 6384 O O . GLY A 1 786 ? 11.405 -7.182 -23.512 1.00 76.38 786 GLY A O 1
ATOM 6385 N N . GLU A 1 787 ? 10.059 -7.127 -21.708 1.00 86.50 787 GLU A N 1
ATOM 6386 C CA . GLU A 1 787 ? 10.762 -6.084 -20.969 1.00 86.50 787 GLU A CA 1
ATOM 6387 C C . GLU A 1 787 ? 11.320 -6.647 -19.653 1.00 86.50 787 GLU A C 1
ATOM 6389 O O . GLU A 1 787 ? 10.833 -7.635 -19.106 1.00 86.50 787 GLU A O 1
ATOM 6394 N N . ARG A 1 788 ? 12.394 -6.042 -19.157 1.00 89.38 788 ARG A N 1
ATOM 6395 C CA . ARG A 1 788 ? 13.074 -6.414 -17.922 1.00 89.38 788 ARG A CA 1
ATOM 6396 C C . ARG A 1 788 ? 12.399 -5.711 -16.752 1.00 89.38 788 ARG A C 1
ATOM 6398 O O . ARG A 1 788 ? 12.232 -4.492 -16.763 1.00 89.38 788 ARG A O 1
ATOM 6405 N N . HIS A 1 789 ? 12.058 -6.481 -15.729 1.00 92.06 789 HIS A N 1
ATOM 6406 C CA . HIS A 1 789 ? 11.421 -6.011 -14.508 1.00 92.06 789 HIS A CA 1
ATOM 6407 C C . HIS A 1 789 ? 12.281 -6.330 -13.284 1.00 92.06 789 HIS A C 1
ATOM 6409 O O . HIS A 1 789 ? 12.805 -7.436 -13.144 1.00 92.06 789 HIS A O 1
ATOM 6415 N N . ILE A 1 790 ? 12.390 -5.364 -12.373 1.00 93.44 790 ILE A N 1
ATOM 6416 C CA . ILE A 1 790 ? 12.982 -5.518 -11.043 1.00 93.44 790 ILE A CA 1
ATOM 6417 C C . ILE A 1 790 ? 11.860 -5.291 -10.025 1.00 93.44 790 ILE A C 1
ATOM 6419 O O . ILE A 1 790 ? 11.425 -4.160 -9.817 1.00 93.44 790 ILE A O 1
ATOM 6423 N N . ALA A 1 791 ? 11.385 -6.359 -9.392 1.00 95.00 791 ALA A N 1
ATOM 6424 C CA . ALA A 1 791 ? 10.416 -6.309 -8.306 1.00 95.00 791 ALA A CA 1
ATOM 6425 C C . ALA A 1 791 ? 11.140 -6.184 -6.959 1.00 95.00 791 ALA A C 1
ATOM 6427 O O . ALA A 1 791 ? 11.950 -7.039 -6.597 1.00 95.00 791 ALA A O 1
ATOM 6428 N N . VAL A 1 792 ? 10.845 -5.125 -6.207 1.00 95.50 792 VAL A N 1
ATOM 6429 C CA . VAL A 1 792 ? 11.476 -4.817 -4.919 1.00 95.50 792 VAL A CA 1
ATOM 6430 C C . VAL A 1 792 ? 10.420 -4.764 -3.814 1.00 95.50 792 VAL A C 1
ATOM 6432 O O . VAL A 1 792 ? 9.485 -3.969 -3.918 1.00 95.50 792 VAL A O 1
ATOM 6435 N N . PRO A 1 793 ? 10.552 -5.543 -2.728 1.00 94.62 793 PRO A N 1
ATOM 6436 C CA . PRO A 1 793 ? 9.581 -5.531 -1.644 1.00 94.62 793 PRO A CA 1
ATOM 6437 C C . PRO A 1 793 ? 9.791 -4.317 -0.728 1.00 94.62 793 PRO A C 1
ATOM 6439 O O . PRO A 1 793 ? 10.915 -4.014 -0.330 1.00 94.62 793 PRO A O 1
ATOM 6442 N N . ILE A 1 794 ? 8.699 -3.658 -0.336 1.00 93.19 794 ILE A N 1
ATOM 6443 C CA . ILE A 1 794 ? 8.687 -2.685 0.766 1.00 93.19 794 ILE A CA 1
ATOM 6444 C C . ILE A 1 794 ? 8.362 -3.451 2.042 1.00 93.19 794 ILE A C 1
ATOM 6446 O O . ILE A 1 794 ? 7.318 -4.098 2.110 1.00 93.19 794 ILE A O 1
ATOM 6450 N N . ARG A 1 795 ? 9.230 -3.384 3.052 1.00 90.19 795 ARG A N 1
ATOM 6451 C CA . ARG A 1 795 ? 9.128 -4.227 4.253 1.00 90.19 795 ARG A CA 1
ATOM 6452 C C . ARG A 1 795 ? 8.607 -3.480 5.481 1.00 90.19 795 ARG A C 1
ATOM 6454 O O . ARG A 1 795 ? 8.827 -2.276 5.618 1.00 90.19 795 ARG A O 1
ATOM 6461 N N . ASP A 1 796 ? 7.964 -4.210 6.389 1.00 86.44 796 ASP A N 1
ATOM 6462 C CA . ASP A 1 796 ? 7.715 -3.784 7.770 1.00 86.44 796 ASP A CA 1
ATOM 6463 C C . ASP A 1 796 ? 8.950 -4.043 8.670 1.00 86.44 796 ASP A C 1
ATOM 6465 O O . ASP A 1 796 ? 9.866 -4.755 8.250 1.00 86.44 796 ASP A O 1
ATOM 6469 N N . PRO A 1 797 ? 9.011 -3.509 9.909 1.00 83.62 797 PRO A N 1
ATOM 6470 C CA . PRO A 1 797 ? 10.148 -3.736 10.812 1.00 83.62 797 PRO A CA 1
ATOM 6471 C C . PRO A 1 797 ? 10.387 -5.207 11.188 1.00 83.62 797 PRO A C 1
ATOM 6473 O O . PRO A 1 797 ? 11.455 -5.552 11.684 1.00 83.62 797 PRO A O 1
ATOM 6476 N N . SER A 1 798 ? 9.407 -6.089 10.960 1.00 79.50 798 SER A N 1
ATOM 6477 C CA . SER A 1 798 ? 9.568 -7.536 11.139 1.00 79.50 798 SER A CA 1
ATOM 6478 C C . SER A 1 798 ? 10.137 -8.239 9.901 1.00 79.50 798 SER A C 1
ATOM 6480 O O . SER A 1 798 ? 10.317 -9.452 9.926 1.00 79.50 798 SER A O 1
ATOM 6482 N N . GLY A 1 799 ? 10.413 -7.501 8.821 1.00 81.75 799 GLY A N 1
ATOM 6483 C CA . GLY A 1 799 ? 10.950 -8.010 7.562 1.00 81.75 799 GLY A CA 1
ATOM 6484 C C . GLY A 1 799 ? 9.893 -8.517 6.575 1.00 81.75 799 GLY A C 1
ATOM 6485 O O . GLY A 1 799 ? 10.257 -9.024 5.512 1.00 81.75 799 GLY A O 1
ATOM 6486 N N . ARG A 1 800 ? 8.594 -8.409 6.876 1.00 85.69 800 ARG A N 1
ATOM 6487 C CA . ARG A 1 800 ? 7.516 -8.886 5.989 1.00 85.69 800 ARG A CA 1
ATOM 6488 C C . ARG A 1 800 ? 7.195 -7.854 4.919 1.00 85.69 800 ARG A C 1
ATOM 6490 O O . ARG A 1 800 ? 7.194 -6.657 5.198 1.00 85.69 800 ARG A O 1
ATOM 6497 N N . ALA A 1 801 ? 6.883 -8.312 3.711 1.00 90.06 801 ALA A N 1
ATOM 6498 C CA . ALA A 1 801 ? 6.488 -7.429 2.622 1.00 90.06 801 ALA A CA 1
ATOM 6499 C C . ALA A 1 801 ? 5.104 -6.796 2.881 1.00 90.06 801 ALA A C 1
ATOM 6501 O O . ALA A 1 801 ? 4.116 -7.496 3.086 1.00 90.06 801 ALA A O 1
ATOM 6502 N N . LEU A 1 802 ? 5.039 -5.465 2.831 1.00 90.25 802 LEU A N 1
ATOM 6503 C CA . LEU A 1 802 ? 3.816 -4.651 2.826 1.00 90.25 802 LEU A CA 1
ATOM 6504 C C . LEU A 1 802 ? 3.318 -4.360 1.405 1.00 90.25 802 LEU A C 1
ATOM 6506 O O . LEU A 1 802 ? 2.164 -3.985 1.203 1.00 90.25 802 LEU A O 1
ATOM 6510 N N . GLY A 1 803 ? 4.204 -4.479 0.422 1.00 92.50 803 GLY A N 1
ATOM 6511 C CA . GLY A 1 803 ? 3.965 -4.106 -0.962 1.00 92.50 803 GLY A CA 1
ATOM 6512 C C . GLY A 1 803 ? 5.197 -4.357 -1.823 1.00 92.50 803 GLY A C 1
ATOM 6513 O O . GLY A 1 803 ? 6.238 -4.772 -1.313 1.00 92.50 803 GLY A O 1
ATOM 6514 N N . VAL A 1 804 ? 5.075 -4.101 -3.122 1.00 95.44 804 VAL A N 1
ATOM 6515 C CA . VAL A 1 804 ? 6.130 -4.321 -4.118 1.00 95.44 804 VAL A CA 1
ATOM 6516 C C . VAL A 1 804 ? 6.220 -3.115 -5.051 1.00 95.44 804 VAL A C 1
ATOM 6518 O O . VAL A 1 804 ? 5.204 -2.612 -5.533 1.00 95.44 804 VAL A O 1
ATOM 6521 N N . LEU A 1 805 ? 7.443 -2.660 -5.309 1.00 95.69 805 LEU A N 1
ATOM 6522 C CA . LEU A 1 805 ? 7.786 -1.730 -6.379 1.00 95.69 805 LEU A CA 1
ATOM 6523 C C . LEU A 1 805 ? 8.213 -2.536 -7.599 1.00 95.69 805 LEU A C 1
ATOM 6525 O O . LEU A 1 805 ? 9.161 -3.307 -7.523 1.00 95.69 805 LEU A O 1
ATOM 6529 N N . ASP A 1 806 ? 7.524 -2.353 -8.712 1.00 95.00 806 ASP A N 1
ATOM 6530 C CA . ASP A 1 806 ? 7.811 -3.008 -9.984 1.00 95.00 806 ASP A CA 1
ATOM 6531 C C . ASP A 1 806 ? 8.478 -1.995 -10.914 1.00 95.00 806 ASP A C 1
ATOM 6533 O O . ASP A 1 806 ? 7.811 -1.100 -11.437 1.00 95.00 806 ASP A O 1
ATOM 6537 N N . LEU A 1 807 ? 9.802 -2.090 -11.054 1.00 93.56 807 LEU A N 1
ATOM 6538 C CA . LEU A 1 807 ? 10.601 -1.199 -11.890 1.00 93.56 807 LEU A CA 1
ATOM 6539 C C . LEU A 1 807 ? 10.834 -1.840 -13.257 1.00 93.56 807 LEU A C 1
ATOM 6541 O O . LEU A 1 807 ? 11.520 -2.854 -13.356 1.00 93.56 807 LEU A O 1
ATOM 6545 N N . ASN A 1 808 ? 10.312 -1.221 -14.308 1.00 91.81 808 ASN A N 1
ATOM 6546 C CA . ASN A 1 808 ? 10.486 -1.665 -15.685 1.00 91.81 808 ASN A CA 1
ATOM 6547 C C . ASN A 1 808 ? 11.680 -0.939 -16.325 1.00 91.81 808 ASN A C 1
ATOM 6549 O O . ASN A 1 808 ? 11.678 0.290 -16.428 1.00 91.81 808 ASN A O 1
ATOM 6553 N N . THR A 1 809 ? 12.691 -1.685 -16.771 1.00 89.38 809 THR A N 1
ATOM 6554 C CA . THR A 1 809 ? 13.901 -1.168 -17.437 1.00 89.38 809 THR A CA 1
ATOM 6555 C C . THR A 1 809 ? 13.892 -1.389 -18.957 1.00 89.38 809 THR A C 1
ATOM 6557 O O . THR A 1 809 ? 14.912 -1.223 -19.632 1.00 89.38 809 THR A O 1
ATOM 6560 N N . GLY A 1 810 ? 12.741 -1.746 -19.534 1.00 87.12 810 GLY A N 1
ATOM 6561 C CA . GLY A 1 810 ? 12.579 -2.003 -20.963 1.00 87.12 810 GLY A CA 1
ATOM 6562 C C . GLY A 1 810 ? 13.484 -3.145 -21.418 1.00 87.12 810 GLY A C 1
ATOM 6563 O O . GLY A 1 810 ? 13.580 -4.177 -20.770 1.00 87.12 810 GLY A O 1
ATOM 6564 N N . HIS A 1 811 ? 14.220 -2.967 -22.511 1.00 84.94 811 HIS A N 1
ATOM 6565 C CA . HIS A 1 811 ? 15.173 -3.984 -22.981 1.00 84.94 811 HIS A CA 1
ATOM 6566 C C . HIS A 1 811 ? 16.546 -3.920 -22.285 1.00 84.94 811 HIS A C 1
ATOM 6568 O O . HIS A 1 811 ? 17.459 -4.672 -22.635 1.00 84.94 811 HIS A O 1
ATOM 6574 N N . CYS A 1 812 ? 16.729 -3.015 -21.317 1.00 84.69 812 CYS A N 1
ATOM 6575 C CA . CYS A 1 812 ? 17.969 -2.902 -20.559 1.00 84.69 812 CYS A CA 1
ATOM 6576 C C . CYS A 1 812 ? 18.016 -3.998 -19.484 1.00 84.69 812 CYS A C 1
ATOM 6578 O O . CYS A 1 812 ? 17.365 -3.882 -18.446 1.00 84.69 812 CYS A O 1
ATOM 6580 N N . ARG A 1 813 ? 18.781 -5.069 -19.745 1.00 81.31 813 A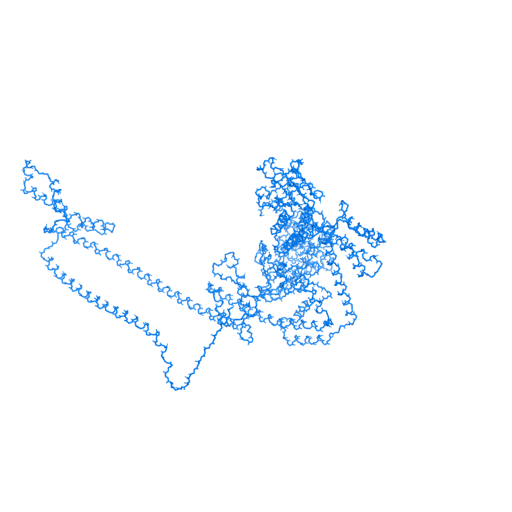RG A N 1
ATOM 6581 C CA . ARG A 1 813 ? 18.945 -6.199 -18.809 1.00 81.31 813 ARG A CA 1
ATOM 6582 C C . ARG A 1 813 ? 19.702 -5.813 -17.542 1.00 81.31 813 ARG A C 1
ATOM 6584 O O . ARG A 1 813 ? 19.260 -6.152 -16.449 1.00 81.31 813 ARG A O 1
ATOM 6591 N N . ASP A 1 814 ? 20.795 -5.073 -17.717 1.00 83.75 814 ASP A N 1
ATOM 6592 C CA . ASP A 1 814 ? 21.650 -4.594 -16.637 1.00 83.75 814 ASP A CA 1
ATOM 6593 C C . ASP A 1 814 ? 21.717 -3.069 -16.673 1.00 83.75 814 ASP A C 1
ATOM 6595 O O . ASP A 1 814 ? 22.211 -2.473 -17.637 1.00 83.75 814 ASP A O 1
ATOM 6599 N N . LEU A 1 815 ? 21.243 -2.433 -15.601 1.00 87.50 815 LEU A N 1
ATOM 6600 C CA . LEU A 1 815 ? 21.373 -0.991 -15.437 1.00 87.50 815 LEU A CA 1
ATOM 6601 C C . LEU A 1 815 ? 22.858 -0.594 -15.399 1.00 87.50 815 LEU A C 1
ATOM 6603 O O . LEU A 1 815 ? 23.674 -1.294 -14.787 1.00 87.50 815 LEU A O 1
ATOM 6607 N N . PRO A 1 816 ? 23.237 0.562 -15.976 1.00 90.12 816 PRO A N 1
ATOM 6608 C CA . PRO A 1 816 ? 24.583 1.095 -15.814 1.00 90.12 816 PRO A CA 1
ATOM 6609 C C . PRO A 1 816 ? 24.968 1.180 -14.332 1.00 90.12 816 PRO A C 1
ATOM 6611 O O . PRO A 1 816 ? 24.162 1.605 -13.509 1.00 90.12 816 PRO A O 1
ATOM 6614 N N . ALA A 1 817 ? 26.219 0.852 -13.990 1.00 87.94 817 ALA A N 1
ATOM 6615 C CA . ALA A 1 817 ? 26.658 0.715 -12.593 1.00 87.94 817 ALA A CA 1
ATOM 6616 C C . ALA A 1 817 ? 26.290 1.909 -11.685 1.00 87.94 817 ALA A C 1
ATOM 6618 O O . ALA A 1 817 ? 25.907 1.722 -10.534 1.00 87.94 817 ALA A O 1
ATOM 6619 N N . HIS A 1 818 ? 26.366 3.135 -12.211 1.00 87.06 818 HIS A N 1
ATOM 6620 C CA . HIS A 1 818 ? 25.999 4.351 -11.482 1.00 87.06 818 HIS A CA 1
ATOM 6621 C C . HIS A 1 818 ? 24.490 4.495 -11.241 1.00 87.06 818 HIS A C 1
ATOM 6623 O O . HIS A 1 818 ? 24.090 4.952 -10.173 1.00 87.06 818 HIS A O 1
ATOM 6629 N N . GLU A 1 819 ? 23.660 4.085 -12.203 1.00 90.75 819 GLU A N 1
ATOM 6630 C CA . GLU A 1 819 ? 22.198 4.075 -12.074 1.00 90.75 819 GLU A CA 1
ATOM 6631 C C . GLU A 1 819 ? 21.766 2.988 -11.096 1.00 90.75 819 GLU A C 1
ATOM 6633 O O . GLU A 1 819 ? 20.954 3.245 -10.213 1.00 90.75 819 GLU A O 1
ATOM 6638 N N . TYR A 1 820 ? 22.375 1.802 -11.189 1.00 90.19 820 TYR A N 1
ATOM 6639 C CA . TYR A 1 820 ? 22.143 0.714 -10.244 1.00 90.19 820 TYR A CA 1
ATOM 6640 C C . TYR A 1 820 ? 22.528 1.113 -8.811 1.00 90.19 820 TYR A C 1
ATOM 6642 O O . TYR A 1 820 ? 21.758 0.889 -7.880 1.00 90.19 820 TYR A O 1
ATOM 6650 N N . GLN A 1 821 ? 23.676 1.773 -8.619 1.00 90.19 821 GLN A N 1
ATOM 6651 C CA . GLN A 1 821 ? 24.088 2.253 -7.298 1.00 90.19 821 GLN A CA 1
ATOM 6652 C C . GLN A 1 821 ? 23.148 3.341 -6.754 1.00 90.19 821 GLN A C 1
ATOM 6654 O O . GLN A 1 821 ? 22.841 3.350 -5.562 1.00 90.19 821 GLN A O 1
ATOM 6659 N N . ASP A 1 822 ? 22.695 4.267 -7.600 1.00 90.75 822 ASP A N 1
ATOM 6660 C CA . ASP A 1 822 ? 21.729 5.289 -7.195 1.00 90.75 822 ASP A CA 1
ATOM 6661 C C . ASP A 1 822 ? 20.359 4.665 -6.863 1.00 90.75 822 ASP A C 1
ATOM 6663 O O . ASP A 1 822 ? 19.738 5.065 -5.877 1.00 90.75 822 ASP A O 1
ATOM 6667 N N . LEU A 1 823 ? 19.923 3.641 -7.608 1.00 92.75 823 LEU A N 1
ATOM 6668 C CA . LEU A 1 823 ? 18.717 2.860 -7.320 1.00 92.75 823 LEU A CA 1
ATOM 6669 C C . LEU A 1 823 ? 18.824 2.149 -5.965 1.00 92.75 823 LEU A C 1
ATOM 6671 O O . LEU A 1 823 ? 17.933 2.290 -5.131 1.00 92.75 823 LEU A O 1
ATOM 6675 N N . GLN A 1 824 ? 19.929 1.447 -5.702 1.00 92.25 824 GLN A N 1
ATOM 6676 C CA . GLN A 1 824 ? 20.163 0.793 -4.411 1.00 92.25 824 GLN A CA 1
ATOM 6677 C C . GLN A 1 824 ? 20.127 1.789 -3.247 1.00 92.25 824 GLN A C 1
ATOM 6679 O O . GLN A 1 824 ? 19.474 1.532 -2.235 1.00 92.25 824 GLN A O 1
ATOM 6684 N N . LYS A 1 825 ? 20.775 2.952 -3.400 1.00 91.44 825 LYS A N 1
ATOM 6685 C CA . LYS A 1 825 ? 20.740 4.020 -2.389 1.00 91.44 825 LYS A CA 1
ATOM 6686 C C . LYS A 1 825 ? 19.325 4.540 -2.165 1.00 91.44 825 LYS A C 1
ATOM 6688 O O . LYS A 1 825 ? 18.917 4.690 -1.017 1.00 91.44 825 LYS A O 1
ATOM 6693 N N . MET A 1 826 ? 18.565 4.790 -3.234 1.00 94.19 826 MET A N 1
ATOM 6694 C CA . MET A 1 826 ? 17.169 5.219 -3.121 1.00 94.19 826 MET A CA 1
ATOM 6695 C C . MET A 1 826 ? 16.346 4.205 -2.331 1.00 94.19 826 MET A C 1
ATOM 6697 O O . MET A 1 826 ? 15.691 4.591 -1.367 1.00 94.19 826 MET A O 1
ATOM 6701 N N . LEU A 1 827 ? 16.430 2.921 -2.687 1.00 94.25 827 LEU A N 1
ATOM 6702 C CA . LEU A 1 827 ? 15.678 1.852 -2.030 1.00 94.25 827 LEU A CA 1
ATOM 6703 C C . LEU A 1 827 ? 16.058 1.716 -0.551 1.00 94.25 827 LEU A C 1
ATOM 6705 O O . LEU A 1 827 ? 15.181 1.567 0.297 1.00 94.25 827 LEU A O 1
ATOM 6709 N N . GLN A 1 828 ? 17.345 1.841 -0.221 1.00 93.00 828 GLN A N 1
ATOM 6710 C CA . GLN A 1 828 ? 17.818 1.817 1.163 1.00 93.00 828 GLN A CA 1
ATOM 6711 C C . GLN A 1 828 ? 17.263 2.995 1.980 1.00 93.00 828 GLN A C 1
ATOM 6713 O O . GLN A 1 828 ? 16.772 2.796 3.093 1.00 93.00 828 GLN A O 1
ATOM 6718 N N . MET A 1 829 ? 17.314 4.217 1.435 1.00 93.88 829 MET A N 1
ATOM 6719 C CA . MET A 1 829 ? 16.785 5.410 2.110 1.00 93.88 829 MET A CA 1
ATOM 6720 C C . MET A 1 829 ? 15.261 5.354 2.240 1.00 93.88 829 MET A C 1
ATOM 6722 O O . MET A 1 829 ? 14.716 5.717 3.282 1.00 93.88 829 MET A O 1
ATOM 6726 N N . LEU A 1 830 ? 14.575 4.862 1.206 1.00 94.06 830 LEU A N 1
ATOM 6727 C CA . LEU A 1 830 ? 13.135 4.637 1.211 1.00 94.06 830 LEU A CA 1
ATOM 6728 C C . LEU A 1 830 ? 12.742 3.633 2.300 1.00 94.06 830 LEU A C 1
ATOM 6730 O O . LEU A 1 830 ? 11.847 3.922 3.086 1.00 94.06 830 LEU A O 1
ATOM 6734 N N . GLN A 1 831 ? 13.436 2.496 2.400 1.00 92.88 831 GLN A N 1
ATOM 6735 C CA . GLN A 1 831 ? 13.147 1.477 3.408 1.00 92.88 831 GLN A CA 1
ATOM 6736 C C . GLN A 1 831 ? 13.377 1.994 4.837 1.00 92.88 831 GLN A C 1
ATOM 6738 O O . GLN A 1 831 ? 12.547 1.748 5.712 1.00 92.88 831 GLN A O 1
ATOM 6743 N N . GLY A 1 832 ? 14.452 2.759 5.068 1.00 91.00 832 GLY A N 1
ATOM 6744 C CA . GLY A 1 832 ? 14.696 3.417 6.356 1.00 91.00 832 GLY A CA 1
ATOM 6745 C C . GLY A 1 832 ? 13.589 4.410 6.728 1.00 91.00 832 GLY A C 1
ATOM 6746 O O . GLY A 1 832 ? 13.101 4.402 7.857 1.00 91.00 832 GLY A O 1
ATOM 6747 N N . ALA A 1 833 ? 13.129 5.207 5.760 1.00 90.56 833 ALA A N 1
ATOM 6748 C CA . ALA A 1 833 ? 12.020 6.136 5.959 1.00 90.56 833 ALA A CA 1
ATOM 6749 C C . ALA A 1 833 ? 10.670 5.432 6.179 1.00 90.56 833 ALA A C 1
ATOM 6751 O O . ALA A 1 833 ? 9.873 5.891 6.998 1.00 90.56 833 ALA A O 1
ATOM 6752 N N . CYS A 1 834 ? 10.424 4.302 5.511 1.00 90.62 834 CYS A N 1
ATOM 6753 C CA . CYS A 1 834 ? 9.251 3.465 5.758 1.00 90.62 834 CYS A CA 1
ATOM 6754 C C . CYS A 1 834 ? 9.246 2.918 7.190 1.00 90.62 834 CYS A C 1
ATOM 6756 O O . CYS A 1 834 ? 8.203 2.956 7.839 1.00 90.62 834 CYS A O 1
ATOM 6758 N N . TYR A 1 835 ? 10.391 2.456 7.708 1.00 89.94 835 TYR A N 1
ATOM 6759 C CA . TYR A 1 835 ? 10.480 1.986 9.093 1.00 89.94 835 TYR A CA 1
ATOM 6760 C C . TYR A 1 835 ? 10.143 3.083 10.097 1.00 89.94 835 TYR A C 1
ATOM 6762 O O . TYR A 1 835 ? 9.356 2.823 10.995 1.00 89.94 835 TYR A O 1
ATOM 6770 N N . GLU A 1 836 ? 10.610 4.319 9.907 1.00 86.25 836 GLU A N 1
ATOM 6771 C CA . GLU A 1 836 ? 10.252 5.421 10.811 1.00 86.25 836 GLU A CA 1
ATOM 6772 C C . GLU A 1 836 ? 8.736 5.702 10.829 1.00 86.25 836 GLU A C 1
ATOM 6774 O O . GLU A 1 836 ? 8.158 5.908 11.894 1.00 86.25 836 GLU A O 1
ATOM 6779 N N . ILE A 1 837 ? 8.063 5.645 9.670 1.00 84.88 837 ILE A N 1
ATOM 6780 C CA . ILE A 1 837 ? 6.596 5.801 9.584 1.00 84.88 837 ILE A CA 1
ATOM 6781 C C . ILE A 1 837 ? 5.865 4.670 10.329 1.00 84.88 837 ILE A C 1
ATOM 6783 O O . ILE A 1 837 ? 4.777 4.887 10.867 1.00 84.88 837 ILE A O 1
ATOM 6787 N N . LEU A 1 838 ? 6.433 3.463 10.340 1.00 82.81 838 LEU A N 1
ATOM 6788 C CA . LEU A 1 838 ? 5.843 2.282 10.972 1.00 82.81 838 LEU A CA 1
ATOM 6789 C C . LEU A 1 838 ? 6.181 2.180 12.472 1.00 82.81 838 LEU A C 1
ATOM 6791 O O . LEU A 1 838 ? 5.356 1.695 13.241 1.00 82.81 838 LEU A O 1
ATOM 6795 N N . GLU A 1 839 ? 7.356 2.650 12.897 1.00 73.81 839 GLU A N 1
ATOM 6796 C CA . GLU A 1 839 ? 7.845 2.611 14.284 1.00 73.81 839 GLU A CA 1
ATOM 6797 C C . GLU A 1 839 ? 7.288 3.724 15.184 1.00 73.81 839 GLU A C 1
ATOM 6799 O O . GLU A 1 839 ? 7.319 3.570 16.413 1.00 73.81 839 GLU A O 1
ATOM 6804 N N . ASP A 1 840 ? 6.725 4.797 14.607 1.00 60.94 840 ASP A N 1
ATOM 6805 C CA . ASP A 1 840 ? 6.022 5.893 15.311 1.00 60.94 840 ASP A CA 1
ATOM 6806 C C . ASP A 1 840 ? 4.895 5.381 16.261 1.00 60.94 840 ASP A C 1
ATOM 6808 O O . ASP A 1 840 ? 4.386 6.138 17.090 1.00 60.94 840 ASP A O 1
ATOM 6812 N N . GLU A 1 841 ? 4.533 4.088 16.210 1.00 46.56 841 GLU A N 1
ATOM 6813 C CA . GLU A 1 841 ? 3.624 3.406 17.147 1.00 46.56 841 GLU A CA 1
ATOM 6814 C C . GLU A 1 841 ? 4.240 3.040 18.516 1.00 46.56 841 GLU A C 1
ATOM 6816 O O . GLU A 1 841 ? 3.487 2.792 19.458 1.00 46.56 841 GLU A O 1
ATOM 6821 N N . SER A 1 842 ? 5.571 2.983 18.658 1.00 41.25 842 SER A N 1
ATOM 6822 C CA . SER A 1 842 ? 6.229 2.349 19.822 1.00 41.25 842 SER A CA 1
ATOM 6823 C C . SER A 1 842 ? 7.167 3.241 20.641 1.00 41.25 842 SER A C 1
ATOM 6825 O O . SER A 1 842 ? 7.450 2.920 21.798 1.00 41.25 842 SER A O 1
ATOM 6827 N N . SER A 1 843 ? 7.644 4.357 20.080 1.00 39.59 843 SER A N 1
ATOM 6828 C CA . SER A 1 843 ? 8.635 5.221 20.729 1.00 39.59 843 SER A CA 1
ATOM 6829 C C . SER A 1 843 ? 8.034 6.552 21.190 1.00 39.59 843 SER A C 1
ATOM 6831 O O . SER A 1 843 ? 7.318 7.251 20.478 1.00 39.59 843 SER A O 1
ATOM 6833 N N . SER A 1 844 ? 8.323 6.902 22.439 1.00 39.28 844 SER A N 1
ATOM 6834 C CA . SER A 1 844 ? 7.665 7.960 23.207 1.00 39.28 844 SER A CA 1
ATOM 6835 C C . SER A 1 844 ? 8.151 9.387 22.904 1.00 39.28 844 SER A C 1
ATOM 6837 O O . SER A 1 844 ? 8.039 10.242 23.776 1.00 39.28 844 SER A O 1
ATOM 6839 N N . ASN A 1 845 ? 8.765 9.670 21.746 1.00 44.78 845 ASN A N 1
ATOM 6840 C CA . ASN A 1 845 ? 9.436 10.964 21.536 1.00 44.78 845 ASN A CA 1
ATOM 6841 C C . ASN A 1 845 ? 9.578 11.394 20.062 1.00 44.78 845 ASN A C 1
ATOM 6843 O O . ASN A 1 845 ? 10.679 11.562 19.541 1.00 44.78 845 ASN A O 1
ATOM 6847 N N . THR A 1 846 ? 8.458 11.695 19.409 1.00 46.25 846 THR A N 1
ATOM 6848 C CA . THR A 1 846 ? 8.410 12.268 18.048 1.00 46.25 846 THR A CA 1
ATOM 6849 C C . THR A 1 846 ? 9.078 13.650 17.924 1.00 46.25 846 THR A C 1
ATOM 6851 O O . THR A 1 846 ? 9.389 14.087 16.822 1.00 46.25 846 THR A O 1
ATOM 6854 N N . GLN A 1 847 ? 9.318 14.361 19.036 1.00 47.19 847 GLN A N 1
ATOM 6855 C CA . GLN A 1 847 ? 10.029 15.651 19.029 1.00 47.19 847 GLN A CA 1
ATOM 6856 C C . GLN A 1 847 ? 11.563 15.514 19.008 1.00 47.19 847 GLN A C 1
ATOM 6858 O O . GLN A 1 847 ? 12.235 16.435 18.552 1.00 47.19 847 GLN A O 1
ATOM 6863 N N . ASN A 1 848 ? 12.125 14.381 19.452 1.00 48.00 848 ASN A N 1
ATOM 6864 C CA . ASN A 1 848 ? 13.582 14.172 19.486 1.00 48.00 848 ASN A CA 1
ATOM 6865 C C . ASN A 1 848 ? 14.150 13.586 18.182 1.00 48.00 848 ASN A C 1
ATOM 6867 O O . ASN A 1 848 ? 15.369 13.506 18.040 1.00 48.00 848 ASN A O 1
ATOM 6871 N N . THR A 1 849 ? 13.297 13.188 17.236 1.00 56.97 849 THR A N 1
ATOM 6872 C CA . THR A 1 849 ? 13.702 12.641 15.931 1.00 56.97 849 THR A CA 1
ATOM 6873 C C . THR A 1 849 ? 13.725 13.683 14.813 1.00 56.97 849 THR A C 1
ATOM 6875 O O . THR A 1 849 ? 14.289 13.404 13.760 1.00 56.97 849 THR A O 1
ATOM 6878 N N . ALA A 1 850 ? 13.170 14.883 15.033 1.00 63.16 850 ALA A N 1
ATOM 6879 C CA . ALA A 1 850 ? 13.106 15.930 14.017 1.00 63.16 850 ALA A CA 1
ATOM 6880 C C . ALA A 1 850 ? 14.499 16.516 13.722 1.00 63.16 850 ALA A C 1
ATOM 6882 O O . ALA A 1 850 ? 15.051 17.273 14.528 1.00 63.16 850 ALA A O 1
ATOM 6883 N N . VAL A 1 851 ? 15.062 16.173 12.560 1.00 75.44 851 VAL A N 1
ATOM 6884 C CA . VAL A 1 851 ? 16.417 16.595 12.149 1.00 75.44 851 VAL A CA 1
ATOM 6885 C C . VAL A 1 851 ? 16.389 17.939 11.431 1.00 75.44 851 VAL A C 1
ATOM 6887 O O . VAL A 1 851 ? 17.325 18.726 11.577 1.00 75.44 851 VAL A O 1
ATOM 6890 N N . LEU A 1 852 ? 15.330 18.191 10.661 1.00 80.44 852 LEU A N 1
ATOM 6891 C CA . LEU A 1 852 ? 15.123 19.408 9.881 1.00 80.44 852 LEU A CA 1
ATOM 6892 C C . LEU A 1 852 ? 13.998 20.267 10.470 1.00 80.44 852 LEU A C 1
ATOM 6894 O O . LEU A 1 852 ? 13.022 19.753 11.022 1.00 80.44 852 LEU A O 1
ATOM 6898 N N . GLU A 1 853 ? 14.081 21.588 10.310 1.00 75.25 853 GLU A N 1
ATOM 6899 C CA . GLU A 1 853 ? 13.023 22.513 10.738 1.00 75.25 853 GLU A CA 1
ATOM 6900 C C . GLU A 1 853 ? 11.686 22.222 10.030 1.00 75.25 853 GLU A C 1
ATOM 6902 O O . GLU A 1 853 ? 10.628 22.267 10.663 1.00 75.25 853 GLU A O 1
ATOM 6907 N N . ALA A 1 854 ? 11.715 21.835 8.746 1.00 74.12 854 ALA A N 1
ATOM 6908 C CA . ALA A 1 854 ? 10.508 21.478 7.990 1.00 74.12 854 ALA A CA 1
ATOM 6909 C C . ALA A 1 854 ? 9.722 20.288 8.575 1.00 74.12 854 ALA A C 1
ATOM 6911 O O . ALA A 1 854 ? 8.522 20.176 8.315 1.00 74.12 854 ALA A O 1
ATOM 6912 N N . GLU A 1 855 ? 10.356 19.430 9.378 1.00 73.44 855 GLU A N 1
ATOM 6913 C CA . GLU A 1 855 ? 9.704 18.284 10.029 1.00 73.44 855 GLU A CA 1
ATOM 6914 C C . GLU A 1 855 ? 8.869 18.689 11.245 1.00 73.44 855 GLU A C 1
ATOM 6916 O O . GLU A 1 855 ? 7.990 17.937 11.659 1.00 73.44 855 GLU A O 1
ATOM 6921 N N . ARG A 1 856 ? 9.107 19.883 11.803 1.00 66.69 856 ARG A N 1
ATOM 6922 C CA . ARG A 1 856 ? 8.407 20.386 12.997 1.00 66.69 856 ARG A CA 1
ATOM 6923 C C . ARG A 1 856 ? 6.984 20.885 12.704 1.00 66.69 856 ARG A C 1
ATOM 6925 O O . ARG A 1 856 ? 6.296 21.320 13.623 1.00 66.69 856 ARG A O 1
ATOM 6932 N N . GLY A 1 857 ? 6.552 20.854 11.439 1.00 58.28 857 GLY A N 1
ATOM 6933 C CA . GLY A 1 857 ? 5.189 21.186 11.009 1.00 58.28 857 GLY A CA 1
ATOM 6934 C C . GLY A 1 857 ? 4.194 20.013 11.114 1.00 58.28 857 GLY A C 1
ATOM 6935 O O . GLY A 1 857 ? 4.581 18.905 11.482 1.00 58.28 857 GLY A O 1
ATOM 6936 N N . PRO A 1 858 ? 2.906 20.224 10.770 1.00 55.12 858 PRO A N 1
ATOM 6937 C CA . PRO A 1 858 ? 1.871 19.184 10.823 1.00 55.12 858 PRO A CA 1
ATOM 6938 C C . PRO A 1 858 ? 2.216 17.957 9.957 1.00 55.12 858 PRO A C 1
ATOM 6940 O O . PRO A 1 858 ? 2.910 18.071 8.945 1.00 55.12 858 PRO A O 1
ATOM 6943 N N . GLY A 1 859 ? 1.714 16.776 10.348 1.00 57.72 859 GLY A N 1
ATOM 6944 C CA . GLY A 1 859 ? 2.236 15.453 9.953 1.00 57.72 859 GLY A CA 1
ATOM 6945 C C . GLY A 1 859 ? 2.457 15.195 8.454 1.00 57.72 859 GLY A C 1
ATOM 6946 O O . GLY A 1 859 ? 3.413 14.513 8.093 1.00 57.72 859 GLY A O 1
ATOM 6947 N N . GLN A 1 860 ? 1.653 15.786 7.566 1.00 59.75 860 GLN A N 1
ATOM 6948 C CA . GLN A 1 860 ? 1.802 15.622 6.112 1.00 59.75 860 GLN A CA 1
ATOM 6949 C C . GLN A 1 860 ? 3.058 16.318 5.549 1.00 59.75 860 GLN A C 1
ATOM 6951 O O . GLN A 1 860 ? 3.628 15.866 4.554 1.00 59.75 860 GLN A O 1
ATOM 6956 N N . ARG A 1 861 ? 3.534 17.380 6.219 1.00 66.75 861 ARG A N 1
ATOM 6957 C CA . ARG A 1 861 ? 4.777 18.092 5.884 1.00 66.75 861 ARG A CA 1
ATOM 6958 C C . ARG A 1 861 ? 6.006 17.241 6.200 1.00 66.75 861 ARG A C 1
ATOM 6960 O O . ARG A 1 861 ? 6.927 17.184 5.391 1.00 66.75 861 ARG A O 1
ATOM 6967 N N . ARG A 1 862 ? 5.987 16.541 7.343 1.00 74.94 862 ARG A N 1
ATOM 6968 C CA . ARG A 1 862 ? 7.060 15.626 7.762 1.00 74.94 862 ARG A CA 1
ATOM 6969 C C . ARG A 1 862 ? 7.251 14.520 6.727 1.00 74.94 862 ARG A C 1
ATOM 6971 O O . ARG A 1 862 ? 8.354 14.365 6.215 1.00 74.94 862 ARG A O 1
ATOM 6978 N N . VAL A 1 863 ? 6.178 13.829 6.336 1.00 79.25 863 VAL A N 1
ATOM 6979 C CA . VAL A 1 863 ? 6.253 12.712 5.373 1.00 79.25 863 VAL A CA 1
ATOM 6980 C C . VAL A 1 863 ? 6.851 13.137 4.030 1.00 79.25 863 VAL A C 1
ATOM 6982 O O . VAL A 1 863 ? 7.694 12.428 3.484 1.00 79.25 863 VAL A O 1
ATOM 6985 N N . GLY A 1 864 ? 6.486 14.321 3.528 1.00 76.00 864 GLY A N 1
ATOM 6986 C CA . GLY A 1 864 ? 7.000 14.840 2.258 1.00 76.00 864 GLY A CA 1
ATOM 6987 C C . GLY A 1 864 ? 8.522 15.038 2.220 1.00 76.00 864 GLY A C 1
ATOM 6988 O O . GLY A 1 864 ? 9.122 14.905 1.151 1.00 76.00 864 GLY A O 1
ATOM 6989 N N . VAL A 1 865 ? 9.158 15.305 3.368 1.00 84.38 865 VAL A N 1
ATOM 6990 C CA . VAL A 1 865 ? 10.610 15.549 3.469 1.00 84.38 865 VAL A CA 1
ATOM 6991 C C . VAL A 1 865 ? 11.409 14.353 3.989 1.00 84.38 865 VAL A C 1
ATOM 6993 O O . VAL A 1 865 ? 12.630 14.350 3.838 1.00 84.38 865 VAL A O 1
ATOM 6996 N N . LEU A 1 866 ? 10.756 13.320 4.542 1.00 87.19 866 LEU A N 1
ATOM 6997 C CA . LEU A 1 866 ? 11.419 12.168 5.174 1.00 87.19 866 LEU A CA 1
ATOM 6998 C C . LEU A 1 866 ? 12.445 11.484 4.259 1.00 87.19 866 LEU A C 1
ATOM 7000 O O . LEU A 1 866 ? 13.587 11.299 4.667 1.00 87.19 866 LEU A O 1
ATOM 7004 N N . PHE A 1 867 ? 12.092 11.159 3.012 1.00 91.06 867 PHE A N 1
ATOM 7005 C CA . PHE A 1 867 ? 13.037 10.519 2.083 1.00 91.06 867 PHE A CA 1
ATOM 7006 C C . PHE A 1 867 ? 14.323 11.348 1.908 1.00 91.06 867 PHE A C 1
ATOM 7008 O O . PHE A 1 867 ? 15.440 10.848 2.055 1.00 91.06 867 PHE A O 1
ATOM 7015 N N . HIS A 1 868 ? 14.166 12.647 1.651 1.00 89.38 868 HIS A N 1
ATOM 7016 C CA . HIS A 1 868 ? 15.288 13.555 1.442 1.00 89.38 868 HIS A CA 1
ATOM 7017 C C . HIS A 1 868 ? 16.082 13.810 2.733 1.00 89.38 868 HIS A C 1
ATOM 7019 O O . HIS A 1 868 ? 17.292 14.020 2.668 1.00 89.38 868 HIS A O 1
ATOM 7025 N N . ARG A 1 869 ? 15.437 13.743 3.905 1.00 89.75 869 ARG A N 1
ATOM 7026 C CA . ARG A 1 869 ? 16.090 13.776 5.223 1.00 89.75 869 ARG A CA 1
ATOM 7027 C C . ARG A 1 869 ? 17.055 12.601 5.392 1.00 89.75 869 ARG A C 1
ATOM 7029 O O . ARG A 1 869 ? 18.209 12.824 5.758 1.00 89.75 869 ARG A O 1
ATOM 7036 N N . PHE A 1 870 ? 16.613 11.374 5.101 1.00 91.12 870 PHE A N 1
ATOM 7037 C CA . PHE A 1 870 ? 17.471 10.181 5.146 1.00 91.12 870 PHE A CA 1
ATOM 7038 C C . PHE A 1 870 ? 18.634 10.293 4.156 1.00 91.12 870 PHE A C 1
ATOM 7040 O O . PHE A 1 870 ? 19.789 10.116 4.544 1.00 91.12 870 PHE A O 1
ATOM 7047 N N . MET A 1 871 ? 18.346 10.704 2.917 1.00 91.00 871 MET A N 1
ATOM 7048 C CA . MET A 1 871 ? 19.373 10.944 1.898 1.00 91.00 871 MET A CA 1
ATOM 7049 C C . MET A 1 871 ? 20.416 11.974 2.364 1.00 91.00 871 MET A C 1
ATOM 7051 O O . MET A 1 871 ? 21.620 11.767 2.222 1.00 91.00 871 MET A O 1
ATOM 7055 N N . LEU A 1 872 ? 19.978 13.078 2.978 1.00 91.50 872 LEU A N 1
ATOM 7056 C CA . LEU A 1 872 ? 20.872 14.105 3.511 1.00 91.50 872 LEU A CA 1
ATOM 7057 C C . LEU A 1 872 ? 21.768 13.562 4.633 1.00 91.50 872 LEU A C 1
ATOM 7059 O O . LEU A 1 872 ? 22.947 13.913 4.691 1.00 91.50 872 LEU A O 1
ATOM 7063 N N . GLN A 1 873 ? 21.236 12.723 5.524 1.00 90.31 873 GLN A N 1
ATOM 7064 C CA . GLN A 1 873 ? 22.020 12.111 6.599 1.00 90.31 873 GLN A CA 1
ATOM 7065 C C . GLN A 1 873 ? 23.094 11.161 6.065 1.00 90.31 873 GLN A C 1
ATOM 7067 O O . GLN A 1 873 ? 24.242 11.256 6.504 1.00 90.31 873 GLN A O 1
ATOM 7072 N N . ASP A 1 874 ? 22.754 10.304 5.101 1.00 90.44 874 ASP A N 1
ATOM 7073 C CA . ASP A 1 874 ? 23.720 9.415 4.446 1.00 90.44 874 ASP A CA 1
ATOM 7074 C C . ASP A 1 874 ? 24.837 10.216 3.758 1.00 90.44 874 ASP A C 1
ATOM 7076 O O . ASP A 1 874 ? 26.031 9.978 3.963 1.00 90.44 874 ASP A O 1
ATOM 7080 N N . LEU A 1 875 ? 24.466 11.271 3.029 1.00 89.75 875 LEU A N 1
ATOM 7081 C CA . LEU A 1 875 ? 25.426 12.133 2.344 1.00 89.75 875 LEU A CA 1
ATOM 7082 C C . LEU A 1 875 ? 26.308 12.922 3.317 1.00 89.75 875 LEU A C 1
ATOM 7084 O O . LEU A 1 875 ? 27.502 13.084 3.060 1.00 89.75 875 LEU A O 1
ATOM 7088 N N . ARG A 1 876 ? 25.775 13.359 4.465 1.00 90.75 876 ARG A N 1
ATOM 7089 C CA . ARG A 1 876 ? 26.584 13.939 5.551 1.00 90.75 876 ARG A CA 1
ATOM 7090 C C . ARG A 1 876 ? 27.602 12.927 6.075 1.00 90.75 876 ARG A C 1
ATOM 7092 O O . ARG A 1 876 ? 28.763 13.288 6.257 1.00 90.75 876 ARG A O 1
ATOM 7099 N N . GLN A 1 877 ? 27.222 11.662 6.257 1.00 88.94 877 GLN A N 1
ATOM 7100 C CA . GLN A 1 877 ? 28.169 10.618 6.660 1.00 88.94 877 GLN A CA 1
ATOM 7101 C C . GLN A 1 877 ? 29.242 10.379 5.589 1.00 88.94 877 GLN A C 1
ATOM 7103 O O . GLN A 1 877 ? 30.424 10.296 5.925 1.00 88.94 877 GLN A O 1
ATOM 7108 N N . CYS A 1 878 ? 28.871 10.349 4.307 1.00 87.88 878 CYS A N 1
ATOM 7109 C CA . CYS A 1 878 ? 29.821 10.242 3.197 1.00 87.88 878 CYS A CA 1
ATOM 7110 C C . CYS A 1 878 ? 30.824 11.409 3.180 1.00 87.88 878 CYS A C 1
ATOM 7112 O O . CYS A 1 878 ? 32.031 11.189 3.114 1.00 87.88 878 CYS A O 1
ATOM 7114 N N . VAL A 1 879 ? 30.347 12.651 3.320 1.00 87.06 879 VAL A N 1
ATOM 7115 C CA . VAL A 1 879 ? 31.203 13.850 3.363 1.00 87.06 879 VAL A CA 1
ATOM 7116 C C . VAL A 1 879 ? 32.074 13.879 4.622 1.00 87.06 879 VAL A C 1
ATOM 7118 O O . VAL A 1 879 ? 33.210 14.338 4.556 1.00 87.06 879 VAL A O 1
ATOM 7121 N N . SER A 1 880 ? 31.598 13.344 5.754 1.00 86.75 880 SER A N 1
ATOM 7122 C CA . SER A 1 880 ? 32.391 13.271 6.993 1.00 86.75 880 SER A CA 1
ATOM 7123 C C . SER A 1 880 ? 33.635 12.382 6.872 1.00 86.75 880 SER A C 1
ATOM 7125 O O . SER A 1 880 ? 34.612 12.605 7.583 1.00 86.75 880 SER A O 1
ATOM 7127 N N . LYS A 1 881 ? 33.613 11.403 5.955 1.00 87.12 881 LYS A N 1
ATOM 7128 C CA . LYS A 1 881 ? 34.742 10.508 5.659 1.00 87.12 881 LYS A CA 1
ATOM 7129 C C . LYS A 1 881 ? 35.790 11.147 4.742 1.00 87.12 881 LYS A C 1
ATOM 7131 O O . LYS A 1 881 ? 36.872 10.586 4.602 1.00 87.12 881 LYS A O 1
ATOM 7136 N N . LEU A 1 882 ? 35.490 12.293 4.119 1.00 85.19 882 LEU A N 1
ATOM 7137 C CA . LEU A 1 882 ? 36.454 13.010 3.287 1.00 85.19 882 LEU A CA 1
ATOM 7138 C C . LEU A 1 882 ? 37.546 13.618 4.166 1.00 85.19 882 LEU A C 1
ATOM 7140 O O . LEU A 1 882 ? 37.281 14.388 5.088 1.00 85.19 882 LEU A O 1
ATOM 7144 N N . ASP A 1 883 ? 38.792 13.312 3.840 1.00 78.06 883 ASP A N 1
ATOM 7145 C CA . ASP A 1 883 ? 39.961 13.786 4.562 1.00 78.06 883 ASP A CA 1
ATOM 7146 C C . ASP A 1 883 ? 40.843 14.699 3.691 1.00 78.06 883 ASP A C 1
ATOM 7148 O O . ASP A 1 883 ? 40.536 15.046 2.547 1.00 78.06 883 ASP A O 1
ATOM 7152 N N . HIS A 1 884 ? 41.970 15.133 4.253 1.00 75.50 884 HIS A N 1
ATOM 7153 C CA . HIS A 1 884 ? 42.939 15.964 3.544 1.00 75.50 884 HIS A CA 1
ATOM 7154 C C . HIS A 1 884 ? 43.490 15.297 2.269 1.00 75.50 884 HIS A C 1
ATOM 7156 O O . HIS A 1 884 ? 43.779 16.015 1.311 1.00 75.50 884 HIS A O 1
ATOM 7162 N N . GLN A 1 885 ? 43.594 13.961 2.232 1.00 77.50 885 GLN A N 1
ATOM 7163 C CA . GLN A 1 885 ? 44.020 13.204 1.050 1.00 77.50 885 GLN A CA 1
ATOM 7164 C C . GLN A 1 885 ? 42.929 13.180 -0.022 1.00 77.50 885 GLN A C 1
ATOM 7166 O O . GLN A 1 885 ? 43.215 13.407 -1.195 1.00 77.50 885 GLN A O 1
ATOM 7171 N N . SER A 1 886 ? 41.669 13.031 0.386 1.00 80.00 886 SER A N 1
ATOM 7172 C CA . SER A 1 886 ? 40.506 13.089 -0.501 1.00 80.00 886 SER A CA 1
ATOM 7173 C C . SER A 1 886 ? 40.433 14.434 -1.236 1.00 80.00 886 SER A C 1
ATOM 7175 O O . SER A 1 886 ? 40.238 14.485 -2.446 1.00 80.00 886 SER A O 1
ATOM 7177 N N . PHE A 1 887 ? 40.681 15.549 -0.539 1.00 82.62 887 PHE A N 1
ATOM 7178 C CA . PHE A 1 887 ? 40.716 16.879 -1.163 1.00 82.62 887 PHE A CA 1
ATOM 7179 C C . PHE A 1 887 ? 42.017 17.199 -1.912 1.00 82.62 887 PHE A C 1
ATOM 7181 O O . PHE A 1 887 ? 42.076 18.230 -2.588 1.00 82.62 887 PHE A O 1
ATOM 7188 N N . ALA A 1 888 ? 43.059 16.367 -1.812 1.00 81.31 888 ALA A N 1
ATOM 7189 C CA . ALA A 1 888 ? 44.327 16.607 -2.499 1.00 81.31 888 ALA A CA 1
ATOM 7190 C C . ALA A 1 888 ? 44.152 16.569 -4.022 1.00 81.31 888 ALA A C 1
ATOM 7192 O O . ALA A 1 888 ? 44.727 17.406 -4.714 1.00 81.31 888 ALA A O 1
ATOM 7193 N N . GLU A 1 889 ? 43.292 15.678 -4.525 1.00 83.38 889 GLU A N 1
ATOM 7194 C CA . GLU A 1 889 ? 42.917 15.600 -5.940 1.00 83.38 889 GLU A CA 1
ATOM 7195 C C . GLU A 1 889 ? 42.285 16.919 -6.412 1.00 83.38 889 GLU A C 1
ATOM 7197 O O . GLU A 1 889 ? 42.839 17.592 -7.283 1.00 83.38 889 GLU A O 1
ATOM 7202 N N . LEU A 1 890 ? 41.206 17.367 -5.752 1.00 82.19 890 LEU A N 1
ATOM 7203 C CA . LEU A 1 890 ? 40.558 18.655 -6.029 1.00 82.19 890 LEU A CA 1
ATOM 7204 C C . LEU A 1 890 ? 41.545 19.824 -5.948 1.00 82.19 890 LEU A C 1
ATOM 7206 O O . LEU A 1 890 ? 41.493 20.750 -6.751 1.00 82.19 890 LEU A O 1
ATOM 7210 N N . LYS A 1 891 ? 42.480 19.792 -4.997 1.00 82.75 891 LYS A N 1
ATOM 7211 C CA . LYS A 1 891 ? 43.492 20.841 -4.841 1.00 82.75 891 LYS A CA 1
ATOM 7212 C C . LYS A 1 891 ? 44.674 20.704 -5.802 1.00 82.75 891 LYS A C 1
ATOM 7214 O O . LYS A 1 891 ? 45.466 21.640 -5.891 1.00 82.75 891 LYS A O 1
ATOM 7219 N N . SER A 1 892 ? 44.820 19.607 -6.528 1.00 83.88 892 SER A N 1
ATOM 7220 C CA . SER A 1 892 ? 45.925 19.424 -7.475 1.00 83.88 892 SER A CA 1
ATOM 7221 C C . SER A 1 892 ? 45.672 20.123 -8.816 1.00 83.88 892 SER A C 1
ATOM 7223 O O . SER A 1 892 ? 46.623 20.463 -9.522 1.00 83.88 892 SER A O 1
ATOM 7225 N N . TYR A 1 893 ? 44.407 20.420 -9.136 1.00 84.19 893 TYR A N 1
ATOM 7226 C CA . TYR A 1 893 ? 44.024 21.069 -10.386 1.00 84.19 893 TYR A CA 1
ATOM 7227 C C . TYR A 1 893 ? 44.628 22.473 -10.523 1.00 84.19 893 TYR A C 1
ATOM 7229 O O . TYR A 1 893 ? 44.431 23.341 -9.659 1.00 84.19 893 TYR A O 1
ATOM 7237 N N . LYS A 1 894 ? 45.345 22.684 -11.638 1.00 77.75 894 LYS A N 1
ATOM 7238 C CA . LYS A 1 894 ? 45.829 24.003 -12.085 1.00 77.75 894 LYS A CA 1
ATOM 7239 C C . LYS A 1 894 ? 44.676 24.845 -12.636 1.00 77.75 894 LYS A C 1
ATOM 7241 O O . LYS A 1 894 ? 44.518 25.987 -12.225 1.00 77.75 894 LYS A O 1
ATOM 7246 N N . GLU A 1 895 ? 43.842 24.236 -13.475 1.00 79.62 895 GLU A N 1
ATOM 7247 C CA . GLU A 1 895 ? 42.550 24.758 -13.926 1.00 79.62 895 GLU A CA 1
ATOM 7248 C C . GLU A 1 895 ? 41.472 23.713 -13.616 1.00 79.62 895 GLU A C 1
ATOM 7250 O O . GLU A 1 895 ? 41.718 22.521 -13.835 1.00 79.62 895 GLU A O 1
ATOM 7255 N N . PRO A 1 896 ? 40.313 24.103 -13.059 1.00 83.12 896 PRO A N 1
ATOM 7256 C CA . PRO A 1 896 ? 39.304 23.134 -12.674 1.00 83.12 896 PRO A CA 1
ATOM 7257 C C . PRO A 1 896 ? 38.512 22.649 -13.891 1.00 83.12 896 PRO A C 1
ATOM 7259 O O . PRO A 1 896 ? 38.120 23.461 -14.734 1.00 83.12 896 PRO A O 1
ATOM 7262 N N . PRO A 1 897 ? 38.158 21.355 -13.948 1.00 87.50 897 PRO A N 1
ATOM 7263 C CA . PRO A 1 897 ? 37.099 20.899 -14.836 1.00 87.50 897 PRO A CA 1
ATOM 7264 C C . PRO A 1 897 ? 35.826 21.727 -14.605 1.00 87.50 897 PRO A C 1
ATOM 7266 O O . PRO A 1 897 ? 35.411 21.924 -13.460 1.00 87.50 897 PRO A O 1
ATOM 7269 N N . VAL A 1 898 ? 35.184 22.193 -15.682 1.00 87.12 898 VAL A N 1
ATOM 7270 C CA . VAL A 1 898 ? 34.010 23.095 -15.620 1.00 87.12 898 VAL A CA 1
ATOM 7271 C C . VAL A 1 898 ? 32.910 22.539 -14.710 1.00 87.12 898 VAL A C 1
ATOM 7273 O O . VAL A 1 898 ? 32.320 23.270 -13.913 1.00 87.12 898 VAL A O 1
ATOM 7276 N N . MET A 1 899 ? 32.678 21.228 -14.785 1.00 89.69 899 MET A N 1
ATOM 7277 C CA . MET A 1 899 ? 31.729 20.505 -13.939 1.00 89.69 899 MET A CA 1
ATOM 7278 C C . MET A 1 899 ? 32.098 20.589 -12.453 1.00 89.69 899 MET A C 1
ATOM 7280 O O . MET A 1 899 ? 31.267 20.968 -11.634 1.00 89.69 899 MET A O 1
ATOM 7284 N N . VAL A 1 900 ? 33.352 20.290 -12.104 1.00 88.12 900 VAL A N 1
ATOM 7285 C CA . VAL A 1 900 ? 33.848 20.314 -10.719 1.00 88.12 900 VAL A CA 1
ATOM 7286 C C . VAL A 1 900 ? 33.787 21.728 -10.143 1.00 88.12 900 VAL A C 1
ATOM 7288 O O . VAL A 1 900 ? 33.358 21.910 -9.004 1.00 88.12 900 VAL A O 1
ATOM 7291 N N . HIS A 1 901 ? 34.152 22.744 -10.935 1.00 89.62 901 HIS A N 1
ATOM 7292 C CA . HIS A 1 901 ? 34.016 24.137 -10.506 1.00 89.62 901 HIS A CA 1
ATOM 7293 C C . HIS A 1 901 ? 32.552 24.495 -10.265 1.00 89.62 901 HIS A C 1
ATOM 7295 O O . HIS A 1 901 ? 32.249 25.091 -9.241 1.00 89.62 901 HIS A O 1
ATOM 7301 N N . SER A 1 902 ? 31.640 24.091 -11.151 1.00 89.75 902 SER A N 1
ATOM 7302 C CA . SER A 1 902 ? 30.201 24.364 -11.014 1.00 89.75 902 SER A CA 1
ATOM 7303 C C . SER A 1 902 ? 29.596 23.709 -9.767 1.00 89.75 902 SER A C 1
ATOM 7305 O O . SER A 1 902 ? 28.869 24.372 -9.028 1.00 89.75 902 SER A O 1
ATOM 7307 N N . ILE A 1 903 ? 29.969 22.458 -9.468 1.00 90.25 903 ILE A N 1
ATOM 7308 C CA . ILE A 1 903 ? 29.580 21.763 -8.228 1.00 90.25 903 ILE A CA 1
ATOM 7309 C C . ILE A 1 903 ? 30.072 22.542 -7.006 1.00 90.25 903 ILE A C 1
ATOM 7311 O O . ILE A 1 903 ? 29.304 22.812 -6.083 1.00 90.25 903 ILE A O 1
ATOM 7315 N N . LEU A 1 904 ? 31.347 22.943 -7.009 1.00 89.25 904 LEU A N 1
ATOM 7316 C CA . LEU A 1 904 ? 31.930 23.672 -5.889 1.00 89.25 904 LEU A CA 1
ATOM 7317 C C . LEU A 1 904 ? 31.286 25.052 -5.706 1.00 89.25 904 LEU A C 1
ATOM 7319 O O . LEU A 1 904 ? 31.035 25.447 -4.570 1.00 89.25 904 LEU A O 1
ATOM 7323 N N . LYS A 1 905 ? 30.964 25.760 -6.796 1.00 89.19 905 LYS A N 1
ATOM 7324 C CA . LYS A 1 905 ? 30.222 27.028 -6.735 1.00 89.19 905 LYS A CA 1
ATOM 7325 C C . LYS A 1 905 ? 28.883 26.837 -6.039 1.00 89.19 905 LYS A C 1
ATOM 7327 O O . LYS A 1 905 ? 28.580 27.582 -5.117 1.00 89.19 905 LYS A O 1
ATOM 7332 N N . ALA A 1 906 ? 28.119 25.819 -6.425 1.00 89.25 906 ALA A N 1
ATOM 7333 C CA . ALA A 1 906 ? 26.819 25.565 -5.820 1.00 89.25 906 ALA A CA 1
ATOM 7334 C C . ALA A 1 906 ? 26.921 25.273 -4.312 1.00 89.25 906 ALA A C 1
ATOM 7336 O O . ALA A 1 906 ? 26.152 25.816 -3.527 1.00 89.25 906 ALA A O 1
ATOM 7337 N N . VAL A 1 907 ? 27.916 24.488 -3.888 1.00 89.44 907 VAL A N 1
ATOM 7338 C CA . VAL A 1 907 ? 28.166 24.222 -2.461 1.00 89.44 907 VAL A CA 1
ATOM 7339 C C . VAL A 1 907 ? 28.578 25.486 -1.708 1.00 89.44 907 VAL A C 1
ATOM 7341 O O . VAL A 1 907 ? 28.082 25.733 -0.613 1.00 89.44 907 VAL A O 1
ATOM 7344 N N . LEU A 1 908 ? 29.488 26.291 -2.262 1.00 88.19 908 LEU A N 1
ATOM 7345 C CA . LEU A 1 908 ? 29.980 27.495 -1.588 1.00 88.19 908 LEU A CA 1
ATOM 7346 C C . LEU A 1 908 ? 28.901 28.573 -1.474 1.00 88.19 908 LEU A C 1
ATOM 7348 O O . LEU A 1 908 ? 28.830 29.226 -0.439 1.00 88.19 908 LEU A O 1
ATOM 7352 N N . LEU A 1 909 ? 28.030 28.715 -2.475 1.00 87.25 909 LEU A N 1
ATOM 7353 C CA . LEU A 1 909 ? 26.931 29.685 -2.458 1.00 87.25 909 LEU A CA 1
ATOM 7354 C C . LEU A 1 909 ? 25.890 29.407 -1.362 1.00 87.25 909 LEU A C 1
ATOM 7356 O O . LEU A 1 909 ? 25.212 30.337 -0.940 1.00 87.25 909 LEU A O 1
ATOM 7360 N N . LEU A 1 910 ? 25.801 28.174 -0.844 1.00 85.75 910 LEU A N 1
ATOM 7361 C CA . LEU A 1 910 ? 24.979 27.864 0.337 1.00 85.75 910 LEU A CA 1
ATOM 7362 C C . LEU A 1 910 ? 25.524 28.491 1.630 1.00 85.75 910 LEU A C 1
ATOM 7364 O O . LEU A 1 910 ? 24.766 28.732 2.564 1.00 85.75 910 LEU A O 1
ATOM 7368 N N . PHE A 1 911 ? 26.833 28.738 1.703 1.00 85.38 911 PHE A N 1
ATOM 7369 C CA . PHE A 1 911 ? 27.499 29.266 2.900 1.00 85.38 911 PHE A CA 1
ATOM 7370 C C . PHE A 1 911 ? 27.997 30.704 2.738 1.00 85.38 911 PHE A C 1
ATOM 7372 O O . PHE A 1 911 ? 28.229 31.373 3.742 1.00 85.38 911 PHE A O 1
ATOM 7379 N N . CYS A 1 912 ? 28.179 31.143 1.494 1.00 82.88 912 CYS A N 1
ATOM 7380 C CA . CYS A 1 912 ? 28.620 32.474 1.090 1.00 82.88 912 CYS A CA 1
ATOM 7381 C C . CYS A 1 912 ? 27.650 33.032 0.030 1.00 82.88 912 CYS A C 1
ATOM 7383 O O . CYS A 1 912 ? 28.035 33.155 -1.138 1.00 82.88 912 CYS A O 1
ATOM 7385 N N . PRO A 1 913 ? 26.381 33.318 0.384 1.00 78.19 913 PRO A N 1
ATOM 7386 C CA . PRO A 1 913 ? 25.405 33.903 -0.542 1.00 78.19 913 PRO A CA 1
ATOM 7387 C C . PRO A 1 913 ? 25.892 35.209 -1.179 1.00 78.19 913 PRO A C 1
ATOM 7389 O O . PRO A 1 913 ? 25.595 35.480 -2.340 1.00 78.19 913 PRO A O 1
ATOM 7392 N N . GLU A 1 914 ? 26.688 35.993 -0.451 1.00 80.19 914 GLU A N 1
ATOM 7393 C CA . GLU A 1 914 ? 27.283 37.250 -0.905 1.00 80.19 914 GLU A CA 1
ATOM 7394 C C . GLU A 1 914 ? 28.208 37.090 -2.123 1.00 80.19 914 GLU A C 1
ATOM 7396 O O . GLU A 1 914 ? 28.435 38.046 -2.862 1.00 80.19 914 GLU A O 1
ATOM 7401 N N . TRP A 1 915 ? 28.710 35.878 -2.379 1.00 82.69 915 TRP A N 1
ATOM 7402 C CA . TRP A 1 915 ? 29.561 35.584 -3.533 1.00 82.69 915 TRP A CA 1
ATOM 7403 C C . TRP A 1 915 ? 28.775 35.355 -4.830 1.00 82.69 915 TRP A C 1
ATOM 7405 O O . TRP A 1 915 ? 29.387 35.221 -5.885 1.00 82.69 915 TRP A O 1
ATOM 7415 N N . ALA A 1 916 ? 27.437 35.316 -4.793 1.00 77.06 916 ALA A N 1
ATOM 7416 C CA . ALA A 1 916 ? 26.613 35.079 -5.983 1.00 77.06 916 ALA A CA 1
ATOM 7417 C C . ALA A 1 916 ? 26.827 36.127 -7.090 1.00 77.06 916 ALA A C 1
ATOM 7419 O O . ALA A 1 916 ? 26.750 35.788 -8.272 1.00 77.06 916 ALA A O 1
ATOM 7420 N N . GLU A 1 917 ? 27.124 37.370 -6.700 1.00 76.75 917 GLU A N 1
ATOM 7421 C CA . GLU A 1 917 ? 27.351 38.510 -7.598 1.00 76.75 917 GLU A CA 1
ATOM 7422 C C . GLU A 1 917 ? 28.822 38.968 -7.631 1.00 76.75 917 GLU A C 1
ATOM 7424 O O . GLU A 1 917 ? 29.152 39.920 -8.337 1.00 76.75 917 GLU A O 1
ATOM 7429 N N . SER A 1 918 ? 29.722 38.309 -6.888 1.00 82.31 918 SER A N 1
ATOM 7430 C CA . SER A 1 918 ? 31.130 38.711 -6.792 1.00 82.31 918 SER A CA 1
ATOM 7431 C C . SER A 1 918 ? 32.022 37.985 -7.807 1.00 82.31 918 SER A C 1
ATOM 7433 O O . SER A 1 918 ? 31.752 36.861 -8.228 1.00 82.31 918 SER A O 1
ATOM 7435 N N . GLU A 1 919 ? 33.150 38.591 -8.189 1.00 79.44 919 GLU A N 1
ATOM 7436 C CA . GLU A 1 919 ? 34.150 37.932 -9.050 1.00 79.44 919 GLU A CA 1
ATOM 7437 C C . GLU A 1 919 ? 34.866 36.761 -8.341 1.00 79.44 919 GLU A C 1
ATOM 7439 O O . GLU A 1 919 ? 35.511 35.920 -8.976 1.00 79.44 919 GLU A O 1
ATOM 7444 N N . GLU A 1 920 ? 34.732 36.660 -7.016 1.00 80.25 920 GLU A N 1
ATOM 7445 C CA . GLU A 1 920 ? 35.436 35.686 -6.179 1.00 80.25 920 GLU A CA 1
ATOM 7446 C C . GLU A 1 920 ? 34.941 34.259 -6.438 1.00 80.25 920 GLU A C 1
ATOM 7448 O O . GLU A 1 920 ? 35.753 33.331 -6.491 1.00 80.25 920 GLU A O 1
ATOM 7453 N N . ILE A 1 921 ? 33.639 34.077 -6.704 1.00 83.56 921 ILE A N 1
ATOM 7454 C CA . ILE A 1 921 ? 33.054 32.767 -7.040 1.00 83.56 921 ILE A CA 1
ATOM 7455 C C . ILE A 1 921 ? 33.555 32.239 -8.391 1.00 83.56 921 ILE A C 1
ATOM 7457 O O . ILE A 1 921 ? 33.609 31.029 -8.629 1.00 83.56 921 ILE A O 1
ATOM 7461 N N . HIS A 1 922 ? 33.960 33.138 -9.292 1.00 84.56 922 HIS A N 1
ATOM 7462 C CA . HIS A 1 922 ? 34.519 32.791 -10.596 1.00 84.56 922 HIS A CA 1
ATOM 7463 C C . HIS A 1 922 ? 36.014 32.455 -10.524 1.00 84.56 922 HIS A C 1
ATOM 7465 O O . HIS A 1 922 ? 36.527 31.788 -11.422 1.00 84.56 922 HIS A O 1
ATOM 7471 N N . SER A 1 923 ? 36.703 32.822 -9.440 1.00 86.88 923 SER A N 1
ATOM 7472 C CA . SER A 1 923 ? 38.112 32.498 -9.227 1.00 86.88 923 SER A CA 1
ATOM 7473 C C . SER A 1 923 ? 38.290 31.112 -8.602 1.00 86.88 923 SER A C 1
ATOM 7475 O O . SER A 1 923 ? 37.928 30.867 -7.448 1.00 86.88 923 SER A O 1
ATOM 7477 N N . TRP A 1 924 ? 38.923 30.194 -9.341 1.00 87.38 924 TRP A N 1
ATOM 7478 C CA . TRP A 1 924 ? 39.240 28.855 -8.832 1.00 87.38 924 TRP A CA 1
ATOM 7479 C C . TRP A 1 924 ? 40.120 28.895 -7.581 1.00 87.38 924 TRP A C 1
ATOM 7481 O O . TRP A 1 924 ? 39.866 28.170 -6.622 1.00 87.38 924 TRP A O 1
ATOM 7491 N N . ASN A 1 925 ? 41.126 29.772 -7.563 1.00 85.25 925 ASN A N 1
ATOM 7492 C CA . ASN A 1 925 ? 42.056 29.881 -6.441 1.00 85.25 925 ASN A CA 1
ATOM 7493 C C . ASN A 1 925 ? 41.340 30.293 -5.148 1.00 85.25 925 ASN A C 1
ATOM 7495 O O . ASN A 1 925 ? 41.646 29.746 -4.091 1.00 85.25 925 ASN A O 1
ATOM 7499 N N . GLN A 1 926 ? 40.349 31.187 -5.235 1.00 85.38 926 GLN A N 1
ATOM 7500 C CA . GLN A 1 926 ? 39.541 31.594 -4.081 1.00 85.38 926 GLN A CA 1
ATOM 7501 C C . GLN A 1 926 ? 38.611 30.468 -3.614 1.00 85.38 926 GLN A C 1
ATOM 7503 O O . GLN A 1 926 ? 38.586 30.136 -2.426 1.00 85.38 926 GLN A O 1
ATOM 7508 N N . CYS A 1 927 ? 37.917 29.804 -4.545 1.00 85.62 927 CYS A N 1
ATOM 7509 C CA . CYS A 1 927 ? 37.049 28.666 -4.228 1.00 85.62 927 CYS A CA 1
ATOM 7510 C C . CYS A 1 927 ? 37.831 27.521 -3.558 1.00 85.62 927 CYS A C 1
ATOM 7512 O O . CYS A 1 927 ? 37.401 26.951 -2.557 1.00 85.62 927 CYS A O 1
ATOM 7514 N N . LYS A 1 928 ? 39.029 27.226 -4.068 1.00 85.06 928 LYS A N 1
ATOM 7515 C CA . LYS A 1 928 ? 39.934 26.178 -3.581 1.00 85.06 928 LYS A CA 1
ATOM 7516 C C . LYS A 1 928 ? 40.416 26.406 -2.144 1.00 85.06 928 LYS A C 1
ATOM 7518 O O . LYS A 1 928 ? 40.589 25.434 -1.408 1.00 85.06 928 LYS A O 1
ATOM 7523 N N . LEU A 1 929 ? 40.606 27.659 -1.718 1.00 86.19 929 LEU A N 1
ATOM 7524 C CA . LEU A 1 929 ? 40.998 27.996 -0.339 1.00 86.19 929 LEU A CA 1
ATOM 7525 C C . LEU A 1 929 ? 39.896 27.678 0.682 1.00 86.19 929 LEU A C 1
ATOM 7527 O O . LEU A 1 929 ? 40.194 27.341 1.830 1.00 86.19 929 LEU A O 1
ATOM 7531 N N . LYS A 1 930 ? 38.627 27.742 0.261 1.00 85.25 930 LYS A N 1
ATOM 7532 C CA . LYS A 1 930 ? 37.469 27.412 1.102 1.00 85.25 930 LYS A CA 1
ATOM 7533 C C . LYS A 1 930 ? 37.251 25.905 1.264 1.00 85.25 930 LYS A C 1
ATOM 7535 O O . LYS A 1 930 ? 36.533 25.500 2.170 1.00 85.25 930 LYS A O 1
ATOM 7540 N N . VAL A 1 931 ? 37.902 25.066 0.456 1.00 84.75 931 VAL A N 1
ATOM 7541 C CA . VAL A 1 931 ? 37.842 23.600 0.579 1.00 84.75 931 VAL A CA 1
ATOM 7542 C C . VAL A 1 931 ? 38.774 23.137 1.704 1.00 84.75 931 VAL A C 1
ATOM 7544 O O . VAL A 1 931 ? 39.959 22.866 1.497 1.00 84.75 931 VAL A O 1
ATOM 7547 N N . ASN A 1 932 ? 38.269 23.084 2.933 1.00 83.44 932 ASN A N 1
ATOM 7548 C CA . ASN A 1 932 ? 39.016 22.665 4.123 1.00 83.44 932 ASN A CA 1
ATOM 7549 C C . ASN A 1 932 ? 38.086 21.983 5.152 1.00 83.44 932 ASN A C 1
ATOM 7551 O O . ASN A 1 932 ? 36.902 21.778 4.893 1.00 83.44 932 ASN A O 1
ATOM 7555 N N . SER A 1 933 ? 38.608 21.629 6.328 1.00 84.06 933 SER A N 1
ATOM 7556 C CA . SER A 1 933 ? 37.825 20.975 7.388 1.00 84.06 933 SER A CA 1
ATOM 7557 C C . SER A 1 933 ? 36.683 21.838 7.952 1.00 84.06 933 SER A C 1
ATOM 7559 O O . SER A 1 933 ? 35.724 21.293 8.495 1.00 84.06 933 SER A O 1
ATOM 7561 N N . ASP A 1 934 ? 36.740 23.167 7.802 1.00 86.00 934 ASP A N 1
ATOM 7562 C CA . ASP A 1 934 ? 35.642 24.074 8.160 1.00 86.00 934 ASP A CA 1
ATOM 7563 C C . ASP A 1 934 ? 34.430 23.881 7.242 1.00 86.00 934 ASP A C 1
ATOM 7565 O O . ASP A 1 934 ? 33.301 23.835 7.727 1.00 86.00 934 ASP A O 1
ATOM 7569 N N . LEU A 1 935 ? 34.663 23.689 5.938 1.00 85.88 935 LEU A N 1
ATOM 7570 C CA . LEU A 1 935 ? 33.601 23.400 4.971 1.00 85.88 935 LEU A CA 1
ATOM 7571 C C . LEU A 1 935 ? 32.871 22.096 5.314 1.00 85.88 935 LEU A C 1
ATOM 7573 O O . LEU A 1 935 ? 31.645 22.069 5.309 1.00 85.88 935 LEU A O 1
ATOM 7577 N N . ILE A 1 936 ? 33.612 21.043 5.678 1.00 86.31 936 ILE A N 1
ATOM 7578 C CA . ILE A 1 936 ? 33.021 19.770 6.123 1.00 86.31 936 ILE A CA 1
ATOM 7579 C C . ILE A 1 936 ? 32.130 20.014 7.343 1.00 86.31 936 ILE A C 1
ATOM 7581 O O . ILE A 1 936 ? 30.972 19.607 7.351 1.00 86.31 936 ILE A O 1
ATOM 7585 N N . ARG A 1 937 ? 32.631 20.734 8.357 1.00 86.75 937 ARG A N 1
ATOM 7586 C CA . ARG A 1 937 ? 31.861 21.028 9.576 1.00 86.75 937 ARG A CA 1
ATOM 7587 C C . ARG A 1 937 ? 30.565 21.778 9.265 1.00 86.75 937 ARG A C 1
ATOM 7589 O O . ARG A 1 937 ? 29.523 21.416 9.801 1.00 86.75 937 ARG A O 1
ATOM 7596 N N . LYS A 1 938 ? 30.631 22.774 8.376 1.00 87.38 938 LYS A N 1
ATOM 7597 C CA . LYS A 1 938 ? 29.464 23.538 7.913 1.00 87.38 938 LYS A CA 1
ATOM 7598 C C . LYS A 1 938 ? 28.446 22.652 7.196 1.00 87.38 938 LYS A C 1
ATOM 7600 O O . LYS A 1 938 ? 27.265 22.742 7.504 1.00 87.38 938 LYS A O 1
ATOM 7605 N N . ILE A 1 939 ? 28.893 21.754 6.315 1.00 88.19 939 ILE A N 1
ATOM 7606 C CA . ILE A 1 939 ? 28.032 20.782 5.619 1.00 88.19 939 ILE A CA 1
ATOM 7607 C C . ILE A 1 939 ? 27.296 19.861 6.605 1.00 88.19 939 ILE A C 1
ATOM 7609 O O . ILE A 1 939 ? 26.097 19.614 6.449 1.00 88.19 939 ILE A O 1
ATOM 7613 N N . LEU A 1 940 ? 27.983 19.378 7.644 1.00 86.88 940 LEU A N 1
ATOM 7614 C CA . LEU A 1 940 ? 27.400 18.450 8.619 1.00 86.88 940 LEU A CA 1
ATOM 7615 C C . LEU A 1 940 ? 26.276 19.071 9.460 1.00 86.88 940 LEU A C 1
ATOM 7617 O O . LEU A 1 940 ? 25.356 18.355 9.850 1.00 86.88 940 LEU A O 1
ATOM 7621 N N . SER A 1 941 ? 26.320 20.381 9.715 1.00 85.50 941 SER A N 1
ATOM 7622 C CA . SER A 1 941 ? 25.317 21.092 10.519 1.00 85.50 941 SER A CA 1
ATOM 7623 C C . SER A 1 941 ? 24.295 21.893 9.702 1.00 85.50 941 SER A C 1
ATOM 7625 O O . SER A 1 941 ? 23.428 22.528 10.293 1.00 85.50 941 SER A O 1
ATOM 7627 N N . PHE A 1 942 ? 24.399 21.922 8.370 1.00 87.81 942 PHE A N 1
ATOM 7628 C CA . PHE A 1 942 ? 23.568 22.784 7.521 1.00 87.81 942 PHE A CA 1
ATOM 7629 C C . PHE A 1 942 ? 22.159 22.231 7.309 1.00 87.81 942 PHE A C 1
ATOM 7631 O O . PHE A 1 942 ? 22.007 21.190 6.669 1.00 87.81 942 PHE A O 1
ATOM 7638 N N . ASP A 1 943 ? 21.136 22.935 7.787 1.00 86.12 943 ASP A N 1
ATOM 7639 C CA . ASP A 1 943 ? 19.730 22.626 7.509 1.00 86.12 943 ASP A CA 1
ATOM 7640 C C . ASP A 1 943 ? 19.228 23.442 6.296 1.00 86.12 943 ASP A C 1
ATOM 7642 O O . ASP A 1 943 ? 19.067 24.658 6.415 1.00 86.12 943 ASP A O 1
ATOM 7646 N N . PRO A 1 944 ? 18.960 22.805 5.135 1.00 84.44 944 PRO A N 1
ATOM 7647 C CA . PRO A 1 944 ? 18.463 23.492 3.939 1.00 84.44 944 PRO A CA 1
ATOM 7648 C C . PRO A 1 944 ? 17.011 23.979 4.061 1.00 84.44 944 PRO A C 1
ATOM 7650 O O . PRO A 1 944 ? 16.536 24.696 3.187 1.00 84.44 944 PRO A O 1
ATOM 7653 N N . THR A 1 945 ? 16.285 23.572 5.104 1.00 82.88 945 THR A N 1
ATOM 7654 C CA . THR A 1 945 ? 14.874 23.924 5.318 1.00 82.88 945 THR A CA 1
ATOM 7655 C C . THR A 1 945 ? 14.669 25.016 6.366 1.00 82.88 945 THR A C 1
ATOM 7657 O O . THR A 1 945 ? 13.532 25.441 6.589 1.00 82.88 945 THR A O 1
ATOM 7660 N N . ALA A 1 946 ? 15.751 25.469 7.005 1.00 80.38 946 ALA A N 1
ATOM 7661 C CA . ALA A 1 946 ? 15.692 26.457 8.070 1.00 80.38 946 ALA A CA 1
ATOM 7662 C C . ALA A 1 946 ? 15.299 27.847 7.549 1.00 80.38 946 ALA A C 1
ATOM 7664 O O . ALA A 1 946 ? 15.774 28.284 6.500 1.00 80.38 946 ALA A O 1
ATOM 7665 N N . GLN A 1 947 ? 14.506 28.599 8.319 1.00 68.75 947 GLN A N 1
ATOM 7666 C CA . GLN A 1 947 ? 14.103 29.969 7.940 1.00 68.75 947 GLN A CA 1
ATOM 7667 C C . GLN A 1 947 ? 15.287 30.944 7.822 1.00 68.75 947 GLN A C 1
ATOM 7669 O O . GLN A 1 947 ? 15.206 31.955 7.125 1.00 68.75 947 GLN A O 1
ATOM 7674 N N . SER A 1 948 ? 16.401 30.640 8.493 1.00 61.06 948 SER A N 1
ATOM 7675 C CA . SER A 1 948 ? 17.653 31.397 8.417 1.00 61.06 948 SER A CA 1
ATOM 7676 C C . SER A 1 948 ? 18.393 31.219 7.085 1.00 61.06 948 SER A C 1
ATOM 7678 O O . SER A 1 948 ? 19.206 32.071 6.727 1.00 61.06 948 SER A O 1
ATOM 7680 N N . ALA A 1 949 ? 18.101 30.160 6.325 1.00 62.31 949 ALA A N 1
ATOM 7681 C CA . ALA A 1 949 ? 18.632 29.932 4.988 1.00 62.31 949 ALA A CA 1
ATOM 7682 C C . ALA A 1 949 ? 17.791 30.703 3.948 1.00 62.31 949 ALA A C 1
ATOM 7684 O O . ALA A 1 949 ? 17.068 30.110 3.155 1.00 62.31 949 ALA A O 1
ATOM 7685 N N . GLN A 1 950 ? 17.862 32.042 3.943 1.00 57.62 950 GLN A N 1
ATOM 7686 C CA . GLN A 1 950 ? 17.187 32.929 2.969 1.00 57.62 950 GLN A CA 1
ATOM 7687 C C . GLN A 1 950 ? 17.810 32.856 1.555 1.00 57.62 950 GLN A C 1
ATOM 7689 O O . GLN A 1 950 ? 18.137 33.866 0.936 1.00 57.62 950 GLN A O 1
ATOM 7694 N N . LEU A 1 951 ? 18.040 31.651 1.044 1.00 65.44 951 LEU A N 1
ATOM 7695 C CA . LEU A 1 951 ? 18.717 31.397 -0.224 1.00 65.44 951 LEU A CA 1
ATOM 7696 C C . LEU A 1 951 ? 17.688 31.120 -1.324 1.00 65.44 951 LEU A C 1
ATOM 7698 O O . LEU A 1 951 ? 16.825 30.258 -1.166 1.00 65.44 951 LEU A O 1
ATOM 7702 N N . ASN A 1 952 ? 17.799 31.815 -2.462 1.00 68.50 952 ASN A N 1
ATOM 7703 C CA . ASN A 1 952 ? 16.964 31.531 -3.629 1.00 68.50 952 ASN A CA 1
ATOM 7704 C C . ASN A 1 952 ? 17.429 30.207 -4.291 1.00 68.50 952 ASN A C 1
ATOM 7706 O O . ASN A 1 952 ? 18.560 30.159 -4.795 1.00 68.50 952 ASN A O 1
ATOM 7710 N N . PRO A 1 953 ? 16.596 29.143 -4.334 1.00 77.12 953 PRO A N 1
ATOM 7711 C CA . PRO A 1 953 ? 16.958 27.863 -4.955 1.00 77.12 953 PRO A CA 1
ATOM 7712 C C . PRO A 1 953 ? 17.299 27.986 -6.449 1.00 77.12 953 PRO A C 1
ATOM 7714 O O . PRO A 1 953 ? 18.046 27.163 -6.985 1.00 77.12 953 PRO A O 1
ATOM 7717 N N . GLU A 1 954 ? 16.840 29.041 -7.127 1.00 77.50 954 GLU A N 1
ATOM 7718 C CA . GLU A 1 954 ? 17.164 29.315 -8.531 1.00 77.50 954 GLU A CA 1
ATOM 7719 C C . GLU A 1 954 ? 18.668 29.526 -8.766 1.00 77.50 954 GLU A C 1
ATOM 7721 O O . GLU A 1 954 ? 19.204 29.108 -9.797 1.00 77.50 954 GLU A O 1
ATOM 7726 N N . ILE A 1 955 ? 19.375 30.107 -7.789 1.00 77.88 955 ILE A N 1
ATOM 7727 C CA . ILE A 1 955 ? 20.820 30.362 -7.877 1.00 77.88 955 ILE A CA 1
ATOM 7728 C C . ILE A 1 955 ? 21.590 29.034 -7.930 1.00 77.88 955 ILE A C 1
ATOM 7730 O O . ILE A 1 955 ? 22.519 28.884 -8.724 1.00 77.88 955 ILE A O 1
ATOM 7734 N N . LEU A 1 956 ? 21.180 28.047 -7.130 1.00 80.50 956 LEU A N 1
ATOM 7735 C CA . LEU A 1 956 ? 21.777 26.705 -7.103 1.00 80.50 956 LEU A CA 1
ATOM 7736 C C . LEU A 1 956 ? 21.402 25.898 -8.346 1.00 80.50 956 LEU A C 1
ATOM 7738 O O . LEU A 1 956 ? 22.247 25.213 -8.930 1.00 80.50 956 LEU A O 1
ATOM 7742 N N . SER A 1 957 ? 20.143 26.017 -8.774 1.00 83.12 957 SER A N 1
ATOM 7743 C CA . SER A 1 957 ? 19.607 25.355 -9.962 1.00 83.12 957 SER A CA 1
ATOM 7744 C C . SER A 1 957 ? 20.453 25.644 -11.209 1.00 83.12 957 SER A C 1
ATOM 7746 O O . SER A 1 957 ? 20.798 24.713 -11.942 1.00 83.12 957 SER A O 1
ATOM 7748 N N . LYS A 1 958 ? 20.898 26.901 -11.383 1.00 84.12 958 LYS A N 1
ATOM 7749 C CA . LYS A 1 958 ? 21.766 27.343 -12.492 1.00 84.12 958 LYS A CA 1
ATOM 7750 C C . LYS A 1 958 ? 23.067 26.541 -12.617 1.00 84.12 958 LYS A C 1
ATOM 7752 O O . LYS A 1 958 ? 23.546 26.339 -13.730 1.00 84.12 958 LYS A O 1
ATOM 7757 N N . TYR A 1 959 ? 23.649 26.107 -11.499 1.00 83.88 959 TYR A N 1
ATOM 7758 C CA . TYR A 1 959 ? 24.949 25.431 -11.484 1.00 83.88 959 TYR A CA 1
ATOM 7759 C C . TYR A 1 959 ? 24.849 23.904 -11.392 1.00 83.88 959 TYR A C 1
ATOM 7761 O O . TYR A 1 959 ? 25.789 23.227 -11.801 1.00 83.88 959 TYR A O 1
ATOM 7769 N N . ILE A 1 960 ? 23.741 23.356 -10.876 1.00 84.62 960 ILE A N 1
ATOM 7770 C CA . ILE A 1 960 ? 23.593 21.911 -10.624 1.00 84.62 960 ILE A CA 1
ATOM 7771 C C . ILE A 1 960 ? 22.712 21.205 -11.659 1.00 84.62 960 ILE A C 1
ATOM 7773 O O . ILE A 1 960 ? 23.105 20.142 -12.140 1.00 84.62 960 ILE A O 1
ATOM 7777 N N . LYS A 1 961 ? 21.536 21.751 -12.021 1.00 81.50 961 LYS A N 1
ATOM 7778 C CA . LYS A 1 961 ? 20.553 21.013 -12.847 1.00 81.50 961 LYS A CA 1
ATOM 7779 C C . LYS A 1 961 ? 21.054 20.708 -14.264 1.00 81.50 961 LYS A C 1
ATOM 7781 O O . LYS A 1 961 ? 20.598 19.752 -14.875 1.00 81.50 961 LYS A O 1
ATOM 7786 N N . GLY A 1 962 ? 22.011 21.487 -14.772 1.00 77.81 962 GLY A N 1
ATOM 7787 C CA . GLY A 1 962 ? 22.626 21.274 -16.086 1.00 77.81 962 GLY A CA 1
ATOM 7788 C C . GLY A 1 962 ? 23.725 20.205 -16.129 1.00 77.81 962 GLY A C 1
ATOM 7789 O O . GLY A 1 962 ? 24.265 19.957 -17.203 1.00 77.81 962 GLY A O 1
ATOM 7790 N N . ILE A 1 963 ? 24.094 19.595 -14.995 1.00 84.50 963 ILE A N 1
ATOM 7791 C CA . ILE A 1 963 ? 25.168 18.595 -14.923 1.00 84.50 963 ILE A CA 1
ATOM 7792 C C . ILE A 1 963 ? 24.565 17.184 -14.994 1.00 84.50 963 ILE A C 1
ATOM 7794 O O . ILE A 1 963 ? 23.898 16.773 -14.040 1.00 84.50 963 ILE A O 1
ATOM 7798 N N . PRO A 1 964 ? 24.837 16.398 -16.058 1.00 83.00 964 PRO A N 1
ATOM 7799 C CA . PRO A 1 964 ? 24.377 15.017 -16.141 1.00 83.00 964 PRO A CA 1
ATOM 7800 C C . PRO A 1 964 ? 25.038 14.149 -15.067 1.00 83.00 964 PRO A C 1
ATOM 7802 O O . PRO A 1 964 ? 26.268 14.098 -14.968 1.00 83.00 964 PRO A O 1
ATOM 7805 N N . ARG A 1 965 ? 24.236 13.390 -14.314 1.00 84.69 965 ARG A N 1
ATOM 7806 C CA . ARG A 1 965 ? 24.720 12.480 -13.263 1.00 84.69 965 ARG A CA 1
ATOM 7807 C C . ARG A 1 965 ? 25.790 11.499 -13.765 1.00 84.69 965 ARG A C 1
ATOM 7809 O O . ARG A 1 965 ? 26.812 11.306 -13.101 1.00 84.69 965 ARG A O 1
ATOM 7816 N N . GLY A 1 966 ? 25.605 10.944 -14.964 1.00 82.88 966 GLY A N 1
ATOM 7817 C CA . GLY A 1 966 ? 26.577 10.044 -15.591 1.00 82.88 966 GLY A CA 1
ATOM 7818 C C . GLY A 1 966 ? 27.930 10.701 -15.906 1.00 82.88 966 GLY A C 1
ATOM 7819 O O . GLY A 1 966 ? 28.951 10.015 -15.914 1.00 82.88 966 GLY A O 1
ATOM 7820 N N . ALA A 1 967 ? 27.984 12.023 -16.117 1.00 84.75 967 ALA A N 1
ATOM 7821 C CA . ALA A 1 967 ? 29.242 12.747 -16.328 1.00 84.75 967 ALA A CA 1
ATOM 7822 C C . ALA A 1 967 ? 30.046 12.883 -15.024 1.00 84.75 967 ALA A C 1
ATOM 7824 O O . ALA A 1 967 ? 31.263 12.700 -15.033 1.00 84.75 967 ALA A O 1
ATOM 7825 N N . VAL A 1 968 ? 29.358 13.123 -13.900 1.00 86.19 968 VAL A N 1
ATOM 7826 C CA . VAL A 1 968 ? 29.971 13.165 -12.560 1.00 86.19 968 VAL A CA 1
ATOM 7827 C C . VAL A 1 968 ? 30.592 11.813 -12.217 1.00 86.19 968 VAL A C 1
ATOM 7829 O O . VAL A 1 968 ? 31.736 11.759 -11.775 1.00 86.19 968 VAL A O 1
ATOM 7832 N N . TRP A 1 969 ? 29.871 10.721 -12.497 1.00 84.62 969 TRP A N 1
ATOM 7833 C CA . TRP A 1 969 ? 30.370 9.361 -12.284 1.00 84.62 969 TRP A CA 1
ATOM 7834 C C . TRP A 1 969 ? 31.608 9.050 -13.132 1.00 84.62 969 TRP A C 1
ATOM 7836 O O . TRP A 1 969 ? 32.627 8.610 -12.608 1.00 84.62 969 TRP A O 1
ATOM 7846 N N . LYS A 1 970 ? 31.550 9.325 -14.443 1.00 86.88 970 LYS A N 1
ATOM 7847 C CA . LYS A 1 970 ? 32.660 9.059 -15.376 1.00 86.88 970 LYS A CA 1
ATOM 7848 C C . LYS A 1 970 ? 33.946 9.804 -15.017 1.00 86.88 970 LYS A C 1
ATOM 7850 O O . LYS A 1 970 ? 35.024 9.333 -15.361 1.00 86.88 970 LYS A O 1
ATOM 7855 N N . HIS A 1 971 ? 33.843 10.950 -14.346 1.00 86.25 971 HIS A N 1
ATOM 7856 C CA . HIS A 1 971 ? 35.007 11.696 -13.876 1.00 86.25 971 HIS A CA 1
ATOM 7857 C C . HIS A 1 971 ? 35.738 10.992 -12.719 1.00 86.25 971 HIS A C 1
ATOM 7859 O O . HIS A 1 971 ? 36.936 11.197 -12.551 1.00 86.25 971 HIS A O 1
ATOM 7865 N N . GLY A 1 972 ? 35.045 10.183 -11.910 1.00 84.44 972 GLY A N 1
ATOM 7866 C CA . GLY A 1 972 ? 35.660 9.355 -10.865 1.00 84.44 972 GLY A CA 1
ATOM 7867 C C . GLY A 1 972 ? 36.203 10.104 -9.639 1.00 84.44 972 GLY A C 1
ATOM 7868 O O . GLY A 1 972 ? 36.886 9.497 -8.819 1.00 84.44 972 GLY A O 1
ATOM 7869 N N . SER A 1 973 ? 35.912 11.403 -9.485 1.00 88.00 973 SER A N 1
ATOM 7870 C CA . SER A 1 973 ? 36.341 12.169 -8.305 1.00 88.00 973 SER A CA 1
ATOM 7871 C C . SER A 1 973 ? 35.346 11.992 -7.160 1.00 88.00 973 SER A C 1
ATOM 7873 O O . SER A 1 973 ? 34.247 12.554 -7.183 1.00 88.00 973 SER A O 1
ATOM 7875 N N . ILE A 1 974 ? 35.751 11.237 -6.136 1.00 86.75 974 ILE A N 1
ATOM 7876 C CA . ILE A 1 974 ? 34.921 10.909 -4.965 1.00 86.75 974 ILE A CA 1
ATOM 7877 C C . ILE A 1 974 ? 34.414 12.175 -4.244 1.00 86.75 974 ILE A C 1
ATOM 7879 O O . ILE A 1 974 ? 33.210 12.274 -3.986 1.00 86.75 974 ILE A O 1
ATOM 7883 N N . PRO A 1 975 ? 35.257 13.192 -3.952 1.00 87.81 975 PRO A N 1
ATOM 7884 C CA . PRO A 1 975 ? 34.776 14.408 -3.303 1.00 87.81 975 PRO A CA 1
ATOM 7885 C C . PRO A 1 975 ? 33.783 15.191 -4.167 1.00 87.81 975 PRO A C 1
ATOM 7887 O O . PRO A 1 975 ? 32.803 15.713 -3.641 1.00 87.81 975 PRO A O 1
ATOM 7890 N N . ALA A 1 976 ? 34.012 15.282 -5.484 1.00 88.88 976 ALA A N 1
ATOM 7891 C CA . ALA A 1 976 ? 33.105 15.995 -6.383 1.00 88.88 976 ALA A CA 1
ATOM 7892 C C . ALA A 1 976 ? 31.737 15.301 -6.459 1.00 88.88 976 ALA A C 1
ATOM 7894 O O . ALA A 1 976 ? 30.708 15.973 -6.450 1.00 88.88 976 ALA A O 1
ATOM 7895 N N . GLU A 1 977 ? 31.718 13.967 -6.465 1.00 89.12 977 GLU A N 1
ATOM 7896 C CA . GLU A 1 977 ? 30.487 13.179 -6.455 1.00 89.12 977 GLU A CA 1
ATOM 7897 C C . GLU A 1 977 ? 29.686 13.360 -5.158 1.00 89.12 977 GLU A C 1
ATOM 7899 O O . GLU A 1 977 ? 28.479 13.611 -5.208 1.00 89.12 977 GLU A O 1
ATOM 7904 N N . HIS A 1 978 ? 30.334 13.270 -3.992 1.00 90.31 978 HIS A N 1
ATOM 7905 C CA . HIS A 1 978 ? 29.659 13.480 -2.707 1.00 90.31 978 HIS A CA 1
ATOM 7906 C C . HIS A 1 978 ? 29.100 14.900 -2.580 1.00 90.31 978 HIS A C 1
ATOM 7908 O O . HIS A 1 978 ? 27.946 15.071 -2.185 1.00 90.31 978 HIS A O 1
ATOM 7914 N N . LEU A 1 979 ? 29.882 15.911 -2.972 1.00 90.56 979 LEU A N 1
ATOM 7915 C CA . LEU A 1 979 ? 29.454 17.309 -2.952 1.00 90.56 979 LEU A CA 1
ATOM 7916 C C . LEU A 1 979 ? 28.295 17.581 -3.921 1.00 90.56 979 LEU A C 1
ATOM 7918 O O . LEU A 1 979 ? 27.358 18.289 -3.552 1.00 90.56 979 LEU A O 1
ATOM 7922 N N . TYR A 1 980 ? 28.315 16.991 -5.120 1.00 90.81 980 TYR A N 1
ATOM 7923 C CA . TYR A 1 980 ? 27.216 17.090 -6.084 1.00 90.81 980 TYR A CA 1
ATOM 7924 C C . TYR A 1 980 ? 25.918 16.497 -5.529 1.00 90.81 980 TYR A C 1
ATOM 7926 O O . TYR A 1 980 ? 24.888 17.170 -5.522 1.00 90.81 980 TYR A O 1
ATOM 7934 N N . ASN A 1 981 ? 25.968 15.264 -5.014 1.00 89.44 981 ASN A N 1
ATOM 7935 C CA . ASN A 1 981 ? 24.788 14.589 -4.472 1.00 89.44 981 ASN A CA 1
ATOM 7936 C C . ASN A 1 981 ? 24.214 15.330 -3.257 1.00 89.44 981 ASN A C 1
ATOM 7938 O O . ASN A 1 981 ? 22.994 15.473 -3.136 1.00 89.44 981 ASN A O 1
ATOM 7942 N N . TRP A 1 982 ? 25.087 15.838 -2.382 1.00 92.06 982 TRP A N 1
ATOM 7943 C CA . TRP A 1 982 ? 24.687 16.637 -1.227 1.00 92.06 982 TRP A CA 1
ATOM 7944 C C . TRP A 1 982 ? 24.000 17.938 -1.651 1.00 92.06 982 TRP A C 1
ATOM 7946 O O . TRP A 1 982 ? 22.881 18.210 -1.216 1.00 92.06 982 TRP A O 1
ATOM 7956 N N . ALA A 1 983 ? 24.606 18.703 -2.561 1.00 90.12 983 ALA A N 1
ATOM 7957 C CA . ALA A 1 983 ? 24.045 19.975 -3.003 1.00 90.12 983 ALA A CA 1
ATOM 7958 C C . ALA A 1 983 ? 22.726 19.804 -3.783 1.00 90.12 983 ALA A C 1
ATOM 7960 O O . ALA A 1 983 ? 21.802 20.596 -3.602 1.00 90.12 983 ALA A O 1
ATOM 7961 N N . PHE A 1 984 ? 22.594 18.741 -4.587 1.00 89.06 984 PHE A N 1
ATOM 7962 C CA . PHE A 1 984 ? 21.339 18.397 -5.268 1.00 89.06 984 PHE A CA 1
ATOM 7963 C C . PHE A 1 984 ? 20.216 18.051 -4.275 1.00 89.06 984 PHE A C 1
ATOM 7965 O O . PHE A 1 984 ? 19.070 18.474 -4.444 1.00 89.06 984 PHE A O 1
ATOM 7972 N N . THR A 1 985 ? 20.541 17.315 -3.207 1.00 89.00 985 THR A N 1
ATOM 7973 C CA . THR A 1 985 ? 19.578 16.971 -2.146 1.00 89.00 985 THR A CA 1
ATOM 7974 C C . THR A 1 985 ? 19.138 18.218 -1.374 1.00 89.00 985 THR A C 1
ATOM 7976 O O . THR A 1 985 ? 17.945 18.385 -1.122 1.00 89.00 985 THR A O 1
ATOM 7979 N N . CYS A 1 986 ? 20.064 19.136 -1.069 1.00 89.06 986 CYS A N 1
ATOM 7980 C CA . CYS A 1 986 ? 19.738 20.437 -0.475 1.00 89.06 986 CYS A CA 1
ATOM 7981 C C . CYS A 1 986 ? 18.793 21.251 -1.370 1.00 89.06 986 CYS A C 1
ATOM 7983 O O . CYS A 1 986 ? 17.776 21.738 -0.882 1.00 89.06 986 CYS A O 1
ATOM 7985 N N . LEU A 1 987 ? 19.073 21.340 -2.677 1.00 88.06 987 LEU A N 1
ATOM 7986 C CA . LEU A 1 987 ? 18.197 22.016 -3.639 1.00 88.06 987 LEU A CA 1
ATOM 7987 C C . LEU A 1 987 ? 16.783 21.411 -3.645 1.00 88.06 987 LEU A C 1
ATOM 7989 O O . LEU A 1 987 ? 15.800 22.142 -3.563 1.00 88.06 987 LEU A O 1
ATOM 7993 N N . SER A 1 988 ? 16.683 20.080 -3.666 1.00 87.06 988 SER A N 1
ATOM 7994 C CA . SER A 1 988 ? 15.394 19.371 -3.649 1.00 87.06 988 SER A CA 1
ATOM 7995 C C . SER A 1 988 ? 14.601 19.654 -2.364 1.00 87.06 988 SER A C 1
ATOM 7997 O O . SER A 1 988 ? 13.401 19.918 -2.419 1.00 87.06 988 SER A O 1
ATOM 7999 N N . LEU A 1 989 ? 15.265 19.679 -1.201 1.00 86.75 989 LEU A N 1
ATOM 8000 C CA . LEU A 1 989 ? 14.649 20.029 0.088 1.00 86.75 989 LEU A CA 1
ATOM 8001 C C . LEU A 1 989 ? 14.151 21.481 0.140 1.00 86.75 989 LEU A C 1
ATOM 8003 O O . LEU A 1 989 ? 13.084 21.738 0.707 1.00 86.75 989 LEU A O 1
ATOM 8007 N N . MET A 1 990 ? 14.889 22.419 -0.459 1.00 86.00 990 MET A N 1
ATOM 8008 C CA . MET A 1 990 ? 14.488 23.829 -0.552 1.00 86.00 990 MET A CA 1
ATOM 8009 C C . MET A 1 990 ? 13.252 23.993 -1.448 1.00 86.00 990 MET A C 1
ATOM 8011 O O . MET A 1 990 ? 12.281 24.635 -1.045 1.00 86.00 990 MET A O 1
ATOM 8015 N N . GLU A 1 991 ? 13.241 23.351 -2.622 1.00 84.31 991 GLU A N 1
ATOM 8016 C CA . GLU A 1 991 ? 12.099 23.363 -3.549 1.00 84.31 991 GLU A CA 1
ATOM 8017 C C . GLU A 1 991 ? 10.844 22.724 -2.933 1.00 84.31 991 GLU A C 1
ATOM 8019 O O . GLU A 1 991 ? 9.743 23.270 -3.046 1.00 84.31 991 GLU A O 1
ATOM 8024 N N . LEU A 1 992 ? 10.994 21.593 -2.233 1.00 79.88 992 LEU A N 1
ATOM 8025 C CA . LEU A 1 992 ? 9.896 20.947 -1.509 1.00 79.88 992 LEU A CA 1
ATOM 8026 C C . LEU A 1 992 ? 9.356 21.839 -0.388 1.00 79.88 992 LEU A C 1
ATOM 8028 O O . LEU A 1 992 ? 8.142 21.974 -0.238 1.00 79.88 992 LEU A O 1
ATOM 8032 N N . SER A 1 993 ? 10.238 22.492 0.370 1.00 77.94 993 SER A N 1
ATOM 8033 C CA . SER A 1 993 ? 9.835 23.391 1.456 1.00 77.94 993 SER A CA 1
ATOM 8034 C C . SER A 1 993 ? 9.029 24.589 0.947 1.00 77.94 993 SER A C 1
ATOM 8036 O O . SER A 1 993 ? 8.001 24.910 1.545 1.00 77.94 993 SER A O 1
ATOM 8038 N N . GLN A 1 994 ? 9.420 25.182 -0.187 1.00 76.56 994 GLN A N 1
ATOM 8039 C CA . GLN A 1 994 ? 8.662 26.260 -0.836 1.00 76.56 994 GLN A CA 1
ATOM 8040 C C . GLN A 1 994 ? 7.302 25.786 -1.369 1.00 76.56 994 GLN A C 1
ATOM 8042 O O . GLN A 1 994 ? 6.283 26.439 -1.140 1.00 76.56 994 GLN A O 1
ATOM 8047 N N . LYS A 1 995 ? 7.244 24.622 -2.037 1.00 75.31 995 LYS A N 1
ATOM 8048 C CA . LYS A 1 995 ? 5.975 24.049 -2.529 1.00 75.31 995 LYS A CA 1
ATOM 8049 C C . LYS A 1 995 ? 4.981 23.798 -1.395 1.00 75.31 995 LYS A C 1
ATOM 8051 O O . LYS A 1 995 ? 3.796 24.102 -1.534 1.00 75.31 995 LYS A O 1
ATOM 8056 N N . MET A 1 996 ? 5.453 23.284 -0.262 1.00 68.62 996 MET A N 1
ATOM 8057 C CA . MET A 1 996 ? 4.601 23.027 0.902 1.00 68.62 996 MET A CA 1
ATOM 8058 C C . MET A 1 996 ? 4.077 24.318 1.547 1.00 68.62 996 MET A C 1
ATOM 8060 O O . MET A 1 996 ? 2.928 24.339 1.980 1.00 68.62 996 MET A O 1
ATOM 8064 N N . GLN A 1 997 ? 4.863 25.401 1.561 1.00 64.12 997 GLN A N 1
ATOM 8065 C CA . GLN A 1 997 ? 4.398 26.722 2.012 1.00 64.12 997 GLN A CA 1
ATOM 8066 C C . GLN A 1 997 ? 3.300 27.285 1.089 1.00 64.12 997 GLN A C 1
ATOM 8068 O O . GLN A 1 997 ? 2.297 27.805 1.571 1.00 64.12 997 GLN A O 1
ATOM 8073 N N . ASN A 1 998 ? 3.432 27.101 -0.229 1.00 56.38 998 ASN A N 1
ATOM 8074 C CA . ASN A 1 998 ? 2.465 27.589 -1.225 1.00 56.38 998 ASN A CA 1
ATOM 8075 C C . ASN A 1 998 ? 1.176 26.746 -1.320 1.00 56.38 998 ASN A C 1
ATOM 8077 O O . ASN A 1 998 ? 0.121 27.243 -1.710 1.00 56.38 998 ASN A O 1
ATOM 8081 N N . THR A 1 999 ? 1.230 25.459 -0.972 1.00 53.12 999 THR A N 1
ATOM 8082 C CA . THR A 1 999 ? 0.036 24.588 -0.973 1.00 53.12 999 THR A CA 1
ATOM 8083 C C . THR A 1 999 ? -0.887 24.915 0.210 1.00 53.12 999 THR A C 1
ATOM 8085 O O . THR A 1 999 ? -2.105 24.794 0.116 1.00 53.12 999 THR A O 1
ATOM 8088 N N . GLN A 1 1000 ? -0.330 25.413 1.319 1.00 47.41 1000 GLN A N 1
ATOM 8089 C CA . GLN A 1 1000 ? -1.111 25.857 2.478 1.00 47.41 1000 GLN A CA 1
ATOM 8090 C C . GLN A 1 1000 ? -1.874 27.162 2.216 1.00 47.41 1000 GLN A C 1
ATOM 8092 O O . GLN A 1 1000 ? -2.994 27.308 2.700 1.00 47.41 1000 GLN A O 1
ATOM 8097 N N . SER A 1 1001 ? -1.335 28.067 1.391 1.00 30.16 1001 SER A N 1
ATOM 8098 C CA . SER A 1 1001 ? -2.034 29.294 0.980 1.00 30.16 1001 SER A CA 1
ATOM 8099 C C . SER A 1 1001 ? -3.132 29.065 -0.070 1.00 30.16 1001 SER A C 1
ATOM 8101 O O . SER A 1 1001 ? -3.941 29.960 -0.300 1.00 30.16 1001 SER A O 1
ATOM 8103 N N . SER A 1 1002 ? -3.197 27.876 -0.684 1.00 26.23 1002 SER A N 1
ATOM 8104 C CA . SER A 1 1002 ? -4.111 27.545 -1.792 1.00 26.23 1002 SER A CA 1
ATOM 8105 C C . SER A 1 1002 ? -5.146 26.454 -1.476 1.00 26.23 1002 SER A C 1
ATOM 8107 O O . SER A 1 1002 ? -5.846 26.006 -2.380 1.00 26.23 1002 SER A O 1
ATOM 8109 N N . SER A 1 1003 ? -5.310 26.055 -0.209 1.00 26.34 1003 SER A N 1
ATOM 8110 C CA . SER A 1 1003 ? -6.285 25.029 0.203 1.00 26.34 1003 SER A CA 1
ATOM 8111 C C . SER A 1 1003 ? -7.752 25.514 0.180 1.00 26.34 1003 SER A C 1
ATOM 8113 O O . SER A 1 1003 ? -8.408 25.683 1.203 1.00 26.34 1003 SER A O 1
ATOM 8115 N N . LEU A 1 1004 ? -8.294 25.706 -1.025 1.00 22.19 1004 LEU A N 1
ATOM 8116 C CA . LEU A 1 1004 ? -9.716 25.521 -1.341 1.00 22.19 1004 LEU A CA 1
ATOM 8117 C C . LEU A 1 1004 ? -9.858 24.127 -1.996 1.00 22.19 1004 LEU A C 1
ATOM 8119 O O . LEU A 1 1004 ? -9.010 23.764 -2.809 1.00 22.19 1004 LEU A O 1
ATOM 8123 N N . PRO A 1 1005 ? -10.845 23.305 -1.597 1.00 34.12 1005 PRO A N 1
ATOM 8124 C CA . PRO A 1 1005 ? -10.697 21.845 -1.563 1.00 34.12 1005 PRO A CA 1
ATOM 8125 C C . PRO A 1 1005 ? -10.903 21.121 -2.905 1.00 34.12 1005 PRO A C 1
ATOM 8127 O O . PRO A 1 1005 ? -11.713 21.550 -3.730 1.00 34.12 1005 PRO A O 1
ATOM 8130 N N . MET A 1 1006 ? -10.220 19.970 -3.033 1.00 25.62 1006 MET A N 1
ATOM 8131 C CA . MET A 1 1006 ? -10.713 18.758 -3.713 1.00 25.62 1006 MET A CA 1
ATOM 8132 C C . MET A 1 1006 ? -11.445 17.869 -2.710 1.00 25.62 1006 MET A C 1
ATOM 8134 O O . MET A 1 1006 ? -10.958 17.783 -1.557 1.00 25.62 1006 MET A O 1
#

Sequence (1006 aa):
MELGHYSDSTENSDSMISDFRDASKDTKSQSIETENGYRKIFTDKMQERGLKLQQKTLKNIKIQKEQKEKIEKETPADVLAREWFSQDKSSVETRTYLLDQLMPSVVHGVESLLMELEKKKVLEDDSVKFDPVNYLGEFLMRQNPEFFSGTEKTAYTRGLEQVVADLKNNVFDLKYNRLGQLKEELRENQNTREQVEGIQSQVMDKRKAALSLQFQEWTLDVSGRIPLALVQSALKSYFEVTPQYASDSKPVHSKELETTDTMEQKLYEEEFVEYVYPFVSHLSTDLFLEFLQHMAQCADMFRETIRHDIWRQKFSDLFLACDSGKVDLRTIISDINSRAPSRIPSAFNDSALNLPQFVQLMETFVGEAAPLAAVEELTSFIQKEYVETEEERIALLAKVRRDALLARQKLVLQALFEKWDNDGSGFLDLEEVEGVLAKYKEGMESELVTRGRESLNSSQSQRGSRKLSVTEFIKYILSLIRQLPGPEEEEYENMVEYLTTSVERTQAEKLRGASRRKWLQNIQSVAETSGGRFEPVYRAVFQALYKDAEAHGNNKKISTNIALLEQILESDRWIEVLRYVACTSEDATYVLNKTLTRDMKGVSFAAVDSGLPQHVPRVLYHGNIQFWNTERSEEERKGSLIILPLMDTQQRVFGTLSIDTLREPRDRNIFLTHEIIFYQGVTNAFSTAYHHVQRQRNIIQLVSSALAWIYSRAPNIRSINTYLMEPSVDKVQGYVFRNMMHTDNNTGVSEIYTSPATLRRRDNLFRDYLFKCADSSEVITTDAYGERHIAVPIRDPSGRALGVLDLNTGHCRDLPAHEYQDLQKMLQMLQGACYEILEDESSSNTQNTAVLEAERGPGQRRVGVLFHRFMLQDLRQCVSKLDHQSFAELKSYKEPPVMVHSILKAVLLLFCPEWAESEEIHSWNQCKLKVNSDLIRKILSFDPTAQSAQLNPEILSKYIKGIPRGAVWKHGSIPAEHLYNWAFTCLSLMELSQKMQNTQSSSLPM

Organism: Engystomops pustulosus (NCBI:txid76066)

Secondary structure (DSSP, 8-state):
--------------------SSSSSSTTHHHHHHHHHHHHHHHHHHHHHHHHHHHHHHHHHHHHHHHHHHHHTT-PPPGGGGGG----TTSHHHHHHHHHHTHHHHHHHHHHHHHHHHHTTTTT-TTS---HHHHHHHHHHHT-TTT-------HHHHHHHHHHHHHHHHHHHHHHHHHHHHHHHHHHHHHHHHHHHHHHHHHHHHHHHHHHHHHHHS---TTS-EEHHHHHHHHHHHHHH-HHHHSS---TT----PPPS-TT-EE-HHHHHHHHHHHHTTS-HHHHHHHHHHHHHHHHHHHHHHHHHHHHHHHHHHHHHH---TTTHHHHHHHHHHHSSS-PPPPP-TT---HHHHHHHHHHHH-TT--HHHHHHHHHHHHHH----HHHHHHHHHHHHHHHHHHHHHHHHHHHHHHH-TT--S-EEHHHHHHHHTTGGGGTTHHHHHHHHHHHTTS---SSS-EEPHHHHHHHHHHHHTTSSS-HHHHHHHHHHHHHHS----HHHHHHHHHHHHHHHHHHHHHHTSSS-HHHHHHHHHHHHHHHHHHTSSS---EEEEEEEEEEEETTEEEEEEEEEEE-TTTHHHHTT-EEETTS--HHHHHHHH-S-EEES-GGGTS------TTS-GGG----EEEEEEE-TTS-EEEEEEEE-TT--SS--SPPHHHHHHHHHHHHHHHHHHHHHHHHHHHHHHHHHHHHHHHTT-TT--EEEEEEEEE-SSTTT-EEEEEEEEEETTT--EEE-SSPPEE-TTT-GGGHHHHHHHHHTS-EEEEETTEEEEEEEEE-TTS-EEEEEEEE-TT-SS--HHHHHHHHHHHHHHHHHHHHHHHTTT-S-TTSS--SGGGGS-HHHHHHHHHHHHHHHHHHHHHHT--TTHHHHHHH-SS--HHHHHHHHHHHHTT-GGGGGSGGGG-HHHHHHH-SHHHHHHHHH--TT-TT----HHHHHHHHTTS-HHHHHHH--HHHHHHHHHHHHHHHHHHHHHHHHHHHTT----

InterPro domains:
  IPR002048 EF-hand domain [PS50222] (408-443)
  IPR011992 EF-hand domain pair [SSF47473] (349-480)
  IPR018247 EF-Hand 1, calcium-binding site [PS00018] (421-433)
  IPR060479 EFCAB5, C-terminal domain [PF28481] (851-1005)

Radius of gyration: 47.87 Å; chains: 1; bounding box: 127×110×145 Å

Foldseek 3Di:
DDDDDDDDDDDDDDDDDDDPPPPPVVPVVVVVVVVVVVVVVVVVVVVVVVVVVVVVVVVVVVVVVVVVVVVCVPDPFDPVLCVLQDPDPPCLVVSLCCLVAPPQLLVVLVVVLVVVCVVVVCVPDVVDDDDSVVSSVVSSVVVPVVPDDDDDRDSSNVSSVVSSVVSVVVVVVVVVVVVVVVVVVVVVVVVVVVVVVVVLVVVLVVLLVLLLVLLVLADADPVRWFQPLLLLQLLVVLLCPDPVNVPPPHPPQDDPSDHDLDSPDIDDSVRRSVVCCSSCSPPDPVSSVVSSLLSSQSRVLVVLVVVLVVLLVLQLVLVVLLPPPPDPCVVVVVVVQVVPFFQFFDFDDPPDADSLQSSQVLDVVCDSPHDVVVSVVVSVVCSVPRDDDPVNVVVVVVVVVVVVVLVVLLVLLLVLVLLQLLLQLQWDFLVVVLVLVCCQVHNPCNVLSVVLVVVVVVDDDDDDTDIAGSVRSSVSVLSSLVVDPDDSVVSSVSVSVSSNVSDDDDPVSNVNSVLLVVLLVQLQQCLLVVLLDCPSNLVSLVVSLQVCCCPPVVNFDKWKWKWFWDWAQDPNDTFIKTATCDIDPVCCVQRHRDIHGPPALDPLVVCQVRLDKDKAQFQLPPVSDDDRPPPDDSVLSGAIKIKHFQAELLSHGGIIMMMMRSVGPDPSRGDDPSSVSSNSSSSPSSSVSVLSSVLVVLLVLLVLLLLLVLLLAFLLFAKKWKWFWGADPPSNQRIKIWGQWIAGSVPSHIDGDPHTDIGGCSSHVLCVQQVSCQNSVHWDWDQGSQWIWIWHFQAEPSRHGRIIMITTSGNCRDGDPRSVVSVVVSSVLSNVLSHVSRCVSPDNCPPVPDLAPQCVDPNSSVSNCSSLVSLLQVLLVLLVPQDPVLCVVVVVDPDDDLLLLLLLLLLVCQVCVVCLPPCLSVDSVSSSVPPDVVSSVCSNNDHLLDPVSPDDLVSSCVSQVPDRLVVQVVVPRSNSNSSNSNSVSSSSNNVSNVVVVVVSVVPPDD

pLDDT: mean 76.52, std 16.17, range [22.19, 97.25]